Protein AF-A0A2V9YW99-F1 (afdb_monomer_lite)

pLDDT: mean 85.58, std 19.49, range [20.72, 98.62]

Foldseek 3Di:
DDDDDDDDDDDDDDDDPDEDDDPPCPVPVVVVPVPPDDDDDDDDDDDDDDDDDDDDDDDDDDADDPLPPQKAWAEWEWEWEAAQFGWTKIKIKTKMQGAAVVNCVVVQKDKYKDQQQFKDKDWPWKWKQDPVRDIDTQDPVQWDKADDPCVVPALADGSIIMIIGGYPPDDHRMMIITMMMMTRRDHLFTSKYKDFAADDQAHFYAKYKYKYKYQQPQDKQKDAPPVWAWDWDDDPRIIMTMTIDGHHDHPVVPVCVVPDDDDQFDDGGRMIMISDPALLSVLVRLLVLLVVQLAADPVLLVVLCVQCPPPDDPVSSLQSLLLCLQAQAAEHHDHRRNCVRREHHLVCSVVVSYGHQVPSQSVSQSSCVSVVWWKWKKFFDLGHADDRSHNDPVHGDHIWIWTDDPPDTFTGTSRLSLAAGSADAQSQAQGWIWTRGNPDGIDIDGHHNAGPDAWEKEKEKEWEADPLGKTKIKIKIWTDGNVLSVVLSVVVPDDPVCVQVVVCVVCVVLVQNFRKAPWDWPNSSPNPGTTMIIIMGIDFCLDPLQDQKDWDLDRFDDDQQFDDDLPNPVQDWGFSGHWHKYKYKYKYFYPQQKDKDWDDWDWDDDPQKTWTKDWDDDRRITIIMIMITGRDGTGGSVCSVVSVVVVVRVVVSSPDTTMMGGPDPGRDQDDDDDALVSLQRNLLVCVVVVVLVSNLRSLVVSCVRPVLPQCSLVSNLSSCVSVVNLVSNLVSLVSNCVSPVLDLCSLVSNLVSCLSVVVNVSSLVSLVSNCVSPVLPLSSLQVNLLSCVVVVVLVSNLVSLVSSCVSPVQALVSLQSNLSSCVSVVVNVSSVVSNVSSD

Radius of gyration: 34.55 Å; chains: 1; bounding box: 74×87×96 Å

Sequence (839 aa):
MASLARDGRGGRSPLRAAAAWDTNSAGYFMIRRVLALAVFLVLSIFAGAQKPEGKPSEKSAEKPDYSQESFVVEQVRTSYRFEDDGTGRKELFARVKVQSEAGVGQWGQVVVGYNSANERIEIPYVRVHKSDGGTITAPPDAVQDLSAPIERDAPVYTDYRQKHITVPGLRPGEVLEYDIVTIIHTALAPGQFWMEYDFDKTSITLDEQLEVNIPRERTIKLKNKSEFAPKVSEEDGRRIYRWTSSHLVREDDDKDKSKKKKKLEPEPPAVQLTTFGSWEEVGRWYAALERERRMPTPEIRAKVEGLIKGLASDSDRVQTLYDYVSTNFRYVSLSLGVGRYQPHSAADVFHNQYGDCKDKHTLLEAMLDAAGYRASSVLINSSRKLDPDVPSPSQFDHVISLLPVGKDQIWMDTTPEVAPYRLLAFNLRKKQALVVPPNGAGHLVETPADPPVPNTQLEEMEGKVSDLGKLTVHVHYTLRGDTELLLRVIFRKVARQQWERLAQTMSALSGLDGEVSDLKASDPAVTRQPFELEYTVAKANYFDWSKKKSDLNLPLSQFPLAEADQDDTDLEPVKFGPPGQYTYRIKLELPAKYAAHAPLPFSMKRDYAEYQASYKLEGSAFTAERKLVLRERELPAERTGDYLAFRRAVLSDLAQRVSIESTVAGSPAPPPNLKADELNESGYAALQNGNYPLALQLLKRAVEVDPKHKLAWNNLGNAYLAQRDTKAAIPAYNKQIEVSPYDQYAYNNLGRAYWMDRNYDEAVKAFRQQIEVNPLDRSAHGNLGTMYAEWHKYDEAAGELEKAVSLAPDDPLLQVTLGDSYLNLGQDEKALAAFDHAV

Secondary structure (DSSP, 8-state):
-----------------S-------HHHHHHHHTT-------------------PPP----PPPP-TTSSEEEEEEEEEEEE-TTS-EEEEEEEEEEE-SHHHHHHHSEEEEEEETTTEEEEEEEEEEE-TTS-EEEPPGGGEEEEE-THHHHSSEEESEEEEEEEPTT--TT-EEEEEEEEEE-S-SBTTB-EEEE---SSS-EEEEEEEEEEETT---EEEE-TT-PPEEEEETTEEEEEEEEEE-S-GGG-GGGGT----SSPPPPSEEEES--SHHHHHHHHHHHHTTTTPPPHHHHHHHHHHHTT--SHHHHHHHHHHHHHHHSEE-EEE-GGGGTSPPPHHHHHHHSEE-HHHHHHHHHHHHHHTT---EEEEE-SSS---TT---GGG-SEEEEEEEETTEEEEE--TTSSPPTT---GGGSS-EEEEE-TTS--EEEEPPSS-SS-EEEEEEEEEEE-TT--EEEEEEEEEESHHHHHHHHHHHHS-GGGHHHHHHHHHHHTT--SEEEEEEE--TT--SSPEEEEEEEEETTSS-TTSSEEEE-------------SS-TT---EE--S-EEEEEEEEEEPPTTEEEEPPPPEEEE-SSEEEEEEEEEETTEEEEEEEEEE--SEE-GGGHHHHHHHHHHHHHHHT--EEEEESSSSSPPPPTT--HHHHHHHHHHHHHTT-HHHHHHHHHHHHHH-TT-TTHHHHHHHHHHHTT-HHHHHHHHHHHHHH-TT-TTHHHHHHHHHHHTT-HHHHHHHHHHHHHH-TT-HHHHHHHHHHHHHTT-HHHHHHHHHHHHHH-TT-HHHHHHHHHHHHHTT-HHHHHHHHHTT-

Structure (mmCIF, N/CA/C/O backbone):
data_AF-A0A2V9YW99-F1
#
_entry.id   AF-A0A2V9YW99-F1
#
loop_
_atom_site.group_PDB
_atom_site.id
_atom_site.type_symbol
_atom_site.label_atom_id
_atom_site.label_alt_id
_atom_site.label_comp_id
_atom_site.label_asym_id
_atom_site.label_entity_id
_atom_site.label_seq_id
_atom_site.pdbx_PDB_ins_code
_atom_site.Cartn_x
_atom_site.Cartn_y
_atom_site.Cartn_z
_atom_site.occupancy
_atom_site.B_iso_or_equiv
_atom_site.auth_seq_id
_atom_site.auth_comp_id
_atom_site.auth_asym_id
_atom_site.auth_atom_id
_atom_site.pdbx_PDB_model_num
ATOM 1 N N . MET A 1 1 ? 34.648 11.309 22.107 1.00 24.17 1 MET A N 1
ATOM 2 C CA . MET A 1 1 ? 34.808 12.598 21.394 1.00 24.17 1 MET A CA 1
ATOM 3 C C . MET A 1 1 ? 33.958 12.531 20.138 1.00 24.17 1 MET A C 1
ATOM 5 O O . MET A 1 1 ? 34.053 11.492 19.505 1.00 24.17 1 MET A O 1
ATOM 9 N N . ALA A 1 2 ? 33.170 13.577 19.835 1.00 23.62 2 ALA A N 1
ATOM 10 C CA . ALA A 1 2 ? 32.224 13.684 18.701 1.00 23.62 2 ALA A CA 1
ATOM 11 C C . ALA A 1 2 ? 31.199 12.517 18.616 1.00 23.62 2 ALA A C 1
ATOM 13 O O . ALA A 1 2 ? 31.561 11.389 18.317 1.00 23.62 2 ALA A O 1
ATOM 14 N N . SER A 1 3 ? 29.910 12.646 18.950 1.00 21.45 3 SER A N 1
ATOM 15 C CA . SER A 1 3 ? 28.951 13.737 18.706 1.00 21.45 3 SER A CA 1
ATOM 16 C C . SER A 1 3 ? 28.918 14.204 17.253 1.00 21.45 3 SER A C 1
ATOM 18 O O . SER A 1 3 ? 29.847 14.871 16.809 1.00 21.45 3 SER A O 1
ATOM 20 N N . LEU A 1 4 ? 27.821 13.895 16.559 1.00 23.25 4 LEU A N 1
ATOM 21 C CA . LEU A 1 4 ? 27.190 14.786 15.587 1.00 23.25 4 LEU A CA 1
ATOM 22 C C . LEU A 1 4 ? 25.697 14.438 15.497 1.00 23.25 4 LEU A C 1
ATOM 24 O O . LEU A 1 4 ? 25.313 13.270 15.588 1.00 23.25 4 LEU A O 1
ATOM 28 N N . ALA A 1 5 ? 24.866 15.474 15.424 1.00 23.89 5 ALA A N 1
ATOM 29 C CA . ALA A 1 5 ? 23.430 15.383 15.653 1.00 23.89 5 ALA A CA 1
ATOM 30 C C . ALA A 1 5 ? 22.661 14.796 14.459 1.00 23.89 5 ALA A C 1
ATOM 32 O O . ALA A 1 5 ? 23.073 14.901 13.304 1.00 23.89 5 ALA A O 1
ATOM 33 N N . ARG A 1 6 ? 21.490 14.222 14.757 1.00 22.56 6 ARG A N 1
ATOM 34 C CA . ARG A 1 6 ? 20.407 14.121 13.777 1.00 22.56 6 ARG A CA 1
ATOM 35 C C . ARG A 1 6 ? 19.776 15.498 13.664 1.00 22.56 6 ARG A C 1
ATOM 37 O O . ARG A 1 6 ? 19.329 16.014 14.681 1.00 22.56 6 ARG A O 1
ATOM 44 N N . ASP A 1 7 ? 19.668 16.012 12.450 1.00 24.16 7 ASP A N 1
ATOM 45 C CA . ASP A 1 7 ? 18.781 17.129 12.158 1.00 24.16 7 ASP A CA 1
ATOM 46 C C . ASP A 1 7 ? 17.880 16.763 10.974 1.00 24.16 7 ASP A C 1
ATOM 48 O O . ASP A 1 7 ? 18.273 15.992 10.091 1.00 24.16 7 ASP A O 1
ATOM 52 N N . GLY A 1 8 ? 16.628 17.210 11.015 1.00 21.67 8 GLY A N 1
ATOM 53 C CA . GLY A 1 8 ? 15.545 16.552 10.291 1.00 21.67 8 GLY A CA 1
ATOM 54 C C . GLY A 1 8 ? 14.340 17.434 10.007 1.00 21.67 8 GLY A C 1
ATOM 55 O O . GLY A 1 8 ? 13.257 17.179 10.527 1.00 21.67 8 GLY A O 1
ATOM 56 N N . ARG A 1 9 ? 14.480 18.391 9.084 1.00 23.09 9 ARG A N 1
ATOM 57 C CA . ARG A 1 9 ? 13.344 19.024 8.390 1.00 23.09 9 ARG A CA 1
ATOM 58 C C . ARG A 1 9 ? 13.578 18.964 6.871 1.00 23.09 9 ARG A C 1
ATOM 60 O O . ARG A 1 9 ? 14.365 19.723 6.324 1.00 23.09 9 ARG A O 1
ATOM 67 N N . GLY A 1 10 ? 12.909 18.027 6.187 1.00 23.34 10 GLY A N 1
ATOM 68 C CA . GLY A 1 10 ? 13.062 17.773 4.744 1.00 23.34 10 GLY A CA 1
ATOM 69 C C . GLY A 1 10 ? 11.725 17.783 4.001 1.00 23.34 10 GLY A C 1
ATOM 70 O O . GLY A 1 10 ? 11.118 16.734 3.777 1.00 23.34 10 GLY A O 1
ATOM 71 N N . GLY A 1 11 ? 11.245 18.974 3.638 1.00 21.59 11 GLY A N 1
ATOM 72 C CA . GLY A 1 11 ? 9.995 19.166 2.900 1.00 21.59 11 GLY A CA 1
ATOM 73 C C . GLY A 1 11 ? 10.140 18.957 1.386 1.00 21.59 11 GLY A C 1
ATOM 74 O O . GLY A 1 11 ? 10.972 19.583 0.747 1.00 21.59 11 GLY A O 1
ATOM 75 N N . ARG A 1 12 ? 9.287 18.083 0.835 1.00 22.75 12 ARG A N 1
ATOM 76 C CA . ARG A 1 12 ? 8.863 17.925 -0.579 1.00 22.75 12 ARG A CA 1
ATOM 77 C C . ARG A 1 12 ? 9.525 18.823 -1.659 1.00 22.75 12 ARG A C 1
ATOM 79 O O . ARG A 1 12 ? 9.200 20.000 -1.752 1.00 22.75 12 ARG A O 1
ATOM 86 N N . SER A 1 13 ? 10.156 18.200 -2.661 1.00 24.66 13 SER A N 1
ATOM 87 C CA . SER A 1 13 ? 9.782 18.419 -4.078 1.00 24.66 13 SER A CA 1
ATOM 88 C C . SER A 1 13 ? 10.135 17.192 -4.952 1.00 24.66 13 SER A C 1
ATOM 90 O O . SER A 1 13 ? 10.975 16.392 -4.526 1.00 24.66 13 SER A O 1
ATOM 92 N N . PRO A 1 14 ? 9.487 16.969 -6.117 1.00 25.56 14 PRO A N 1
ATOM 93 C CA . PRO A 1 14 ? 9.728 15.799 -6.962 1.00 25.56 14 PRO A CA 1
ATOM 94 C C . PRO A 1 14 ? 10.248 16.167 -8.365 1.00 25.56 14 PRO A C 1
ATOM 96 O O . PRO A 1 14 ? 9.465 16.541 -9.230 1.00 25.56 14 PRO A O 1
ATOM 99 N N . LEU A 1 15 ? 11.540 15.959 -8.632 1.00 23.41 15 LEU A N 1
ATOM 100 C CA . LEU A 1 15 ? 12.091 15.936 -9.994 1.00 23.41 15 LEU A CA 1
ATOM 101 C C . LEU A 1 15 ? 13.021 14.725 -10.144 1.00 23.41 15 LEU A C 1
ATOM 103 O O . LEU A 1 15 ? 14.079 14.652 -9.522 1.00 23.41 15 LEU A O 1
ATOM 107 N N . ARG A 1 16 ? 12.581 13.737 -10.932 1.00 31.98 16 ARG A N 1
ATOM 108 C CA . ARG A 1 16 ? 13.358 12.555 -11.344 1.00 31.98 16 ARG A CA 1
ATOM 109 C C . ARG A 1 16 ? 12.927 12.113 -12.746 1.00 31.98 16 ARG A C 1
ATOM 111 O O . ARG A 1 16 ? 12.166 11.162 -12.897 1.00 31.98 16 ARG A O 1
ATOM 118 N N . ALA A 1 17 ? 13.471 12.785 -13.750 1.00 24.23 17 ALA A N 1
ATOM 119 C CA . ALA A 1 17 ? 13.608 12.300 -15.118 1.00 24.23 17 ALA A CA 1
ATOM 120 C C . ALA A 1 17 ? 15.059 12.620 -15.549 1.00 24.23 17 ALA A C 1
ATOM 122 O O . ALA A 1 17 ? 15.546 13.697 -15.235 1.00 24.23 17 ALA A O 1
ATOM 123 N N . ALA A 1 18 ? 15.847 11.737 -16.165 1.00 24.75 18 ALA A N 1
ATOM 124 C CA . ALA A 1 18 ? 15.550 10.398 -16.665 1.00 24.75 18 ALA A CA 1
ATOM 125 C C . ALA A 1 18 ? 16.495 9.335 -16.065 1.00 24.75 18 ALA A C 1
ATOM 127 O O . ALA A 1 18 ? 17.669 9.249 -16.420 1.00 24.75 18 ALA A O 1
ATOM 128 N N . ALA A 1 19 ? 15.952 8.449 -15.228 1.00 22.33 19 ALA A N 1
ATOM 129 C CA . ALA A 1 19 ? 16.554 7.153 -14.921 1.00 22.33 19 ALA A CA 1
ATOM 130 C C . ALA A 1 19 ? 15.478 6.084 -15.115 1.00 22.33 19 ALA A C 1
ATOM 132 O O . ALA A 1 19 ? 14.429 6.118 -14.467 1.00 22.33 19 ALA A O 1
ATOM 133 N N . ALA A 1 20 ? 15.711 5.173 -16.057 1.00 23.11 20 ALA A N 1
ATOM 134 C CA . ALA A 1 20 ? 14.728 4.173 -16.420 1.00 23.11 20 ALA A CA 1
ATOM 135 C C . ALA A 1 20 ? 14.627 3.089 -15.331 1.00 23.11 20 ALA A C 1
ATOM 137 O O . ALA A 1 20 ? 15.468 2.203 -15.251 1.00 23.11 20 ALA A O 1
ATOM 138 N N . TRP A 1 21 ? 13.523 3.158 -14.581 1.00 22.31 21 TRP A N 1
ATOM 139 C CA . TRP A 1 21 ? 12.789 2.022 -14.012 1.00 22.31 21 TRP A CA 1
ATOM 140 C C . TRP A 1 21 ? 13.321 1.392 -12.725 1.00 22.31 21 TRP A C 1
ATOM 142 O O . TRP A 1 21 ? 14.228 0.565 -12.742 1.00 22.31 21 TRP A O 1
ATOM 152 N N . ASP A 1 22 ? 12.566 1.614 -11.647 1.00 25.75 22 ASP A N 1
ATOM 153 C CA . ASP A 1 22 ? 12.322 0.540 -10.682 1.00 25.75 22 ASP A CA 1
ATOM 154 C C . ASP A 1 22 ? 10.906 0.662 -10.083 1.00 25.75 22 ASP A C 1
ATOM 156 O O . ASP A 1 22 ? 10.646 1.394 -9.123 1.00 25.75 22 ASP A O 1
ATOM 160 N N . THR A 1 23 ? 9.933 -0.003 -10.714 1.00 27.47 23 THR A N 1
ATOM 161 C CA . THR A 1 23 ? 8.506 0.030 -10.348 1.00 27.47 23 THR A CA 1
ATOM 162 C C . THR A 1 23 ? 8.178 -0.984 -9.254 1.00 27.47 23 THR A C 1
ATOM 164 O O . THR A 1 23 ? 7.318 -1.841 -9.430 1.00 27.47 23 THR A O 1
ATOM 167 N N . ASN A 1 24 ? 8.833 -0.883 -8.093 1.00 27.41 24 ASN A N 1
ATOM 168 C CA . ASN A 1 24 ? 8.627 -1.829 -6.989 1.00 27.41 24 ASN A CA 1
ATOM 169 C C . ASN A 1 24 ? 8.252 -1.142 -5.660 1.00 27.41 24 ASN A C 1
ATOM 171 O O . ASN A 1 24 ? 8.896 -1.310 -4.630 1.00 27.41 24 ASN A O 1
ATOM 175 N N . SER A 1 25 ? 7.197 -0.317 -5.672 1.00 25.84 25 SER A N 1
ATOM 176 C CA . SER A 1 25 ? 6.682 0.348 -4.454 1.00 25.84 25 SER A CA 1
ATOM 177 C C . SER A 1 25 ? 5.150 0.443 -4.350 1.00 25.84 25 SER A C 1
ATOM 179 O O . SER A 1 25 ? 4.630 1.143 -3.475 1.00 25.84 25 SER A O 1
ATOM 181 N N . ALA A 1 26 ? 4.405 -0.322 -5.159 1.00 24.48 26 ALA A N 1
ATOM 182 C CA . ALA A 1 26 ? 2.935 -0.362 -5.115 1.00 24.48 26 ALA A CA 1
ATOM 183 C C . ALA A 1 26 ? 2.376 -0.692 -3.710 1.00 24.48 26 ALA A C 1
ATOM 185 O O . ALA A 1 26 ? 1.348 -0.149 -3.309 1.00 24.48 26 ALA A O 1
ATOM 186 N N . GLY A 1 27 ? 3.092 -1.504 -2.921 1.00 25.34 27 GLY A N 1
ATOM 187 C CA . GLY A 1 27 ? 2.721 -1.837 -1.539 1.00 25.34 27 GLY A CA 1
ATOM 188 C C . GLY A 1 27 ? 3.004 -0.756 -0.482 1.00 25.34 27 GLY A C 1
ATOM 189 O O . GLY A 1 27 ? 2.457 -0.844 0.614 1.00 25.34 27 GLY A O 1
ATOM 190 N N . TYR A 1 28 ? 3.827 0.260 -0.773 1.00 26.64 28 TYR A N 1
ATOM 191 C CA . TYR A 1 28 ? 4.196 1.312 0.193 1.00 26.64 28 TYR A CA 1
ATOM 192 C C . TYR A 1 28 ? 3.415 2.624 0.005 1.00 26.64 28 TYR A C 1
ATOM 194 O O . TYR A 1 28 ? 3.244 3.383 0.961 1.00 26.64 28 TYR A O 1
ATOM 202 N N . PHE A 1 29 ? 2.876 2.887 -1.191 1.00 24.03 29 PHE A N 1
ATOM 203 C CA . PHE A 1 29 ? 2.122 4.118 -1.462 1.00 24.03 29 PHE A CA 1
ATOM 204 C C . PHE A 1 29 ? 0.725 4.174 -0.814 1.00 24.03 29 PHE A C 1
ATOM 206 O O . PHE A 1 29 ? 0.236 5.275 -0.552 1.00 24.03 29 PHE A O 1
ATOM 213 N N . MET A 1 30 ? 0.096 3.034 -0.489 1.00 24.91 30 MET A N 1
ATOM 214 C CA . MET A 1 30 ? -1.184 3.022 0.244 1.00 24.91 30 MET A CA 1
ATOM 215 C C . MET A 1 30 ? -1.048 3.538 1.684 1.00 24.91 30 MET A C 1
ATOM 217 O O . MET A 1 30 ? -1.886 4.316 2.137 1.00 24.91 30 MET A O 1
ATOM 221 N N . ILE A 1 31 ? 0.032 3.175 2.385 1.00 29.50 31 ILE A N 1
ATOM 222 C CA . ILE A 1 31 ? 0.203 3.458 3.823 1.00 29.50 31 ILE A CA 1
ATOM 223 C C . ILE A 1 31 ? 0.302 4.971 4.099 1.00 29.50 31 ILE A C 1
ATOM 225 O O . ILE A 1 31 ? -0.179 5.451 5.122 1.00 29.50 31 ILE A O 1
ATOM 229 N N . ARG A 1 32 ? 0.862 5.755 3.166 1.00 23.58 32 ARG A N 1
ATOM 230 C CA . ARG A 1 32 ? 0.981 7.219 3.314 1.00 23.58 32 ARG A CA 1
ATOM 231 C C . ARG A 1 32 ? -0.286 8.013 2.978 1.00 23.58 32 ARG A C 1
ATOM 233 O O . ARG A 1 32 ? -0.357 9.175 3.365 1.00 23.58 32 ARG A O 1
ATOM 240 N N . ARG A 1 33 ? -1.276 7.442 2.279 1.00 26.09 33 ARG A N 1
ATOM 241 C CA . ARG A 1 33 ? -2.486 8.189 1.870 1.00 26.09 33 ARG A CA 1
ATOM 242 C C . ARG A 1 33 ? -3.576 8.273 2.942 1.00 26.09 33 ARG A C 1
ATOM 244 O O . ARG A 1 33 ? -4.368 9.203 2.890 1.00 26.09 33 ARG A O 1
ATOM 251 N N . VAL A 1 34 ? -3.579 7.380 3.934 1.00 27.11 34 VAL A N 1
ATOM 252 C CA . VAL A 1 34 ? -4.574 7.381 5.032 1.00 27.11 34 VAL A CA 1
ATOM 253 C C . VAL A 1 34 ? -4.235 8.398 6.142 1.00 27.11 34 VAL A C 1
ATOM 255 O O . VAL A 1 34 ? -5.092 8.756 6.938 1.00 27.11 34 VAL A O 1
ATOM 258 N N . LEU A 1 35 ? -3.001 8.917 6.176 1.00 25.39 35 LEU A N 1
ATOM 259 C CA . LEU A 1 35 ? -2.485 9.804 7.236 1.00 25.39 35 LEU A CA 1
ATOM 260 C C . LEU A 1 35 ? -2.283 11.272 6.808 1.00 25.39 35 LEU A C 1
ATOM 262 O O . LEU A 1 35 ? -1.731 12.059 7.570 1.00 25.39 35 LEU A O 1
ATOM 266 N N . ALA A 1 36 ? -2.698 11.652 5.595 1.00 25.17 36 ALA A N 1
ATOM 267 C CA . ALA A 1 36 ? -2.350 12.938 4.978 1.00 25.17 36 ALA A CA 1
ATOM 268 C C . ALA A 1 36 ? -3.560 13.845 4.666 1.00 25.17 36 ALA A C 1
ATOM 270 O O . ALA A 1 36 ? -3.517 14.600 3.695 1.00 25.17 36 ALA A O 1
ATOM 271 N N . LEU A 1 37 ? -4.628 13.778 5.474 1.00 25.78 37 LEU A N 1
ATOM 272 C CA . LEU A 1 37 ? -5.816 14.634 5.341 1.00 25.78 37 LEU A CA 1
ATOM 273 C C . LEU A 1 37 ? -6.120 15.410 6.639 1.00 25.78 37 LEU A C 1
ATOM 275 O O . LEU A 1 37 ? -7.075 15.129 7.357 1.00 25.78 37 LEU A O 1
ATOM 279 N N . ALA A 1 38 ? -5.294 16.414 6.933 1.00 25.02 38 ALA A N 1
ATOM 280 C CA . ALA A 1 38 ? -5.601 17.467 7.898 1.00 25.02 38 ALA A CA 1
ATOM 281 C C . ALA A 1 38 ? -4.838 18.752 7.534 1.00 25.02 38 ALA A C 1
ATOM 283 O O . ALA A 1 38 ? -3.712 18.677 7.049 1.00 25.02 38 ALA A O 1
ATOM 284 N N . VAL A 1 39 ? -5.445 19.906 7.843 1.00 22.88 39 VAL A N 1
ATOM 285 C CA . VAL A 1 39 ? -4.902 21.276 7.699 1.00 22.88 39 VAL A CA 1
ATOM 286 C C . VAL A 1 39 ? -4.752 21.785 6.248 1.00 22.88 39 VAL A C 1
ATOM 288 O O . VAL A 1 39 ? -3.778 21.483 5.570 1.00 22.88 39 VAL A O 1
ATOM 291 N N . PHE A 1 40 ? -5.687 22.635 5.792 1.00 23.33 40 PHE A N 1
ATOM 292 C CA . PHE A 1 40 ? -5.430 24.085 5.641 1.00 23.33 40 PHE A CA 1
ATOM 293 C C . PHE A 1 40 ? -6.685 24.899 5.264 1.00 23.33 40 PHE A C 1
ATOM 295 O O . PHE A 1 40 ? -7.432 24.546 4.357 1.00 23.33 40 PHE A O 1
ATOM 302 N N . LEU A 1 41 ? -6.875 26.010 5.986 1.00 20.72 41 LEU A N 1
ATOM 303 C CA . LEU A 1 41 ? -7.896 27.066 5.861 1.00 20.72 41 LEU A CA 1
ATOM 304 C C . LEU A 1 41 ? -7.389 28.239 6.745 1.00 20.72 41 LEU A C 1
ATOM 306 O O . LEU A 1 41 ? -6.692 27.963 7.718 1.00 20.72 41 LEU A O 1
ATOM 310 N N . VAL A 1 42 ? -7.636 29.538 6.542 1.00 22.45 42 VAL A N 1
ATOM 311 C CA . VAL A 1 42 ? -8.410 30.358 5.579 1.00 22.45 42 VAL A CA 1
ATOM 312 C C . VAL A 1 42 ? -7.535 31.595 5.254 1.00 22.45 42 VAL A C 1
ATOM 314 O O . VAL A 1 42 ? -6.771 31.971 6.136 1.00 22.45 42 VAL A O 1
ATOM 317 N N . LEU A 1 43 ? -7.673 32.269 4.091 1.00 22.20 43 LEU A N 1
ATOM 318 C CA . LEU A 1 43 ? -7.696 33.758 3.954 1.00 22.20 43 LEU A CA 1
ATOM 319 C C . LEU A 1 43 ? -7.682 34.229 2.480 1.00 22.20 43 LEU A C 1
ATOM 321 O O . LEU A 1 43 ? -6.702 34.024 1.771 1.00 22.20 43 LEU A O 1
ATOM 325 N N . SER A 1 44 ? -8.745 34.908 2.022 1.00 24.11 44 SER A N 1
ATOM 326 C CA . SER A 1 44 ? -8.787 35.658 0.742 1.00 24.11 44 SER A CA 1
ATOM 327 C C . SER A 1 44 ? -9.983 36.628 0.672 1.00 24.11 44 SER A C 1
ATOM 329 O O . SER A 1 44 ? -11.077 36.229 0.284 1.00 24.11 44 SER A O 1
ATOM 331 N N . ILE A 1 45 ? -9.768 37.896 1.056 1.00 25.73 45 ILE A N 1
ATOM 332 C CA . ILE A 1 45 ? -10.665 39.077 0.953 1.00 25.73 45 ILE A CA 1
ATOM 333 C C . ILE A 1 45 ? -9.733 40.314 1.014 1.00 25.73 45 ILE A C 1
ATOM 335 O O . ILE A 1 45 ? -8.862 40.318 1.878 1.00 25.73 45 ILE A O 1
ATOM 339 N N . PHE A 1 46 ? -9.781 41.398 0.223 1.00 26.30 46 PHE A N 1
ATOM 340 C CA . PHE A 1 46 ? -10.531 41.841 -0.981 1.00 26.30 46 PHE A CA 1
ATOM 341 C C . PHE A 1 46 ? -9.469 42.268 -2.060 1.00 26.30 46 PHE A C 1
ATOM 343 O O . PHE A 1 46 ? -8.316 41.882 -1.912 1.00 26.30 46 PHE A O 1
ATOM 350 N N . ALA A 1 47 ? -9.666 43.005 -3.171 1.00 25.16 47 ALA A N 1
ATOM 351 C CA . ALA A 1 47 ? -10.756 43.804 -3.755 1.00 25.16 47 ALA A CA 1
ATOM 352 C C . ALA A 1 47 ? -10.669 43.781 -5.302 1.00 25.16 47 ALA A C 1
ATOM 354 O O . ALA A 1 47 ? -9.595 43.559 -5.859 1.00 25.16 47 ALA A O 1
ATOM 355 N N . GLY A 1 48 ? -11.772 44.060 -6.003 1.00 25.84 48 GLY A N 1
ATOM 356 C CA . GLY A 1 48 ? -11.789 44.148 -7.469 1.00 25.84 48 GLY A CA 1
ATOM 357 C C . GLY A 1 48 ? -11.594 45.567 -8.019 1.00 25.84 48 GLY A C 1
ATOM 358 O O . GLY A 1 48 ? -11.961 46.548 -7.376 1.00 25.84 48 GLY A O 1
ATOM 359 N N . ALA A 1 49 ? -11.106 45.660 -9.258 1.00 26.70 49 ALA A N 1
ATOM 360 C CA . ALA A 1 49 ? -11.270 46.828 -10.122 1.00 26.70 49 ALA A CA 1
ATOM 361 C C . ALA A 1 49 ? -11.338 46.374 -11.590 1.00 26.70 49 ALA A C 1
ATOM 363 O O . ALA A 1 49 ? -10.374 45.824 -12.122 1.00 26.70 49 ALA A O 1
ATOM 364 N N . GLN A 1 50 ? -12.477 46.595 -12.251 1.00 29.16 50 GLN A N 1
ATOM 365 C CA . GLN A 1 50 ? -12.608 46.373 -13.694 1.00 29.16 50 GLN A CA 1
ATOM 366 C C . GLN A 1 50 ? -11.791 47.419 -14.468 1.00 29.16 50 GLN A C 1
ATOM 368 O O . GLN A 1 50 ? -11.789 48.600 -14.114 1.00 29.16 50 GLN A O 1
ATOM 373 N N . LYS A 1 51 ? -11.161 47.008 -15.573 1.00 29.72 51 LYS A N 1
ATOM 374 C CA . LYS A 1 51 ? -10.725 47.913 -16.648 1.00 29.72 51 LYS A CA 1
ATOM 375 C C . LYS A 1 51 ? -11.369 47.493 -17.977 1.00 29.72 51 LYS A C 1
ATOM 377 O O . LYS A 1 51 ? -11.686 46.314 -18.122 1.00 29.72 51 LYS A O 1
ATOM 382 N N . PRO A 1 52 ? -11.608 48.432 -18.913 1.00 26.97 52 PRO A N 1
ATOM 383 C CA . PRO A 1 52 ? -12.485 48.187 -20.056 1.00 26.97 52 PRO A CA 1
ATOM 384 C C . PRO A 1 52 ? -11.817 47.368 -21.161 1.00 26.97 52 PRO A C 1
ATOM 386 O O . PRO A 1 52 ? -10.600 47.420 -21.343 1.00 26.97 52 PRO A O 1
ATOM 389 N N . GLU A 1 53 ? -12.640 46.675 -21.943 1.00 32.25 53 GLU A N 1
ATOM 390 C CA . GLU A 1 53 ? -12.221 45.906 -23.113 1.00 32.25 53 GLU A CA 1
ATOM 391 C C . GLU A 1 53 ? -11.674 46.818 -24.225 1.00 32.25 53 GLU A C 1
ATOM 393 O O . GLU A 1 53 ? -12.379 47.670 -24.770 1.00 32.25 53 GLU A O 1
ATOM 398 N N . GLY A 1 54 ? -10.411 46.605 -24.598 1.00 29.00 54 GLY A N 1
ATOM 399 C CA . GLY A 1 54 ? -9.822 47.103 -25.839 1.00 29.00 54 GLY A CA 1
ATOM 400 C C . GLY A 1 54 ? -9.697 45.959 -26.845 1.00 29.00 54 GLY A C 1
ATOM 401 O O . GLY A 1 54 ? -9.254 44.871 -26.481 1.00 29.00 54 GLY A O 1
ATOM 402 N N . LYS A 1 55 ? -10.090 46.190 -28.104 1.00 30.58 55 LYS A N 1
ATOM 403 C CA . LYS A 1 55 ? -10.004 45.177 -29.174 1.00 30.58 55 LYS A CA 1
ATOM 404 C C . LYS A 1 55 ? -8.560 44.670 -29.353 1.00 30.58 55 LYS A C 1
ATOM 406 O O . LYS A 1 55 ? -7.637 45.481 -29.264 1.00 30.58 55 LYS A O 1
ATOM 411 N N . PRO A 1 56 ? -8.357 43.372 -29.647 1.00 31.25 56 PRO A N 1
ATOM 412 C CA . PRO A 1 56 ? -7.023 42.796 -29.753 1.00 31.25 56 PRO A CA 1
ATOM 413 C C . PRO A 1 56 ? -6.286 43.339 -30.981 1.00 31.25 56 PRO A C 1
ATOM 415 O O . PRO A 1 56 ? -6.760 43.203 -32.109 1.00 31.25 56 PRO A O 1
ATOM 418 N N . SER A 1 57 ? -5.111 43.926 -30.762 1.00 31.62 57 SER A N 1
ATOM 419 C CA . SER A 1 57 ? -4.102 44.083 -31.806 1.00 31.62 57 SER A CA 1
ATOM 420 C C . SER A 1 57 ? -3.282 42.799 -31.911 1.00 31.62 57 SER A C 1
ATOM 422 O O . SER A 1 57 ? -2.939 42.186 -30.899 1.00 31.62 57 SER A O 1
ATOM 424 N N . GLU A 1 58 ? -2.948 42.398 -33.136 1.00 42.50 58 GLU A N 1
ATOM 425 C CA . GLU A 1 58 ? -2.049 41.274 -33.396 1.00 42.50 58 GLU A CA 1
ATOM 426 C C . GLU A 1 58 ? -0.662 41.573 -32.807 1.00 42.50 58 GLU A C 1
ATOM 428 O O . GLU A 1 58 ? 0.136 42.315 -33.383 1.00 42.50 58 GLU A O 1
ATOM 433 N N . LYS A 1 59 ? -0.366 41.006 -31.634 1.00 34.31 59 LYS A N 1
ATOM 434 C CA . LYS A 1 59 ? 1.000 40.947 -31.118 1.00 34.31 59 LYS A CA 1
ATOM 435 C C . LYS A 1 59 ? 1.718 39.765 -31.758 1.00 34.31 59 LYS A C 1
ATOM 437 O O . LYS A 1 59 ? 1.310 38.619 -31.582 1.00 34.31 59 LYS A O 1
ATOM 442 N N . SER A 1 60 ? 2.844 40.039 -32.412 1.00 37.12 60 SER A N 1
ATOM 443 C CA . SER A 1 60 ? 3.894 39.038 -32.603 1.00 37.12 60 SER A CA 1
ATOM 444 C C . SER A 1 60 ? 4.241 38.418 -31.248 1.00 37.12 60 SER A C 1
ATOM 446 O O . SER A 1 60 ? 4.512 39.166 -30.306 1.00 37.12 60 SER A O 1
ATOM 448 N N . ALA A 1 61 ? 4.232 37.089 -31.145 1.00 38.44 61 ALA A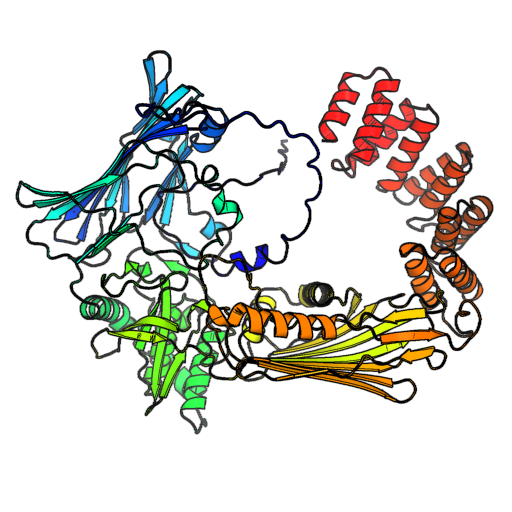 N 1
ATOM 449 C CA . ALA A 1 61 ? 4.543 36.405 -29.895 1.00 38.44 61 ALA A CA 1
ATOM 450 C C . ALA A 1 61 ? 5.963 36.766 -29.422 1.00 38.44 61 ALA A C 1
ATOM 452 O O . ALA A 1 61 ? 6.955 36.398 -30.054 1.00 38.44 61 ALA A O 1
ATOM 453 N N . GLU A 1 62 ? 6.050 37.505 -28.315 1.00 49.81 62 GLU A N 1
ATOM 454 C CA . GLU A 1 62 ? 7.298 37.698 -27.579 1.00 49.81 62 GLU A CA 1
ATOM 455 C C . GLU A 1 62 ? 7.795 36.316 -27.121 1.00 49.81 62 GLU A C 1
ATOM 457 O O . GLU A 1 62 ? 6.994 35.462 -26.730 1.00 49.81 62 GLU A O 1
ATOM 462 N N . LYS A 1 63 ? 9.109 36.061 -27.206 1.00 60.41 63 LYS A N 1
ATOM 463 C CA . LYS A 1 63 ? 9.672 34.806 -26.685 1.00 60.41 63 LYS A CA 1
ATOM 464 C C . LYS A 1 63 ? 9.342 34.713 -25.187 1.00 60.41 63 LYS A C 1
ATOM 466 O O . LYS A 1 63 ? 9.555 35.713 -24.500 1.00 60.41 63 LYS A O 1
ATOM 471 N N . PRO A 1 64 ? 8.860 33.564 -24.677 1.00 74.12 64 PRO A N 1
ATOM 472 C CA . PRO A 1 64 ? 8.584 33.423 -23.253 1.00 74.12 64 PRO A CA 1
ATOM 473 C C . PRO A 1 64 ? 9.840 33.697 -22.420 1.00 74.12 64 PRO A C 1
ATOM 475 O O . PRO A 1 64 ? 10.929 33.235 -22.769 1.00 74.12 64 PRO A O 1
ATOM 478 N N . ASP A 1 65 ? 9.685 34.456 -21.336 1.00 83.25 65 ASP A N 1
ATOM 479 C CA . ASP A 1 65 ? 10.766 34.708 -20.387 1.00 83.25 65 ASP A CA 1
ATOM 480 C C . ASP A 1 65 ? 10.801 33.606 -19.321 1.00 83.25 65 ASP A C 1
ATOM 482 O O . ASP A 1 65 ? 9.865 33.439 -18.534 1.00 83.25 65 ASP A O 1
ATOM 486 N N . TYR A 1 66 ? 11.907 32.864 -19.308 1.00 88.69 66 TYR A N 1
ATOM 487 C CA . TYR A 1 66 ? 12.194 31.797 -18.352 1.00 88.69 66 TYR A CA 1
ATOM 488 C C . TYR A 1 66 ? 13.223 32.214 -17.290 1.00 88.69 66 TYR A C 1
ATOM 490 O O . TYR A 1 66 ? 13.681 31.369 -16.528 1.00 88.69 66 TYR A O 1
ATOM 498 N N . SER A 1 67 ? 13.596 33.496 -17.198 1.00 85.31 67 SER A N 1
ATOM 499 C CA . SER A 1 67 ? 14.612 33.997 -16.253 1.00 85.31 67 SER A CA 1
ATOM 500 C C . SER A 1 67 ? 14.309 33.714 -14.774 1.00 85.31 67 SER A C 1
ATOM 502 O O . SER A 1 67 ? 15.217 33.752 -13.948 1.00 85.31 67 SER A O 1
ATOM 504 N N . GLN A 1 68 ? 13.043 33.434 -14.446 1.00 87.88 68 GLN A N 1
ATOM 505 C CA . GLN A 1 68 ? 12.562 33.155 -13.090 1.00 87.88 68 GLN A CA 1
ATOM 506 C C . GLN A 1 68 ? 12.494 31.655 -12.740 1.00 87.88 68 GLN A C 1
ATOM 508 O O . GLN A 1 68 ? 12.237 31.325 -11.583 1.00 87.88 68 GLN A O 1
ATOM 513 N N . GLU A 1 69 ? 12.722 30.739 -13.691 1.00 90.00 69 GLU A N 1
ATOM 514 C CA . GLU A 1 69 ? 12.799 29.300 -13.382 1.00 90.00 69 GLU A CA 1
ATOM 515 C C . GLU A 1 69 ? 14.000 29.001 -12.475 1.00 90.00 69 GLU A C 1
ATOM 517 O O . GLU A 1 69 ? 15.035 29.658 -12.589 1.00 90.00 69 GLU A O 1
ATOM 522 N N . SER A 1 70 ? 13.938 27.969 -11.625 1.00 92.75 70 SER A N 1
ATOM 523 C CA . SER A 1 70 ? 15.118 27.554 -10.842 1.00 92.75 70 SER A CA 1
ATOM 524 C C . SER A 1 70 ? 16.275 27.099 -11.742 1.00 92.75 70 SER A C 1
ATOM 526 O O . SER A 1 70 ? 17.445 27.395 -11.469 1.00 92.75 70 SER A O 1
ATOM 528 N N . PHE A 1 71 ? 15.935 26.437 -12.847 1.00 95.69 71 PHE A N 1
ATOM 529 C CA . PHE A 1 71 ? 16.820 26.090 -13.949 1.00 95.69 71 PHE A CA 1
ATOM 530 C C . PHE A 1 71 ? 16.032 25.993 -15.265 1.00 95.69 71 PHE A C 1
ATOM 532 O O . PHE A 1 71 ? 14.817 25.812 -15.260 1.00 95.69 71 PHE A O 1
ATOM 539 N N . VAL A 1 72 ? 16.740 26.058 -16.389 1.00 96.12 72 VAL A N 1
ATOM 540 C CA . VAL A 1 72 ? 16.216 25.780 -17.732 1.00 96.12 72 VAL A CA 1
ATOM 541 C C . VAL A 1 72 ? 17.103 24.725 -18.378 1.00 96.12 72 VAL A C 1
ATOM 543 O O . VAL A 1 72 ? 18.329 24.861 -18.390 1.00 96.12 72 VAL A O 1
ATOM 546 N N . VAL A 1 73 ? 16.507 23.675 -18.934 1.00 97.12 73 VAL A N 1
ATOM 547 C CA . VAL A 1 73 ? 17.236 22.692 -19.740 1.00 97.12 73 VAL A CA 1
ATOM 548 C C . VAL A 1 73 ? 17.429 23.296 -21.133 1.00 97.12 73 VAL A C 1
ATOM 550 O O . VAL A 1 73 ? 16.496 23.363 -21.933 1.00 97.12 73 VAL A O 1
ATOM 553 N N . GLU A 1 74 ? 18.636 23.799 -21.411 1.00 97.00 74 GLU A N 1
ATOM 554 C CA . GLU A 1 74 ? 18.979 24.403 -22.707 1.00 97.00 74 GLU A CA 1
ATOM 555 C C . GLU A 1 74 ? 18.941 23.353 -23.818 1.00 97.00 74 GLU A C 1
ATOM 557 O O . GLU A 1 74 ? 18.437 23.623 -24.906 1.00 97.00 74 GLU A O 1
ATOM 562 N N . GLN A 1 75 ? 19.490 22.169 -23.537 1.00 97.94 75 GLN A N 1
ATOM 563 C CA . GLN A 1 75 ? 19.573 21.065 -24.481 1.00 97.94 75 GLN A CA 1
ATOM 564 C C . GLN A 1 75 ? 19.678 19.725 -23.747 1.00 97.94 75 GLN A C 1
ATOM 566 O O . GLN A 1 75 ? 20.482 19.594 -22.826 1.00 97.94 75 GLN A O 1
ATOM 571 N N . VAL A 1 76 ? 18.947 18.709 -24.199 1.00 97.69 76 VAL A N 1
ATOM 572 C CA . VAL A 1 76 ? 19.178 17.294 -23.867 1.00 97.69 76 VAL A CA 1
ATOM 573 C C . VAL A 1 76 ? 19.220 16.495 -25.161 1.00 97.69 76 VAL A C 1
ATOM 575 O O . VAL A 1 76 ? 18.350 16.633 -26.016 1.00 97.69 76 VAL A O 1
ATOM 578 N N . ARG A 1 77 ? 20.220 15.624 -25.304 1.00 98.25 77 ARG A N 1
ATOM 579 C CA . ARG A 1 77 ? 20.316 14.673 -26.413 1.00 98.25 77 ARG A CA 1
ATOM 580 C C . ARG A 1 77 ? 20.591 13.278 -25.875 1.00 98.25 77 ARG A C 1
ATOM 582 O O . ARG A 1 77 ? 21.662 13.026 -25.326 1.00 98.25 77 ARG A O 1
ATOM 589 N N . THR A 1 78 ? 19.660 12.365 -26.121 1.00 98.38 78 THR A N 1
ATOM 590 C CA . THR A 1 78 ? 19.845 10.933 -25.882 1.00 98.38 78 THR A CA 1
ATOM 591 C C . THR A 1 78 ? 20.055 10.214 -27.216 1.00 98.38 78 THR A C 1
ATOM 593 O O . THR A 1 78 ? 19.180 10.280 -28.073 1.00 98.38 78 THR A O 1
ATOM 596 N N . SER A 1 79 ? 21.170 9.501 -27.403 1.00 98.12 79 SER A N 1
ATOM 597 C CA . SER A 1 79 ? 21.369 8.600 -28.555 1.00 98.12 79 SER A CA 1
ATOM 598 C C . SER A 1 79 ? 21.489 7.148 -28.101 1.00 98.12 79 SER A C 1
ATOM 600 O O . SER A 1 79 ? 22.266 6.835 -27.203 1.00 98.12 79 SER A O 1
ATOM 602 N N . TYR A 1 80 ? 20.724 6.254 -28.723 1.00 98.25 80 TYR A N 1
ATOM 603 C CA . TYR A 1 80 ? 20.852 4.805 -28.582 1.00 98.25 80 TYR A CA 1
ATOM 604 C C . TYR A 1 80 ? 21.500 4.220 -29.836 1.00 98.25 80 TYR A C 1
ATOM 606 O O . TYR A 1 80 ? 21.003 4.431 -30.941 1.00 98.25 80 TYR A O 1
ATOM 614 N N . ARG A 1 81 ? 22.540 3.400 -29.673 1.00 98.00 81 ARG A N 1
ATOM 615 C CA . ARG A 1 81 ? 23.147 2.606 -30.750 1.00 98.00 81 ARG A CA 1
ATOM 616 C C . ARG A 1 81 ? 23.113 1.127 -30.374 1.00 98.00 81 ARG A C 1
ATOM 618 O O . ARG A 1 81 ? 23.822 0.730 -29.455 1.00 98.00 81 ARG A O 1
ATOM 625 N N . PHE A 1 82 ? 22.321 0.332 -31.090 1.00 98.19 82 PHE A N 1
ATOM 626 C CA . PHE A 1 82 ? 22.183 -1.117 -30.876 1.00 98.19 82 PHE A CA 1
ATOM 627 C C . PHE A 1 82 ? 22.903 -1.921 -31.957 1.00 98.19 82 PHE A C 1
ATOM 629 O O . PHE A 1 82 ? 22.896 -1.511 -33.114 1.00 98.19 82 PHE A O 1
ATOM 636 N N . GLU A 1 83 ? 23.463 -3.075 -31.613 1.00 97.44 83 GLU A N 1
ATOM 637 C CA . GLU A 1 83 ? 24.136 -3.984 -32.547 1.00 97.44 83 GLU A CA 1
ATOM 638 C C . GLU A 1 83 ? 23.306 -5.253 -32.811 1.00 97.44 83 GLU A C 1
ATOM 640 O O . GLU A 1 83 ? 22.314 -5.526 -32.131 1.00 97.44 83 GLU A O 1
ATOM 645 N N . ASP A 1 84 ? 23.689 -6.038 -33.824 1.00 95.50 84 ASP A N 1
ATOM 646 C CA . ASP A 1 84 ? 22.917 -7.209 -34.275 1.00 95.50 84 ASP A CA 1
ATOM 647 C C . ASP A 1 84 ? 22.779 -8.320 -33.220 1.00 95.50 84 ASP A C 1
ATOM 649 O O . ASP A 1 84 ? 21.827 -9.102 -33.277 1.00 95.50 84 ASP A O 1
ATOM 653 N N . ASP A 1 85 ? 23.695 -8.379 -32.250 1.00 95.44 85 ASP A N 1
ATOM 654 C CA . ASP A 1 85 ? 23.701 -9.330 -31.133 1.00 95.44 85 ASP A CA 1
ATOM 655 C C . ASP A 1 85 ? 22.879 -8.866 -29.911 1.00 95.44 85 ASP A C 1
ATOM 657 O O . ASP A 1 85 ? 22.730 -9.626 -28.952 1.00 95.44 85 ASP A O 1
ATOM 661 N N . GLY A 1 86 ? 22.302 -7.659 -29.952 1.00 95.00 86 GLY A N 1
ATOM 662 C CA . GLY A 1 86 ? 21.550 -7.054 -28.847 1.00 95.00 86 GLY A CA 1
ATOM 663 C C . GLY A 1 86 ? 22.394 -6.243 -27.857 1.00 95.00 86 GLY A C 1
ATOM 664 O O . GLY A 1 86 ? 21.836 -5.669 -26.921 1.00 95.00 86 GLY A O 1
ATOM 665 N N . THR A 1 87 ? 23.717 -6.165 -28.040 1.00 97.69 87 THR A N 1
ATOM 666 C CA . THR A 1 87 ? 24.576 -5.223 -27.302 1.00 97.69 87 THR A CA 1
ATOM 667 C C . THR A 1 87 ? 24.421 -3.799 -27.845 1.00 97.69 87 THR A C 1
ATOM 669 O O . THR A 1 87 ? 23.697 -3.551 -28.815 1.00 97.69 87 THR A O 1
ATOM 672 N N . GLY A 1 88 ? 25.067 -2.820 -27.212 1.00 97.44 88 GLY A N 1
ATOM 673 C CA . GLY A 1 88 ? 25.004 -1.444 -27.688 1.00 97.44 88 GLY A CA 1
ATOM 674 C C . GLY A 1 88 ? 25.502 -0.408 -26.693 1.00 97.44 88 GLY A C 1
ATOM 675 O O . GLY A 1 88 ? 26.242 -0.706 -25.756 1.00 97.44 88 GLY A O 1
ATOM 676 N N . ARG A 1 89 ? 25.072 0.838 -26.891 1.00 97.88 89 ARG A N 1
ATOM 677 C CA . ARG A 1 89 ? 25.268 1.927 -25.932 1.00 97.88 89 ARG A CA 1
ATOM 678 C C . ARG A 1 89 ? 24.140 2.953 -25.971 1.00 97.88 89 ARG A C 1
ATOM 680 O O . ARG A 1 89 ? 23.484 3.120 -26.998 1.00 97.88 89 ARG A O 1
ATOM 687 N N . LYS A 1 90 ? 23.968 3.660 -24.859 1.00 98.12 90 LYS A N 1
ATOM 688 C CA . LYS A 1 90 ? 23.149 4.864 -24.719 1.00 98.12 90 LYS A CA 1
ATOM 689 C C . LYS A 1 90 ? 24.057 6.021 -24.307 1.00 98.12 90 LYS A C 1
ATOM 691 O O . LYS A 1 90 ? 24.730 5.926 -23.289 1.00 98.12 90 LYS A O 1
ATOM 696 N N . GLU A 1 91 ? 24.052 7.103 -25.065 1.00 98.25 91 GLU A N 1
ATOM 697 C CA . GLU A 1 91 ? 24.729 8.362 -24.746 1.00 98.25 91 GLU A CA 1
ATOM 698 C C . GLU A 1 91 ? 23.683 9.377 -24.277 1.00 98.25 91 GLU A C 1
ATOM 700 O O . GLU A 1 91 ? 22.648 9.533 -24.927 1.00 98.25 91 GLU A O 1
ATOM 705 N N . LEU A 1 92 ? 23.939 10.058 -23.161 1.00 97.81 92 LEU A N 1
ATOM 706 C CA . LEU A 1 92 ? 23.138 11.162 -22.641 1.00 97.81 92 LEU A CA 1
ATOM 707 C C . LEU A 1 92 ? 24.026 12.398 -22.507 1.00 97.81 92 LEU A C 1
ATOM 709 O O . LEU A 1 92 ? 24.872 12.468 -21.617 1.00 97.81 92 LEU A O 1
ATOM 713 N N . PHE A 1 93 ? 23.772 13.383 -23.361 1.00 98.44 93 PHE A N 1
ATOM 714 C CA . PHE A 1 93 ? 24.324 14.726 -23.260 1.00 98.44 93 PHE A CA 1
ATOM 715 C C . PHE A 1 93 ? 23.254 15.686 -22.732 1.00 98.44 93 PHE A C 1
ATOM 717 O O . PHE A 1 93 ? 22.103 15.620 -23.173 1.00 98.44 93 PHE A O 1
ATOM 724 N N . ALA A 1 94 ? 23.623 16.603 -21.839 1.00 98.00 94 ALA A N 1
ATOM 725 C CA . ALA A 1 94 ? 22.728 17.659 -21.378 1.00 98.00 94 ALA A CA 1
ATOM 726 C C . ALA A 1 94 ? 23.457 18.974 -21.082 1.00 98.00 94 ALA A C 1
ATOM 728 O O . ALA A 1 94 ? 24.597 18.973 -20.617 1.00 98.00 94 ALA A O 1
ATOM 729 N N . ARG A 1 95 ? 22.741 20.085 -21.276 1.00 98.31 95 ARG A N 1
ATOM 730 C CA . ARG A 1 95 ? 23.083 21.449 -20.864 1.00 98.31 95 ARG A CA 1
ATOM 731 C C . ARG A 1 95 ? 21.934 22.034 -20.056 1.00 98.31 95 ARG A C 1
ATOM 733 O O . ARG A 1 95 ? 20.811 22.134 -20.550 1.00 98.31 95 ARG A O 1
ATOM 740 N N . VAL A 1 96 ? 22.223 22.453 -18.832 1.00 97.94 96 VAL A N 1
ATOM 741 C CA . VAL A 1 96 ? 21.248 22.987 -17.881 1.00 97.94 96 VAL A CA 1
ATOM 742 C C . VAL A 1 96 ? 21.735 24.334 -17.362 1.00 97.94 96 VAL A C 1
ATOM 744 O O . VAL A 1 96 ? 22.751 24.422 -16.672 1.00 97.94 96 VAL A O 1
ATOM 747 N N . LYS A 1 97 ? 20.991 25.394 -17.678 1.00 97.56 97 LYS A N 1
ATOM 748 C CA . LYS A 1 97 ? 21.196 26.739 -17.147 1.00 97.56 97 LYS A CA 1
ATOM 749 C C . LYS A 1 97 ? 20.585 26.815 -15.754 1.00 97.56 97 LYS A C 1
ATOM 751 O O . LYS A 1 97 ? 19.368 26.760 -15.616 1.00 97.56 97 LYS A O 1
ATOM 756 N N . VAL A 1 98 ? 21.402 26.967 -14.722 1.00 97.38 98 VAL A N 1
ATOM 757 C CA . VAL A 1 98 ? 20.941 27.108 -13.334 1.00 97.38 98 VAL A CA 1
ATOM 758 C C . VAL A 1 98 ? 20.823 28.591 -13.004 1.00 97.38 98 VAL A C 1
ATOM 760 O O . VAL A 1 98 ? 21.744 29.357 -13.277 1.00 97.38 98 VAL A O 1
ATOM 763 N N . GLN A 1 99 ? 19.690 29.028 -12.450 1.00 95.44 99 GLN A N 1
ATOM 764 C CA . GLN A 1 99 ? 19.364 30.459 -12.320 1.00 95.44 99 GLN A CA 1
ATOM 765 C C . GLN A 1 99 ? 19.093 30.907 -10.878 1.00 95.44 99 GLN A C 1
ATOM 767 O O . GLN A 1 99 ? 19.177 32.099 -10.596 1.00 95.44 99 GLN A O 1
ATOM 772 N N . SER A 1 100 ? 18.832 29.982 -9.950 1.00 96.19 100 SER A N 1
ATOM 773 C CA . SER A 1 100 ? 18.642 30.288 -8.525 1.00 96.19 100 SER A CA 1
ATOM 774 C C . SER A 1 100 ? 19.294 29.247 -7.611 1.00 96.19 100 SER A C 1
ATOM 776 O O . SER A 1 100 ? 19.636 28.149 -8.048 1.00 96.19 100 SER A O 1
ATOM 778 N N . GLU A 1 101 ? 19.442 29.566 -6.320 1.00 95.88 101 GLU A N 1
ATOM 779 C CA . GLU A 1 101 ? 19.969 28.625 -5.315 1.00 95.88 101 GLU A CA 1
ATOM 780 C C . GLU A 1 101 ? 19.084 27.369 -5.164 1.00 95.88 101 GLU A C 1
ATOM 782 O O . GLU A 1 101 ? 19.590 26.292 -4.862 1.00 95.88 101 GLU A O 1
ATOM 787 N N . ALA A 1 102 ? 17.782 27.452 -5.472 1.00 92.44 102 ALA A N 1
ATOM 788 C CA . ALA A 1 102 ? 16.926 26.265 -5.560 1.00 92.44 102 ALA A CA 1
ATOM 789 C C . ALA A 1 102 ? 17.362 25.335 -6.709 1.00 92.44 102 ALA A C 1
ATOM 791 O O . ALA A 1 102 ? 17.392 24.117 -6.541 1.00 92.44 102 ALA A O 1
ATOM 792 N N . GLY A 1 103 ? 17.772 25.906 -7.847 1.00 93.12 103 GLY A N 1
ATOM 793 C CA . GLY A 1 103 ? 18.347 25.159 -8.966 1.00 93.12 103 GLY A CA 1
ATOM 794 C C . GLY A 1 103 ? 19.724 24.578 -8.639 1.00 93.12 103 GLY A C 1
ATOM 795 O O . GLY A 1 103 ? 20.013 23.452 -9.034 1.00 93.12 103 GLY A O 1
ATOM 796 N N . VAL A 1 104 ? 20.547 25.285 -7.853 1.00 95.31 104 VAL A N 1
ATOM 797 C CA . VAL A 1 104 ? 21.817 24.751 -7.320 1.00 95.31 104 VAL A CA 1
ATOM 798 C C . VAL A 1 104 ? 21.555 23.562 -6.391 1.00 95.31 104 VAL A C 1
ATOM 800 O O . VAL A 1 104 ? 22.227 22.542 -6.508 1.00 95.31 104 VAL A O 1
ATOM 803 N N . GLY A 1 105 ? 20.545 23.641 -5.521 1.00 92.75 105 GLY A N 1
ATOM 804 C CA . GLY A 1 105 ? 20.127 22.520 -4.673 1.00 92.75 105 GLY A CA 1
ATOM 805 C C . GLY A 1 105 ? 19.611 21.311 -5.464 1.00 92.75 105 GLY A C 1
ATOM 806 O O . GLY A 1 105 ? 19.849 20.174 -5.063 1.00 92.75 105 GLY A O 1
ATOM 807 N N . GLN A 1 106 ? 18.946 21.541 -6.601 1.00 91.44 106 GLN A N 1
ATOM 808 C CA . GLN A 1 106 ? 18.446 20.489 -7.496 1.00 91.44 106 GLN A CA 1
ATOM 809 C C . GLN A 1 106 ? 19.560 19.835 -8.334 1.00 91.44 106 GLN A C 1
ATOM 811 O O . GLN A 1 106 ? 19.563 18.616 -8.485 1.00 91.44 106 GLN A O 1
ATOM 816 N N . TRP A 1 107 ? 20.512 20.623 -8.844 1.00 95.88 107 TRP A N 1
ATOM 817 C CA . TRP A 1 107 ? 21.553 20.177 -9.785 1.00 95.88 107 TRP A CA 1
ATOM 818 C C . TRP A 1 107 ? 22.964 20.078 -9.188 1.00 95.88 107 TRP A C 1
ATOM 820 O O . TRP A 1 107 ? 23.917 19.791 -9.907 1.00 95.88 107 TRP A O 1
ATOM 830 N N . GLY A 1 108 ? 23.122 20.244 -7.872 1.00 94.44 108 GLY A N 1
ATOM 831 C CA . GLY A 1 108 ? 24.391 20.036 -7.160 1.00 94.44 108 GLY A CA 1
ATOM 832 C C . GLY A 1 108 ? 24.906 18.588 -7.198 1.00 94.44 108 GLY A C 1
ATOM 833 O O . GLY A 1 108 ? 26.052 18.324 -6.831 1.00 94.44 108 GLY A O 1
ATOM 834 N N . GLN A 1 109 ? 24.086 17.645 -7.669 1.00 95.81 109 GLN A N 1
ATOM 835 C CA . GLN A 1 109 ? 24.468 16.263 -7.931 1.00 95.81 109 GLN A CA 1
ATOM 836 C C . GLN A 1 109 ? 23.741 15.728 -9.173 1.00 95.81 109 GLN A C 1
ATOM 838 O O . GLN A 1 109 ? 22.523 15.840 -9.276 1.00 95.81 109 GLN A O 1
ATOM 843 N N . VAL A 1 110 ? 24.476 15.083 -10.082 1.00 95.69 110 VAL A N 1
ATOM 844 C CA . VAL A 1 110 ? 23.905 14.290 -11.184 1.00 95.69 110 VAL A CA 1
ATOM 845 C C . VAL A 1 110 ? 23.821 12.830 -10.736 1.00 95.69 110 VAL A C 1
ATOM 847 O O . VAL A 1 110 ? 24.771 12.313 -10.149 1.00 95.69 110 VAL A O 1
ATOM 850 N N . VAL A 1 111 ? 22.699 12.152 -10.996 1.00 94.19 111 VAL A N 1
ATOM 851 C CA . VAL A 1 111 ? 22.491 10.745 -10.605 1.00 94.19 111 VAL A CA 1
ATOM 852 C C . VAL A 1 111 ? 22.097 9.905 -11.817 1.00 94.19 111 VAL A C 1
ATOM 854 O O . VAL A 1 111 ? 21.120 10.220 -12.493 1.00 94.19 111 VAL A O 1
ATOM 857 N N . VAL A 1 112 ? 22.829 8.817 -12.072 1.00 92.69 112 VAL A N 1
ATOM 858 C CA . VAL A 1 112 ? 22.612 7.920 -13.222 1.00 92.69 112 VAL A CA 1
ATOM 859 C C . VAL A 1 112 ? 22.480 6.473 -12.764 1.00 92.69 112 VAL A C 1
ATOM 861 O O . VAL A 1 112 ? 23.378 5.949 -12.110 1.00 92.69 112 VAL A O 1
ATOM 864 N N . GLY A 1 113 ? 21.370 5.829 -13.128 1.00 91.44 113 GLY A N 1
ATOM 865 C CA . GLY A 1 113 ? 21.126 4.406 -12.877 1.00 91.44 113 GLY A CA 1
ATOM 866 C C . GLY A 1 113 ? 21.626 3.500 -14.006 1.00 91.44 113 GLY A C 1
ATOM 867 O O . GLY A 1 113 ? 21.557 3.892 -15.171 1.00 91.44 113 GLY A O 1
ATOM 868 N N . TYR A 1 114 ? 22.099 2.298 -13.665 1.00 91.88 114 TYR A N 1
ATOM 869 C CA . TYR A 1 114 ? 22.500 1.248 -14.614 1.00 91.88 114 TYR A CA 1
ATOM 870 C C . TYR A 1 114 ? 22.456 -0.151 -13.979 1.00 91.88 114 TYR A C 1
ATOM 872 O O . TYR A 1 114 ? 22.606 -0.278 -12.766 1.00 91.88 114 TYR A O 1
ATOM 880 N N . ASN A 1 115 ? 22.288 -1.200 -14.784 1.00 90.56 115 ASN A N 1
ATOM 881 C CA . ASN A 1 115 ? 22.250 -2.601 -14.338 1.00 90.56 115 ASN A CA 1
ATOM 882 C C . ASN A 1 115 ? 23.647 -3.235 -14.447 1.00 90.56 115 ASN A C 1
ATOM 884 O O . ASN A 1 115 ? 24.093 -3.619 -15.527 1.00 90.56 115 ASN A O 1
ATOM 888 N N . SER A 1 116 ? 24.382 -3.301 -13.339 1.00 91.50 116 SER A N 1
ATOM 889 C CA . SER A 1 116 ? 25.821 -3.603 -13.322 1.00 91.50 116 SER A CA 1
ATOM 890 C C . SER A 1 116 ? 26.241 -5.014 -13.764 1.00 91.50 116 SER A C 1
ATOM 892 O O . SER A 1 116 ? 27.437 -5.252 -13.939 1.00 91.50 116 SER A O 1
ATOM 894 N N . ALA A 1 117 ? 25.307 -5.943 -13.987 1.00 89.38 117 ALA A N 1
ATOM 895 C CA . ALA A 1 117 ? 25.584 -7.256 -14.572 1.00 89.38 117 ALA A CA 1
ATOM 896 C C . ALA A 1 117 ? 25.579 -7.255 -16.116 1.00 89.38 117 ALA A C 1
ATOM 898 O O . ALA A 1 117 ? 26.159 -8.158 -16.728 1.00 89.38 117 ALA A O 1
ATOM 899 N N . ASN A 1 118 ? 24.937 -6.273 -16.761 1.00 92.88 118 ASN A N 1
ATOM 900 C CA . ASN A 1 118 ? 24.833 -6.181 -18.226 1.00 92.88 118 ASN A CA 1
ATOM 901 C C . ASN A 1 118 ? 25.218 -4.812 -18.819 1.00 92.88 118 ASN A C 1
ATOM 903 O O . ASN A 1 118 ? 25.394 -4.702 -20.037 1.00 92.88 118 ASN A O 1
ATOM 907 N N . GLU A 1 119 ? 25.370 -3.794 -17.976 1.00 95.25 119 GLU A N 1
ATOM 908 C CA . GLU A 1 119 ? 25.730 -2.425 -18.323 1.00 95.25 119 GLU A CA 1
ATOM 909 C C . GLU A 1 119 ? 26.929 -1.919 -17.506 1.00 95.25 119 GLU A C 1
ATOM 911 O O . GLU A 1 119 ? 27.134 -2.280 -16.346 1.00 95.25 119 GLU A O 1
ATOM 916 N N . ARG A 1 120 ? 27.669 -0.961 -18.076 1.00 96.25 120 ARG A N 1
ATOM 917 C CA . ARG A 1 120 ? 28.601 -0.100 -17.331 1.00 96.25 120 ARG A CA 1
ATOM 918 C C . ARG A 1 120 ? 28.415 1.366 -17.706 1.00 96.25 120 ARG A C 1
ATOM 920 O O . ARG A 1 120 ? 28.053 1.671 -18.840 1.00 96.25 120 ARG A O 1
ATOM 927 N N . ILE A 1 121 ? 28.716 2.265 -16.771 1.00 96.88 121 ILE A N 1
ATOM 928 C CA . ILE A 1 121 ? 28.723 3.715 -17.004 1.00 96.88 121 ILE A CA 1
ATOM 929 C C . ILE A 1 121 ? 30.152 4.214 -17.226 1.00 96.88 121 ILE A C 1
ATOM 931 O O . ILE A 1 121 ? 31.027 4.012 -16.382 1.00 96.88 121 ILE A O 1
ATOM 935 N N . GLU A 1 122 ? 30.348 4.924 -18.330 1.00 97.12 122 GLU A N 1
ATOM 936 C CA . GLU A 1 122 ? 31.492 5.786 -18.615 1.00 97.12 122 GLU A CA 1
ATOM 937 C C . GLU A 1 122 ? 31.027 7.246 -18.507 1.00 97.12 122 GLU A C 1
ATOM 939 O O . GLU A 1 122 ? 29.938 7.594 -18.963 1.00 97.12 122 GLU A O 1
ATOM 944 N N . ILE A 1 123 ? 31.830 8.108 -17.879 1.00 97.25 123 ILE A N 1
ATOM 945 C CA . ILE A 1 123 ? 31.500 9.527 -17.670 1.00 97.25 123 ILE A CA 1
ATOM 946 C C . ILE A 1 123 ? 32.593 10.358 -18.351 1.00 97.25 123 ILE A C 1
ATOM 948 O O . ILE A 1 123 ? 33.593 10.668 -17.702 1.00 97.25 123 ILE A O 1
ATOM 952 N N . PRO A 1 124 ? 32.454 10.682 -19.653 1.00 97.00 124 PRO A N 1
ATOM 953 C CA . PRO A 1 124 ? 33.371 11.581 -20.348 1.00 97.00 124 PRO A CA 1
ATOM 954 C C . PRO A 1 124 ? 33.624 12.892 -19.595 1.00 97.00 124 PRO A C 1
ATOM 956 O O . PRO A 1 124 ? 34.778 13.302 -19.471 1.00 97.00 124 PRO A O 1
ATOM 959 N N . TYR A 1 125 ? 32.571 13.538 -19.078 1.00 97.19 125 TYR A N 1
ATOM 960 C CA . TYR A 1 125 ? 32.680 14.680 -18.166 1.00 97.19 125 TYR A CA 1
ATOM 961 C C . TYR A 1 125 ? 31.344 15.034 -17.496 1.00 97.19 125 TYR A C 1
ATOM 963 O O . TYR A 1 125 ? 30.265 14.852 -18.054 1.00 97.19 125 TYR A O 1
ATOM 971 N N . VAL A 1 126 ? 31.445 15.660 -16.324 1.00 98.12 126 VAL A N 1
ATOM 972 C CA . VAL A 1 126 ? 30.407 16.518 -15.733 1.00 98.12 126 VAL A CA 1
ATOM 973 C C . VAL A 1 126 ? 31.099 17.837 -15.406 1.00 98.12 126 VAL A C 1
ATOM 975 O O . VAL A 1 126 ? 32.097 17.825 -14.686 1.00 98.12 126 VAL A O 1
ATOM 978 N N . ARG A 1 127 ? 30.655 18.965 -15.967 1.00 98.25 127 ARG A N 1
ATOM 979 C CA . ARG A 1 127 ? 31.352 20.255 -15.848 1.00 98.25 127 ARG A CA 1
ATOM 980 C C . ARG A 1 127 ? 30.404 21.434 -15.676 1.00 98.25 127 ARG A C 1
ATOM 982 O O . ARG A 1 127 ? 29.287 21.422 -16.173 1.00 98.25 127 ARG A O 1
ATOM 989 N N . VAL A 1 128 ? 30.875 22.469 -14.992 1.00 98.44 128 VAL A N 1
ATOM 990 C CA . VAL A 1 128 ? 30.178 23.747 -14.832 1.00 98.44 128 VAL A CA 1
ATOM 991 C C . VAL A 1 128 ? 30.925 24.815 -15.616 1.00 98.44 128 VAL A C 1
ATOM 993 O O . VAL A 1 128 ? 32.098 25.076 -15.344 1.00 98.44 128 VAL A O 1
ATOM 996 N N . HIS A 1 129 ? 30.240 25.453 -16.560 1.00 98.00 129 HIS A N 1
ATOM 997 C CA . HIS A 1 129 ? 30.694 26.673 -17.216 1.00 98.00 129 HIS A CA 1
ATOM 998 C C . HIS A 1 129 ? 30.308 27.879 -16.358 1.00 98.00 129 HIS A C 1
ATOM 1000 O O . HIS A 1 129 ? 29.131 28.116 -16.072 1.00 98.00 129 HIS A O 1
ATOM 1006 N N . LYS A 1 130 ? 31.332 28.611 -15.928 1.00 96.94 130 LYS A N 1
ATOM 1007 C CA . LYS A 1 130 ? 31.264 29.713 -14.971 1.00 96.94 130 LYS A CA 1
ATOM 1008 C C . LYS A 1 130 ? 30.908 31.020 -15.681 1.00 96.94 130 LYS A C 1
ATOM 1010 O O . LYS A 1 130 ? 31.236 31.210 -16.852 1.00 96.94 130 LYS A O 1
ATOM 1015 N N . SER A 1 131 ? 30.276 31.948 -14.965 1.00 91.06 131 SER A N 1
ATOM 1016 C CA . SER A 1 131 ? 29.854 33.247 -15.525 1.00 91.06 131 SER A CA 1
ATOM 1017 C C . SER A 1 131 ? 31.017 34.151 -15.970 1.00 91.06 131 SER A C 1
ATOM 1019 O O . SER A 1 131 ? 30.804 35.077 -16.747 1.00 91.06 131 SER A O 1
ATOM 1021 N N . ASP A 1 132 ? 32.240 33.882 -15.506 1.00 90.75 132 ASP A N 1
ATOM 1022 C CA . ASP A 1 132 ? 33.485 34.550 -15.913 1.00 90.7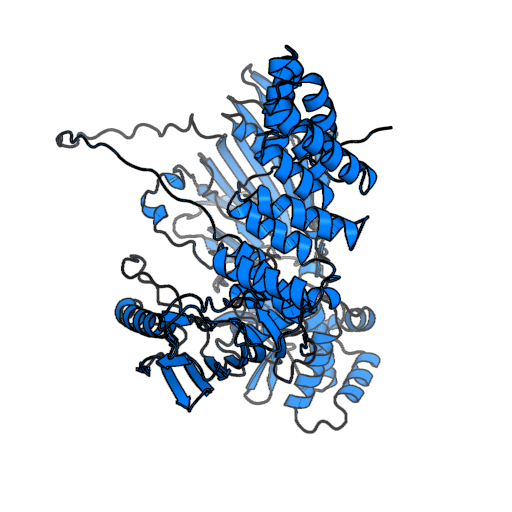5 132 ASP A CA 1
ATOM 1023 C C . ASP A 1 132 ? 34.156 33.917 -17.155 1.00 90.75 132 ASP A C 1
ATOM 1025 O O . ASP A 1 132 ? 35.216 34.369 -17.587 1.00 90.75 132 ASP A O 1
ATOM 1029 N N . GLY A 1 133 ? 33.545 32.881 -17.742 1.00 91.12 133 GLY A N 1
ATOM 1030 C CA . GLY A 1 133 ? 34.094 32.105 -18.858 1.00 91.12 133 GLY A CA 1
ATOM 1031 C C . GLY A 1 133 ? 34.973 30.920 -18.438 1.00 91.12 133 GLY A C 1
ATOM 1032 O O . GLY A 1 133 ? 35.410 30.153 -19.297 1.00 91.12 133 GLY A O 1
ATOM 1033 N N . GLY A 1 134 ? 35.217 30.727 -17.138 1.00 95.62 134 GLY A N 1
ATOM 1034 C CA . GLY A 1 134 ? 35.899 29.552 -16.603 1.00 95.62 134 GLY A CA 1
ATOM 1035 C C . GLY A 1 134 ? 35.104 28.256 -16.797 1.00 95.62 134 GLY A C 1
ATOM 1036 O O . GLY A 1 134 ? 33.919 28.247 -17.134 1.00 95.62 134 GLY A O 1
ATOM 1037 N N . THR A 1 135 ? 35.749 27.110 -16.582 1.00 97.12 135 THR A N 1
ATOM 1038 C CA . THR A 1 135 ? 35.075 25.802 -16.571 1.00 97.12 135 THR A CA 1
ATOM 1039 C C . THR A 1 135 ? 35.681 24.918 -15.488 1.00 97.12 135 THR A C 1
ATOM 1041 O O . THR A 1 135 ? 36.900 24.782 -15.414 1.00 97.12 135 THR A O 1
ATOM 1044 N N . ILE A 1 136 ? 34.832 24.321 -14.650 1.00 97.06 136 ILE A N 1
ATOM 1045 C CA . ILE A 1 136 ? 35.230 23.410 -13.570 1.00 97.06 136 ILE A CA 1
ATOM 1046 C C . ILE A 1 136 ? 34.647 22.030 -13.871 1.00 97.06 136 ILE A C 1
ATOM 1048 O O . ILE A 1 136 ? 33.433 21.888 -13.978 1.00 97.06 136 ILE A O 1
ATOM 1052 N N . THR A 1 137 ? 35.497 21.013 -14.001 1.00 97.50 137 THR A N 1
ATOM 1053 C CA . THR A 1 137 ? 35.078 19.626 -14.265 1.00 97.50 137 THR A CA 1
ATOM 1054 C C . THR A 1 137 ? 35.116 18.809 -12.978 1.00 97.50 137 THR A C 1
ATOM 1056 O O . THR A 1 137 ? 36.035 18.964 -12.175 1.00 97.50 137 THR A O 1
ATOM 1059 N N . ALA A 1 138 ? 34.128 17.936 -12.779 1.00 96.62 138 ALA A N 1
ATOM 1060 C CA . ALA A 1 138 ? 34.078 16.997 -11.667 1.00 96.62 138 ALA A CA 1
ATOM 1061 C C . ALA A 1 138 ? 35.284 16.039 -11.743 1.00 96.62 138 ALA A C 1
ATOM 1063 O O . ALA A 1 138 ? 35.449 15.361 -12.763 1.00 96.62 138 ALA A O 1
ATOM 1064 N N . PRO A 1 139 ? 36.143 15.978 -10.710 1.00 94.81 139 PRO A N 1
ATOM 1065 C CA . PRO A 1 139 ? 37.239 15.020 -10.674 1.00 94.81 139 PRO A CA 1
ATOM 1066 C C . PRO A 1 139 ? 36.707 13.588 -10.440 1.00 94.81 139 PRO A C 1
ATOM 1068 O O . PRO A 1 139 ? 35.572 13.421 -9.987 1.00 94.81 139 PRO A O 1
ATOM 1071 N N . PRO A 1 140 ? 37.489 12.529 -10.731 1.00 91.06 140 PRO A N 1
ATOM 1072 C CA . PRO A 1 140 ? 37.012 11.145 -10.622 1.00 91.06 140 PRO A CA 1
ATOM 1073 C C . PRO A 1 140 ? 36.521 10.733 -9.224 1.00 91.06 140 PRO A C 1
ATOM 1075 O O . PRO A 1 140 ? 35.638 9.888 -9.113 1.00 91.06 140 PRO A O 1
ATOM 1078 N N . ASP A 1 141 ? 37.054 11.338 -8.162 1.00 92.88 141 ASP A N 1
ATOM 1079 C CA . ASP A 1 141 ? 36.658 11.129 -6.763 1.00 92.88 141 ASP A CA 1
ATOM 1080 C C . ASP A 1 141 ? 35.348 11.843 -6.372 1.00 92.88 141 ASP A C 1
ATOM 1082 O O . ASP A 1 141 ? 34.765 11.533 -5.333 1.00 92.88 141 ASP A O 1
ATOM 1086 N N . ALA A 1 142 ? 34.817 12.725 -7.228 1.00 92.81 142 ALA A N 1
ATOM 1087 C CA . ALA A 1 142 ? 33.462 13.263 -7.092 1.00 92.81 142 ALA A CA 1
ATOM 1088 C C . ALA A 1 142 ? 32.366 12.259 -7.511 1.00 92.81 142 ALA A C 1
ATOM 1090 O O . ALA A 1 142 ? 31.183 12.541 -7.306 1.00 92.81 142 ALA A O 1
ATOM 1091 N N . VAL A 1 143 ? 32.736 11.108 -8.090 1.00 95.12 143 VAL A N 1
ATOM 1092 C CA . VAL A 1 143 ? 31.817 10.037 -8.503 1.00 95.12 143 VAL A CA 1
ATOM 1093 C C . VAL A 1 143 ? 31.746 8.954 -7.426 1.00 95.12 143 VAL A C 1
ATOM 1095 O O . VAL A 1 143 ? 32.696 8.205 -7.207 1.00 95.12 143 VAL A O 1
ATOM 1098 N N . GLN A 1 144 ? 30.582 8.810 -6.802 1.00 94.69 144 GLN A N 1
ATOM 1099 C CA . GLN A 1 144 ? 30.271 7.709 -5.890 1.00 94.69 144 GLN A CA 1
ATOM 1100 C C . GLN A 1 144 ? 29.395 6.673 -6.594 1.00 94.69 144 GLN A C 1
ATOM 1102 O O . GLN A 1 144 ? 28.532 7.020 -7.397 1.00 94.69 144 GLN A O 1
ATOM 1107 N N . ASP A 1 145 ? 29.603 5.394 -6.294 1.00 92.69 145 ASP A N 1
ATOM 1108 C CA . ASP A 1 145 ? 28.824 4.293 -6.860 1.00 92.69 145 ASP A CA 1
ATOM 1109 C C . ASP A 1 145 ? 28.072 3.565 -5.743 1.00 92.69 145 ASP A C 1
ATOM 1111 O O . ASP A 1 145 ? 28.680 2.883 -4.914 1.00 92.69 145 ASP A O 1
ATOM 1115 N N . LEU A 1 146 ? 26.752 3.739 -5.710 1.00 89.81 146 LEU A N 1
ATOM 1116 C CA . LEU A 1 146 ? 25.888 3.357 -4.600 1.00 89.81 146 LEU A CA 1
ATOM 1117 C C . LEU A 1 146 ? 24.811 2.356 -5.042 1.00 89.81 146 LEU A C 1
ATOM 1119 O O . LEU A 1 146 ? 24.259 2.462 -6.137 1.00 89.81 146 LEU A O 1
ATOM 1123 N N . SER A 1 147 ? 24.462 1.431 -4.146 1.00 82.12 147 SER A N 1
ATOM 1124 C CA . SER A 1 147 ? 23.205 0.671 -4.208 1.00 82.12 147 SER A CA 1
ATOM 1125 C C . SER A 1 147 ? 21.994 1.604 -4.249 1.00 82.12 147 SER A C 1
ATOM 1127 O O . SER A 1 147 ? 21.994 2.664 -3.603 1.00 82.12 147 SER A O 1
ATOM 1129 N N . ALA A 1 148 ? 20.941 1.189 -4.951 1.00 72.25 148 ALA A N 1
ATOM 1130 C CA . ALA A 1 148 ? 19.695 1.935 -5.019 1.00 72.25 148 ALA A CA 1
ATOM 1131 C C . ALA A 1 148 ? 19.052 2.054 -3.618 1.00 72.25 148 ALA A C 1
ATOM 1133 O O . ALA A 1 148 ? 19.138 1.124 -2.813 1.00 72.25 148 ALA A O 1
ATOM 1134 N N . PRO A 1 149 ? 18.361 3.167 -3.288 1.00 66.88 149 PRO A N 1
ATOM 1135 C CA . PRO A 1 149 ? 17.786 3.356 -1.952 1.00 66.88 149 PRO A CA 1
ATOM 1136 C C . PRO A 1 149 ? 16.841 2.235 -1.492 1.00 66.88 149 PRO A C 1
ATOM 1138 O O . PRO A 1 149 ? 16.770 1.964 -0.299 1.00 66.88 149 PRO A O 1
ATOM 1141 N N . ILE A 1 150 ? 16.159 1.557 -2.423 1.00 59.81 150 ILE A N 1
ATOM 1142 C CA . ILE A 1 150 ? 15.205 0.481 -2.122 1.00 59.81 150 ILE A CA 1
ATOM 1143 C C . ILE A 1 150 ? 15.852 -0.758 -1.476 1.00 59.81 150 ILE A C 1
ATOM 1145 O O . ILE A 1 150 ? 15.214 -1.403 -0.647 1.00 59.81 150 ILE A O 1
ATOM 1149 N N . GLU A 1 151 ? 17.127 -1.041 -1.767 1.00 58.62 151 GLU A N 1
ATOM 1150 C CA . GLU A 1 151 ? 17.894 -2.136 -1.143 1.00 58.62 151 GLU A CA 1
ATOM 1151 C C . GLU A 1 151 ? 18.111 -1.922 0.367 1.00 58.62 151 GLU A C 1
ATOM 1153 O O . GLU A 1 151 ? 18.416 -2.862 1.097 1.00 58.62 151 GLU A O 1
ATOM 1158 N N . ARG A 1 152 ? 17.977 -0.679 0.856 1.00 59.31 152 ARG A N 1
ATOM 1159 C CA . ARG A 1 152 ? 18.200 -0.333 2.272 1.00 59.31 152 ARG A CA 1
ATOM 1160 C C . ARG A 1 152 ? 16.990 -0.643 3.153 1.00 59.31 152 ARG A C 1
ATOM 1162 O O . ARG A 1 152 ? 17.165 -0.925 4.334 1.00 59.31 152 ARG A O 1
ATOM 1169 N N . ASP A 1 153 ? 15.792 -0.598 2.568 1.00 48.97 153 ASP A N 1
ATOM 1170 C CA . ASP A 1 153 ? 14.513 -0.644 3.288 1.00 48.97 153 ASP A CA 1
ATOM 1171 C C . ASP A 1 153 ? 13.685 -1.915 2.993 1.00 48.97 153 ASP A C 1
ATOM 1173 O O . ASP A 1 153 ? 12.680 -2.168 3.662 1.00 48.97 153 ASP A O 1
ATOM 1177 N N . ALA A 1 154 ? 14.081 -2.729 2.005 1.00 55.34 154 ALA A N 1
ATOM 1178 C CA . ALA A 1 154 ? 13.359 -3.928 1.575 1.00 55.34 154 ALA A CA 1
ATOM 1179 C C . ALA A 1 154 ? 14.311 -5.097 1.239 1.00 55.34 154 ALA A C 1
ATOM 1181 O O . ALA A 1 154 ? 15.451 -4.860 0.847 1.00 55.34 154 ALA A O 1
ATOM 1182 N N . PRO A 1 155 ? 13.860 -6.371 1.321 1.00 65.56 155 PRO A N 1
ATOM 1183 C CA . PRO A 1 155 ? 14.625 -7.542 0.878 1.00 65.56 155 PRO A CA 1
ATOM 1184 C C . PRO A 1 155 ? 14.602 -7.660 -0.659 1.00 65.56 155 PRO A C 1
ATOM 1186 O O . PRO A 1 155 ? 14.077 -8.620 -1.230 1.00 65.56 155 PRO A O 1
ATOM 1189 N N . VAL A 1 156 ? 15.125 -6.627 -1.314 1.00 69.75 156 VAL A N 1
ATOM 1190 C CA . VAL A 1 156 ? 15.315 -6.508 -2.756 1.00 69.75 156 VAL A CA 1
ATOM 1191 C C . VAL A 1 156 ? 16.817 -6.463 -2.982 1.00 69.75 156 VAL A C 1
ATOM 1193 O O . VAL A 1 156 ? 17.477 -5.543 -2.512 1.00 69.75 156 VAL A O 1
ATOM 1196 N N . TYR A 1 157 ? 17.348 -7.452 -3.691 1.00 76.31 157 TYR A N 1
ATOM 1197 C CA . TYR A 1 157 ? 18.736 -7.489 -4.128 1.00 76.31 157 TYR A CA 1
ATOM 1198 C C . TYR A 1 157 ? 18.736 -7.372 -5.648 1.00 76.31 157 TYR A C 1
ATOM 1200 O O . TYR A 1 157 ? 18.122 -8.178 -6.353 1.00 76.31 157 TYR A O 1
ATOM 1208 N N . THR A 1 158 ? 19.395 -6.334 -6.143 1.00 80.19 158 THR A N 1
ATOM 1209 C CA . THR A 1 158 ? 19.407 -5.968 -7.556 1.00 80.19 158 THR A CA 1
ATOM 1210 C C . THR A 1 158 ? 20.829 -5.640 -7.988 1.00 80.19 158 THR A C 1
ATOM 1212 O O . THR A 1 158 ? 21.643 -5.215 -7.170 1.00 80.19 158 THR A O 1
ATOM 1215 N N . ASP A 1 159 ? 21.154 -5.851 -9.262 1.00 82.56 159 ASP A N 1
ATOM 1216 C CA . ASP A 1 159 ? 22.402 -5.351 -9.839 1.00 82.56 159 ASP A CA 1
ATOM 1217 C C . ASP A 1 159 ? 22.270 -3.892 -10.308 1.00 82.56 159 ASP A C 1
ATOM 1219 O O . ASP A 1 159 ? 23.252 -3.303 -10.766 1.00 82.56 159 ASP A O 1
ATOM 1223 N N . TYR A 1 160 ? 21.083 -3.293 -10.160 1.00 86.94 160 TYR A N 1
ATOM 1224 C CA . TYR A 1 160 ? 20.827 -1.885 -10.433 1.00 86.94 160 TYR A CA 1
ATOM 1225 C C . TYR A 1 160 ? 21.549 -0.967 -9.437 1.00 86.94 160 TYR A C 1
ATOM 1227 O O . TYR A 1 160 ? 21.251 -0.937 -8.245 1.00 86.94 160 TYR A O 1
ATOM 1235 N N . ARG A 1 161 ? 22.494 -0.179 -9.947 1.00 89.56 161 ARG A N 1
ATOM 1236 C CA . ARG A 1 161 ? 23.358 0.726 -9.180 1.00 89.56 161 ARG A CA 1
ATOM 1237 C C . ARG A 1 161 ? 23.209 2.162 -9.660 1.00 89.56 161 ARG A C 1
ATOM 1239 O O . ARG A 1 161 ? 22.789 2.416 -10.789 1.00 89.56 161 ARG A O 1
ATOM 1246 N N . GLN A 1 162 ? 23.574 3.113 -8.805 1.00 93.69 162 GLN A N 1
ATOM 1247 C CA . GLN A 1 162 ? 23.507 4.544 -9.088 1.00 93.69 162 GLN A CA 1
ATOM 1248 C C . GLN A 1 162 ? 24.893 5.184 -8.984 1.00 93.69 162 GLN A C 1
ATOM 1250 O O . GLN A 1 162 ? 25.526 5.168 -7.927 1.00 93.69 162 GLN A O 1
ATOM 1255 N N . LYS A 1 163 ? 25.355 5.801 -10.077 1.00 94.50 163 LYS A N 1
ATOM 1256 C CA . LYS A 1 163 ? 26.464 6.759 -10.041 1.00 94.50 163 LYS A CA 1
ATOM 1257 C C . LYS A 1 163 ? 25.917 8.094 -9.542 1.00 94.50 163 LYS A C 1
ATOM 1259 O O . LYS A 1 163 ? 25.046 8.669 -10.186 1.00 94.50 163 LYS A O 1
ATOM 1264 N N . HIS A 1 164 ? 26.430 8.576 -8.419 1.00 95.38 164 HIS A N 1
ATOM 1265 C CA . HIS A 1 164 ? 26.168 9.902 -7.866 1.00 95.38 164 HIS A CA 1
ATOM 1266 C C . HIS A 1 164 ? 27.397 10.777 -8.121 1.00 95.38 164 HIS A C 1
ATOM 1268 O O . HIS A 1 164 ? 28.453 10.531 -7.541 1.00 95.38 164 HIS A O 1
ATOM 1274 N N . ILE A 1 165 ? 27.277 11.778 -8.991 1.00 97.06 165 ILE A N 1
ATOM 1275 C CA . ILE A 1 165 ? 28.362 12.691 -9.354 1.00 97.06 165 ILE A CA 1
ATOM 1276 C C . ILE A 1 165 ? 28.107 14.044 -8.699 1.00 97.06 165 ILE A C 1
ATOM 1278 O O . ILE A 1 165 ? 27.168 14.747 -9.073 1.00 97.06 165 ILE A O 1
ATOM 1282 N N . THR A 1 166 ? 28.937 14.423 -7.731 1.00 97.06 166 THR A N 1
ATOM 1283 C CA . THR A 1 166 ? 28.882 15.756 -7.114 1.00 97.06 166 THR A CA 1
ATOM 1284 C C . THR A 1 166 ? 29.315 16.815 -8.127 1.00 97.06 166 THR A C 1
ATOM 1286 O O . THR A 1 166 ? 30.406 16.730 -8.693 1.00 97.06 166 THR A O 1
ATOM 1289 N N . VAL A 1 167 ? 28.475 17.825 -8.355 1.00 97.44 167 VAL A N 1
ATOM 1290 C CA . VAL A 1 167 ? 28.733 18.883 -9.340 1.00 97.44 167 VAL A CA 1
ATOM 1291 C C . VAL A 1 167 ? 29.577 19.994 -8.698 1.00 97.44 167 VAL A C 1
ATOM 1293 O O . VAL A 1 167 ? 29.143 20.610 -7.722 1.00 97.44 167 VAL A O 1
ATOM 1296 N N . PRO A 1 168 ? 30.791 20.280 -9.204 1.00 92.38 168 PRO A N 1
ATOM 1297 C CA . PRO A 1 168 ? 31.723 21.163 -8.514 1.00 92.38 168 PRO A CA 1
ATOM 1298 C C . PRO A 1 168 ? 31.410 22.645 -8.749 1.00 92.38 168 PRO A C 1
ATOM 1300 O O . PRO A 1 168 ? 31.399 23.132 -9.877 1.00 92.38 168 PRO A O 1
ATOM 1303 N N . GLY A 1 169 ? 31.248 23.394 -7.658 1.00 93.12 169 GLY A N 1
ATOM 1304 C CA . GLY A 1 169 ? 31.279 24.860 -7.681 1.00 93.12 169 GLY A CA 1
ATOM 1305 C C . GLY A 1 169 ? 30.127 25.547 -8.419 1.00 93.12 169 GLY A C 1
ATOM 1306 O O . GLY A 1 169 ? 30.283 26.718 -8.759 1.00 93.12 169 GLY A O 1
ATOM 1307 N N . LEU A 1 170 ? 29.012 24.852 -8.661 1.00 97.00 170 LEU A N 1
ATOM 1308 C CA . LEU A 1 170 ? 27.807 25.370 -9.316 1.00 97.00 170 LEU A CA 1
ATOM 1309 C C . LEU A 1 170 ? 27.194 26.561 -8.556 1.00 97.00 170 LEU A C 1
ATOM 1311 O O . LEU A 1 170 ? 27.021 26.501 -7.337 1.00 97.00 170 LEU A O 1
ATOM 1315 N N . ARG A 1 171 ? 26.846 27.634 -9.277 1.00 97.19 171 ARG A N 1
ATOM 1316 C CA . ARG A 1 171 ? 26.168 28.831 -8.748 1.00 97.19 171 ARG A CA 1
ATOM 1317 C C . ARG A 1 171 ? 25.019 29.314 -9.645 1.00 97.19 171 ARG A C 1
ATOM 1319 O O . ARG A 1 171 ? 24.945 28.922 -10.811 1.00 97.19 171 ARG A O 1
ATOM 1326 N N . PRO A 1 172 ? 24.125 30.182 -9.133 1.00 97.12 172 PRO A N 1
ATOM 1327 C CA . PRO A 1 172 ? 23.113 30.841 -9.953 1.00 97.12 172 PRO A CA 1
ATOM 1328 C C . PRO A 1 172 ? 23.752 31.629 -11.107 1.00 97.12 172 PRO A C 1
ATOM 1330 O O . PRO A 1 172 ? 24.743 32.335 -10.921 1.00 97.12 172 PRO A O 1
ATOM 1333 N N . GLY A 1 173 ? 23.178 31.508 -12.302 1.00 94.56 173 GLY A N 1
ATOM 1334 C CA . GLY A 1 173 ? 23.679 32.100 -13.542 1.00 94.56 173 GLY A CA 1
ATOM 1335 C C . GLY A 1 173 ? 24.608 31.193 -14.360 1.00 94.56 173 GLY A C 1
ATOM 1336 O O . GLY A 1 173 ? 24.953 31.558 -15.485 1.00 94.56 173 GLY A O 1
ATOM 1337 N N . GLU A 1 174 ? 24.983 30.014 -13.867 1.00 97.81 174 GLU A N 1
ATOM 1338 C CA . GLU A 1 174 ? 25.968 29.127 -14.504 1.00 97.81 174 GLU A CA 1
ATOM 1339 C C . GLU A 1 174 ? 25.318 27.994 -15.310 1.00 97.81 174 GLU A C 1
ATOM 1341 O O . GLU A 1 174 ? 24.113 27.755 -15.212 1.00 97.81 174 GLU A O 1
ATOM 1346 N N . VAL A 1 175 ? 26.100 27.313 -16.154 1.00 98.25 175 VAL A N 1
ATOM 1347 C CA . VAL A 1 175 ? 25.609 26.196 -16.984 1.00 98.25 175 VAL A CA 1
ATOM 1348 C C . VAL A 1 175 ? 26.302 24.908 -16.560 1.00 98.25 175 VAL A C 1
ATOM 1350 O O . VAL A 1 175 ? 27.517 24.781 -16.695 1.00 98.25 175 VAL A O 1
ATOM 1353 N N . LEU A 1 176 ? 25.521 23.943 -16.085 1.00 98.44 176 LEU A N 1
ATOM 1354 C CA . LEU A 1 176 ? 25.940 22.553 -15.946 1.00 98.44 176 LEU A CA 1
ATOM 1355 C C . LEU A 1 176 ? 25.873 21.877 -17.321 1.00 98.44 176 LEU A C 1
ATOM 1357 O O . LEU A 1 176 ? 24.835 21.905 -17.974 1.00 98.44 176 LEU A O 1
ATOM 1361 N N . GLU A 1 177 ? 26.958 21.243 -17.744 1.00 98.50 177 GLU A N 1
ATOM 1362 C CA . GLU A 1 177 ? 27.009 20.405 -18.937 1.00 98.50 177 GLU A CA 1
ATOM 1363 C C . GLU A 1 177 ? 27.591 19.030 -18.587 1.00 98.50 177 GLU A C 1
ATOM 1365 O O . GLU A 1 177 ? 28.598 18.930 -17.880 1.00 98.50 177 GLU A O 1
ATOM 1370 N N . TYR A 1 178 ? 26.970 17.958 -19.069 1.00 98.25 178 TYR A N 1
ATOM 1371 C CA . TYR A 1 178 ? 27.470 16.601 -18.862 1.00 98.25 178 TYR A CA 1
ATOM 1372 C C . TYR A 1 178 ? 27.257 15.705 -20.075 1.00 98.25 178 TYR A C 1
ATOM 1374 O O . TYR A 1 178 ? 26.308 15.875 -20.839 1.00 98.25 178 TYR A O 1
ATOM 1382 N N . ASP A 1 179 ? 28.148 14.727 -20.203 1.00 97.94 179 ASP A N 1
ATOM 1383 C CA . ASP A 1 179 ? 28.092 13.641 -21.174 1.00 97.94 179 ASP A CA 1
ATOM 1384 C C . ASP A 1 179 ? 28.337 12.325 -20.426 1.00 97.94 179 ASP A C 1
ATOM 1386 O O . ASP A 1 179 ? 29.270 12.217 -19.620 1.00 97.94 179 ASP A O 1
ATOM 1390 N N . ILE A 1 180 ? 27.435 11.362 -20.617 1.00 98.00 180 ILE A N 1
ATOM 1391 C CA . ILE A 1 180 ? 27.359 10.113 -19.859 1.00 98.00 180 ILE A CA 1
ATOM 1392 C C . ILE A 1 180 ? 26.991 8.977 -20.810 1.00 98.00 180 ILE A C 1
ATOM 1394 O O . ILE A 1 180 ? 25.963 9.024 -21.487 1.00 98.00 180 ILE A O 1
ATOM 1398 N N . VAL A 1 181 ? 27.804 7.921 -20.822 1.00 98.25 181 VAL A N 1
ATOM 1399 C CA . VAL A 1 181 ? 27.660 6.790 -21.740 1.00 98.25 181 VAL A CA 1
ATOM 1400 C C . VAL A 1 181 ? 27.387 5.507 -20.959 1.00 98.25 181 VAL A C 1
ATOM 1402 O O . VAL A 1 181 ? 28.224 5.026 -20.199 1.00 98.25 181 VAL A O 1
ATOM 1405 N N . THR A 1 182 ? 26.216 4.914 -21.171 1.00 98.06 182 THR A N 1
ATOM 1406 C CA . THR A 1 182 ? 25.874 3.565 -20.711 1.00 98.06 182 THR A CA 1
ATOM 1407 C C . THR A 1 182 ? 26.242 2.564 -21.800 1.00 98.06 182 THR A C 1
ATOM 1409 O O . THR A 1 182 ? 25.608 2.536 -22.852 1.00 98.06 182 THR A O 1
ATOM 1412 N N . ILE A 1 183 ? 27.248 1.723 -21.569 1.00 98.19 183 ILE A N 1
ATOM 1413 C CA . ILE A 1 183 ? 27.609 0.620 -22.470 1.00 98.19 183 ILE A CA 1
ATOM 1414 C C . ILE A 1 183 ? 26.825 -0.626 -22.062 1.00 98.19 183 ILE A C 1
ATOM 1416 O O . ILE A 1 183 ? 26.994 -1.102 -20.942 1.00 98.19 183 ILE A O 1
ATOM 1420 N N . ILE A 1 184 ? 26.023 -1.175 -22.974 1.00 96.62 184 ILE A N 1
ATOM 1421 C CA . ILE A 1 184 ? 25.313 -2.452 -22.824 1.00 96.62 184 ILE A CA 1
ATOM 1422 C C . ILE A 1 184 ? 26.246 -3.540 -23.362 1.00 96.62 184 ILE A C 1
ATOM 1424 O O . ILE A 1 184 ? 26.295 -3.781 -24.568 1.00 96.62 184 ILE A O 1
ATOM 1428 N N . HIS A 1 185 ? 27.028 -4.165 -22.482 1.00 95.50 185 HIS A N 1
ATOM 1429 C CA . HIS A 1 185 ? 28.040 -5.156 -22.871 1.00 95.50 185 HIS A CA 1
ATOM 1430 C C . HIS A 1 185 ? 27.511 -6.595 -22.908 1.00 95.50 185 HIS A C 1
ATOM 1432 O O . HIS A 1 185 ? 28.160 -7.466 -23.482 1.00 95.50 185 HIS A O 1
ATOM 1438 N N . THR A 1 186 ? 26.344 -6.852 -22.310 1.00 94.88 186 THR A N 1
ATOM 1439 C CA . THR A 1 186 ? 25.680 -8.162 -22.329 1.00 94.88 186 THR A CA 1
ATOM 1440 C C . THR A 1 186 ? 24.227 -7.982 -22.759 1.00 94.88 186 THR A C 1
ATOM 1442 O O . THR A 1 186 ? 23.478 -7.251 -22.114 1.00 94.88 186 THR A O 1
ATOM 1445 N N . ALA A 1 187 ? 23.796 -8.659 -23.823 1.00 92.88 187 ALA A N 1
ATOM 1446 C CA . ALA A 1 187 ? 22.392 -8.652 -24.230 1.00 92.88 187 ALA A CA 1
ATOM 1447 C C . ALA A 1 187 ? 21.538 -9.501 -23.269 1.00 92.88 187 ALA A C 1
ATOM 1449 O O . ALA A 1 187 ? 21.836 -10.674 -23.038 1.00 92.88 187 ALA A O 1
ATOM 1450 N N . LEU A 1 188 ? 20.444 -8.937 -22.744 1.00 91.12 188 LEU A N 1
ATOM 1451 C CA . LEU A 1 188 ? 19.478 -9.660 -21.893 1.00 91.12 188 LEU A CA 1
ATOM 1452 C C . LEU A 1 188 ? 18.702 -10.741 -22.670 1.00 91.12 188 LEU A C 1
ATOM 1454 O O . LEU A 1 188 ? 18.234 -11.722 -22.092 1.00 91.12 188 LEU A O 1
ATOM 1458 N N . ALA A 1 189 ? 18.594 -10.575 -23.988 1.00 94.12 189 ALA A N 1
ATOM 1459 C CA . ALA A 1 189 ? 18.093 -11.565 -24.928 1.00 94.12 189 ALA A CA 1
ATOM 1460 C C . ALA A 1 189 ? 19.015 -11.556 -26.164 1.00 94.12 189 ALA A C 1
ATOM 1462 O O . ALA A 1 189 ? 18.984 -10.586 -26.920 1.00 94.12 189 ALA A O 1
ATOM 1463 N N . PRO A 1 190 ? 19.861 -12.581 -26.379 1.00 94.12 190 PRO A N 1
ATOM 1464 C CA . PRO A 1 190 ? 20.810 -12.593 -27.491 1.00 94.12 190 PRO A CA 1
ATOM 1465 C C . PRO A 1 190 ? 20.136 -12.374 -28.851 1.00 94.12 190 PRO A C 1
ATOM 1467 O O . PRO A 1 190 ? 19.158 -13.041 -29.192 1.00 94.12 190 PRO A O 1
ATOM 1470 N N . GLY A 1 191 ? 20.665 -11.429 -29.625 1.00 95.06 191 GLY A N 1
ATOM 1471 C CA . GLY A 1 191 ? 20.129 -11.030 -30.925 1.00 95.06 191 GLY A CA 1
ATOM 1472 C C . GLY A 1 191 ? 18.854 -10.182 -30.870 1.00 95.06 191 GLY A C 1
ATOM 1473 O O . GLY A 1 191 ? 18.229 -9.995 -31.916 1.00 95.06 191 GLY A O 1
ATOM 1474 N N . GLN A 1 192 ? 18.444 -9.687 -29.696 1.00 96.69 192 GLN A N 1
ATOM 1475 C CA . GLN A 1 192 ? 17.252 -8.857 -29.497 1.00 96.69 192 GLN A CA 1
ATOM 1476 C C . GLN A 1 192 ? 17.572 -7.624 -28.633 1.00 96.69 192 GLN A C 1
ATOM 1478 O O . GLN A 1 192 ? 18.392 -7.686 -27.720 1.00 96.69 192 GLN A O 1
ATOM 1483 N N . PHE A 1 193 ? 16.890 -6.510 -28.894 1.00 96.50 193 PHE A N 1
ATOM 1484 C CA . PHE A 1 193 ? 16.983 -5.275 -28.117 1.00 96.50 193 PHE A CA 1
ATOM 1485 C C . PHE A 1 193 ? 15.643 -4.525 -28.080 1.00 96.50 193 PHE A C 1
ATOM 1487 O O . PHE A 1 193 ? 14.779 -4.691 -28.945 1.00 96.50 193 PHE A O 1
AT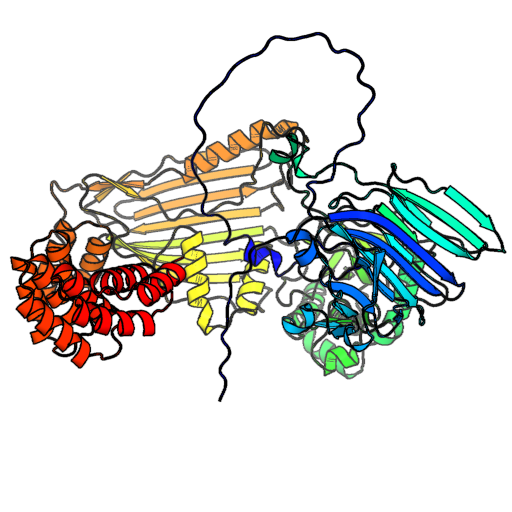OM 1494 N N . TRP A 1 194 ? 15.467 -3.686 -27.061 1.00 96.56 194 TRP A N 1
ATOM 1495 C CA . TRP A 1 194 ? 14.287 -2.843 -26.872 1.00 96.56 194 TRP A CA 1
ATOM 1496 C C . TRP A 1 194 ? 14.646 -1.570 -26.098 1.00 96.56 194 TRP A C 1
ATOM 1498 O O . TRP A 1 194 ? 15.675 -1.506 -25.425 1.00 96.56 194 TRP A O 1
ATOM 1508 N N . MET A 1 195 ? 13.788 -0.554 -26.177 1.00 95.31 195 MET A N 1
ATOM 1509 C CA . MET A 1 195 ? 13.863 0.652 -25.352 1.00 95.31 195 MET A CA 1
ATOM 1510 C C . MET A 1 195 ? 12.486 1.301 -25.181 1.00 95.31 195 MET A C 1
ATOM 1512 O O . MET A 1 195 ? 11.590 1.136 -26.008 1.00 95.31 195 MET A O 1
ATOM 1516 N N . GLU A 1 196 ? 12.338 2.049 -24.092 1.00 95.00 196 GLU A N 1
ATOM 1517 C CA . GLU A 1 196 ? 11.208 2.938 -23.829 1.00 95.00 196 GLU A CA 1
ATOM 1518 C C . GLU A 1 196 ? 11.784 4.318 -23.461 1.00 95.00 196 GLU A C 1
ATOM 1520 O O . GLU A 1 196 ? 12.809 4.396 -22.774 1.00 95.00 196 GLU A O 1
ATOM 1525 N N . TYR A 1 197 ? 11.167 5.397 -23.945 1.00 94.94 197 TYR A N 1
ATOM 1526 C CA . TYR A 1 197 ? 11.608 6.778 -23.734 1.00 94.94 197 TYR A CA 1
ATOM 1527 C C . TYR A 1 197 ? 10.411 7.712 -23.532 1.00 94.94 197 TYR A C 1
ATOM 1529 O O . TYR A 1 197 ? 9.407 7.610 -24.240 1.00 94.94 197 TYR A O 1
ATOM 1537 N N . ASP A 1 198 ? 10.550 8.658 -22.607 1.00 93.19 198 ASP A N 1
ATOM 1538 C CA . ASP A 1 198 ? 9.618 9.760 -22.379 1.00 93.19 198 ASP A CA 1
ATOM 1539 C C . ASP A 1 198 ? 10.374 11.086 -22.449 1.00 93.19 198 ASP A C 1
ATOM 1541 O O . ASP A 1 198 ? 11.413 11.234 -21.809 1.00 93.19 198 ASP A O 1
ATOM 1545 N N . PHE A 1 199 ? 9.826 12.030 -23.215 1.00 92.56 199 PHE A N 1
ATOM 1546 C CA . PHE A 1 199 ? 10.277 13.424 -23.245 1.00 92.56 199 PHE A CA 1
ATOM 1547 C C . PHE A 1 199 ? 9.930 14.132 -21.926 1.00 92.56 199 PHE A C 1
ATOM 1549 O O . PHE A 1 199 ? 8.928 13.774 -21.293 1.00 92.56 199 PHE A O 1
ATOM 1556 N N . ASP A 1 200 ? 10.704 15.146 -21.526 1.00 88.06 200 ASP A N 1
ATOM 1557 C CA . ASP A 1 200 ? 10.405 15.926 -20.320 1.00 88.06 200 ASP A CA 1
ATOM 1558 C C . ASP A 1 200 ? 9.072 16.683 -20.486 1.00 88.06 200 ASP A C 1
ATOM 1560 O O . ASP A 1 200 ? 8.732 17.220 -21.543 1.00 88.06 200 ASP A O 1
ATOM 1564 N N . LYS A 1 201 ? 8.279 16.668 -19.415 1.00 85.44 201 LYS A N 1
ATOM 1565 C CA . LYS A 1 201 ? 6.957 17.301 -19.285 1.00 85.44 201 LYS A CA 1
ATOM 1566 C C . LYS A 1 201 ? 6.808 18.044 -17.952 1.00 85.44 201 LYS A C 1
ATOM 1568 O O . LYS A 1 201 ? 5.690 18.294 -17.512 1.00 85.44 201 LYS A O 1
ATOM 1573 N N . THR A 1 202 ? 7.931 18.288 -17.277 1.00 83.06 202 THR A N 1
ATOM 1574 C CA . THR A 1 202 ? 8.012 18.806 -15.908 1.00 83.06 202 THR A CA 1
ATOM 1575 C C . THR A 1 202 ? 8.952 20.002 -15.795 1.00 83.06 202 THR A C 1
ATOM 1577 O O . THR A 1 202 ? 8.615 20.956 -15.098 1.00 83.06 202 THR A O 1
ATOM 1580 N N . SER A 1 203 ? 10.087 19.996 -16.504 1.00 88.69 203 SER A N 1
ATOM 1581 C CA . SER A 1 203 ? 11.034 21.119 -16.537 1.00 88.69 203 SER A CA 1
ATOM 1582 C C . SER A 1 203 ? 10.929 21.898 -17.845 1.00 88.69 203 SER A C 1
ATOM 1584 O O . SER A 1 203 ? 10.756 21.300 -18.911 1.00 88.69 203 SER A O 1
ATOM 1586 N N . ILE A 1 204 ? 11.125 23.221 -17.798 1.00 93.56 204 ILE A N 1
ATOM 1587 C CA . ILE A 1 204 ? 11.268 24.020 -19.021 1.00 93.56 204 ILE A CA 1
ATOM 1588 C C . ILE A 1 204 ? 12.495 23.529 -19.801 1.00 93.56 204 ILE A C 1
ATOM 1590 O O . ILE A 1 204 ? 13.634 23.646 -19.341 1.00 93.56 204 ILE A O 1
ATOM 1594 N N . THR A 1 205 ? 12.238 22.983 -20.989 1.00 95.12 205 THR A N 1
ATOM 1595 C CA . THR A 1 205 ? 13.208 22.287 -21.837 1.00 95.12 205 THR A CA 1
ATOM 1596 C C . THR A 1 205 ? 13.127 22.828 -23.257 1.00 95.12 205 THR A C 1
ATOM 1598 O O . THR A 1 205 ? 12.097 22.697 -23.920 1.00 95.12 205 THR A O 1
ATOM 1601 N N . LEU A 1 206 ? 14.199 23.470 -23.722 1.00 95.81 206 LEU A N 1
ATOM 1602 C CA . LEU A 1 206 ? 14.192 24.238 -24.972 1.00 95.81 206 LEU A CA 1
ATOM 1603 C C . LEU A 1 206 ? 14.429 23.370 -26.216 1.00 95.81 206 LEU A C 1
ATOM 1605 O O . LEU A 1 206 ? 13.788 23.595 -27.240 1.00 95.81 206 LEU A O 1
ATOM 1609 N N . ASP A 1 207 ? 15.328 22.391 -26.117 1.00 96.75 207 ASP A N 1
ATOM 1610 C CA . ASP A 1 207 ? 15.679 21.442 -27.179 1.00 96.75 207 ASP A CA 1
ATOM 1611 C C . ASP A 1 207 ? 15.903 20.055 -26.566 1.00 96.75 207 ASP A C 1
ATOM 1613 O O . ASP A 1 207 ? 16.892 19.824 -25.871 1.00 96.75 207 ASP A O 1
ATOM 1617 N N . GLU A 1 208 ? 14.983 19.123 -26.802 1.00 97.62 208 GLU A N 1
ATOM 1618 C CA . GLU A 1 208 ? 15.149 17.724 -26.418 1.00 97.62 208 GLU A CA 1
ATOM 1619 C C . GLU A 1 208 ? 15.189 16.832 -27.657 1.00 97.62 208 GLU A C 1
ATOM 1621 O O . GLU A 1 208 ? 14.283 16.854 -28.492 1.00 97.62 208 GLU A O 1
ATOM 1626 N N . GLN A 1 209 ? 16.228 16.010 -27.769 1.00 98.00 209 GLN A N 1
ATOM 1627 C CA . GLN A 1 209 ? 16.471 15.162 -28.928 1.00 98.00 209 GLN A CA 1
ATOM 1628 C C . GLN A 1 209 ? 16.643 13.702 -28.517 1.00 98.00 209 GLN A C 1
ATOM 1630 O O . GLN A 1 209 ? 17.448 13.374 -27.643 1.00 98.00 209 GLN A O 1
ATOM 1635 N N . LEU A 1 210 ? 15.935 12.815 -29.215 1.00 98.50 210 LEU A N 1
ATOM 1636 C CA . LEU A 1 210 ? 16.148 11.372 -29.146 1.00 98.50 210 LEU A CA 1
ATOM 1637 C C . LEU A 1 210 ? 16.642 10.881 -30.509 1.00 98.50 210 LEU A C 1
ATOM 1639 O O . LEU A 1 210 ? 16.001 11.115 -31.532 1.00 98.50 210 LEU A O 1
ATOM 1643 N N . GLU A 1 211 ? 17.752 10.155 -30.513 1.00 98.44 211 GLU A N 1
ATOM 1644 C CA . GLU A 1 211 ? 18.262 9.403 -31.655 1.00 98.44 211 GLU A CA 1
ATOM 1645 C C . GLU A 1 211 ? 18.242 7.904 -31.326 1.00 98.44 211 GLU A C 1
ATOM 1647 O O . GLU A 1 211 ? 18.653 7.489 -30.242 1.00 98.44 211 GLU A O 1
ATOM 1652 N N . VAL A 1 212 ? 17.784 7.073 -32.263 1.00 98.19 212 VAL A N 1
ATOM 1653 C CA . VAL A 1 212 ? 17.915 5.613 -32.177 1.00 98.19 212 VAL A CA 1
ATOM 1654 C C . VAL A 1 212 ? 18.502 5.082 -33.478 1.00 98.19 212 VAL A C 1
ATOM 1656 O O . VAL A 1 212 ? 17.911 5.232 -34.544 1.00 98.19 212 VAL A O 1
ATOM 1659 N N . ASN A 1 213 ? 19.673 4.463 -33.377 1.00 98.00 213 ASN A N 1
ATOM 1660 C CA . ASN A 1 213 ? 20.540 4.065 -34.475 1.00 98.00 213 ASN A CA 1
ATOM 1661 C C . ASN A 1 213 ? 20.737 2.537 -34.478 1.00 98.00 213 ASN A C 1
ATOM 1663 O O . ASN A 1 213 ? 21.452 1.980 -33.639 1.00 98.00 213 ASN A O 1
ATOM 1667 N N . ILE A 1 214 ? 20.122 1.851 -35.442 1.00 98.06 214 ILE A N 1
ATOM 1668 C CA . ILE A 1 214 ? 20.087 0.381 -35.541 1.00 98.06 214 ILE A CA 1
ATOM 1669 C C . ILE A 1 214 ? 20.746 -0.119 -36.838 1.00 98.06 214 ILE A C 1
ATOM 1671 O O . ILE A 1 214 ? 20.808 0.634 -37.813 1.00 98.06 214 ILE A O 1
ATOM 1675 N N . PRO A 1 215 ? 21.203 -1.381 -36.916 1.00 97.81 215 PRO A N 1
ATOM 1676 C CA . PRO A 1 215 ? 21.644 -1.979 -38.173 1.00 97.81 215 PRO A CA 1
ATOM 1677 C C . PRO A 1 215 ? 20.450 -2.076 -39.136 1.00 97.81 215 PRO A C 1
ATOM 1679 O O . PRO A 1 215 ? 19.336 -2.413 -38.730 1.00 97.81 215 PRO A O 1
ATOM 1682 N N . ARG A 1 216 ? 20.658 -1.744 -40.414 1.00 95.50 216 ARG A N 1
ATOM 1683 C CA . ARG A 1 216 ? 19.579 -1.505 -41.394 1.00 95.50 216 ARG A CA 1
ATOM 1684 C C . ARG A 1 216 ? 18.624 -2.685 -41.591 1.00 95.50 216 ARG A C 1
ATOM 1686 O O . ARG A 1 216 ? 17.419 -2.485 -41.757 1.00 95.50 216 ARG A O 1
ATOM 1693 N N . GLU A 1 217 ? 19.171 -3.895 -41.570 1.00 93.69 217 GLU A N 1
ATOM 1694 C CA . GLU A 1 217 ? 18.439 -5.139 -41.826 1.00 93.69 217 GLU A CA 1
ATOM 1695 C C . GLU A 1 217 ? 17.643 -5.627 -40.598 1.00 93.69 217 GLU A C 1
ATOM 1697 O O . GLU A 1 217 ? 16.902 -6.608 -40.681 1.00 93.69 217 GLU A O 1
ATOM 1702 N N . ARG A 1 218 ? 17.743 -4.943 -39.446 1.00 94.56 218 ARG A N 1
ATOM 1703 C CA . ARG A 1 218 ? 16.932 -5.264 -38.269 1.00 94.56 218 ARG A CA 1
ATOM 1704 C C . ARG A 1 218 ? 15.481 -4.834 -38.473 1.00 94.56 218 ARG A C 1
ATOM 1706 O O . ARG A 1 218 ? 15.160 -3.647 -38.562 1.00 94.56 218 ARG A O 1
ATOM 1713 N N . THR A 1 219 ? 14.587 -5.817 -38.454 1.00 93.50 219 THR A N 1
ATOM 1714 C CA . THR A 1 219 ? 13.152 -5.595 -38.254 1.00 93.50 219 THR A CA 1
ATOM 1715 C C . THR A 1 219 ? 12.901 -5.121 -36.824 1.00 93.50 219 THR A C 1
ATOM 1717 O O . THR A 1 219 ? 13.442 -5.690 -35.875 1.00 93.50 219 THR A O 1
ATOM 1720 N N . ILE A 1 220 ? 12.064 -4.093 -36.676 1.00 96.00 220 ILE A N 1
ATOM 1721 C CA . ILE A 1 220 ? 11.613 -3.568 -35.384 1.00 96.00 220 ILE A CA 1
ATOM 1722 C C . ILE A 1 220 ? 10.097 -3.357 -35.381 1.00 96.00 220 ILE A C 1
ATOM 1724 O O . ILE A 1 220 ? 9.480 -3.118 -36.422 1.00 96.00 220 ILE A O 1
ATOM 1728 N N . LYS A 1 221 ? 9.511 -3.361 -34.187 1.00 97.12 221 LYS A N 1
ATOM 1729 C CA . LYS A 1 221 ? 8.258 -2.679 -33.870 1.00 97.12 221 LYS A CA 1
ATOM 1730 C C . LYS A 1 221 ? 8.622 -1.364 -33.189 1.00 97.12 221 LYS A C 1
ATOM 1732 O O . LYS A 1 221 ? 9.362 -1.363 -32.208 1.00 97.12 221 LYS A O 1
ATOM 1737 N N . LEU A 1 222 ? 8.119 -0.259 -33.725 1.00 95.56 222 LEU A N 1
ATOM 1738 C CA . LEU A 1 222 ? 8.294 1.087 -33.188 1.00 95.56 222 LEU A CA 1
ATOM 1739 C C . LEU A 1 222 ? 6.916 1.726 -33.057 1.00 95.56 222 LEU A C 1
ATOM 1741 O O . LEU A 1 222 ? 6.150 1.736 -34.021 1.00 95.56 222 LEU A O 1
ATOM 1745 N N . LYS A 1 223 ? 6.621 2.265 -31.877 1.00 95.62 223 LYS A N 1
ATOM 1746 C CA . LYS A 1 223 ? 5.422 3.050 -31.603 1.00 95.62 223 LYS A CA 1
ATOM 1747 C C . LYS A 1 223 ? 5.822 4.329 -30.882 1.00 95.62 223 LYS A C 1
ATOM 1749 O O . LYS A 1 223 ? 6.700 4.325 -30.025 1.00 95.62 223 LYS A O 1
ATOM 1754 N N . ASN A 1 224 ? 5.177 5.424 -31.246 1.00 94.56 224 ASN A N 1
ATOM 1755 C CA . ASN A 1 224 ? 5.341 6.727 -30.621 1.00 94.56 224 ASN A CA 1
ATOM 1756 C C . ASN A 1 224 ? 3.962 7.360 -30.428 1.00 94.56 224 ASN A C 1
ATOM 1758 O O . ASN A 1 224 ? 3.017 7.019 -31.146 1.00 94.56 224 ASN A O 1
ATOM 1762 N N . LYS A 1 225 ? 3.841 8.304 -29.493 1.00 89.44 225 LYS A N 1
ATOM 1763 C CA . LYS A 1 225 ? 2.635 9.138 -29.403 1.00 89.44 225 LYS A CA 1
ATOM 1764 C C . LYS A 1 225 ? 2.498 9.999 -30.665 1.00 89.44 225 LYS A C 1
ATOM 1766 O O . LYS A 1 225 ? 3.487 10.295 -31.342 1.00 89.44 225 LYS A O 1
ATOM 1771 N N . SER A 1 226 ? 1.260 10.343 -31.010 1.00 83.62 226 SER A N 1
ATOM 1772 C CA . SER A 1 226 ? 0.865 11.012 -32.262 1.00 83.62 226 SER A CA 1
ATOM 1773 C C . SER A 1 226 ? 1.635 12.300 -32.562 1.00 83.62 226 SER A C 1
ATOM 1775 O O . SER A 1 226 ? 1.933 12.602 -33.713 1.00 83.62 226 SER A O 1
ATOM 1777 N N . GLU A 1 227 ? 1.969 13.038 -31.513 1.00 85.00 227 GLU A N 1
ATOM 1778 C CA . GLU A 1 227 ? 2.681 14.308 -31.519 1.00 85.00 227 GLU A CA 1
ATOM 1779 C C . GLU A 1 227 ? 4.196 14.170 -31.789 1.00 85.00 227 GLU A C 1
ATOM 1781 O O . GLU A 1 227 ? 4.849 15.160 -32.105 1.00 85.00 227 GLU A O 1
ATOM 1786 N N . PHE A 1 228 ? 4.755 12.952 -31.730 1.00 86.44 228 PHE A N 1
ATOM 1787 C CA . PHE A 1 228 ? 6.195 12.679 -31.838 1.00 86.44 228 PHE A CA 1
ATOM 1788 C C . PHE A 1 228 ? 6.541 11.768 -33.030 1.00 86.44 228 PHE A C 1
ATOM 1790 O O . PHE A 1 228 ? 7.033 10.652 -32.855 1.00 86.44 228 PHE A O 1
ATOM 1797 N N . ALA A 1 229 ? 6.316 12.231 -34.261 1.00 88.94 229 ALA A N 1
ATOM 1798 C CA . ALA A 1 229 ? 6.737 11.498 -35.460 1.00 88.94 229 ALA A CA 1
ATOM 1799 C C . ALA A 1 229 ? 8.270 11.585 -35.686 1.00 88.94 229 ALA A C 1
ATOM 1801 O O . ALA A 1 229 ? 8.806 12.696 -35.730 1.00 88.94 229 ALA A O 1
ATOM 1802 N N . PRO A 1 230 ? 8.993 10.460 -35.874 1.00 95.38 230 PRO A N 1
ATOM 1803 C CA . PRO A 1 230 ? 10.426 10.488 -36.163 1.00 95.38 230 PRO A CA 1
ATOM 1804 C C . PRO A 1 230 ? 10.734 10.963 -37.585 1.00 95.38 230 PRO A C 1
ATOM 1806 O O . PRO A 1 230 ? 10.067 10.586 -38.550 1.00 95.38 230 PRO A O 1
ATOM 1809 N N . LYS A 1 231 ? 11.854 11.672 -37.738 1.00 96.56 231 LYS A N 1
ATOM 1810 C CA . LYS A 1 231 ? 12.592 11.736 -39.007 1.00 96.56 231 LYS A CA 1
ATOM 1811 C C . LYS A 1 231 ? 13.437 10.470 -39.131 1.00 96.56 231 LYS A C 1
ATOM 1813 O O . LYS A 1 231 ? 14.118 10.104 -38.176 1.00 96.56 231 LYS A O 1
ATOM 1818 N N . VAL A 1 232 ? 13.407 9.817 -40.290 1.00 96.88 232 VAL A N 1
ATOM 1819 C CA . VAL A 1 232 ? 14.145 8.567 -40.536 1.00 96.88 232 VAL A CA 1
ATOM 1820 C C . VAL A 1 232 ? 15.173 8.779 -41.643 1.00 96.88 232 VAL A C 1
ATOM 1822 O O . VAL A 1 232 ? 14.843 9.342 -42.686 1.00 96.88 232 VAL A O 1
ATOM 1825 N N . SER A 1 233 ? 16.404 8.321 -41.424 1.00 96.88 233 SER A N 1
ATOM 1826 C CA . SER A 1 233 ? 17.481 8.293 -42.420 1.00 96.88 233 SER A CA 1
ATOM 1827 C C . SER A 1 233 ? 18.147 6.915 -42.472 1.00 96.88 233 SER A C 1
ATOM 1829 O O . SER A 1 233 ? 18.113 6.163 -41.498 1.00 96.88 233 SER A O 1
ATOM 1831 N N . GLU A 1 234 ? 18.756 6.578 -43.610 1.00 96.25 234 GLU A N 1
ATOM 1832 C CA . GLU A 1 234 ? 19.637 5.412 -43.743 1.00 96.25 234 GLU A CA 1
ATOM 1833 C C . GLU A 1 234 ? 21.022 5.881 -44.206 1.00 96.25 234 GLU A C 1
ATOM 1835 O O . GLU A 1 234 ? 21.136 6.545 -45.234 1.00 96.25 234 GLU A O 1
ATOM 1840 N N . GLU A 1 235 ? 22.060 5.555 -43.436 1.00 94.06 235 GLU A N 1
ATOM 1841 C CA . GLU A 1 235 ? 23.462 5.911 -43.697 1.00 94.06 235 GLU A CA 1
ATOM 1842 C C . GLU A 1 235 ? 24.388 4.804 -43.162 1.00 94.06 235 GLU A C 1
ATOM 1844 O O . GLU A 1 235 ? 24.049 4.129 -42.192 1.00 94.06 235 GLU A O 1
ATOM 1849 N N . ASP A 1 236 ? 25.510 4.546 -43.841 1.00 92.94 236 ASP A N 1
ATOM 1850 C CA . ASP A 1 236 ? 26.548 3.567 -43.458 1.00 92.94 236 ASP A CA 1
ATOM 1851 C C . ASP A 1 236 ? 26.047 2.165 -43.036 1.00 92.94 236 ASP A C 1
ATOM 1853 O O . ASP A 1 236 ? 26.563 1.536 -42.112 1.00 92.94 236 ASP A O 1
ATOM 1857 N N . GLY A 1 237 ? 25.021 1.649 -43.725 1.00 95.06 237 GLY A N 1
ATOM 1858 C CA . GLY A 1 237 ? 24.430 0.334 -43.428 1.00 95.06 237 GLY A CA 1
ATOM 1859 C C . GLY A 1 237 ? 23.538 0.314 -42.179 1.00 95.06 237 GLY A C 1
ATOM 1860 O O . GLY A 1 237 ? 23.212 -0.756 -41.659 1.00 95.06 237 GLY A O 1
ATOM 1861 N N . ARG A 1 238 ? 23.123 1.487 -41.695 1.00 97.81 238 ARG A N 1
ATOM 1862 C CA . ARG A 1 238 ? 22.309 1.674 -40.492 1.00 97.81 238 ARG A CA 1
ATOM 1863 C C . ARG A 1 238 ? 21.053 2.483 -40.799 1.00 97.81 238 ARG A C 1
ATOM 1865 O O . ARG A 1 238 ? 21.009 3.242 -41.765 1.00 97.81 238 ARG A O 1
ATOM 1872 N N . ARG A 1 239 ? 20.019 2.305 -39.977 1.00 98.00 239 ARG A N 1
ATOM 1873 C CA . ARG A 1 239 ? 18.783 3.097 -40.000 1.00 98.00 239 ARG A CA 1
ATOM 1874 C C . ARG A 1 239 ? 18.697 3.899 -38.711 1.00 98.00 239 ARG A C 1
ATOM 1876 O O . ARG A 1 239 ? 18.864 3.347 -37.624 1.00 98.00 239 ARG A O 1
ATOM 1883 N N . ILE A 1 240 ? 18.440 5.194 -38.842 1.00 98.00 240 ILE A N 1
ATOM 1884 C CA . ILE A 1 240 ? 18.454 6.140 -37.731 1.00 98.00 240 ILE A CA 1
ATOM 1885 C C . ILE A 1 240 ? 17.112 6.852 -37.656 1.00 98.00 240 ILE A C 1
ATOM 1887 O O . ILE A 1 240 ? 16.638 7.420 -38.638 1.00 98.00 240 ILE A O 1
ATOM 1891 N N . TYR A 1 241 ? 16.517 6.827 -36.470 1.00 97.81 241 TYR A N 1
ATOM 1892 C CA . TYR A 1 241 ? 15.280 7.514 -36.126 1.00 97.81 241 TYR A CA 1
ATOM 1893 C C . TYR A 1 241 ? 15.625 8.702 -35.228 1.00 97.81 241 TYR A C 1
ATOM 1895 O O . TYR A 1 241 ? 16.359 8.540 -34.255 1.00 97.81 241 TYR A O 1
ATOM 1903 N N . ARG A 1 242 ? 15.127 9.894 -35.560 1.00 98.00 242 ARG A N 1
ATOM 1904 C CA . ARG A 1 242 ? 15.419 11.148 -34.855 1.00 98.00 242 ARG A CA 1
ATOM 1905 C C . ARG A 1 242 ? 14.115 11.845 -34.476 1.00 98.00 242 ARG A C 1
ATOM 1907 O O . ARG A 1 242 ? 13.318 12.175 -35.355 1.00 98.00 242 ARG A O 1
ATOM 1914 N N . TRP A 1 243 ? 13.929 12.111 -33.191 1.00 97.94 243 TRP A N 1
ATOM 1915 C CA . TRP A 1 243 ? 12.838 12.916 -32.648 1.00 97.94 243 TRP A CA 1
ATOM 1916 C C . TRP A 1 243 ? 13.380 14.214 -32.058 1.00 97.94 243 TRP A C 1
ATOM 1918 O O . TRP A 1 243 ? 14.504 14.256 -31.560 1.00 97.94 243 TRP A O 1
ATOM 1928 N N . THR A 1 244 ? 12.546 15.248 -32.080 1.00 95.31 244 THR A N 1
ATOM 1929 C CA . THR A 1 244 ? 12.807 16.554 -31.469 1.00 95.31 244 THR A CA 1
ATOM 1930 C C . THR A 1 244 ? 11.564 16.989 -30.702 1.00 95.31 244 THR A C 1
ATOM 1932 O O . THR A 1 244 ? 10.468 16.947 -31.265 1.00 95.31 244 THR A O 1
ATOM 1935 N N . SER A 1 245 ? 11.732 17.419 -29.458 1.00 94.50 245 SER A N 1
ATOM 1936 C CA . SER A 1 245 ? 10.684 17.890 -28.554 1.00 94.50 245 SER A CA 1
ATOM 1937 C C . SER A 1 245 ? 11.141 19.163 -27.831 1.00 94.50 245 SER A C 1
ATOM 1939 O O . SER A 1 245 ? 12.313 19.531 -27.864 1.00 94.50 245 SER A O 1
ATOM 1941 N N . SER A 1 246 ? 10.199 19.846 -27.188 1.00 92.69 246 SER A N 1
ATOM 1942 C CA . SER A 1 246 ? 10.454 20.965 -26.277 1.00 92.69 246 SER A CA 1
ATOM 1943 C C . SER A 1 246 ? 9.294 21.071 -25.288 1.00 92.69 246 SER A C 1
ATOM 1945 O O . SER A 1 246 ? 8.143 20.830 -25.664 1.00 92.69 246 SER A O 1
ATOM 1947 N N . HIS A 1 247 ? 9.576 21.459 -24.048 1.00 91.50 247 HIS A N 1
ATOM 1948 C CA . HIS A 1 247 ? 8.576 21.719 -23.020 1.00 91.50 247 HIS A CA 1
ATOM 1949 C C . HIS A 1 247 ? 8.675 23.182 -22.585 1.00 91.50 247 HIS A C 1
ATOM 1951 O O . HIS A 1 247 ? 9.606 23.580 -21.893 1.00 91.50 247 HIS A O 1
ATOM 1957 N N . LEU A 1 248 ? 7.740 24.004 -23.064 1.00 90.62 248 LEU A N 1
ATOM 1958 C CA . LEU A 1 248 ? 7.832 25.472 -23.044 1.00 90.62 248 LEU A CA 1
ATOM 1959 C C . LEU A 1 248 ? 6.770 26.143 -22.150 1.00 90.62 248 LEU A C 1
ATOM 1961 O O . LEU A 1 248 ? 6.512 27.337 -22.271 1.00 90.62 248 LEU A O 1
ATOM 1965 N N . VAL A 1 249 ? 6.098 25.370 -21.296 1.00 84.44 249 VAL A N 1
ATOM 1966 C CA . VAL A 1 249 ? 4.943 25.806 -20.495 1.00 84.44 249 VAL A CA 1
ATOM 1967 C C . VAL A 1 249 ? 5.099 25.251 -19.083 1.00 84.44 249 VAL A C 1
ATOM 1969 O O . VAL A 1 249 ? 5.471 24.092 -18.936 1.00 84.44 249 VAL A O 1
ATOM 1972 N N . ARG A 1 250 ? 4.807 26.042 -18.044 1.00 71.50 250 ARG A N 1
ATOM 1973 C CA . ARG A 1 250 ? 4.820 25.543 -16.659 1.00 71.50 250 ARG A CA 1
ATOM 1974 C C . ARG A 1 250 ? 3.619 24.649 -16.405 1.00 71.50 250 ARG A C 1
ATOM 1976 O O . ARG A 1 250 ? 2.527 24.926 -16.900 1.00 71.50 250 ARG A O 1
ATOM 1983 N N . GLU A 1 251 ? 3.772 23.643 -15.546 1.00 59.72 251 GLU A N 1
ATOM 1984 C CA . GLU A 1 251 ? 2.613 22.859 -15.119 1.00 59.72 251 GLU A CA 1
ATOM 1985 C C . GLU A 1 251 ? 1.542 23.725 -14.433 1.00 59.72 251 GLU A C 1
ATOM 1987 O O . GLU A 1 251 ? 0.364 23.474 -14.672 1.00 59.72 251 GLU A O 1
ATOM 1992 N N . ASP A 1 252 ? 1.941 24.749 -13.671 1.00 54.44 252 ASP A N 1
ATOM 1993 C CA . ASP A 1 252 ? 1.049 25.620 -12.886 1.00 54.44 252 ASP A CA 1
ATOM 1994 C C . ASP A 1 252 ? 0.396 26.768 -13.690 1.00 54.44 252 ASP A C 1
ATOM 1996 O O . ASP A 1 252 ? -0.572 27.370 -13.223 1.00 54.44 252 ASP A O 1
ATOM 2000 N N . ASP A 1 253 ? 0.876 27.065 -14.907 1.00 50.56 253 ASP A N 1
ATOM 2001 C CA . ASP A 1 253 ? 0.284 28.108 -15.770 1.00 50.56 253 ASP A CA 1
ATOM 2002 C C . ASP A 1 253 ? -1.048 27.642 -16.416 1.00 50.56 253 ASP A C 1
ATOM 2004 O O . ASP A 1 253 ? -1.856 28.460 -16.873 1.00 50.56 253 ASP A O 1
ATOM 2008 N N . ASP A 1 254 ? -1.326 26.331 -16.410 1.00 48.00 254 ASP A N 1
ATOM 2009 C CA . ASP A 1 254 ? -2.595 25.723 -16.834 1.00 48.00 254 ASP A CA 1
ATOM 2010 C C . ASP A 1 254 ? -3.657 25.884 -15.729 1.00 48.00 254 ASP A C 1
ATOM 2012 O O . ASP A 1 254 ? -3.848 25.008 -14.884 1.00 48.00 254 ASP A O 1
ATOM 2016 N N . LYS A 1 255 ? -4.366 27.023 -15.724 1.00 46.66 255 LYS A N 1
ATOM 2017 C CA . LYS A 1 255 ? -5.361 27.386 -14.687 1.00 46.66 255 LYS A CA 1
ATOM 2018 C C . LYS A 1 255 ? -6.465 26.335 -14.457 1.00 46.66 255 LYS A C 1
ATOM 2020 O O . LYS A 1 255 ? -7.022 26.281 -13.356 1.00 46.66 255 LYS A O 1
ATOM 2025 N N . ASP A 1 256 ? -6.743 25.473 -15.438 1.00 49.78 256 ASP A N 1
ATOM 2026 C CA . ASP A 1 256 ? -7.691 24.356 -15.307 1.00 49.78 256 ASP A CA 1
ATOM 2027 C C . ASP A 1 256 ? -7.126 23.142 -14.541 1.00 49.78 256 ASP A C 1
ATOM 2029 O O . ASP A 1 256 ? -7.891 22.276 -14.108 1.00 49.78 256 ASP A O 1
ATOM 2033 N N . LYS A 1 257 ? -5.811 23.048 -14.284 1.00 47.66 257 LYS A N 1
ATOM 2034 C CA . LYS A 1 257 ? -5.241 21.930 -13.499 1.00 47.66 257 LYS A CA 1
ATOM 2035 C C . LYS A 1 257 ? -5.662 21.902 -12.036 1.00 47.66 257 LYS A C 1
ATOM 2037 O O . LYS A 1 257 ? -5.591 20.839 -11.428 1.00 47.66 257 LYS A O 1
ATOM 2042 N N . SER A 1 258 ? -6.193 22.999 -11.495 1.00 45.66 258 SER A N 1
ATOM 2043 C CA . SER A 1 258 ? -6.878 22.975 -10.194 1.00 45.66 258 SER A CA 1
ATOM 2044 C C . SER A 1 258 ? -8.085 22.016 -10.165 1.00 45.66 258 SER A C 1
ATOM 2046 O O . SER A 1 258 ? -8.496 21.599 -9.083 1.00 45.66 258 SER A O 1
ATOM 2048 N N . LYS A 1 259 ? -8.611 21.622 -11.338 1.00 45.78 259 LYS A N 1
ATOM 2049 C CA . LYS A 1 259 ? -9.684 20.629 -11.514 1.00 45.78 259 LYS A CA 1
ATOM 2050 C C . LYS A 1 259 ? -9.235 19.289 -12.112 1.00 45.78 259 LYS A C 1
ATOM 2052 O O . LYS A 1 259 ? -9.884 18.281 -11.845 1.00 45.78 259 LYS A O 1
ATOM 2057 N N . LYS A 1 260 ? -8.156 19.237 -12.908 1.00 45.09 260 LYS A N 1
ATOM 2058 C CA . LYS A 1 260 ? -7.710 17.991 -13.572 1.00 45.09 260 LYS A CA 1
ATOM 2059 C C . LYS A 1 260 ? -7.309 16.925 -12.545 1.00 45.09 260 LYS A C 1
ATOM 2061 O O . LYS A 1 260 ? -6.250 17.002 -11.918 1.00 45.09 260 LYS A O 1
ATOM 2066 N N . LYS A 1 261 ? -8.139 15.886 -12.407 1.00 50.88 261 LYS A N 1
ATOM 2067 C CA . LYS A 1 261 ? -7.850 14.722 -11.557 1.00 50.88 261 LYS A CA 1
ATOM 2068 C C . LYS A 1 261 ? -6.543 14.063 -11.994 1.00 50.88 261 LYS A C 1
ATOM 2070 O O . LYS A 1 261 ? -6.311 13.793 -13.171 1.00 50.88 261 LYS A O 1
ATOM 2075 N N . LYS A 1 262 ? -5.682 13.751 -11.024 1.00 49.41 262 LYS A N 1
ATOM 2076 C CA . LYS A 1 262 ? -4.433 13.025 -11.279 1.00 49.41 262 LYS A CA 1
ATOM 2077 C C . LYS A 1 262 ? -4.771 11.622 -11.799 1.00 49.41 262 LYS A C 1
ATOM 2079 O O . LYS A 1 262 ? -5.311 10.823 -11.033 1.00 49.41 262 LYS A O 1
ATOM 2084 N N . LYS A 1 263 ? -4.467 11.338 -13.077 1.00 54.12 263 LYS A N 1
ATOM 2085 C CA . LYS A 1 263 ? -4.746 10.041 -13.727 1.00 54.12 263 LYS A CA 1
ATOM 2086 C C . LYS A 1 263 ? -4.297 8.884 -12.825 1.00 54.12 263 LYS A C 1
ATOM 2088 O O . LYS A 1 263 ? -3.166 8.885 -12.337 1.00 54.12 263 LYS A O 1
ATOM 2093 N N . LEU A 1 264 ? -5.194 7.924 -12.577 1.00 54.94 264 LEU A N 1
ATOM 2094 C CA . LEU A 1 264 ? -4.938 6.820 -11.638 1.00 54.94 264 LEU A CA 1
ATOM 2095 C C . LEU A 1 264 ? -3.901 5.814 -12.159 1.00 54.94 264 LEU A C 1
ATOM 2097 O O . LEU A 1 264 ? -3.215 5.191 -11.353 1.00 54.94 264 LEU A O 1
ATOM 2101 N N . GLU A 1 265 ? -3.791 5.661 -13.478 1.00 65.38 265 GLU A N 1
ATOM 2102 C CA . GLU A 1 265 ? -2.840 4.763 -14.140 1.00 65.38 265 GLU A CA 1
ATOM 2103 C C . GLU A 1 265 ? -1.814 5.587 -14.941 1.00 65.38 265 GLU A C 1
ATOM 2105 O O . GLU A 1 265 ? -2.214 6.541 -15.618 1.00 65.38 265 GLU A O 1
ATOM 2110 N N . PRO A 1 266 ? -0.513 5.237 -14.911 1.00 77.81 266 PRO A N 1
ATOM 2111 C CA . PRO A 1 266 ? 0.480 5.837 -15.796 1.00 77.81 266 PRO A CA 1
ATOM 2112 C C . PRO A 1 266 ? 0.168 5.548 -17.269 1.00 77.81 266 PRO A C 1
ATOM 2114 O O . PRO A 1 266 ? -0.256 4.445 -17.625 1.00 77.81 266 PRO A O 1
ATOM 2117 N N . GLU A 1 267 ? 0.419 6.527 -18.137 1.00 81.00 267 GLU A N 1
ATOM 2118 C CA . GLU A 1 267 ? 0.361 6.317 -19.585 1.00 81.00 267 GLU A CA 1
ATOM 2119 C C . GLU A 1 267 ? 1.525 5.437 -20.075 1.00 81.00 267 GLU A C 1
ATOM 2121 O O . GLU A 1 267 ? 2.572 5.387 -19.424 1.00 81.00 267 GLU A O 1
ATOM 2126 N N . PRO A 1 268 ? 1.396 4.789 -21.248 1.00 85.06 268 PRO A N 1
ATOM 2127 C CA . PRO A 1 268 ? 2.546 4.252 -21.965 1.00 85.06 268 PRO A CA 1
ATOM 2128 C C . PRO A 1 268 ? 3.574 5.355 -22.297 1.00 85.06 268 PRO A C 1
ATOM 2130 O O . PRO A 1 268 ? 3.180 6.524 -22.444 1.00 85.06 268 PRO A O 1
ATOM 2133 N N . PRO A 1 269 ? 4.861 4.996 -22.456 1.00 91.12 269 PRO A N 1
ATOM 2134 C CA . PRO A 1 269 ? 5.924 5.927 -22.829 1.00 91.12 269 PRO A CA 1
ATOM 2135 C C . PRO A 1 269 ? 5.671 6.672 -24.143 1.00 91.12 269 PRO A C 1
ATOM 2137 O O . PRO A 1 269 ? 4.924 6.219 -25.013 1.00 91.12 269 PRO A O 1
ATOM 2140 N N . ALA A 1 270 ? 6.323 7.820 -24.316 1.00 93.25 270 ALA A N 1
ATOM 2141 C CA . ALA A 1 270 ? 6.244 8.621 -25.535 1.00 93.25 270 ALA A CA 1
ATOM 2142 C C . ALA A 1 270 ? 6.797 7.906 -26.781 1.00 93.25 270 ALA A C 1
ATOM 2144 O O . ALA A 1 270 ? 6.259 8.110 -27.871 1.00 93.25 270 ALA A O 1
ATOM 2145 N N . VAL A 1 271 ? 7.835 7.077 -26.622 1.00 96.38 271 VAL A N 1
ATOM 2146 C CA . VAL A 1 271 ? 8.424 6.219 -27.662 1.00 96.38 271 VAL A CA 1
ATOM 2147 C C . VAL A 1 271 ? 8.721 4.837 -27.075 1.00 96.38 271 VAL A C 1
ATOM 2149 O O . VAL A 1 271 ? 9.304 4.725 -25.998 1.00 96.38 271 VAL A O 1
ATOM 2152 N N . GLN A 1 272 ? 8.351 3.777 -27.792 1.00 96.81 272 GLN A N 1
ATOM 2153 C CA . GLN A 1 272 ? 8.665 2.387 -27.458 1.00 96.81 272 GLN A CA 1
ATOM 2154 C C . GLN A 1 272 ? 9.171 1.650 -28.704 1.00 96.81 272 GLN A C 1
ATOM 2156 O O . GLN A 1 272 ? 8.549 1.714 -29.767 1.00 96.81 272 GLN A O 1
ATOM 2161 N N . LEU A 1 273 ? 10.276 0.919 -28.570 1.00 97.00 273 LEU A N 1
ATOM 2162 C CA . LEU A 1 273 ? 10.896 0.146 -29.647 1.00 97.00 273 LEU A CA 1
ATOM 2163 C C . LEU A 1 273 ? 11.285 -1.249 -29.155 1.00 97.00 273 LEU A C 1
ATOM 2165 O O . LEU A 1 273 ? 11.780 -1.405 -28.044 1.00 97.00 273 LEU A O 1
ATOM 2169 N N . THR A 1 274 ? 11.102 -2.260 -30.001 1.00 97.94 274 THR A N 1
ATOM 2170 C CA . THR A 1 274 ? 11.472 -3.661 -29.739 1.00 97.94 274 THR A CA 1
ATOM 2171 C C . THR A 1 274 ? 11.803 -4.377 -31.050 1.00 97.94 274 THR A C 1
ATOM 2173 O O . THR A 1 274 ? 11.207 -4.081 -32.085 1.00 97.94 274 THR A O 1
ATOM 2176 N N . THR A 1 275 ? 12.755 -5.311 -31.040 1.00 97.94 275 THR A N 1
ATOM 2177 C CA . THR A 1 275 ? 13.048 -6.191 -32.190 1.00 97.94 275 THR A CA 1
ATOM 2178 C C . THR A 1 275 ? 12.235 -7.483 -32.208 1.00 97.94 275 THR A C 1
ATOM 2180 O O . THR A 1 275 ? 12.229 -8.167 -33.231 1.00 97.94 275 THR A O 1
ATOM 2183 N N . PHE A 1 276 ? 11.531 -7.818 -31.123 1.00 97.31 276 PHE A N 1
ATOM 2184 C CA . PHE A 1 276 ? 10.575 -8.924 -31.134 1.00 97.31 276 PHE A CA 1
ATOM 2185 C C . PHE A 1 276 ? 9.439 -8.595 -32.118 1.00 97.31 276 PHE A C 1
ATOM 2187 O O . PHE A 1 276 ? 8.825 -7.528 -32.054 1.00 97.31 276 PHE A O 1
ATOM 2194 N N . GLY A 1 277 ? 9.148 -9.504 -33.048 1.00 95.88 277 GLY A N 1
ATOM 2195 C CA . GLY A 1 277 ? 8.117 -9.315 -34.070 1.00 95.88 277 GLY A CA 1
ATOM 2196 C C . GLY A 1 277 ? 6.698 -9.570 -33.560 1.00 95.88 277 GLY A C 1
ATOM 2197 O O . GLY A 1 277 ? 5.734 -9.035 -34.118 1.00 95.88 277 GLY A O 1
ATOM 2198 N N . SER A 1 278 ? 6.564 -10.374 -32.501 1.00 96.38 278 SER A N 1
ATOM 2199 C CA . SER A 1 278 ? 5.290 -10.894 -31.998 1.00 96.38 278 SER A CA 1
ATOM 2200 C C . SER A 1 278 ? 5.333 -11.253 -30.507 1.00 96.38 278 SER A C 1
ATOM 2202 O O . SER A 1 278 ? 6.387 -11.558 -29.945 1.00 96.38 278 SER A O 1
ATOM 2204 N N . TRP A 1 279 ? 4.160 -11.294 -29.867 1.00 97.25 279 TRP A N 1
ATOM 2205 C CA . TRP A 1 279 ? 4.004 -11.807 -28.500 1.00 97.25 279 TRP A CA 1
ATOM 2206 C C . TRP A 1 279 ? 4.380 -13.292 -28.372 1.00 97.25 279 TRP A C 1
ATOM 2208 O O . TRP A 1 279 ? 4.856 -13.716 -27.320 1.00 97.25 279 TRP A O 1
ATOM 2218 N N . GLU A 1 280 ? 4.271 -14.064 -29.458 1.00 96.62 280 GLU A N 1
ATOM 2219 C CA . GLU A 1 280 ? 4.734 -15.452 -29.509 1.00 96.62 280 GLU A CA 1
ATOM 2220 C C . GLU A 1 280 ? 6.261 -15.569 -29.393 1.00 96.62 280 GLU A C 1
ATOM 2222 O O . GLU A 1 280 ? 6.766 -16.535 -28.825 1.00 96.62 280 GLU A O 1
ATOM 2227 N N . GLU A 1 281 ? 7.029 -14.613 -29.925 1.00 95.81 281 GLU A N 1
ATOM 2228 C CA . GLU A 1 281 ? 8.490 -14.584 -29.765 1.00 95.81 281 GLU A CA 1
ATOM 2229 C C . GLU A 1 281 ? 8.898 -14.206 -28.341 1.00 95.81 281 GLU A C 1
ATOM 2231 O O . GLU A 1 281 ? 9.766 -14.871 -27.778 1.00 95.81 281 GLU A O 1
ATOM 2236 N N . VAL A 1 282 ? 8.233 -13.214 -27.733 1.00 96.88 282 VAL A N 1
ATOM 2237 C CA . VAL A 1 282 ? 8.439 -12.862 -26.315 1.00 96.88 282 VAL A CA 1
ATOM 2238 C C . VAL A 1 282 ? 8.124 -14.069 -25.424 1.00 96.88 282 VAL A C 1
ATOM 2240 O O . VAL A 1 282 ? 8.928 -14.435 -24.567 1.00 96.88 282 VAL A O 1
ATOM 2243 N N . GLY A 1 283 ? 6.999 -14.745 -25.679 1.00 96.62 283 GLY A N 1
ATOM 2244 C CA . GLY A 1 283 ? 6.605 -15.957 -24.964 1.00 96.62 283 GLY A CA 1
ATOM 2245 C C . GLY A 1 283 ? 7.583 -17.117 -25.160 1.00 96.62 283 GLY A C 1
ATOM 2246 O O . GLY A 1 283 ? 7.950 -17.760 -24.185 1.00 96.62 283 GLY A O 1
ATOM 2247 N N . ARG A 1 284 ? 8.075 -17.365 -26.383 1.00 95.38 284 ARG A N 1
ATOM 2248 C CA . ARG A 1 284 ? 9.087 -18.410 -26.646 1.00 95.38 284 ARG A CA 1
ATOM 2249 C C . ARG A 1 284 ? 10.426 -18.122 -25.970 1.00 95.38 284 ARG A C 1
ATOM 2251 O O . ARG A 1 284 ? 11.056 -19.053 -25.476 1.00 95.38 284 ARG A O 1
ATOM 2258 N N . TRP A 1 285 ? 10.854 -16.861 -25.932 1.00 95.19 285 TRP A N 1
ATOM 2259 C CA . TRP A 1 285 ? 12.057 -16.455 -25.206 1.00 95.19 285 TRP A CA 1
ATOM 2260 C C . TRP A 1 285 ? 11.896 -16.678 -23.696 1.00 95.19 285 TRP A C 1
ATOM 2262 O O . TRP A 1 285 ? 12.746 -17.330 -23.092 1.00 95.19 285 TRP A O 1
ATOM 2272 N N . TYR A 1 286 ? 10.777 -16.252 -23.100 1.00 95.56 286 TYR A N 1
ATOM 2273 C CA . TYR A 1 286 ? 10.510 -16.486 -21.677 1.00 95.56 286 TYR A CA 1
ATOM 2274 C C . TYR A 1 286 ? 10.358 -17.985 -21.344 1.00 95.56 286 TYR A C 1
ATOM 2276 O O . TYR A 1 286 ? 10.957 -18.475 -20.390 1.00 95.56 286 TYR A O 1
ATOM 2284 N N . ALA A 1 287 ? 9.666 -18.755 -22.189 1.00 94.44 287 ALA A N 1
ATOM 2285 C CA . ALA A 1 287 ? 9.552 -20.208 -22.047 1.00 94.44 287 ALA A CA 1
ATOM 2286 C C . ALA A 1 287 ? 10.924 -20.911 -22.077 1.00 94.44 287 ALA A C 1
ATOM 2288 O O . ALA A 1 287 ? 11.132 -21.905 -21.383 1.00 94.44 287 ALA A O 1
ATOM 2289 N N . ALA A 1 288 ? 11.886 -20.405 -22.858 1.00 93.50 288 ALA A N 1
ATOM 2290 C CA . ALA A 1 288 ? 13.254 -20.924 -22.869 1.00 93.50 288 ALA A CA 1
ATOM 2291 C C . ALA A 1 288 ? 14.029 -20.586 -21.580 1.00 93.50 288 ALA A C 1
ATOM 2293 O O . ALA A 1 288 ? 14.849 -21.392 -21.140 1.00 93.50 288 ALA A O 1
ATOM 2294 N N . LEU A 1 289 ? 13.747 -19.436 -20.956 1.00 93.56 289 LEU A N 1
ATOM 2295 C CA . LEU A 1 289 ? 14.340 -19.009 -19.685 1.00 93.56 289 LEU A CA 1
ATOM 2296 C C . LEU A 1 289 ? 13.914 -19.907 -18.505 1.00 93.56 289 LEU A C 1
ATOM 2298 O O . LEU A 1 289 ? 14.759 -20.253 -17.676 1.00 93.56 289 LEU A O 1
ATOM 2302 N N . GLU A 1 290 ? 12.643 -20.317 -18.447 1.00 93.50 290 GLU A N 1
ATOM 2303 C CA . GLU A 1 290 ? 12.071 -21.154 -17.373 1.00 93.50 290 GLU A CA 1
ATOM 2304 C C . GLU A 1 290 ? 12.220 -22.677 -17.592 1.00 93.50 290 GLU A C 1
ATOM 2306 O O . GLU A 1 290 ? 12.175 -23.437 -16.623 1.00 93.50 290 GLU A O 1
ATOM 2311 N N . ARG A 1 291 ? 12.383 -23.142 -18.845 1.00 91.12 291 ARG A N 1
ATOM 2312 C CA . ARG A 1 291 ? 12.148 -24.543 -19.269 1.00 91.12 291 ARG A CA 1
ATOM 2313 C C . ARG A 1 291 ? 12.744 -25.606 -18.350 1.00 91.12 291 ARG A C 1
ATOM 2315 O O . ARG A 1 291 ? 12.060 -26.558 -17.993 1.00 91.12 291 ARG A O 1
ATOM 2322 N N . GLU A 1 292 ? 14.027 -25.478 -18.034 1.00 92.62 292 GLU A N 1
ATOM 2323 C CA . GLU A 1 292 ? 14.779 -26.455 -17.231 1.00 92.62 292 GLU A CA 1
ATOM 2324 C C . GLU A 1 292 ? 14.636 -26.205 -15.725 1.00 92.62 292 GLU A C 1
ATOM 2326 O O . GLU A 1 292 ? 14.897 -27.091 -14.916 1.00 92.62 292 GLU A O 1
ATOM 2331 N N . ARG A 1 293 ? 14.171 -25.011 -15.348 1.00 95.06 293 ARG A N 1
ATOM 2332 C CA . ARG A 1 293 ? 14.078 -24.532 -13.968 1.00 95.06 293 ARG A CA 1
ATOM 2333 C C . ARG A 1 293 ? 12.787 -24.974 -13.281 1.00 95.06 293 ARG A C 1
ATOM 2335 O O . ARG A 1 293 ? 12.808 -25.236 -12.085 1.00 95.06 293 ARG A O 1
ATOM 2342 N N . ARG A 1 294 ? 11.705 -25.172 -14.039 1.00 92.75 294 ARG A N 1
ATOM 2343 C CA . ARG A 1 294 ? 10.409 -25.702 -13.562 1.00 92.75 294 ARG A CA 1
ATOM 2344 C C . ARG A 1 294 ? 10.332 -27.223 -13.366 1.00 92.75 294 ARG A C 1
ATOM 2346 O O . ARG A 1 294 ? 9.255 -27.749 -13.111 1.00 92.75 294 ARG A O 1
ATOM 2353 N N . MET A 1 295 ? 11.429 -27.961 -13.535 1.00 94.38 295 MET A N 1
ATOM 2354 C CA . MET A 1 295 ? 11.405 -29.430 -13.502 1.00 94.38 295 MET A CA 1
ATOM 2355 C C . MET A 1 295 ? 11.302 -29.962 -12.057 1.00 94.38 295 MET A C 1
ATOM 2357 O O . MET A 1 295 ? 12.209 -29.710 -11.262 1.00 94.38 295 MET A O 1
ATOM 2361 N N . PRO A 1 296 ? 10.251 -30.724 -11.683 1.00 96.00 296 PRO A N 1
ATOM 2362 C CA . PRO A 1 296 ? 10.106 -31.201 -10.310 1.00 96.00 296 PRO A CA 1
ATOM 2363 C C . PRO A 1 296 ? 11.042 -32.373 -9.989 1.00 96.00 296 PRO A C 1
ATOM 2365 O O . PRO A 1 296 ? 10.978 -33.445 -10.611 1.00 96.00 296 PRO A O 1
ATOM 2368 N N . THR A 1 297 ? 11.870 -32.165 -8.963 1.00 97.75 297 THR A N 1
ATOM 2369 C CA . THR A 1 297 ? 12.806 -33.148 -8.396 1.00 97.75 297 THR A CA 1
ATOM 2370 C C . THR A 1 297 ? 12.078 -34.257 -7.614 1.00 97.75 297 THR A C 1
ATOM 2372 O O . THR A 1 297 ? 10.882 -34.122 -7.323 1.00 97.75 297 THR A O 1
ATOM 2375 N N . PRO A 1 298 ? 12.756 -35.361 -7.240 1.00 98.38 298 PRO A N 1
ATOM 2376 C CA . PRO A 1 298 ? 12.174 -36.397 -6.383 1.00 98.38 298 PRO A CA 1
ATOM 2377 C C . PRO A 1 298 ? 11.634 -35.862 -5.047 1.00 98.38 298 PRO A C 1
ATOM 2379 O O . PRO A 1 298 ? 10.580 -36.302 -4.595 1.00 98.38 298 PRO A O 1
ATOM 2382 N N . GLU A 1 299 ? 12.302 -34.877 -4.445 1.00 98.06 299 GLU A N 1
ATOM 2383 C CA . GLU A 1 299 ? 11.909 -34.251 -3.175 1.00 98.06 299 GLU A CA 1
ATOM 2384 C C . GLU A 1 299 ? 10.619 -33.439 -3.335 1.00 98.06 299 GLU A C 1
ATOM 2386 O O . GLU A 1 299 ? 9.703 -33.564 -2.519 1.00 98.06 299 GLU A O 1
ATOM 2391 N N . ILE A 1 300 ? 10.515 -32.659 -4.419 1.00 98.50 300 ILE A N 1
ATOM 2392 C CA . ILE A 1 300 ? 9.298 -31.915 -4.764 1.00 98.50 300 ILE A CA 1
ATOM 2393 C C . ILE A 1 300 ? 8.140 -32.891 -5.007 1.00 98.50 300 ILE A C 1
ATOM 2395 O O . ILE A 1 300 ? 7.058 -32.696 -4.456 1.00 98.50 300 ILE A O 1
ATOM 2399 N N . ARG A 1 301 ? 8.362 -33.979 -5.758 1.00 98.62 301 ARG A N 1
ATOM 2400 C CA . ARG A 1 301 ? 7.340 -35.013 -6.016 1.00 98.62 301 ARG A CA 1
ATOM 2401 C C . ARG A 1 301 ? 6.859 -35.677 -4.728 1.00 98.62 301 ARG A C 1
ATOM 2403 O O . ARG A 1 301 ? 5.658 -35.692 -4.477 1.00 98.62 301 ARG A O 1
ATOM 2410 N N . ALA A 1 302 ? 7.773 -36.123 -3.867 1.00 98.44 302 ALA A N 1
ATOM 2411 C CA . ALA A 1 302 ? 7.430 -36.716 -2.575 1.00 98.44 302 ALA A CA 1
ATOM 2412 C C . ALA A 1 302 ? 6.662 -35.735 -1.666 1.00 98.44 302 ALA A C 1
ATOM 2414 O O . ALA A 1 302 ? 5.718 -36.124 -0.971 1.00 98.44 302 ALA A O 1
ATOM 2415 N N . LYS A 1 303 ? 7.019 -34.441 -1.690 1.00 98.56 303 LYS A N 1
ATOM 2416 C CA . LYS A 1 303 ? 6.285 -33.404 -0.956 1.00 98.56 303 LYS A CA 1
ATOM 2417 C C . LYS A 1 303 ? 4.874 -33.201 -1.507 1.00 98.56 303 LYS A C 1
ATOM 2419 O O . LYS A 1 303 ? 3.938 -33.103 -0.716 1.00 98.56 303 LYS A O 1
ATOM 2424 N N . VAL A 1 304 ? 4.718 -33.161 -2.829 1.00 98.62 304 VAL A N 1
ATOM 2425 C CA . VAL A 1 304 ? 3.423 -33.048 -3.517 1.00 98.62 304 VAL A CA 1
ATOM 2426 C C . VAL A 1 304 ? 2.530 -34.240 -3.189 1.00 98.62 304 VAL A C 1
ATOM 2428 O O . VAL A 1 304 ? 1.423 -34.029 -2.699 1.00 98.62 304 VAL A O 1
ATOM 2431 N N . GLU A 1 305 ? 3.024 -35.471 -3.354 1.00 98.00 305 GLU A N 1
ATOM 2432 C CA . GLU A 1 305 ? 2.308 -36.703 -2.995 1.00 98.00 305 GLU A CA 1
ATOM 2433 C C . GLU A 1 305 ? 1.823 -36.675 -1.541 1.00 98.00 305 GLU A C 1
ATOM 2435 O O . GLU A 1 305 ? 0.664 -36.988 -1.270 1.00 98.00 305 GLU A O 1
ATOM 2440 N N . GLY A 1 306 ? 2.679 -36.245 -0.607 1.00 98.19 306 GLY A N 1
ATOM 2441 C CA . GLY A 1 306 ? 2.325 -36.095 0.803 1.00 98.19 306 GLY A CA 1
ATOM 2442 C C . GLY A 1 306 ? 1.252 -35.032 1.069 1.00 98.19 306 GLY A C 1
ATOM 2443 O O . GLY A 1 306 ? 0.384 -35.258 1.910 1.00 98.19 306 GLY A O 1
ATOM 2444 N N . LEU A 1 307 ? 1.285 -33.900 0.357 1.00 98.06 307 LEU A N 1
ATOM 2445 C CA . LEU A 1 307 ? 0.312 -32.807 0.496 1.00 98.06 307 LEU A CA 1
ATOM 2446 C C . LEU A 1 307 ? -1.072 -33.160 -0.068 1.00 98.06 307 LEU A C 1
ATOM 2448 O O . LEU A 1 307 ? -2.076 -32.748 0.506 1.00 98.06 307 LEU A O 1
ATOM 2452 N N . ILE A 1 308 ? -1.139 -33.903 -1.178 1.00 97.69 308 ILE A N 1
ATOM 2453 C CA . ILE A 1 308 ? -2.408 -34.210 -1.865 1.00 97.69 308 ILE A CA 1
ATOM 2454 C C . ILE A 1 308 ? -3.028 -35.557 -1.464 1.00 97.69 308 ILE A C 1
ATOM 2456 O O . ILE A 1 308 ? -4.126 -35.898 -1.916 1.00 97.69 308 ILE A O 1
ATOM 2460 N N . LYS A 1 309 ? -2.346 -36.339 -0.618 1.00 96.44 309 LYS A N 1
ATOM 2461 C CA . LYS A 1 309 ? -2.787 -37.670 -0.185 1.00 96.44 309 LYS A CA 1
ATOM 2462 C C . LYS A 1 309 ? -4.160 -37.620 0.489 1.00 96.44 309 LYS A C 1
ATOM 2464 O O . LYS A 1 309 ? -4.340 -36.990 1.524 1.00 96.44 309 LYS A O 1
ATOM 2469 N N . GLY A 1 310 ? -5.118 -38.355 -0.074 1.00 94.50 310 GLY A N 1
ATOM 2470 C CA . GLY A 1 310 ? -6.488 -38.437 0.443 1.00 94.50 310 GLY A CA 1
ATOM 2471 C C . GLY A 1 310 ? -7.419 -37.305 -0.007 1.00 94.50 310 GLY A C 1
ATOM 2472 O O . GLY A 1 310 ? -8.610 -37.374 0.283 1.00 94.50 310 GLY A O 1
ATOM 2473 N N . LEU A 1 311 ? -6.931 -36.306 -0.754 1.00 95.31 311 LEU A N 1
ATOM 2474 C CA . LEU A 1 311 ? -7.787 -35.273 -1.342 1.00 95.31 311 LEU A CA 1
ATOM 2475 C C . LEU A 1 311 ? -8.529 -35.823 -2.567 1.00 95.31 311 LEU A C 1
ATOM 2477 O O . LEU A 1 311 ? -7.916 -36.353 -3.503 1.00 95.31 311 LEU A O 1
ATOM 2481 N N . ALA A 1 312 ? -9.856 -35.691 -2.553 1.00 88.12 312 ALA A N 1
ATOM 2482 C CA . ALA A 1 312 ? -10.738 -36.266 -3.565 1.00 88.12 312 ALA A CA 1
ATOM 2483 C C . ALA A 1 312 ? -10.926 -35.371 -4.801 1.00 88.12 312 ALA A C 1
ATOM 2485 O O . ALA A 1 312 ? -11.000 -35.902 -5.907 1.00 88.12 312 ALA A O 1
ATOM 2486 N N . SER A 1 313 ? -10.998 -34.044 -4.633 1.00 91.06 313 SER A N 1
ATOM 2487 C CA . SER A 1 313 ? -11.250 -33.108 -5.736 1.00 91.06 313 SER A CA 1
ATOM 2488 C C . SER A 1 313 ? -9.970 -32.458 -6.264 1.00 91.06 313 SER A C 1
ATOM 2490 O O . SER A 1 313 ? -9.043 -32.170 -5.506 1.00 91.06 313 SER A O 1
ATOM 2492 N N . ASP A 1 314 ? -9.933 -32.168 -7.566 1.00 90.25 314 ASP A N 1
ATOM 2493 C CA . ASP A 1 314 ? -8.815 -31.439 -8.175 1.00 90.25 314 ASP A CA 1
ATOM 2494 C C . ASP A 1 314 ? -8.695 -30.010 -7.623 1.00 90.25 314 ASP A C 1
ATOM 2496 O O . ASP A 1 314 ? -7.586 -29.517 -7.432 1.00 90.25 314 ASP A O 1
ATOM 2500 N N . SER A 1 315 ? -9.820 -29.373 -7.270 1.00 90.25 315 SER A N 1
ATOM 2501 C CA . SER A 1 315 ? -9.813 -28.053 -6.628 1.00 90.25 315 SER A CA 1
ATOM 2502 C C . SER A 1 315 ? -9.105 -28.083 -5.273 1.00 90.25 315 SER A C 1
ATOM 2504 O O . SER A 1 315 ? -8.279 -27.212 -5.014 1.00 90.25 315 SER A O 1
ATOM 2506 N N . ASP A 1 316 ? -9.367 -29.089 -4.429 1.00 93.75 316 ASP A N 1
ATOM 2507 C CA . ASP A 1 316 ? -8.691 -29.230 -3.131 1.00 93.75 316 ASP A CA 1
ATOM 2508 C C . ASP A 1 316 ? -7.190 -29.467 -3.305 1.00 93.75 316 ASP A C 1
ATOM 2510 O O . ASP A 1 316 ? -6.387 -28.931 -2.540 1.00 93.75 316 ASP A O 1
ATOM 2514 N N . ARG A 1 317 ? -6.795 -30.256 -4.312 1.00 96.19 317 ARG A N 1
ATOM 2515 C CA . ARG A 1 317 ? -5.386 -30.548 -4.616 1.00 96.19 317 ARG A CA 1
ATOM 2516 C C . ARG A 1 317 ? -4.650 -29.291 -5.063 1.00 96.19 317 ARG A C 1
ATOM 2518 O O . ARG A 1 317 ? -3.668 -28.914 -4.429 1.00 96.19 317 ARG A O 1
ATOM 2525 N N . VAL A 1 318 ? -5.155 -28.610 -6.093 1.00 96.62 318 VAL A N 1
ATOM 2526 C CA . VAL A 1 318 ? -4.569 -27.367 -6.620 1.00 96.62 318 VAL A CA 1
ATOM 2527 C C . VAL A 1 318 ? -4.530 -26.288 -5.536 1.00 96.62 318 VAL A C 1
ATOM 2529 O O . VAL A 1 318 ? -3.487 -25.667 -5.342 1.00 96.62 318 VAL A O 1
ATOM 2532 N N . GLN A 1 319 ? -5.612 -26.117 -4.767 1.00 96.00 319 GLN A N 1
ATOM 2533 C CA . GLN A 1 319 ? -5.641 -25.163 -3.660 1.00 96.00 319 GLN A CA 1
ATOM 2534 C C . GLN A 1 319 ? -4.617 -25.508 -2.571 1.00 96.00 319 GLN A C 1
ATOM 2536 O O . GLN A 1 319 ? -3.953 -24.614 -2.066 1.00 96.00 319 GLN A O 1
ATOM 2541 N N . THR A 1 320 ? -4.427 -26.784 -2.227 1.00 97.75 320 THR A N 1
ATOM 2542 C CA . THR A 1 320 ? -3.433 -27.196 -1.216 1.00 97.75 320 THR A CA 1
ATOM 2543 C C . THR A 1 320 ? -1.998 -26.922 -1.666 1.00 97.75 320 THR A C 1
ATOM 2545 O O . THR A 1 320 ? -1.174 -26.496 -0.857 1.00 97.75 320 THR A O 1
ATOM 2548 N N . LEU A 1 321 ? -1.700 -27.107 -2.954 1.00 98.31 321 LEU A N 1
ATOM 2549 C CA . LEU A 1 321 ? -0.393 -26.776 -3.529 1.00 98.31 321 LEU A CA 1
ATOM 2550 C C . LEU A 1 321 ? -0.174 -25.254 -3.589 1.00 98.31 321 LEU A C 1
ATOM 2552 O O . LEU A 1 321 ? 0.891 -24.776 -3.198 1.00 98.31 321 LEU A O 1
ATOM 2556 N N . TYR A 1 322 ? -1.201 -24.493 -3.983 1.00 98.06 322 TYR A N 1
ATOM 2557 C CA . TYR A 1 322 ? -1.199 -23.029 -3.933 1.00 98.06 322 TYR A CA 1
ATOM 2558 C C . TYR A 1 322 ? -0.976 -22.499 -2.510 1.00 98.06 322 TYR A C 1
ATOM 2560 O O . TYR A 1 322 ? -0.060 -21.708 -2.296 1.00 98.06 322 TYR A O 1
ATOM 2568 N N . ASP A 1 323 ? -1.769 -22.954 -1.533 1.00 97.06 323 ASP A N 1
ATOM 2569 C CA . ASP A 1 323 ? -1.689 -22.515 -0.135 1.00 97.06 323 ASP A CA 1
ATOM 2570 C C . ASP A 1 323 ? -0.286 -22.785 0.430 1.00 97.06 323 ASP A C 1
ATOM 2572 O O . ASP A 1 323 ? 0.292 -21.923 1.098 1.00 97.06 323 ASP A O 1
ATOM 2576 N N . TYR A 1 324 ? 0.294 -23.952 0.116 1.00 97.56 324 TYR A N 1
ATOM 2577 C CA . TYR A 1 324 ? 1.644 -24.315 0.537 1.00 97.56 324 TYR A CA 1
ATOM 2578 C C . TYR A 1 324 ? 2.701 -23.351 -0.024 1.00 97.56 324 TYR A C 1
ATOM 2580 O O . TYR A 1 324 ? 3.454 -22.769 0.759 1.00 97.56 324 TYR A O 1
ATOM 2588 N N . VAL A 1 325 ? 2.732 -23.121 -1.344 1.00 98.06 325 VAL A N 1
ATOM 2589 C CA . VAL A 1 325 ? 3.716 -22.215 -1.971 1.00 98.06 325 VAL A CA 1
ATOM 2590 C C . VAL A 1 325 ? 3.489 -20.753 -1.570 1.00 98.06 325 VAL A C 1
ATOM 2592 O O . VAL A 1 325 ? 4.446 -20.015 -1.338 1.00 98.06 325 VAL A O 1
ATOM 2595 N N . SER A 1 326 ? 2.233 -20.322 -1.444 1.00 96.25 326 SER A N 1
ATOM 2596 C CA . SER A 1 326 ? 1.886 -18.959 -1.041 1.00 96.25 326 SER A CA 1
ATOM 2597 C C . SER A 1 326 ? 2.405 -18.661 0.371 1.00 96.25 326 SER A C 1
ATOM 2599 O O . SER A 1 326 ? 3.224 -17.756 0.536 1.00 96.25 326 SER A O 1
ATOM 2601 N N . THR A 1 327 ? 2.029 -19.477 1.363 1.00 94.12 327 THR A N 1
ATOM 2602 C CA . THR A 1 327 ? 2.217 -19.160 2.793 1.00 94.12 327 THR A CA 1
ATOM 2603 C C . THR A 1 327 ? 3.584 -19.539 3.382 1.00 94.12 327 THR A C 1
ATOM 2605 O O . THR A 1 327 ? 3.987 -18.932 4.381 1.00 94.12 327 THR A O 1
ATOM 2608 N N . ASN A 1 328 ? 4.295 -20.516 2.795 1.00 94.50 328 ASN A N 1
ATOM 2609 C CA . ASN A 1 328 ? 5.550 -21.068 3.345 1.00 94.50 328 ASN A CA 1
ATOM 2610 C C . ASN A 1 328 ? 6.828 -20.511 2.690 1.00 94.50 328 ASN A C 1
ATOM 2612 O O . ASN A 1 328 ? 7.913 -20.771 3.200 1.00 94.50 328 ASN A O 1
ATOM 2616 N N . PHE A 1 329 ? 6.720 -19.764 1.586 1.00 94.31 329 PHE A N 1
ATOM 2617 C CA . PHE A 1 329 ? 7.873 -19.237 0.845 1.00 94.31 329 PHE A CA 1
ATOM 2618 C C . PHE A 1 329 ? 7.864 -17.712 0.888 1.00 94.31 329 PHE A C 1
ATOM 2620 O O . PHE A 1 329 ? 6.932 -17.077 0.386 1.00 94.31 329 PHE A O 1
ATOM 2627 N N . ARG A 1 330 ? 8.891 -17.116 1.498 1.00 92.50 330 ARG A N 1
ATOM 2628 C CA . ARG A 1 330 ? 8.953 -15.664 1.716 1.00 92.50 330 ARG A CA 1
ATOM 2629 C C . ARG A 1 330 ? 9.243 -14.920 0.415 1.00 92.50 330 ARG A C 1
ATOM 2631 O O . ARG A 1 330 ? 10.138 -15.323 -0.326 1.00 92.50 330 ARG A O 1
ATOM 2638 N N . TYR A 1 331 ? 8.560 -13.801 0.178 1.00 90.19 331 TYR A N 1
ATOM 2639 C CA . TYR A 1 331 ? 8.901 -12.934 -0.949 1.00 90.19 331 TYR A CA 1
ATOM 2640 C C . TYR A 1 331 ? 10.264 -12.248 -0.747 1.00 90.19 331 TYR A C 1
ATOM 2642 O O . TYR A 1 331 ? 10.462 -11.507 0.222 1.00 90.19 331 TYR A O 1
ATOM 2650 N N . VAL A 1 332 ? 11.198 -12.479 -1.671 1.00 87.12 332 VAL A N 1
ATOM 2651 C CA . VAL A 1 332 ? 12.523 -11.835 -1.729 1.00 87.12 332 VAL A CA 1
ATOM 2652 C C . VAL A 1 332 ? 12.835 -11.548 -3.190 1.00 87.12 332 VAL A C 1
ATOM 2654 O O . VAL A 1 332 ? 12.924 -12.479 -3.981 1.00 87.12 332 VAL A O 1
ATOM 2657 N N . SER A 1 333 ? 13.003 -10.274 -3.551 1.00 82.75 333 SER A N 1
ATOM 2658 C CA . SER A 1 333 ? 13.263 -9.893 -4.943 1.00 82.75 333 SER A CA 1
ATOM 2659 C C . SER A 1 333 ? 14.737 -10.097 -5.270 1.00 82.75 333 SER A C 1
ATOM 2661 O O . SER A 1 333 ? 15.577 -9.423 -4.677 1.00 82.75 333 SER A O 1
ATOM 2663 N N . LEU A 1 334 ? 15.045 -10.992 -6.209 1.00 80.50 334 LEU A N 1
ATOM 2664 C CA . LEU A 1 334 ? 16.399 -11.233 -6.712 1.00 80.50 334 LEU A CA 1
ATOM 2665 C C . LEU A 1 334 ? 16.439 -10.949 -8.219 1.00 80.50 334 LEU A C 1
ATOM 2667 O O . LEU A 1 334 ? 15.985 -11.753 -9.034 1.00 80.50 334 LEU A O 1
ATOM 2671 N N . SER A 1 335 ? 16.995 -9.795 -8.584 1.00 79.31 335 SER A N 1
ATOM 2672 C CA . SER A 1 335 ? 17.052 -9.308 -9.967 1.00 79.31 335 SER A CA 1
ATOM 2673 C C . SER A 1 335 ? 18.496 -9.007 -10.349 1.00 79.31 335 SER A C 1
ATOM 2675 O O . SER A 1 335 ? 18.944 -7.879 -10.196 1.00 79.31 335 SER A O 1
ATOM 2677 N N . LEU A 1 336 ? 19.229 -10.029 -10.803 1.00 81.31 336 LEU A N 1
ATOM 2678 C CA . LEU A 1 336 ? 20.637 -9.911 -11.207 1.00 81.31 336 LEU A CA 1
ATOM 2679 C C . LEU A 1 336 ? 20.797 -10.246 -12.700 1.00 81.31 336 LEU A C 1
ATOM 2681 O O . LEU A 1 336 ? 20.735 -11.417 -13.088 1.00 81.31 336 LEU A O 1
ATOM 2685 N N . GLY A 1 337 ? 20.985 -9.235 -13.551 1.00 84.75 337 GLY A N 1
ATOM 2686 C CA . GLY A 1 337 ? 21.156 -9.387 -15.001 1.00 84.75 337 GLY A CA 1
ATOM 2687 C C . GLY A 1 337 ? 19.984 -10.129 -15.657 1.00 84.75 337 GLY A C 1
ATOM 2688 O O . GLY A 1 337 ? 18.822 -9.763 -15.480 1.00 84.75 337 GLY A O 1
ATOM 2689 N N . VAL A 1 338 ? 20.256 -11.227 -16.379 1.00 83.56 338 VAL A N 1
ATOM 2690 C CA . VAL A 1 338 ? 19.186 -12.074 -16.958 1.00 83.56 338 VAL A CA 1
ATOM 2691 C C . VAL A 1 338 ? 18.253 -12.658 -15.886 1.00 83.56 338 VAL A C 1
ATOM 2693 O O . VAL A 1 338 ? 17.080 -12.901 -16.162 1.00 83.56 338 VAL A O 1
ATOM 2696 N N . GLY A 1 339 ? 18.727 -12.790 -14.640 1.00 80.69 339 GLY A N 1
ATOM 2697 C CA . GLY A 1 339 ? 17.934 -13.161 -13.467 1.00 80.69 339 GLY A CA 1
ATOM 2698 C C . GLY A 1 339 ? 16.831 -12.161 -13.106 1.00 80.69 339 GLY A C 1
ATOM 2699 O O . GLY A 1 339 ? 15.994 -12.475 -12.271 1.00 80.69 339 GLY A O 1
ATOM 2700 N N . ARG A 1 340 ? 16.749 -10.990 -13.757 1.00 84.62 340 ARG A N 1
ATOM 2701 C CA . ARG A 1 340 ? 15.543 -10.144 -13.730 1.00 84.62 340 ARG A CA 1
ATOM 2702 C C . ARG A 1 340 ? 14.329 -10.881 -14.311 1.00 84.62 340 ARG A C 1
ATOM 2704 O O . ARG A 1 340 ? 13.251 -10.827 -13.727 1.00 84.62 340 ARG A O 1
ATOM 2711 N N . TYR A 1 341 ? 14.527 -11.611 -15.411 1.00 90.38 341 TYR A N 1
ATOM 2712 C CA . TYR A 1 341 ? 13.486 -12.361 -16.125 1.00 90.38 341 TYR A CA 1
ATOM 2713 C C . TYR A 1 341 ? 13.537 -13.868 -15.861 1.00 90.38 341 TYR A C 1
ATOM 2715 O O . TYR A 1 341 ? 12.506 -14.529 -15.856 1.00 90.38 341 TYR A O 1
ATOM 2723 N N . GLN A 1 342 ? 14.730 -14.426 -15.655 1.00 92.88 342 GLN A N 1
ATOM 2724 C CA . GLN A 1 342 ? 14.930 -15.861 -15.506 1.00 92.88 342 GLN A CA 1
ATOM 2725 C C . GLN A 1 342 ? 14.740 -16.285 -14.035 1.00 92.88 342 GLN A C 1
ATOM 2727 O O . GLN A 1 342 ? 15.531 -15.847 -13.199 1.00 92.88 342 GLN A O 1
ATOM 2732 N N . PRO A 1 343 ? 13.739 -17.121 -13.693 1.00 94.38 343 PRO A N 1
ATOM 2733 C CA . PRO A 1 343 ? 13.485 -17.549 -12.310 1.00 94.38 343 PRO A CA 1
ATOM 2734 C C . PRO A 1 343 ? 14.611 -18.444 -11.790 1.00 94.38 343 PRO A C 1
ATOM 2736 O O . PRO A 1 343 ? 15.294 -19.071 -12.591 1.00 94.38 343 PRO A O 1
ATOM 2739 N N . HIS A 1 344 ? 14.809 -18.571 -10.483 1.00 94.62 344 HIS A N 1
ATOM 2740 C CA . HIS A 1 344 ? 15.616 -19.642 -9.885 1.00 94.62 344 HIS A CA 1
ATOM 2741 C C . HIS A 1 344 ? 15.011 -21.024 -10.192 1.00 94.62 344 HIS A C 1
ATOM 2743 O O . HIS A 1 344 ? 13.858 -21.129 -10.620 1.00 94.62 344 HIS A O 1
ATOM 2749 N N . SER A 1 345 ? 15.771 -22.113 -10.016 1.00 96.75 345 SER A N 1
ATOM 2750 C CA . SER A 1 345 ? 15.172 -23.441 -10.194 1.00 96.75 345 SER A CA 1
ATOM 2751 C C . SER A 1 345 ? 14.161 -23.730 -9.086 1.00 96.75 345 SER A C 1
ATOM 2753 O O . SER A 1 345 ? 14.336 -23.310 -7.942 1.00 96.75 345 SER A O 1
ATOM 2755 N N . ALA A 1 346 ? 13.114 -24.495 -9.397 1.00 97.69 346 ALA A N 1
ATOM 2756 C CA . ALA A 1 346 ? 12.145 -24.945 -8.406 1.00 97.69 346 ALA A CA 1
ATOM 2757 C C . ALA A 1 346 ? 12.831 -25.689 -7.247 1.00 97.69 346 ALA A C 1
ATOM 2759 O O . ALA A 1 346 ? 12.378 -25.583 -6.113 1.00 97.69 346 ALA A O 1
ATOM 2760 N N . ALA A 1 347 ? 13.945 -26.384 -7.511 1.00 97.56 347 ALA A N 1
ATOM 2761 C CA . ALA A 1 347 ? 14.772 -27.019 -6.488 1.00 97.56 347 ALA A CA 1
ATOM 2762 C C . ALA A 1 347 ? 15.422 -25.993 -5.541 1.00 97.56 347 ALA A C 1
ATOM 2764 O O . ALA A 1 347 ? 15.331 -26.154 -4.324 1.00 97.56 347 ALA A O 1
ATOM 2765 N N . ASP A 1 348 ? 16.011 -24.920 -6.081 1.00 96.12 348 ASP A N 1
ATOM 2766 C CA . ASP A 1 348 ? 16.615 -23.842 -5.287 1.00 96.12 348 ASP A CA 1
ATOM 2767 C C . ASP A 1 348 ? 15.557 -23.125 -4.444 1.00 96.12 348 ASP A C 1
ATOM 2769 O O . ASP A 1 348 ? 15.749 -22.933 -3.247 1.00 96.12 348 ASP A O 1
ATOM 2773 N N . VAL A 1 349 ? 14.411 -22.775 -5.039 1.00 96.56 349 VAL A N 1
ATOM 2774 C CA . VAL A 1 349 ? 13.307 -22.097 -4.336 1.00 96.56 349 VAL A CA 1
ATOM 2775 C C . VAL A 1 349 ? 12.732 -22.999 -3.241 1.00 96.56 349 VAL A C 1
ATOM 2777 O O . VAL A 1 349 ? 12.509 -22.542 -2.119 1.00 96.56 349 VAL A O 1
ATOM 2780 N N . PHE A 1 350 ? 12.563 -24.297 -3.525 1.00 97.69 350 PHE A N 1
ATOM 2781 C CA . PHE A 1 350 ? 12.114 -25.300 -2.556 1.00 97.69 350 PHE A CA 1
ATOM 2782 C C . PHE A 1 350 ? 13.085 -25.459 -1.376 1.00 97.69 350 PHE A C 1
ATOM 2784 O O . PHE A 1 350 ? 12.647 -25.538 -0.227 1.00 97.69 350 PHE A O 1
ATOM 2791 N N . HIS A 1 351 ? 14.393 -25.478 -1.648 1.00 96.38 351 HIS A N 1
ATOM 2792 C CA . HIS A 1 351 ? 15.442 -25.603 -0.635 1.00 96.38 351 HIS A CA 1
ATOM 2793 C C . HIS A 1 351 ? 15.597 -24.330 0.212 1.00 96.38 351 HIS A C 1
ATOM 2795 O O . HIS A 1 351 ? 15.635 -24.404 1.439 1.00 96.38 351 HIS A O 1
ATOM 2801 N N . ASN A 1 352 ? 15.651 -23.165 -0.439 1.00 93.88 352 ASN A N 1
ATOM 2802 C CA . ASN A 1 352 ? 15.945 -21.874 0.187 1.00 93.88 352 ASN A CA 1
ATOM 2803 C C . ASN A 1 352 ? 14.739 -21.243 0.904 1.00 93.88 352 ASN A C 1
ATOM 2805 O O . ASN A 1 352 ? 14.922 -20.360 1.740 1.00 93.88 352 ASN A O 1
ATOM 2809 N N . GLN A 1 353 ? 13.513 -21.679 0.592 1.00 94.88 353 GLN A N 1
ATOM 2810 C CA . GLN A 1 353 ? 12.256 -21.193 1.187 1.00 94.88 353 GLN A CA 1
ATOM 2811 C C . GLN A 1 353 ? 11.962 -19.696 0.957 1.00 94.88 353 GLN A C 1
ATOM 2813 O O . GLN A 1 353 ? 11.188 -19.067 1.687 1.00 94.88 353 GLN A O 1
ATOM 2818 N N . TYR A 1 354 ? 12.535 -19.117 -0.098 1.00 93.31 354 TYR A N 1
ATOM 2819 C CA . TYR A 1 354 ? 12.221 -17.770 -0.567 1.00 93.31 354 TYR A CA 1
ATOM 2820 C C . TYR A 1 354 ? 12.348 -17.662 -2.089 1.00 93.31 354 TYR A C 1
ATOM 2822 O O . TYR A 1 354 ? 12.990 -18.492 -2.730 1.00 93.31 354 TYR A O 1
ATOM 2830 N N . GLY A 1 355 ? 11.750 -16.612 -2.644 1.00 92.31 355 GLY A N 1
ATOM 2831 C CA . GLY A 1 355 ? 11.843 -16.239 -4.053 1.00 92.31 355 GLY A CA 1
ATOM 2832 C C . GLY A 1 355 ? 10.917 -15.066 -4.367 1.00 92.31 355 GLY A C 1
ATOM 2833 O O . GLY A 1 355 ? 10.115 -14.662 -3.521 1.00 92.31 355 GLY A O 1
ATOM 2834 N N . ASP A 1 356 ? 11.013 -14.514 -5.568 1.00 92.75 356 ASP A N 1
ATOM 2835 C CA . ASP A 1 356 ? 10.099 -13.480 -6.056 1.00 92.75 356 ASP A CA 1
ATOM 2836 C C . ASP A 1 356 ? 8.889 -14.052 -6.825 1.00 92.75 356 ASP A C 1
ATOM 2838 O O . ASP A 1 356 ? 8.518 -15.214 -6.659 1.00 92.75 356 ASP A O 1
ATOM 2842 N N . CYS A 1 357 ? 8.209 -13.229 -7.626 1.00 95.19 357 CYS A N 1
ATOM 2843 C CA . CYS A 1 357 ? 7.004 -13.628 -8.351 1.00 95.19 357 CYS A CA 1
ATOM 2844 C C . CYS A 1 357 ? 7.259 -14.734 -9.385 1.00 95.19 357 CYS A C 1
ATOM 2846 O O . CYS A 1 357 ? 6.507 -15.710 -9.432 1.00 95.19 357 CYS A O 1
ATOM 2848 N N . LYS A 1 358 ? 8.347 -14.636 -10.160 1.00 95.31 358 LYS A N 1
ATOM 2849 C CA . LYS A 1 358 ? 8.731 -15.662 -11.138 1.00 95.31 358 LYS A CA 1
ATOM 2850 C C . LYS A 1 358 ? 9.221 -16.928 -10.430 1.00 95.31 358 LYS A C 1
ATOM 2852 O O . LYS A 1 358 ? 8.813 -18.018 -10.811 1.00 95.31 358 LYS A O 1
ATOM 2857 N N . ASP A 1 359 ? 9.978 -16.796 -9.342 1.00 96.94 359 ASP A N 1
ATOM 2858 C CA . ASP A 1 359 ? 10.479 -17.931 -8.555 1.00 96.94 359 ASP A CA 1
ATOM 2859 C C . ASP A 1 359 ? 9.340 -18.727 -7.892 1.00 96.94 359 ASP A C 1
ATOM 2861 O O . ASP A 1 359 ? 9.274 -19.957 -7.992 1.00 96.94 359 ASP A O 1
ATOM 2865 N N . LYS A 1 360 ? 8.401 -18.030 -7.234 1.00 97.62 360 LYS A N 1
ATOM 2866 C CA . LYS A 1 360 ? 7.235 -18.655 -6.590 1.00 97.62 360 LYS A CA 1
ATOM 2867 C C . LYS A 1 360 ? 6.252 -19.222 -7.615 1.00 97.62 360 LYS A C 1
ATOM 2869 O O . LYS A 1 360 ? 5.611 -20.233 -7.322 1.00 97.62 360 LYS A O 1
ATOM 2874 N N . HIS A 1 361 ? 6.150 -18.630 -8.807 1.00 97.62 361 HIS A N 1
ATOM 2875 C CA . HIS A 1 361 ? 5.453 -19.247 -9.934 1.00 97.62 361 HIS A CA 1
ATOM 2876 C C . HIS A 1 361 ? 6.141 -20.553 -10.367 1.00 97.62 361 HIS A C 1
ATOM 2878 O O . HIS A 1 361 ? 5.479 -21.585 -10.409 1.00 97.62 361 HIS A O 1
ATOM 2884 N N . THR A 1 362 ? 7.455 -20.545 -10.609 1.00 97.69 362 THR A N 1
ATOM 2885 C CA . THR A 1 362 ? 8.222 -21.722 -11.054 1.00 97.69 362 THR A CA 1
ATOM 2886 C C . THR A 1 362 ? 8.152 -22.885 -10.062 1.00 97.69 362 THR A C 1
ATOM 2888 O O . THR A 1 362 ? 8.005 -24.035 -10.481 1.00 97.69 362 THR A O 1
ATOM 2891 N N . LEU A 1 363 ? 8.176 -22.617 -8.750 1.00 98.56 363 LEU A N 1
ATOM 2892 C CA . LEU A 1 363 ? 7.931 -23.658 -7.748 1.00 98.56 363 LEU A CA 1
ATOM 2893 C C . LEU A 1 363 ? 6.484 -24.179 -7.795 1.00 98.56 363 LEU A C 1
ATOM 2895 O O . LEU A 1 363 ? 6.278 -25.393 -7.760 1.00 98.56 363 LEU A O 1
ATOM 2899 N N . LEU A 1 364 ? 5.482 -23.296 -7.884 1.00 98.56 364 LEU A N 1
ATOM 2900 C CA . LEU A 1 364 ? 4.081 -23.716 -7.980 1.00 98.56 364 LEU A CA 1
ATOM 2901 C C . LEU A 1 364 ? 3.831 -24.553 -9.242 1.00 98.56 364 LEU A C 1
ATOM 2903 O O . LEU A 1 364 ? 3.168 -25.582 -9.158 1.00 98.56 364 LEU A O 1
ATOM 2907 N N . GLU A 1 365 ? 4.386 -24.162 -10.387 1.00 97.69 365 GLU A N 1
ATOM 2908 C CA . GLU A 1 365 ? 4.294 -24.912 -11.639 1.00 97.69 365 GLU A CA 1
ATOM 2909 C C . GLU A 1 365 ? 4.935 -26.301 -11.509 1.00 97.69 365 GLU A C 1
ATOM 2911 O O . GLU A 1 365 ? 4.294 -27.292 -11.853 1.00 97.69 365 GLU A O 1
ATOM 2916 N N . ALA A 1 366 ? 6.141 -26.403 -10.939 1.00 98.25 366 ALA A N 1
ATOM 2917 C CA . ALA A 1 366 ? 6.798 -27.687 -10.694 1.00 98.25 366 ALA A CA 1
ATOM 2918 C C . ALA A 1 366 ? 5.961 -28.597 -9.775 1.00 98.25 366 ALA A C 1
ATOM 2920 O O . ALA A 1 366 ? 5.813 -29.795 -10.031 1.00 98.25 366 ALA A O 1
ATOM 2921 N N . MET A 1 367 ? 5.374 -28.034 -8.713 1.00 98.62 367 MET A N 1
ATOM 2922 C CA . MET A 1 367 ? 4.504 -28.771 -7.792 1.00 98.62 367 MET A CA 1
ATOM 2923 C C . MET A 1 367 ? 3.187 -29.207 -8.447 1.00 98.62 367 MET A C 1
ATOM 2925 O O . MET A 1 367 ? 2.709 -30.311 -8.186 1.00 98.62 367 MET A O 1
ATOM 2929 N N . LEU A 1 368 ? 2.617 -28.375 -9.319 1.00 97.81 368 LEU A N 1
ATOM 2930 C CA . LEU A 1 368 ? 1.433 -28.705 -10.109 1.00 97.81 368 LEU A CA 1
ATOM 2931 C C . LEU A 1 368 ? 1.735 -29.794 -11.147 1.00 97.81 368 LEU A C 1
ATOM 2933 O O . LEU A 1 368 ? 0.958 -30.742 -11.246 1.00 97.81 368 LEU A O 1
ATOM 2937 N N . ASP A 1 369 ? 2.880 -29.741 -11.837 1.00 96.44 369 ASP A N 1
ATOM 2938 C CA . ASP A 1 369 ? 3.276 -30.765 -12.813 1.00 96.44 369 ASP A CA 1
ATOM 2939 C C . ASP A 1 369 ? 3.528 -32.124 -12.145 1.00 96.44 369 ASP A C 1
ATOM 2941 O O . ASP A 1 369 ? 3.091 -33.167 -12.632 1.00 96.44 369 ASP A O 1
ATOM 2945 N N . ALA A 1 370 ? 4.146 -32.126 -10.960 1.00 97.81 370 ALA A N 1
ATOM 2946 C CA . ALA A 1 370 ? 4.276 -33.329 -10.140 1.00 97.81 370 ALA A CA 1
ATOM 2947 C C . ALA A 1 370 ? 2.917 -33.943 -9.737 1.00 97.81 370 ALA A C 1
ATOM 2949 O O . ALA A 1 370 ? 2.846 -35.153 -9.534 1.00 97.81 370 ALA A O 1
ATOM 2950 N N . ALA A 1 371 ? 1.849 -33.141 -9.665 1.00 96.81 371 ALA A N 1
ATOM 2951 C CA . ALA A 1 371 ? 0.473 -33.588 -9.433 1.00 96.81 371 ALA A CA 1
ATOM 2952 C C . ALA A 1 371 ? -0.332 -33.852 -10.727 1.00 96.81 371 ALA A C 1
ATOM 2954 O O . ALA A 1 371 ? -1.504 -34.217 -10.646 1.00 96.81 371 ALA A O 1
ATOM 2955 N N . GLY A 1 372 ? 0.272 -33.697 -11.912 1.00 95.19 372 GLY A N 1
ATOM 2956 C CA . GLY A 1 372 ? -0.366 -33.927 -13.215 1.00 95.19 372 GLY A CA 1
ATOM 2957 C C . GLY A 1 372 ? -1.075 -32.712 -13.832 1.00 95.19 372 GLY A C 1
ATOM 2958 O O . GLY A 1 372 ? -1.758 -32.860 -14.846 1.00 95.19 372 GLY A O 1
ATOM 2959 N N . TYR A 1 373 ? -0.913 -31.514 -13.264 1.00 95.44 373 TYR A N 1
ATOM 2960 C CA . TYR A 1 373 ? -1.526 -30.270 -13.735 1.00 95.44 373 TYR A CA 1
ATOM 2961 C C . TYR A 1 373 ? -0.507 -29.385 -14.472 1.00 95.44 373 TYR A C 1
ATOM 2963 O O . TYR A 1 373 ? 0.604 -29.168 -14.000 1.00 95.44 373 TYR A O 1
ATOM 2971 N N . ARG A 1 374 ? -0.886 -28.814 -15.622 1.00 93.25 374 ARG A N 1
ATOM 2972 C CA . ARG A 1 374 ? -0.010 -27.952 -16.439 1.00 93.25 374 ARG A CA 1
ATOM 2973 C C . ARG A 1 374 ? -0.419 -26.485 -16.316 1.00 93.25 374 ARG A C 1
ATOM 2975 O O . ARG A 1 374 ? -1.273 -26.021 -17.068 1.00 93.25 374 ARG A O 1
ATOM 2982 N N . ALA A 1 375 ? 0.174 -25.767 -15.364 1.00 95.75 375 ALA A N 1
ATOM 2983 C CA . ALA A 1 375 ? 0.029 -24.314 -15.285 1.00 95.75 375 ALA A CA 1
ATOM 2984 C C . ALA A 1 375 ? 0.817 -23.612 -16.404 1.00 95.75 375 ALA A C 1
ATOM 2986 O O . ALA A 1 375 ? 1.688 -24.205 -17.025 1.00 95.75 375 ALA A O 1
ATOM 2987 N N . SER A 1 376 ? 0.473 -22.358 -16.673 1.00 96.94 376 SER A N 1
ATOM 2988 C CA . SER A 1 376 ? 1.158 -21.444 -17.587 1.00 96.94 376 SER A CA 1
ATOM 2989 C C . SER A 1 376 ? 1.642 -20.228 -16.808 1.00 96.94 376 SER A C 1
ATOM 2991 O O . SER A 1 376 ? 0.931 -19.735 -15.921 1.00 96.94 376 SER A O 1
ATOM 2993 N N . SER A 1 377 ? 2.818 -19.734 -17.163 1.00 97.38 377 SER A N 1
ATOM 2994 C CA . SER A 1 377 ? 3.377 -18.466 -16.700 1.00 97.38 377 SER A CA 1
ATOM 2995 C C . SER A 1 377 ? 2.572 -17.317 -17.297 1.00 97.38 377 SER A C 1
ATOM 2997 O O . SER A 1 377 ? 2.122 -17.381 -18.442 1.00 97.38 377 SER A O 1
ATOM 2999 N N . VAL A 1 378 ? 2.347 -16.261 -16.522 1.00 98.19 378 VAL A N 1
ATOM 3000 C CA . VAL A 1 378 ? 1.579 -15.093 -16.962 1.00 98.19 378 VAL A CA 1
ATOM 3001 C C . VAL A 1 378 ? 2.363 -13.838 -16.624 1.00 98.19 378 VAL A C 1
ATOM 3003 O O . VAL A 1 378 ? 2.445 -13.459 -15.457 1.00 98.19 378 VAL A O 1
ATOM 3006 N N . LEU A 1 379 ? 2.915 -13.179 -17.641 1.00 98.12 379 LEU A N 1
ATOM 3007 C CA . LEU A 1 379 ? 3.610 -11.904 -17.476 1.00 98.12 379 LEU A CA 1
ATOM 3008 C C . LEU A 1 379 ? 2.583 -10.770 -17.505 1.00 98.12 379 LEU A C 1
ATOM 3010 O O . LEU A 1 379 ? 1.778 -10.680 -18.436 1.00 98.12 379 LEU A O 1
ATOM 3014 N N . ILE A 1 380 ? 2.592 -9.902 -16.496 1.00 97.75 380 ILE A N 1
ATOM 3015 C CA . ILE A 1 380 ? 1.606 -8.826 -16.335 1.00 97.75 380 ILE A CA 1
ATOM 3016 C C . ILE A 1 380 ? 2.275 -7.523 -15.882 1.00 97.75 380 ILE A C 1
ATOM 3018 O O . ILE A 1 380 ? 3.368 -7.531 -15.317 1.00 97.75 380 ILE A O 1
ATOM 3022 N N . ASN A 1 381 ? 1.618 -6.392 -16.156 1.00 94.69 381 ASN A N 1
ATOM 3023 C CA . ASN A 1 381 ? 1.986 -5.101 -15.586 1.00 94.69 381 ASN A CA 1
ATOM 3024 C C . ASN A 1 381 ? 1.067 -4.735 -14.410 1.00 94.69 381 ASN A C 1
ATOM 3026 O O . ASN A 1 381 ? -0.145 -4.552 -14.560 1.00 94.69 381 ASN A O 1
ATOM 3030 N N . SER A 1 382 ? 1.645 -4.589 -13.227 1.00 91.31 382 SER A N 1
ATOM 3031 C CA . SER A 1 382 ? 0.975 -4.295 -11.967 1.00 91.31 382 SER A CA 1
ATOM 3032 C C . SER A 1 382 ? 0.491 -2.847 -11.867 1.00 91.31 382 SER A C 1
ATOM 3034 O O . SER A 1 382 ? -0.453 -2.581 -11.118 1.00 91.31 382 SER A O 1
ATOM 3036 N N . SER A 1 383 ? 1.071 -1.932 -12.654 1.00 87.69 383 SER A N 1
ATOM 3037 C CA . SER A 1 383 ? 0.944 -0.478 -12.489 1.00 87.69 383 SER A CA 1
ATOM 3038 C C . SER A 1 383 ? 0.261 0.239 -13.662 1.00 87.69 383 SER A C 1
ATOM 3040 O O . SER A 1 383 ? -0.699 0.972 -13.431 1.00 87.69 383 SER A O 1
ATOM 3042 N N . ARG A 1 384 ? 0.682 -0.004 -14.910 1.00 89.12 384 ARG A N 1
ATOM 3043 C CA . ARG A 1 384 ? 0.097 0.566 -16.140 1.00 89.12 384 ARG A CA 1
ATOM 3044 C C . ARG A 1 384 ? -0.658 -0.470 -16.976 1.00 89.12 384 ARG A C 1
ATOM 3046 O O . ARG A 1 384 ? -0.681 -1.660 -16.658 1.00 89.12 384 ARG A O 1
ATOM 3053 N N . LYS A 1 385 ? -1.285 -0.008 -18.060 1.00 91.44 385 LYS A N 1
ATOM 3054 C CA . LYS A 1 385 ? -1.813 -0.872 -19.125 1.00 91.44 385 LYS A CA 1
ATOM 3055 C C . LYS A 1 385 ? -0.687 -1.331 -20.057 1.00 91.44 385 LYS A C 1
ATOM 3057 O O . LYS A 1 385 ? 0.293 -0.612 -20.273 1.00 91.44 385 LYS A O 1
ATOM 3062 N N . LEU A 1 386 ? -0.851 -2.536 -20.594 1.00 94.06 386 LEU A N 1
ATOM 3063 C CA . LEU A 1 386 ? -0.018 -3.087 -21.659 1.00 94.06 386 LEU A CA 1
ATOM 3064 C C . LEU A 1 386 ? -0.415 -2.455 -22.999 1.00 94.06 386 LEU A C 1
ATOM 3066 O O . LEU A 1 386 ? -1.601 -2.276 -23.268 1.00 94.06 386 LEU A O 1
ATOM 3070 N N . ASP A 1 387 ? 0.572 -2.130 -23.832 1.00 94.44 387 ASP A N 1
ATOM 3071 C CA . ASP A 1 387 ? 0.350 -1.725 -25.220 1.00 94.44 387 ASP A CA 1
ATOM 3072 C C . ASP A 1 387 ? 0.402 -2.966 -26.135 1.00 94.44 387 ASP A C 1
ATOM 3074 O O . ASP A 1 387 ? 1.486 -3.527 -26.312 1.00 94.44 387 ASP A O 1
ATOM 3078 N N . PRO A 1 388 ? -0.720 -3.437 -26.710 1.00 94.62 388 PRO A N 1
ATOM 3079 C CA . PRO A 1 388 ? -0.752 -4.698 -27.450 1.00 94.62 388 PRO A CA 1
ATOM 3080 C C . PRO A 1 388 ? 0.022 -4.668 -28.777 1.00 94.62 388 PRO A C 1
ATOM 3082 O O . PRO A 1 388 ? 0.327 -5.738 -29.307 1.00 94.62 388 PRO A O 1
ATOM 3085 N N . ASP A 1 389 ? 0.382 -3.490 -29.297 1.00 94.50 389 ASP A N 1
ATOM 3086 C CA . ASP A 1 389 ? 1.091 -3.350 -30.576 1.00 94.50 389 ASP A CA 1
ATOM 3087 C C . ASP A 1 389 ? 2.618 -3.495 -30.437 1.00 94.50 389 ASP A C 1
ATOM 3089 O O . ASP A 1 389 ? 3.324 -3.654 -31.440 1.00 94.50 389 ASP A O 1
ATOM 3093 N N . VAL A 1 390 ? 3.138 -3.443 -29.202 1.00 96.44 390 VAL A N 1
ATOM 3094 C CA . VAL A 1 390 ? 4.576 -3.404 -28.890 1.00 96.44 390 VAL A CA 1
ATOM 3095 C C . VAL A 1 390 ? 4.996 -4.657 -28.100 1.00 96.44 390 VAL A C 1
ATOM 3097 O O . VAL A 1 390 ? 5.124 -4.605 -26.874 1.00 96.44 390 VAL A O 1
ATOM 3100 N N . PRO A 1 391 ? 5.229 -5.806 -28.760 1.00 96.88 391 PRO A N 1
ATOM 3101 C CA . PRO A 1 391 ? 5.672 -7.027 -28.089 1.00 96.88 391 PRO A CA 1
ATOM 3102 C C . PRO A 1 391 ? 7.067 -6.843 -27.478 1.00 96.88 391 PRO A C 1
ATOM 3104 O O . PRO A 1 391 ? 8.079 -6.905 -28.169 1.00 96.88 391 PRO A O 1
ATOM 3107 N N . SER A 1 392 ? 7.137 -6.595 -26.171 1.00 96.44 392 SER A N 1
ATOM 3108 C CA . SER A 1 392 ? 8.398 -6.323 -25.476 1.00 96.44 392 SER A CA 1
ATOM 3109 C C . SER A 1 392 ? 8.394 -6.893 -24.054 1.00 96.44 392 SER A C 1
ATOM 3111 O O . SER A 1 392 ? 7.423 -6.661 -23.326 1.00 96.44 392 SER A O 1
ATOM 3113 N N . PRO A 1 393 ? 9.480 -7.562 -23.608 1.00 94.62 393 PRO A N 1
ATOM 3114 C CA . PRO A 1 393 ? 9.676 -7.953 -22.208 1.00 94.62 393 PRO A CA 1
ATOM 3115 C C . PRO A 1 393 ? 9.581 -6.781 -21.226 1.00 94.62 393 PRO A C 1
ATOM 3117 O O . PRO A 1 393 ? 9.233 -6.969 -20.064 1.00 94.62 393 PRO A O 1
ATOM 3120 N N . SER A 1 394 ? 9.887 -5.570 -21.698 1.00 91.88 394 SER A N 1
ATOM 3121 C CA . SER A 1 394 ? 9.831 -4.327 -20.928 1.00 91.88 394 SER A CA 1
ATOM 3122 C C . SER A 1 394 ? 8.425 -4.031 -20.388 1.00 91.88 394 SER A C 1
ATOM 3124 O O . SER A 1 394 ? 8.275 -3.417 -19.341 1.00 91.88 394 SER A O 1
ATOM 3126 N N . GLN A 1 395 ? 7.362 -4.510 -21.032 1.00 94.56 395 GLN A N 1
ATOM 3127 C CA . GLN A 1 395 ? 6.008 -4.169 -20.599 1.00 94.56 395 GLN A CA 1
ATOM 3128 C C . GLN A 1 395 ? 5.556 -4.859 -19.301 1.00 94.56 395 GLN A C 1
ATOM 3130 O O . GLN A 1 395 ? 4.474 -4.534 -18.816 1.00 94.56 395 GLN A O 1
ATOM 3135 N N . PHE A 1 396 ? 6.347 -5.761 -18.715 1.00 94.88 396 PHE A N 1
ATOM 3136 C CA . PHE A 1 396 ? 5.962 -6.563 -17.550 1.00 94.88 396 PHE A CA 1
ATOM 3137 C C . PHE A 1 396 ? 6.822 -6.262 -16.317 1.00 94.88 396 PHE A C 1
ATOM 3139 O O . PHE A 1 396 ? 8.036 -6.102 -16.421 1.00 94.88 396 PHE A O 1
ATOM 3146 N N . ASP A 1 397 ? 6.184 -6.227 -15.147 1.00 92.00 397 ASP A N 1
ATOM 3147 C CA . ASP A 1 397 ? 6.828 -6.024 -13.839 1.00 92.00 397 ASP A CA 1
ATOM 3148 C C . ASP A 1 397 ? 6.484 -7.135 -12.821 1.00 92.00 397 ASP A C 1
ATOM 3150 O O . ASP A 1 397 ? 7.057 -7.169 -11.733 1.00 92.00 397 ASP A O 1
ATOM 3154 N N . HIS A 1 398 ? 5.574 -8.057 -13.167 1.00 96.19 398 HIS A N 1
ATOM 3155 C CA . HIS A 1 398 ? 5.077 -9.111 -12.282 1.00 96.19 398 HIS A CA 1
ATOM 3156 C C . HIS A 1 398 ? 4.757 -10.405 -13.047 1.00 96.19 398 HIS A C 1
ATOM 3158 O O . HIS A 1 398 ? 4.472 -10.382 -14.248 1.00 96.19 398 HIS A O 1
ATOM 3164 N N . VAL A 1 399 ? 4.778 -11.538 -12.337 1.00 97.31 399 VAL A N 1
ATOM 3165 C CA . VAL A 1 399 ? 4.471 -12.873 -12.874 1.00 97.31 399 VAL A CA 1
ATOM 3166 C C . VAL A 1 399 ? 3.435 -13.565 -11.992 1.00 97.31 399 VAL A C 1
ATOM 3168 O O . VAL A 1 399 ? 3.620 -13.686 -10.783 1.00 97.31 399 VAL A O 1
ATOM 3171 N N . ILE A 1 400 ? 2.351 -14.039 -12.605 1.00 98.12 400 ILE A N 1
ATOM 3172 C CA . ILE A 1 400 ? 1.301 -14.839 -11.956 1.00 98.12 400 ILE A CA 1
ATOM 3173 C C . ILE A 1 400 ? 1.122 -16.179 -12.687 1.00 98.12 400 ILE A C 1
ATOM 3175 O O . ILE A 1 400 ? 1.813 -16.466 -13.664 1.00 98.12 400 ILE A O 1
ATOM 3179 N N . SER A 1 401 ? 0.212 -17.028 -12.207 1.00 98.12 401 SER A N 1
ATOM 3180 C CA . SER A 1 401 ? -0.031 -18.366 -12.766 1.00 98.12 401 SER A CA 1
ATOM 3181 C C . SER A 1 401 ? -1.444 -18.494 -13.335 1.00 98.12 401 SER A C 1
ATOM 3183 O O . SER A 1 401 ? -2.409 -18.061 -12.704 1.00 98.12 401 SER A O 1
ATOM 3185 N N . LEU A 1 402 ? -1.580 -19.172 -14.475 1.00 97.56 402 LEU A N 1
ATOM 3186 C CA . LEU A 1 402 ? -2.863 -19.611 -15.031 1.00 97.56 402 LEU A CA 1
ATOM 3187 C C . LEU A 1 402 ? -2.864 -21.134 -15.187 1.00 97.56 402 LEU A C 1
ATOM 3189 O O . LEU A 1 402 ? -2.088 -21.677 -15.965 1.00 97.56 402 LEU A O 1
ATOM 3193 N N . LEU A 1 403 ? -3.761 -21.829 -14.490 1.00 96.62 403 LEU A N 1
ATOM 3194 C CA . LEU A 1 403 ? -3.978 -23.263 -14.660 1.00 96.62 403 LEU A CA 1
ATOM 3195 C C . LEU A 1 403 ? -5.335 -23.535 -15.342 1.00 96.62 403 LEU A C 1
ATOM 3197 O O . LEU A 1 403 ? -6.376 -23.259 -14.742 1.00 96.62 403 LEU A O 1
ATOM 3201 N N . PRO A 1 404 ? -5.368 -24.098 -16.563 1.00 91.88 404 PRO A N 1
ATOM 3202 C CA . PRO A 1 404 ? -6.594 -24.641 -17.141 1.00 91.88 404 PRO A CA 1
ATOM 3203 C C . PRO A 1 404 ? -6.965 -25.983 -16.485 1.00 91.88 404 PRO A C 1
ATOM 3205 O O . PRO A 1 404 ? -6.159 -26.913 -16.462 1.00 91.88 404 PRO A O 1
ATOM 3208 N N . VAL A 1 405 ? -8.203 -26.113 -15.996 1.00 87.00 405 VAL A N 1
ATOM 3209 C CA . VAL A 1 405 ? -8.767 -27.373 -15.473 1.00 87.00 405 VAL A CA 1
ATOM 3210 C C . VAL A 1 405 ? -10.131 -27.618 -16.116 1.00 87.00 405 VAL A C 1
ATOM 3212 O O . VAL A 1 405 ? -11.122 -26.962 -15.800 1.00 87.00 405 VAL A O 1
ATOM 3215 N N . GLY A 1 406 ? -10.195 -28.563 -17.055 1.00 84.31 406 GLY A N 1
ATOM 3216 C CA . GLY A 1 406 ? -11.411 -28.824 -17.829 1.00 84.31 406 GLY A CA 1
ATOM 3217 C C . GLY A 1 406 ? -11.808 -27.614 -18.683 1.00 84.31 406 GLY A C 1
ATOM 3218 O O . GLY A 1 406 ? -11.161 -27.333 -19.688 1.00 84.31 406 GLY A O 1
ATOM 3219 N N . LYS A 1 407 ? -12.882 -26.916 -18.292 1.00 83.50 407 LYS A N 1
ATOM 3220 C CA . LYS A 1 407 ? -13.317 -25.646 -18.909 1.00 83.50 407 LYS A CA 1
ATOM 3221 C C . LYS A 1 407 ? -12.931 -24.410 -18.091 1.00 83.50 407 LYS A C 1
ATOM 3223 O O . LYS A 1 407 ? -13.057 -23.299 -18.599 1.00 83.50 407 LYS A O 1
ATOM 3228 N N . ASP A 1 408 ? -12.482 -24.592 -16.852 1.00 85.19 408 ASP A N 1
ATOM 3229 C CA . ASP A 1 408 ? -12.205 -23.494 -15.935 1.00 85.19 408 ASP A CA 1
ATOM 3230 C C . ASP A 1 408 ? -10.781 -22.967 -16.110 1.00 85.19 408 ASP A C 1
ATOM 3232 O O . ASP A 1 408 ? -9.822 -23.722 -16.279 1.00 85.19 408 ASP A O 1
ATOM 3236 N N . GLN A 1 409 ? -10.645 -21.647 -16.001 1.00 91.50 409 GLN A N 1
ATOM 3237 C CA . GLN A 1 409 ? -9.361 -20.965 -15.889 1.00 91.50 409 GLN A CA 1
ATOM 3238 C C . GLN A 1 409 ? -9.118 -20.572 -14.428 1.00 91.50 409 GLN A C 1
ATOM 3240 O O . GLN A 1 409 ? -9.845 -19.763 -13.838 1.00 91.50 409 GLN A O 1
ATOM 3245 N N . ILE A 1 410 ? -8.097 -21.177 -13.826 1.00 95.00 410 ILE A N 1
ATOM 3246 C CA . ILE A 1 410 ? -7.700 -20.967 -12.435 1.00 95.00 410 ILE A CA 1
ATOM 3247 C C . ILE A 1 410 ? -6.504 -20.014 -12.419 1.00 95.00 410 ILE A C 1
ATOM 3249 O O . ILE A 1 410 ? -5.355 -20.418 -12.581 1.00 95.00 410 ILE A O 1
ATOM 3253 N N . TRP A 1 411 ? -6.797 -18.732 -12.236 1.00 96.75 411 TRP A N 1
ATOM 3254 C CA . TRP A 1 411 ? -5.804 -17.674 -12.062 1.00 96.75 411 TRP A CA 1
ATOM 3255 C C . TRP A 1 411 ? -5.303 -17.662 -10.617 1.00 96.75 411 TRP A C 1
ATOM 3257 O O . TRP A 1 411 ? -6.110 -17.789 -9.701 1.00 96.75 411 TRP A O 1
ATOM 3267 N N . MET A 1 412 ? -3.996 -17.534 -10.390 1.00 97.31 412 MET A N 1
ATOM 3268 C CA . MET A 1 412 ? -3.384 -17.610 -9.057 1.00 97.31 412 MET A CA 1
ATOM 3269 C C . MET A 1 412 ? -2.184 -16.669 -8.942 1.00 97.31 412 MET A C 1
ATOM 3271 O O . MET A 1 412 ? -1.334 -16.641 -9.830 1.00 97.31 412 MET A O 1
ATOM 3275 N N . ASP A 1 413 ? -2.068 -15.981 -7.808 1.00 97.31 413 ASP A N 1
ATOM 3276 C CA . ASP A 1 413 ? -0.888 -15.195 -7.437 1.00 97.31 413 ASP A CA 1
ATOM 3277 C C . ASP A 1 413 ? -0.420 -15.608 -6.031 1.00 97.31 413 ASP A C 1
ATOM 3279 O O . ASP A 1 413 ? -1.183 -15.520 -5.065 1.00 97.31 413 ASP A O 1
ATOM 3283 N N . THR A 1 414 ? 0.807 -16.123 -5.917 1.00 96.81 414 THR A N 1
ATOM 3284 C CA . THR A 1 414 ? 1.425 -16.560 -4.650 1.00 96.81 414 THR A CA 1
ATOM 3285 C C . THR A 1 414 ? 2.299 -15.475 -4.010 1.00 96.81 414 THR A C 1
ATOM 3287 O O . THR A 1 414 ? 2.754 -15.643 -2.874 1.00 96.81 414 THR A O 1
ATOM 3290 N N . THR A 1 415 ? 2.534 -14.346 -4.686 1.00 94.62 415 THR A N 1
ATOM 3291 C CA . THR A 1 415 ? 3.363 -13.238 -4.187 1.00 94.62 415 THR A CA 1
ATOM 3292 C C . THR A 1 415 ? 2.808 -12.553 -2.934 1.00 94.62 415 THR A C 1
ATOM 3294 O O . THR A 1 415 ? 3.613 -12.267 -2.049 1.00 94.62 415 THR A O 1
ATOM 3297 N N . PRO A 1 416 ? 1.485 -12.338 -2.762 1.00 93.38 416 PRO A N 1
ATOM 3298 C CA . PRO A 1 416 ? 0.956 -11.721 -1.543 1.00 93.38 416 PRO A CA 1
ATOM 3299 C C . PRO A 1 416 ? 1.133 -12.542 -0.253 1.00 93.38 416 PRO A C 1
ATOM 3301 O O . PRO A 1 416 ? 0.824 -12.023 0.816 1.00 93.38 416 PRO A O 1
ATOM 3304 N N . GLU A 1 417 ? 1.571 -13.806 -0.339 1.00 94.62 417 GLU A N 1
ATOM 3305 C CA . GLU A 1 417 ? 1.700 -14.824 0.731 1.00 94.62 417 GLU A CA 1
ATOM 3306 C C . GLU A 1 417 ? 0.411 -15.238 1.462 1.00 94.62 417 GLU A C 1
ATOM 3308 O O . GLU A 1 417 ? 0.309 -16.362 1.947 1.00 94.62 417 GLU A O 1
ATOM 3313 N N . VAL A 1 418 ? -0.566 -14.338 1.565 1.00 95.44 418 VAL A N 1
ATOM 3314 C CA . VAL A 1 418 ? -1.801 -14.491 2.352 1.00 95.44 418 VAL A CA 1
ATOM 3315 C C . VAL A 1 418 ? -3.062 -14.196 1.530 1.00 95.44 418 VAL A C 1
ATOM 3317 O O . VAL A 1 418 ? -4.128 -13.924 2.081 1.00 95.44 418 VAL A O 1
ATOM 3320 N N . ALA A 1 419 ? -2.957 -14.242 0.200 1.00 94.88 419 ALA A N 1
ATOM 3321 C CA . ALA A 1 419 ? -4.114 -14.128 -0.681 1.00 94.88 419 ALA A CA 1
ATOM 3322 C C . ALA A 1 419 ? -4.972 -15.408 -0.648 1.00 94.88 419 ALA A C 1
ATOM 3324 O O . ALA A 1 419 ? -4.431 -16.515 -0.716 1.00 94.88 419 ALA A O 1
ATOM 3325 N N . PRO A 1 420 ? -6.312 -15.286 -0.569 1.00 94.75 420 PRO A N 1
ATOM 3326 C CA . PRO A 1 420 ? -7.216 -16.394 -0.839 1.00 94.75 420 PRO A CA 1
ATOM 3327 C C . PRO A 1 420 ? -6.969 -17.008 -2.217 1.00 94.75 420 PRO A C 1
ATOM 3329 O O . PRO A 1 420 ? -6.748 -16.306 -3.203 1.00 94.75 420 PRO A O 1
ATOM 3332 N N . TYR A 1 421 ? -7.065 -18.333 -2.294 1.00 94.56 421 TYR A N 1
ATOM 3333 C CA . TYR A 1 421 ? -6.980 -19.064 -3.554 1.00 94.56 421 TYR A CA 1
ATOM 3334 C C . TYR A 1 421 ? -7.925 -18.476 -4.615 1.00 94.56 421 TYR A C 1
ATOM 3336 O O . TYR A 1 421 ? -9.085 -18.164 -4.339 1.00 94.56 421 TYR A O 1
ATOM 3344 N N . ARG A 1 422 ? -7.399 -18.326 -5.837 1.00 94.31 422 ARG A N 1
ATOM 3345 C CA . ARG A 1 422 ? -8.016 -17.659 -6.999 1.00 94.31 422 ARG A CA 1
ATOM 3346 C C . ARG A 1 422 ? -8.243 -16.143 -6.893 1.00 94.31 422 ARG A C 1
ATOM 3348 O O . ARG A 1 422 ? -8.705 -15.548 -7.865 1.00 94.31 422 ARG A O 1
ATOM 3355 N N . LEU A 1 423 ? -7.916 -15.489 -5.776 1.00 94.25 423 LEU A N 1
ATOM 3356 C CA . LEU A 1 423 ? -8.032 -14.036 -5.645 1.00 94.25 423 LEU A CA 1
ATOM 3357 C C . LEU A 1 423 ? -6.761 -13.344 -6.158 1.00 94.25 423 LEU A C 1
ATOM 3359 O O . LEU A 1 423 ? -5.728 -13.339 -5.496 1.00 94.25 423 LEU A O 1
ATOM 3363 N N . LEU A 1 424 ? -6.856 -12.712 -7.330 1.00 95.00 424 LEU A N 1
ATOM 3364 C CA . LEU A 1 424 ? -5.858 -11.738 -7.787 1.00 95.00 424 LEU A CA 1
ATOM 3365 C C . LEU A 1 424 ? -6.052 -10.412 -7.043 1.00 95.00 424 LEU A C 1
ATOM 3367 O O . LEU A 1 424 ? -7.196 -10.019 -6.803 1.00 95.00 424 LEU A O 1
ATOM 3371 N N . ALA A 1 425 ? -4.978 -9.690 -6.719 1.00 92.19 425 ALA A N 1
ATOM 3372 C CA . ALA A 1 425 ? -5.080 -8.335 -6.168 1.00 92.19 425 ALA A CA 1
ATOM 3373 C C . ALA A 1 425 ? -5.790 -7.381 -7.153 1.00 92.19 425 ALA A C 1
ATOM 3375 O O . ALA A 1 425 ? -5.690 -7.556 -8.368 1.00 92.19 425 ALA A O 1
ATOM 3376 N N . PHE A 1 426 ? -6.505 -6.366 -6.652 1.00 87.81 426 PHE A N 1
ATOM 3377 C CA . PHE A 1 426 ? -7.342 -5.483 -7.483 1.00 87.81 426 PHE A CA 1
ATOM 3378 C C . PHE A 1 426 ? -6.591 -4.849 -8.673 1.00 87.81 426 PHE A C 1
ATOM 3380 O O . PHE A 1 426 ? -7.129 -4.792 -9.776 1.00 87.81 426 PHE A O 1
ATOM 3387 N N . ASN A 1 427 ? -5.326 -4.458 -8.489 1.00 88.88 427 ASN A N 1
ATOM 3388 C CA . ASN A 1 427 ? -4.476 -3.859 -9.528 1.00 88.88 427 ASN A CA 1
ATOM 3389 C C . ASN A 1 427 ? -4.001 -4.840 -10.625 1.00 88.88 427 ASN A C 1
ATOM 3391 O O . ASN A 1 427 ? -3.313 -4.414 -11.554 1.00 88.88 427 ASN A O 1
ATOM 3395 N N . LEU A 1 428 ? -4.346 -6.128 -10.518 1.00 94.31 428 LEU A N 1
ATOM 3396 C CA . LEU A 1 428 ? -4.046 -7.189 -11.488 1.00 94.31 428 LEU A CA 1
ATOM 3397 C C . LEU A 1 428 ? -5.294 -7.685 -12.244 1.00 94.31 428 LEU A C 1
ATOM 3399 O O . LEU A 1 428 ? -5.171 -8.587 -13.067 1.00 94.31 428 LEU A O 1
ATOM 3403 N N . ARG A 1 429 ? -6.486 -7.136 -11.969 1.00 92.00 429 ARG A N 1
ATOM 3404 C CA . ARG A 1 429 ? -7.777 -7.540 -12.568 1.00 92.00 429 ARG A CA 1
ATOM 3405 C C . ARG A 1 429 ? -8.148 -6.669 -13.775 1.00 92.00 429 ARG A C 1
ATOM 3407 O O . ARG A 1 429 ? -7.808 -5.489 -13.780 1.00 92.00 429 ARG A O 1
ATOM 3414 N N . LYS A 1 430 ? -8.894 -7.211 -14.754 1.00 91.75 430 LYS A N 1
ATOM 3415 C CA . LYS A 1 430 ? -9.287 -6.511 -16.004 1.00 91.75 430 LYS A CA 1
ATOM 3416 C C . LYS A 1 430 ? -8.060 -5.917 -16.730 1.00 91.75 430 LYS A C 1
ATOM 3418 O O . LYS A 1 430 ? -8.064 -4.762 -17.156 1.00 91.75 430 LYS A O 1
ATOM 3423 N N . LYS A 1 431 ? -6.968 -6.690 -16.803 1.00 93.12 431 LYS A N 1
ATOM 3424 C CA . LYS A 1 431 ? -5.696 -6.296 -17.430 1.00 93.12 431 LYS A CA 1
ATOM 3425 C C . LYS A 1 431 ? -5.238 -7.318 -18.458 1.00 93.12 431 LYS A C 1
ATOM 3427 O O . LYS A 1 431 ? -5.277 -8.515 -18.197 1.00 93.12 431 LYS A O 1
ATOM 3432 N N . GLN A 1 432 ? -4.738 -6.840 -19.595 1.00 96.38 432 GLN A N 1
ATOM 3433 C CA . GLN A 1 432 ? -4.045 -7.697 -20.554 1.00 96.38 432 GLN A CA 1
ATOM 3434 C C . GLN A 1 432 ? -2.708 -8.181 -19.982 1.00 96.38 432 GLN A C 1
ATOM 3436 O O . GLN A 1 432 ? -1.916 -7.393 -19.463 1.00 96.38 432 GLN A O 1
ATOM 3441 N N . ALA A 1 433 ? -2.469 -9.480 -20.117 1.00 97.50 433 ALA A N 1
ATOM 3442 C CA . ALA A 1 433 ? -1.268 -10.176 -19.687 1.00 97.50 433 ALA A CA 1
ATOM 3443 C C . ALA A 1 433 ? -0.832 -11.177 -20.767 1.00 97.50 433 ALA A C 1
ATOM 3445 O O . ALA A 1 433 ? -1.667 -11.695 -21.512 1.00 97.50 433 ALA A O 1
ATOM 3446 N N . LEU A 1 434 ? 0.468 -11.462 -20.853 1.00 98.38 434 LEU A N 1
ATOM 3447 C CA . LEU A 1 434 ? 1.008 -12.475 -21.758 1.00 98.38 434 LEU A CA 1
ATOM 3448 C C . LEU A 1 434 ? 0.997 -13.835 -21.065 1.00 98.38 434 LEU A C 1
ATOM 3450 O O . LEU A 1 434 ? 1.799 -14.080 -20.165 1.00 98.38 434 LEU A O 1
ATOM 3454 N N . VAL A 1 435 ? 0.117 -14.727 -21.512 1.00 98.06 435 VAL A N 1
ATOM 3455 C CA . VAL A 1 435 ? 0.128 -16.136 -21.111 1.00 98.06 435 VAL A CA 1
ATOM 3456 C C . VAL A 1 435 ? 1.205 -16.858 -21.915 1.00 98.06 435 VAL A C 1
ATOM 3458 O O . VAL A 1 435 ? 1.223 -16.772 -23.144 1.00 98.06 435 VAL A O 1
ATOM 3461 N N . VAL A 1 436 ? 2.074 -17.593 -21.227 1.00 96.88 436 VAL A N 1
ATOM 3462 C CA . VAL A 1 436 ? 3.153 -18.419 -21.780 1.00 96.88 436 VAL A CA 1
ATOM 3463 C C . VAL A 1 436 ? 2.861 -19.886 -21.429 1.00 96.88 436 VAL A C 1
ATOM 3465 O O . VAL A 1 436 ? 3.139 -20.324 -20.314 1.00 96.88 436 VAL A O 1
ATOM 3468 N N . PRO A 1 437 ? 2.232 -20.666 -22.332 1.00 92.25 437 PRO A N 1
ATOM 3469 C CA . PRO A 1 437 ? 1.908 -22.062 -22.053 1.00 92.25 437 PRO A CA 1
ATOM 3470 C C . PRO A 1 437 ? 3.154 -22.958 -22.142 1.00 92.25 437 PRO A C 1
ATOM 3472 O O . PRO A 1 437 ? 3.945 -22.774 -23.070 1.00 92.25 437 PRO A O 1
ATOM 3475 N N . PRO A 1 438 ? 3.295 -24.012 -21.310 1.00 82.56 438 PRO A N 1
ATOM 3476 C CA . PRO A 1 438 ? 4.510 -24.835 -21.271 1.00 82.56 438 PRO A CA 1
ATOM 3477 C C . PRO A 1 438 ? 4.937 -25.451 -22.607 1.00 82.56 438 PRO A C 1
ATOM 3479 O O . PRO A 1 438 ? 6.126 -25.651 -22.839 1.00 82.56 438 PRO A O 1
ATOM 3482 N N . ASN A 1 439 ? 3.959 -25.746 -23.471 1.00 76.94 439 ASN A N 1
ATOM 3483 C CA . ASN A 1 439 ? 4.127 -26.373 -24.785 1.00 76.94 439 ASN A CA 1
ATOM 3484 C C . ASN A 1 439 ? 3.389 -25.590 -25.898 1.00 76.94 439 ASN A C 1
ATOM 3486 O O . ASN A 1 439 ? 2.924 -26.194 -26.864 1.00 76.94 439 ASN A O 1
ATOM 3490 N N . GLY A 1 440 ? 3.194 -24.274 -25.743 1.00 77.06 440 GLY A N 1
ATOM 3491 C CA . GLY A 1 440 ? 2.371 -23.464 -26.652 1.00 77.06 440 GLY A CA 1
ATOM 3492 C C . GLY A 1 440 ? 2.976 -22.107 -27.008 1.00 77.06 440 GLY A C 1
ATOM 3493 O O . GLY A 1 440 ? 4.016 -21.711 -26.489 1.00 77.06 440 GLY A O 1
ATOM 3494 N N . ALA A 1 441 ? 2.313 -21.389 -27.915 1.00 88.88 441 ALA A N 1
ATOM 3495 C CA . ALA A 1 441 ? 2.694 -20.030 -28.284 1.00 88.88 441 ALA A CA 1
ATOM 3496 C C . ALA A 1 441 ? 2.176 -19.008 -27.255 1.00 88.88 441 ALA A C 1
ATOM 3498 O O . ALA A 1 441 ? 1.055 -19.127 -26.745 1.00 88.88 441 ALA A O 1
ATOM 3499 N N . GLY A 1 442 ? 3.001 -18.000 -26.959 1.00 93.81 442 GLY A N 1
ATOM 3500 C CA . GLY A 1 442 ? 2.629 -16.910 -26.059 1.00 93.81 442 GLY A CA 1
ATOM 3501 C C . GLY A 1 442 ? 1.536 -16.028 -26.662 1.00 93.81 442 GLY A C 1
ATOM 3502 O O . GLY A 1 442 ? 1.661 -15.601 -27.808 1.00 93.81 442 GLY A O 1
ATOM 3503 N N . HIS A 1 443 ? 0.476 -15.746 -25.907 1.00 96.00 443 HIS A N 1
ATOM 3504 C CA . HIS A 1 443 ? -0.672 -14.968 -26.381 1.00 96.00 443 HIS A CA 1
ATOM 3505 C C . HIS A 1 443 ? -1.243 -14.057 -25.287 1.00 96.00 443 HIS A C 1
ATOM 3507 O O . HIS A 1 443 ? -1.134 -14.350 -24.095 1.00 96.00 443 HIS A O 1
ATOM 3513 N N . LEU A 1 444 ? -1.844 -12.935 -25.692 1.00 97.50 444 LEU A N 1
ATOM 3514 C CA . LEU A 1 444 ? -2.465 -11.996 -24.758 1.00 97.50 444 LEU A CA 1
ATOM 3515 C C . LEU A 1 444 ? -3.842 -12.497 -24.304 1.00 97.50 444 LEU A C 1
ATOM 3517 O O . LEU A 1 444 ? -4.668 -12.893 -25.127 1.00 97.50 444 LEU A O 1
ATOM 3521 N N . VAL A 1 445 ? -4.099 -12.419 -23.000 1.00 96.06 445 VAL A N 1
ATOM 3522 C CA . VAL A 1 445 ? -5.391 -12.718 -22.362 1.00 96.06 445 VAL A CA 1
ATOM 3523 C C . VAL A 1 445 ? -5.696 -11.623 -21.338 1.00 96.06 445 VAL A C 1
ATOM 3525 O O . VAL A 1 445 ? -4.780 -11.097 -20.707 1.00 96.06 445 VAL A O 1
ATOM 3528 N N . GLU A 1 446 ? -6.968 -11.258 -21.169 1.00 96.50 446 GLU A N 1
ATOM 3529 C CA . GLU A 1 446 ? -7.388 -10.355 -20.091 1.00 96.50 446 GLU A CA 1
ATOM 3530 C C . GLU A 1 446 ? -7.642 -11.139 -18.794 1.00 96.50 446 GLU A C 1
ATOM 3532 O O . GLU A 1 446 ? -8.336 -12.158 -18.795 1.00 96.50 446 GLU A O 1
ATOM 3537 N N . THR A 1 447 ? -7.081 -10.671 -17.679 1.00 96.25 447 THR A N 1
ATOM 3538 C CA . THR A 1 447 ? -7.307 -11.258 -16.355 1.00 96.25 447 THR A CA 1
ATOM 3539 C C . THR A 1 447 ? -8.744 -11.042 -15.864 1.00 96.25 447 THR A C 1
ATOM 3541 O O . THR A 1 447 ? -9.352 -10.013 -16.173 1.00 96.25 447 THR A O 1
ATOM 3544 N N . PRO A 1 448 ? -9.294 -11.949 -15.028 1.00 93.19 448 PRO A N 1
ATOM 3545 C CA . PRO A 1 448 ? -10.646 -11.817 -14.495 1.00 93.19 448 PRO A CA 1
ATOM 3546 C C . PRO A 1 448 ? -10.885 -10.458 -13.839 1.00 93.19 448 PRO A C 1
ATOM 3548 O O . PRO A 1 448 ? -10.049 -9.963 -13.081 1.00 93.19 448 PRO A O 1
ATOM 3551 N N . ALA A 1 449 ? -12.044 -9.862 -14.113 1.00 88.25 449 ALA A N 1
ATOM 3552 C CA . ALA A 1 449 ? -12.429 -8.591 -13.516 1.00 88.25 449 ALA A CA 1
ATOM 3553 C C . ALA A 1 449 ? -12.729 -8.738 -12.013 1.00 88.25 449 ALA A C 1
ATOM 3555 O O . ALA A 1 449 ? -12.298 -7.903 -11.210 1.00 88.25 449 ALA A O 1
ATOM 3556 N N . ASP A 1 450 ? -13.459 -9.786 -11.633 1.00 85.19 450 ASP A N 1
ATOM 3557 C CA . ASP A 1 450 ? -14.034 -9.976 -10.299 1.00 85.19 450 ASP A CA 1
ATOM 3558 C C . ASP A 1 450 ? -13.328 -11.090 -9.501 1.00 85.19 450 ASP A C 1
ATOM 3560 O O . ASP A 1 450 ? -12.758 -12.013 -10.092 1.00 85.19 450 ASP A O 1
ATOM 3564 N N . PRO A 1 451 ? -13.332 -11.014 -8.155 1.00 84.56 451 PRO A N 1
ATOM 3565 C CA . PRO A 1 451 ? -12.812 -12.082 -7.306 1.00 84.56 451 PRO A CA 1
ATOM 3566 C C . PRO A 1 451 ? -13.653 -13.374 -7.427 1.00 84.56 451 PRO A C 1
ATOM 3568 O O . PRO A 1 451 ? -14.839 -13.323 -7.751 1.00 84.56 451 PRO A O 1
ATOM 3571 N N . PRO A 1 452 ? -13.072 -14.552 -7.120 1.00 81.25 452 PRO A N 1
ATOM 3572 C CA . PRO A 1 452 ? -13.742 -15.858 -7.234 1.00 81.25 452 PRO A CA 1
ATOM 3573 C C . PRO A 1 452 ? -14.877 -16.058 -6.217 1.00 81.25 452 PRO A C 1
ATOM 3575 O O . PRO A 1 452 ? -15.693 -16.964 -6.363 1.00 81.25 452 PRO A O 1
ATOM 3578 N N . VAL A 1 453 ? -14.900 -15.235 -5.169 1.00 79.81 453 VAL A N 1
ATOM 3579 C CA . VAL A 1 453 ? -15.966 -15.132 -4.173 1.00 79.81 453 VAL A CA 1
ATOM 3580 C C . VAL A 1 453 ? -16.411 -13.670 -4.121 1.00 79.81 453 VAL A C 1
ATOM 3582 O O . VAL A 1 453 ? -15.545 -12.800 -4.230 1.00 79.81 453 VAL A O 1
ATOM 3585 N N . PRO A 1 454 ? -17.710 -13.367 -3.943 1.00 82.06 454 PRO A N 1
ATOM 3586 C CA . PRO A 1 454 ? -18.162 -11.992 -3.761 1.00 82.06 454 PRO A CA 1
ATOM 3587 C C . PRO A 1 454 ? -17.424 -11.318 -2.602 1.00 82.06 454 PRO A C 1
ATOM 3589 O O . PRO A 1 454 ? -17.170 -11.956 -1.578 1.00 82.06 454 PRO A O 1
ATOM 3592 N N . ASN A 1 455 ? -17.122 -10.026 -2.737 1.00 90.94 455 ASN A N 1
ATOM 3593 C CA . ASN A 1 455 ? -16.612 -9.253 -1.611 1.00 90.94 455 ASN A CA 1
ATOM 3594 C C . ASN A 1 455 ? -17.694 -9.187 -0.528 1.00 90.94 455 ASN A C 1
ATOM 3596 O O . ASN A 1 455 ? -18.803 -8.715 -0.791 1.00 90.94 455 ASN A O 1
ATOM 3600 N N . THR A 1 456 ? -17.388 -9.648 0.684 1.00 94.31 456 THR A N 1
ATOM 3601 C CA . THR A 1 456 ? -18.319 -9.556 1.814 1.00 94.31 456 THR A CA 1
ATOM 3602 C C . THR A 1 456 ? -17.631 -9.017 3.050 1.00 94.31 456 THR A C 1
ATOM 3604 O O . THR A 1 456 ? -16.597 -9.535 3.469 1.00 94.31 456 THR A O 1
ATOM 3607 N N . GLN A 1 457 ? -18.258 -8.027 3.670 1.00 94.75 457 GLN A N 1
ATOM 3608 C CA . GLN A 1 457 ? -17.882 -7.510 4.977 1.00 94.75 457 GLN A CA 1
ATOM 3609 C C . GLN A 1 457 ? -19.106 -7.568 5.881 1.00 94.75 457 GLN A C 1
ATOM 3611 O O . GLN A 1 457 ? -20.124 -6.936 5.594 1.00 94.75 457 GLN A O 1
ATOM 3616 N N . LEU A 1 458 ? -18.996 -8.342 6.955 1.00 95.50 458 LEU A N 1
ATOM 3617 C CA . LEU A 1 458 ? -19.927 -8.337 8.071 1.00 95.50 458 LEU A CA 1
ATOM 3618 C C . LEU A 1 458 ? -19.212 -7.702 9.267 1.00 95.50 458 LEU A C 1
ATOM 3620 O O . LEU A 1 458 ? -18.088 -8.079 9.582 1.00 95.50 458 LEU A O 1
ATOM 3624 N N . GLU A 1 459 ? -19.856 -6.723 9.886 1.00 94.38 459 GLU A N 1
ATOM 3625 C CA . GLU A 1 459 ? -19.408 -6.026 11.089 1.00 94.38 459 GLU A CA 1
ATOM 3626 C C . GLU A 1 459 ? -20.538 -6.115 12.115 1.00 94.38 459 GLU A C 1
ATOM 3628 O O . GLU A 1 459 ? -21.635 -5.604 11.881 1.00 94.38 459 GLU A O 1
ATOM 3633 N N . GLU A 1 460 ? -20.298 -6.813 13.220 1.00 95.31 460 GLU A N 1
ATOM 3634 C CA . GLU A 1 460 ? -21.270 -7.041 14.286 1.00 95.31 460 GLU A CA 1
ATOM 3635 C C . GLU A 1 460 ? -20.751 -6.435 15.589 1.00 95.31 460 GLU A C 1
ATOM 3637 O O . GLU A 1 460 ? -19.609 -6.649 15.990 1.00 95.31 460 GLU A O 1
ATOM 3642 N N . MET A 1 461 ? -21.600 -5.647 16.243 1.00 94.06 461 MET A N 1
ATOM 3643 C CA . MET A 1 461 ? -21.291 -4.954 17.485 1.00 94.06 461 MET A CA 1
ATOM 3644 C C . MET A 1 461 ? -22.323 -5.303 18.554 1.00 94.06 461 MET A C 1
ATOM 3646 O O . MET A 1 461 ? -23.506 -5.001 18.393 1.00 94.06 461 MET A O 1
ATOM 3650 N N . GLU A 1 462 ? -21.893 -5.879 19.674 1.00 95.50 462 GLU A N 1
ATOM 3651 C CA . GLU A 1 462 ? -22.738 -6.037 20.862 1.00 95.50 462 GLU A CA 1
ATOM 3652 C C . GLU A 1 462 ? -22.123 -5.287 22.040 1.00 95.50 462 GLU A C 1
ATOM 3654 O O . GLU A 1 462 ? -20.971 -5.502 22.413 1.00 95.50 462 GLU A O 1
ATOM 3659 N N . GLY A 1 463 ? -22.882 -4.369 22.631 1.00 93.56 463 GLY A N 1
ATOM 3660 C CA . GLY A 1 463 ? -22.367 -3.505 23.680 1.00 93.56 463 GLY A CA 1
ATOM 3661 C C . GLY A 1 463 ? -23.421 -2.989 24.639 1.00 93.56 463 GLY A C 1
ATOM 3662 O O . GLY A 1 463 ? -24.619 -3.244 24.522 1.00 93.56 463 GLY A O 1
ATOM 3663 N N . LYS A 1 464 ? -22.947 -2.210 25.606 1.00 92.12 464 LYS A N 1
ATOM 3664 C CA . LYS A 1 464 ? -23.776 -1.513 26.582 1.00 92.12 464 LYS A CA 1
ATOM 3665 C C . LYS A 1 464 ? -23.216 -0.139 26.902 1.00 92.12 464 LYS A C 1
ATOM 3667 O O . LYS A 1 464 ? -22.014 0.114 26.798 1.00 92.12 464 LYS A O 1
ATOM 3672 N N . VAL A 1 465 ? -24.105 0.721 27.366 1.00 87.69 465 VAL A N 1
ATOM 3673 C CA . VAL A 1 465 ? -23.787 2.044 27.887 1.00 87.69 465 VAL A CA 1
ATOM 3674 C C . VAL A 1 465 ? -24.043 2.035 29.385 1.00 87.69 465 VAL A C 1
ATOM 3676 O O . VAL A 1 465 ? -25.124 1.660 29.833 1.00 87.69 465 VAL A O 1
ATOM 3679 N N . SER A 1 466 ? -23.058 2.442 30.180 1.00 84.69 466 SER A N 1
ATOM 3680 C CA . SER A 1 466 ? -23.237 2.543 31.626 1.00 84.69 466 SER A CA 1
ATOM 3681 C C . SER A 1 466 ? -24.073 3.764 32.020 1.00 84.69 466 SER A C 1
ATOM 3683 O O . SER A 1 466 ? -24.182 4.757 31.295 1.00 84.69 466 SER A O 1
ATOM 3685 N N . ASP A 1 467 ? -24.592 3.743 33.245 1.00 76.94 467 ASP A N 1
ATOM 3686 C CA . ASP A 1 467 ? -25.246 4.886 33.891 1.00 76.94 467 ASP A CA 1
ATOM 3687 C C . ASP A 1 467 ? -24.396 6.170 33.956 1.00 76.94 467 ASP A C 1
ATOM 3689 O O . ASP A 1 467 ? -24.960 7.247 34.172 1.00 76.94 467 ASP A O 1
ATOM 3693 N N . LEU A 1 468 ? -23.072 6.038 33.798 1.00 74.12 468 LEU A N 1
ATOM 3694 C CA . LEU A 1 468 ? -22.067 7.106 33.744 1.00 74.12 468 LEU A CA 1
ATOM 3695 C C . LEU A 1 468 ? -21.727 7.545 32.311 1.00 74.12 468 LEU A C 1
ATOM 3697 O O . LEU A 1 468 ? -21.023 8.529 32.129 1.00 74.12 468 LEU A O 1
ATOM 3701 N N . GLY A 1 469 ? -22.208 6.823 31.296 1.00 78.81 469 GLY A N 1
ATOM 3702 C CA . GLY A 1 469 ? -21.952 7.129 29.889 1.00 78.81 469 GLY A CA 1
ATOM 3703 C C . GLY A 1 469 ? -20.685 6.488 29.326 1.00 78.81 469 GLY A C 1
ATOM 3704 O O . GLY A 1 469 ? -20.280 6.835 28.219 1.00 78.81 469 GLY A O 1
ATOM 3705 N N . LYS A 1 470 ? -20.072 5.536 30.047 1.00 84.88 470 LYS A N 1
ATOM 3706 C CA . LYS A 1 470 ? -19.006 4.674 29.508 1.00 84.88 470 LYS A CA 1
ATOM 3707 C C . LYS A 1 470 ? -19.632 3.689 28.519 1.00 84.88 470 LYS A C 1
ATOM 3709 O O . LYS A 1 470 ? -20.518 2.923 28.901 1.00 84.88 470 LYS A O 1
ATOM 3714 N N . LEU A 1 471 ? -19.185 3.720 27.267 1.00 88.69 471 LEU A N 1
ATOM 3715 C CA . LEU A 1 471 ? -19.476 2.686 26.277 1.00 88.69 471 LEU A CA 1
ATOM 3716 C C . LEU A 1 471 ? -18.541 1.501 26.513 1.00 88.69 471 LEU A C 1
ATOM 3718 O O . LEU A 1 471 ? -17.343 1.680 26.742 1.00 88.69 471 LEU A O 1
ATOM 3722 N N . THR A 1 472 ? -19.080 0.293 26.411 1.00 93.19 472 THR A N 1
ATOM 3723 C CA . THR A 1 472 ? -18.290 -0.927 26.242 1.00 93.19 472 THR A CA 1
ATOM 3724 C C . THR A 1 472 ? -18.954 -1.762 25.162 1.00 93.19 472 THR A C 1
ATOM 3726 O O . THR A 1 472 ? -20.113 -2.145 25.321 1.00 93.19 472 THR A O 1
ATOM 3729 N N . VAL A 1 473 ? -18.247 -2.007 24.063 1.00 93.81 473 VAL A N 1
ATOM 3730 C CA . VAL A 1 473 ? -18.762 -2.726 22.893 1.00 93.81 473 VAL A CA 1
ATOM 3731 C C . VAL A 1 473 ? -17.754 -3.772 22.442 1.00 93.81 473 VAL A C 1
ATOM 3733 O O . VAL A 1 473 ? -16.568 -3.486 22.330 1.00 93.81 473 VAL A O 1
ATOM 3736 N N . HIS A 1 474 ? -18.226 -4.988 22.209 1.00 96.50 474 HIS A N 1
ATOM 3737 C CA . HIS A 1 474 ? -17.480 -6.030 21.526 1.00 96.50 474 HIS A CA 1
ATOM 3738 C C . HIS A 1 474 ? -17.753 -5.907 20.026 1.00 96.50 474 HIS A C 1
ATOM 3740 O O . HIS A 1 474 ? -18.913 -5.852 19.616 1.00 96.50 474 HIS A O 1
ATOM 3746 N N . VAL A 1 475 ? -16.691 -5.817 19.232 1.00 95.19 475 VAL A N 1
ATOM 3747 C CA . VAL A 1 475 ? -16.714 -5.650 17.779 1.00 95.19 475 VAL A CA 1
ATOM 3748 C C . VAL A 1 475 ? -16.177 -6.927 17.146 1.00 95.19 475 VAL A C 1
ATOM 3750 O O . VAL A 1 475 ? -15.084 -7.362 17.498 1.00 95.19 475 VAL A O 1
ATOM 3753 N N . HIS A 1 476 ? -16.917 -7.496 16.200 1.00 96.50 476 HIS A N 1
ATOM 3754 C CA . HIS A 1 476 ? -16.526 -8.658 15.408 1.00 96.50 476 HIS A CA 1
ATOM 3755 C C . HIS A 1 476 ? -16.653 -8.337 13.913 1.00 96.50 476 HIS A C 1
ATOM 3757 O O . HIS A 1 476 ? -17.719 -7.949 13.437 1.00 96.50 476 HIS A O 1
ATOM 3763 N N . TYR A 1 477 ? -15.568 -8.517 13.161 1.00 95.25 477 TYR A N 1
ATOM 3764 C CA . TYR A 1 477 ? -15.571 -8.471 11.701 1.00 95.25 477 TYR A CA 1
ATOM 3765 C C . TYR A 1 477 ? -15.421 -9.873 11.121 1.00 95.25 477 TYR A C 1
ATOM 3767 O O . TYR A 1 477 ? -14.495 -10.583 11.499 1.00 95.25 477 TYR A O 1
ATOM 3775 N N . THR A 1 478 ? -16.227 -10.208 10.114 1.00 97.00 478 THR A N 1
ATOM 3776 C CA . THR A 1 478 ? -16.011 -11.356 9.221 1.00 97.00 478 THR A CA 1
ATOM 3777 C C . THR A 1 478 ? -15.813 -10.844 7.795 1.00 97.00 478 THR A C 1
ATOM 3779 O O . THR A 1 478 ? -16.714 -10.230 7.213 1.00 97.00 478 THR A O 1
ATOM 3782 N N . LEU A 1 479 ? -14.631 -11.077 7.217 1.00 95.38 479 LEU A N 1
ATOM 3783 C CA . LEU A 1 479 ? -14.217 -10.466 5.950 1.00 95.38 479 LEU A CA 1
ATOM 3784 C C . LEU A 1 479 ? -13.867 -11.510 4.884 1.00 95.38 479 LEU A C 1
ATOM 3786 O O . LEU A 1 479 ? -13.113 -12.451 5.143 1.00 95.38 479 LEU A O 1
ATOM 3790 N N . ARG A 1 480 ? -14.356 -11.291 3.656 1.00 94.88 480 ARG A N 1
ATOM 3791 C CA . ARG A 1 480 ? -13.931 -12.005 2.442 1.00 94.88 480 ARG A CA 1
ATOM 3792 C C . ARG A 1 480 ? -13.657 -11.061 1.281 1.00 94.88 480 ARG A C 1
ATOM 3794 O O . ARG A 1 480 ? -14.433 -10.141 1.027 1.00 94.88 480 ARG A O 1
ATOM 3801 N N . GLY A 1 481 ? -12.593 -11.358 0.538 1.00 92.50 481 GLY A N 1
ATOM 3802 C CA . GLY A 1 481 ? -12.246 -10.668 -0.701 1.00 92.50 481 GLY A CA 1
ATOM 3803 C C . GLY A 1 481 ? -11.195 -9.561 -0.538 1.00 92.50 481 GLY A C 1
ATOM 3804 O O . GLY A 1 481 ? -10.143 -9.775 0.062 1.00 92.50 481 GLY A O 1
ATOM 3805 N N . ASP A 1 482 ? -11.440 -8.380 -1.104 1.00 89.94 482 ASP A N 1
ATOM 3806 C CA . ASP A 1 482 ? -10.442 -7.302 -1.193 1.00 89.94 482 ASP A CA 1
ATOM 3807 C C . ASP A 1 482 ? -10.035 -6.717 0.174 1.00 89.94 482 ASP A C 1
ATOM 3809 O O . ASP A 1 482 ? -8.842 -6.594 0.461 1.00 89.94 482 ASP A O 1
ATOM 3813 N N . THR A 1 483 ? -11.002 -6.423 1.052 1.00 89.75 483 THR A N 1
ATOM 3814 C CA . THR A 1 483 ? -10.728 -5.952 2.426 1.00 89.75 483 THR A CA 1
ATOM 3815 C C . THR A 1 483 ? -10.014 -7.024 3.258 1.00 89.75 483 THR A C 1
ATOM 3817 O O . THR A 1 483 ? -9.119 -6.709 4.041 1.00 89.75 483 THR A O 1
ATOM 3820 N N . GLU A 1 484 ? -10.366 -8.300 3.054 1.00 94.69 484 GLU A N 1
ATOM 3821 C CA . GLU A 1 484 ? -9.691 -9.449 3.673 1.00 94.69 484 GLU A CA 1
ATOM 3822 C C . GLU A 1 484 ? -8.210 -9.494 3.274 1.00 94.69 484 GLU A C 1
ATOM 3824 O O . GLU A 1 484 ? -7.351 -9.545 4.153 1.00 94.69 484 GLU A O 1
ATOM 3829 N N . LEU A 1 485 ? -7.895 -9.440 1.972 1.00 94.12 485 LEU A N 1
ATOM 3830 C CA . LEU A 1 485 ? -6.509 -9.457 1.494 1.00 94.12 485 LEU A CA 1
ATOM 3831 C C . LEU A 1 485 ? -5.700 -8.299 2.097 1.00 94.12 485 LEU A C 1
ATOM 3833 O O . LEU A 1 485 ? -4.588 -8.517 2.582 1.00 94.12 485 LEU A O 1
ATOM 3837 N N . LEU A 1 486 ? -6.259 -7.085 2.095 1.00 91.94 486 LEU A N 1
ATOM 3838 C CA . LEU A 1 486 ? -5.594 -5.904 2.644 1.00 91.94 486 LEU A CA 1
ATOM 3839 C C . LEU A 1 486 ? -5.234 -6.095 4.124 1.00 91.94 486 LEU A C 1
ATOM 3841 O O . LEU A 1 486 ? -4.074 -5.909 4.497 1.00 91.94 486 LEU A O 1
ATOM 3845 N N . LEU A 1 487 ? -6.194 -6.503 4.962 1.00 93.69 487 LEU A N 1
ATOM 3846 C CA . LEU A 1 487 ? -5.929 -6.700 6.388 1.00 93.69 487 LEU A CA 1
ATOM 3847 C C . LEU A 1 487 ? -4.994 -7.882 6.648 1.00 93.69 487 LEU A C 1
ATOM 3849 O O . LEU A 1 487 ? -4.067 -7.731 7.443 1.00 93.69 487 LEU A O 1
ATOM 3853 N N . ARG A 1 488 ? -5.145 -9.012 5.944 1.00 95.94 488 ARG A N 1
ATOM 3854 C CA . ARG A 1 488 ? -4.214 -10.146 6.061 1.00 95.94 488 ARG A CA 1
ATOM 3855 C C . ARG A 1 488 ? -2.771 -9.707 5.803 1.00 95.94 488 ARG A C 1
ATOM 3857 O O . ARG A 1 488 ? -1.891 -10.042 6.592 1.00 95.94 488 ARG A O 1
ATOM 3864 N N . VAL A 1 489 ? -2.518 -8.917 4.754 1.00 93.38 489 VAL A N 1
ATOM 3865 C CA . VAL A 1 489 ? -1.171 -8.404 4.432 1.00 93.38 489 VAL A CA 1
ATOM 3866 C C . VAL A 1 489 ? -0.631 -7.476 5.527 1.00 93.38 489 VAL A C 1
ATOM 3868 O O . VAL A 1 489 ? 0.561 -7.534 5.834 1.00 93.38 489 VAL A O 1
ATOM 3871 N N . ILE A 1 490 ? -1.478 -6.648 6.147 1.00 91.94 490 ILE A N 1
ATOM 3872 C CA . ILE A 1 490 ? -1.068 -5.771 7.256 1.00 91.94 490 ILE A CA 1
ATOM 3873 C C . ILE A 1 490 ? -0.745 -6.604 8.507 1.00 91.94 490 ILE A C 1
ATOM 3875 O O . ILE A 1 490 ? 0.370 -6.518 9.022 1.00 91.94 490 ILE A O 1
ATOM 3879 N N . PHE A 1 491 ? -1.661 -7.462 8.965 1.00 93.69 491 PHE A N 1
ATOM 3880 C CA . PHE A 1 491 ? -1.472 -8.300 10.159 1.00 93.69 491 PHE A CA 1
ATOM 3881 C C . PHE A 1 491 ? -0.318 -9.310 10.005 1.00 93.69 491 PHE A C 1
ATOM 3883 O O . PHE A 1 491 ? 0.344 -9.634 10.988 1.00 93.69 491 PHE A O 1
ATOM 3890 N N . ARG A 1 492 ? -0.014 -9.763 8.778 1.00 92.31 492 ARG A N 1
ATOM 3891 C CA . ARG A 1 492 ? 1.164 -10.594 8.458 1.00 92.31 492 ARG A CA 1
ATOM 3892 C C . ARG A 1 492 ? 2.493 -9.846 8.622 1.00 92.31 492 ARG A C 1
ATOM 3894 O O . ARG A 1 492 ? 3.495 -10.482 8.934 1.00 92.31 492 ARG A O 1
ATOM 3901 N N . LYS A 1 493 ? 2.516 -8.526 8.399 1.00 88.88 493 LYS A N 1
ATOM 3902 C CA . LYS A 1 493 ? 3.729 -7.683 8.460 1.00 88.88 493 LYS A CA 1
ATOM 3903 C C . LYS A 1 493 ? 3.939 -7.002 9.814 1.00 88.88 493 LYS A C 1
ATOM 3905 O O . LYS A 1 493 ? 5.077 -6.709 10.172 1.00 88.88 493 LYS A O 1
ATOM 3910 N N . VAL A 1 494 ? 2.869 -6.739 10.561 1.00 89.94 494 VAL A N 1
ATOM 3911 C CA . VAL A 1 494 ? 2.928 -6.127 11.896 1.00 89.94 494 VAL A CA 1
ATOM 3912 C C . VAL A 1 494 ? 3.177 -7.207 12.953 1.00 89.94 494 VAL A C 1
ATOM 3914 O O . VAL A 1 494 ? 2.501 -8.233 12.979 1.00 89.94 494 VAL A O 1
ATOM 3917 N N . ALA A 1 495 ? 4.135 -6.979 13.855 1.00 90.75 495 ALA A N 1
ATOM 3918 C CA . ALA A 1 495 ? 4.429 -7.909 14.946 1.00 90.75 495 ALA A CA 1
ATOM 3919 C C . ALA A 1 495 ? 3.218 -8.068 15.887 1.00 90.75 495 ALA A C 1
ATOM 3921 O O . ALA A 1 495 ? 2.582 -7.074 16.230 1.00 90.75 495 ALA A O 1
ATOM 3922 N N . ARG A 1 496 ? 2.935 -9.291 16.368 1.00 90.50 496 ARG A N 1
ATOM 3923 C CA . ARG A 1 496 ? 1.738 -9.595 17.191 1.00 90.50 496 ARG A CA 1
ATOM 3924 C C . ARG A 1 496 ? 1.538 -8.654 18.388 1.00 90.50 496 ARG A C 1
ATOM 3926 O O . ARG A 1 496 ? 0.421 -8.222 18.634 1.00 90.50 496 ARG A O 1
ATOM 3933 N N . GLN A 1 497 ? 2.614 -8.251 19.067 1.00 91.06 497 GLN A N 1
ATOM 3934 C CA . GLN A 1 497 ? 2.565 -7.299 20.193 1.00 91.06 497 GLN A CA 1
ATOM 3935 C C . GLN A 1 497 ? 2.084 -5.877 19.822 1.00 91.06 497 GLN A C 1
ATOM 3937 O O . GLN A 1 497 ? 1.826 -5.065 20.700 1.00 91.06 497 GLN A O 1
ATOM 3942 N N . GLN A 1 498 ? 2.005 -5.548 18.530 1.00 92.56 498 GLN A N 1
ATOM 3943 C CA . GLN A 1 498 ? 1.510 -4.271 18.008 1.00 92.56 498 GLN A CA 1
ATOM 3944 C C . GLN A 1 498 ? 0.103 -4.392 17.398 1.00 92.56 498 GLN A C 1
ATOM 3946 O O . GLN A 1 498 ? -0.450 -3.382 16.963 1.00 92.56 498 GLN A O 1
ATOM 3951 N N . TRP A 1 499 ? -0.489 -5.593 17.355 1.00 94.44 499 TRP A N 1
ATOM 3952 C CA . TRP A 1 499 ? -1.817 -5.808 16.772 1.00 94.44 499 TRP A CA 1
ATOM 3953 C C . TRP A 1 499 ? -2.909 -5.024 17.516 1.00 94.44 499 TRP A C 1
ATOM 3955 O O . TRP A 1 499 ? -3.788 -4.466 16.869 1.00 94.44 499 TRP A O 1
ATOM 3965 N N . GLU A 1 500 ? -2.816 -4.890 18.841 1.00 93.06 500 GLU A N 1
ATOM 3966 C CA . GLU A 1 500 ? -3.755 -4.084 19.640 1.00 93.06 500 GLU A CA 1
ATOM 3967 C C . GLU A 1 500 ? -3.707 -2.602 19.249 1.00 93.06 500 GLU A C 1
ATOM 3969 O O . GLU A 1 500 ? -4.736 -1.993 18.976 1.00 93.06 500 GLU A O 1
ATOM 3974 N N . ARG A 1 501 ? -2.503 -2.043 19.057 1.00 91.88 501 ARG A N 1
ATOM 3975 C CA . ARG A 1 501 ? -2.315 -0.673 18.549 1.00 91.88 501 ARG A CA 1
ATOM 3976 C C . ARG A 1 501 ? -2.826 -0.491 17.111 1.00 91.88 501 ARG A C 1
ATOM 3978 O O . ARG A 1 501 ? -3.292 0.594 16.752 1.00 91.88 501 ARG A O 1
ATOM 3985 N N . LEU A 1 502 ? -2.734 -1.530 16.281 1.00 92.50 502 LEU A N 1
ATOM 3986 C CA . LEU A 1 502 ? -3.303 -1.532 14.933 1.00 92.50 502 LEU A CA 1
ATOM 3987 C C . LEU A 1 502 ? -4.839 -1.519 14.989 1.00 92.50 502 LEU A C 1
ATOM 3989 O O . LEU A 1 502 ? -5.450 -0.652 14.367 1.00 92.50 502 LEU A O 1
ATOM 3993 N N . ALA A 1 503 ? -5.450 -2.401 15.785 1.00 92.50 503 ALA A N 1
ATOM 3994 C CA . ALA A 1 503 ? -6.895 -2.434 16.010 1.00 92.50 503 ALA A CA 1
ATOM 3995 C C . ALA A 1 503 ? -7.409 -1.117 16.621 1.00 92.50 503 ALA A C 1
ATOM 3997 O O . ALA A 1 503 ? -8.399 -0.571 16.147 1.00 92.50 503 ALA A O 1
ATOM 3998 N N . GLN A 1 504 ? -6.673 -0.528 17.567 1.00 93.00 504 GLN A N 1
ATOM 3999 C CA . GLN A 1 504 ? -6.918 0.804 18.130 1.00 93.00 504 GLN A CA 1
ATOM 4000 C C . GLN A 1 504 ? -6.969 1.904 17.060 1.00 93.00 504 GLN A C 1
ATOM 4002 O O . GLN A 1 504 ? -7.832 2.782 17.110 1.00 93.00 504 GLN A O 1
ATOM 4007 N N . THR A 1 505 ? -6.064 1.852 16.079 1.00 90.56 505 THR A N 1
ATOM 4008 C CA . THR A 1 505 ? -6.034 2.807 14.959 1.00 90.56 505 THR A CA 1
ATOM 4009 C C . THR A 1 505 ? -7.192 2.561 13.990 1.00 90.56 505 THR A C 1
ATOM 4011 O O . THR A 1 505 ? -7.837 3.513 13.559 1.00 90.56 505 THR A O 1
ATOM 4014 N N . MET A 1 506 ? -7.499 1.299 13.678 1.00 88.38 506 MET A N 1
ATOM 4015 C CA . MET A 1 506 ? -8.638 0.928 12.830 1.00 88.38 506 MET A CA 1
ATOM 4016 C C . MET A 1 506 ? -9.975 1.350 13.456 1.00 88.38 506 MET A C 1
ATOM 4018 O O . MET A 1 506 ? -10.779 1.989 12.787 1.00 88.38 506 MET A O 1
ATOM 4022 N N . SER A 1 507 ? -10.178 1.071 14.745 1.00 88.81 507 SER A N 1
ATOM 4023 C CA . SER A 1 507 ? -11.378 1.449 15.500 1.00 88.81 507 SER A CA 1
ATOM 4024 C C . SER A 1 507 ? -11.577 2.968 15.514 1.00 88.81 507 SER A C 1
ATOM 4026 O O . SER A 1 507 ? -12.671 3.454 15.229 1.00 88.81 507 SER A O 1
ATOM 4028 N N . ALA A 1 508 ? -10.508 3.739 15.746 1.00 86.69 508 ALA A N 1
ATOM 4029 C CA . ALA A 1 508 ? -10.561 5.200 15.696 1.00 86.69 508 ALA A CA 1
ATOM 4030 C C . ALA A 1 508 ? -10.915 5.739 14.294 1.00 86.69 508 ALA A C 1
ATOM 4032 O O . ALA A 1 508 ? -11.736 6.649 14.182 1.00 86.69 508 ALA A O 1
ATOM 4033 N N . LEU A 1 509 ? -10.361 5.156 13.220 1.00 82.38 509 LEU A N 1
ATOM 4034 C CA . LEU A 1 509 ? -10.712 5.513 11.835 1.00 82.38 509 LEU A CA 1
ATOM 4035 C C . LEU A 1 509 ? -12.178 5.184 11.494 1.00 82.38 509 LEU A C 1
ATOM 4037 O O . LEU A 1 509 ? -12.801 5.920 10.730 1.00 82.38 509 LEU A O 1
ATOM 4041 N N . SER A 1 510 ? -12.747 4.143 12.107 1.00 75.62 510 SER A N 1
ATOM 4042 C CA . SER A 1 510 ? -14.174 3.786 12.032 1.00 75.62 510 SER A CA 1
ATOM 4043 C C . SER A 1 510 ? -15.082 4.642 12.939 1.00 75.62 510 SER A C 1
ATOM 4045 O O . SER A 1 510 ? -16.273 4.366 13.063 1.00 75.62 510 SER A O 1
ATOM 4047 N N . GLY A 1 511 ? -14.552 5.689 13.586 1.00 77.12 511 GLY A N 1
ATOM 4048 C CA . GLY A 1 511 ? -15.314 6.585 14.466 1.00 77.12 511 GLY A CA 1
ATOM 4049 C C . GLY A 1 511 ? -15.575 6.036 15.875 1.00 77.12 511 GLY A C 1
ATOM 4050 O O . GLY A 1 511 ? -16.451 6.546 16.573 1.00 77.12 511 GLY A O 1
ATOM 4051 N N . LEU A 1 512 ? -14.832 5.007 16.294 1.00 83.62 512 LEU A N 1
ATOM 4052 C CA . LEU A 1 512 ? -14.914 4.367 17.607 1.00 83.62 512 LEU A CA 1
ATOM 4053 C C . LEU A 1 512 ? -13.558 4.478 18.334 1.00 83.62 512 LEU A C 1
ATOM 4055 O O . LEU A 1 512 ? -12.807 3.521 18.513 1.00 83.62 512 LEU A O 1
ATOM 4059 N N . ASP A 1 513 ? -13.238 5.701 18.738 1.00 83.31 513 ASP A N 1
ATOM 4060 C CA . ASP A 1 513 ? -12.004 6.151 19.388 1.00 83.31 513 ASP A CA 1
ATOM 4061 C C . ASP A 1 513 ? -11.984 5.880 20.912 1.00 83.31 513 ASP A C 1
ATOM 4063 O O . ASP A 1 513 ? -11.840 6.792 21.726 1.00 83.31 513 ASP A O 1
ATOM 4067 N N . GLY A 1 514 ? -12.175 4.620 21.313 1.00 87.31 514 GLY A N 1
ATOM 4068 C CA . GLY A 1 514 ? -12.013 4.150 22.699 1.00 87.31 514 GLY A CA 1
ATOM 4069 C C . GLY A 1 514 ? -10.837 3.185 22.859 1.00 87.31 514 GLY A C 1
ATOM 4070 O O . GLY A 1 514 ? -10.299 2.717 21.863 1.00 87.31 514 GLY A O 1
ATOM 4071 N N . GLU A 1 515 ? -10.461 2.875 24.098 1.00 92.56 515 GLU A N 1
ATOM 4072 C CA . GLU A 1 515 ? -9.405 1.912 24.439 1.00 92.56 515 GLU A CA 1
ATOM 4073 C C . GLU A 1 515 ? -9.769 0.507 23.937 1.00 92.56 515 GLU A C 1
ATOM 4075 O O . GLU A 1 515 ? -10.853 0.005 24.243 1.00 92.56 515 GLU A O 1
ATOM 4080 N N . VAL A 1 516 ? -8.878 -0.111 23.157 1.00 94.75 516 VAL A N 1
ATOM 4081 C CA . VAL A 1 516 ? -9.054 -1.470 22.624 1.00 94.75 516 VAL A CA 1
ATOM 4082 C C . VAL A 1 516 ? -8.441 -2.518 23.555 1.00 94.75 516 VAL A C 1
ATOM 4084 O O . VAL A 1 516 ? -7.276 -2.406 23.921 1.00 94.75 516 VAL A O 1
ATOM 4087 N N . SER A 1 517 ? -9.203 -3.569 23.870 1.00 95.06 517 SER A N 1
ATOM 4088 C CA . SER A 1 517 ? -8.757 -4.742 24.637 1.00 95.06 517 SER A CA 1
ATOM 4089 C C . SER A 1 517 ? -9.247 -6.057 24.017 1.00 95.06 517 SER A C 1
ATOM 4091 O O . SER A 1 517 ? -10.015 -6.066 23.054 1.00 95.06 517 SER A O 1
ATOM 4093 N N . ASP A 1 518 ? -8.813 -7.189 24.583 1.00 95.50 518 ASP A N 1
ATOM 4094 C CA . ASP A 1 518 ? -9.295 -8.547 24.260 1.00 95.50 518 ASP A CA 1
ATOM 4095 C C . ASP A 1 518 ? -9.162 -8.955 22.781 1.00 95.50 518 ASP A C 1
ATOM 4097 O O . ASP A 1 518 ? -9.913 -9.801 22.287 1.00 95.50 518 ASP A O 1
ATOM 4101 N N . LEU A 1 519 ? -8.202 -8.357 22.069 1.00 96.38 519 LEU A N 1
ATOM 4102 C CA . LEU A 1 519 ? -8.024 -8.550 20.635 1.00 96.38 519 LEU A CA 1
ATOM 4103 C C . LEU A 1 519 ? -7.740 -10.015 20.270 1.00 96.38 519 LEU A C 1
ATOM 4105 O O . LEU A 1 519 ? -6.753 -10.613 20.708 1.00 96.38 519 LEU A O 1
ATOM 4109 N N . LYS A 1 520 ? -8.534 -10.541 19.339 1.00 96.44 520 LYS A N 1
ATOM 4110 C CA . LYS A 1 520 ? -8.271 -11.777 18.600 1.00 96.44 520 LYS A CA 1
ATOM 4111 C C . LYS A 1 520 ? -8.350 -11.488 17.106 1.00 96.44 520 LYS A C 1
ATOM 4113 O O . LYS A 1 520 ? -9.247 -10.795 16.641 1.00 96.44 520 LYS A O 1
ATOM 4118 N N . ALA A 1 521 ? -7.435 -12.065 16.342 1.00 96.06 521 ALA A N 1
ATOM 4119 C CA . ALA A 1 521 ? -7.503 -12.077 14.887 1.00 96.06 521 ALA A CA 1
ATOM 4120 C C . ALA A 1 521 ? -7.197 -13.491 14.392 1.00 96.06 521 ALA A C 1
ATOM 4122 O O . ALA A 1 521 ? -6.360 -14.179 14.989 1.00 96.06 521 ALA A O 1
ATOM 4123 N N . SER A 1 522 ? -7.839 -13.920 13.303 1.00 95.38 522 SER A N 1
ATOM 4124 C CA . SER A 1 522 ? -7.457 -15.151 12.605 1.00 95.38 522 SER A CA 1
ATOM 4125 C C . SER A 1 522 ? -5.979 -15.107 12.214 1.00 95.38 522 SER A C 1
ATOM 4127 O O . SER A 1 522 ? -5.422 -14.039 11.954 1.00 95.38 522 SER A O 1
ATOM 4129 N N . ASP A 1 523 ? -5.335 -16.270 12.093 1.00 94.62 523 ASP A N 1
ATOM 4130 C CA . ASP A 1 523 ? -4.005 -16.310 11.488 1.00 94.62 523 ASP A CA 1
ATOM 4131 C C . ASP A 1 523 ? -4.099 -15.839 10.019 1.00 94.62 523 ASP A C 1
ATOM 4133 O O . ASP A 1 523 ? -4.847 -16.443 9.237 1.00 94.62 523 ASP A O 1
ATOM 4137 N N . PRO A 1 524 ? -3.357 -14.790 9.604 1.00 95.38 524 PRO A N 1
ATOM 4138 C CA . PRO A 1 524 ? -3.397 -14.297 8.231 1.00 95.38 524 PRO A CA 1
ATOM 4139 C C . PRO A 1 524 ? -3.099 -15.367 7.173 1.00 95.38 524 PRO A C 1
ATOM 4141 O O . PRO A 1 524 ? -3.607 -15.251 6.058 1.00 95.38 524 PRO A O 1
ATOM 4144 N N . ALA A 1 525 ? -2.346 -16.422 7.510 1.00 93.62 525 ALA A N 1
ATOM 4145 C CA . ALA A 1 525 ? -2.036 -17.533 6.610 1.00 93.62 525 ALA A CA 1
ATOM 4146 C C . ALA A 1 525 ? -3.191 -18.543 6.420 1.00 93.62 525 ALA A C 1
ATOM 4148 O O . ALA A 1 525 ? -3.144 -19.347 5.492 1.00 93.62 525 ALA A O 1
ATOM 4149 N N . VAL A 1 526 ? -4.249 -18.513 7.242 1.00 94.50 526 VAL A N 1
ATOM 4150 C CA . VAL A 1 526 ? -5.423 -19.396 7.085 1.00 94.50 526 VAL A CA 1
ATOM 4151 C C . VAL A 1 526 ? -6.405 -18.762 6.094 1.00 94.50 526 VAL A C 1
ATOM 4153 O O . VAL A 1 526 ? -7.389 -18.128 6.467 1.00 94.50 526 VAL A O 1
ATOM 4156 N N . THR A 1 527 ? -6.099 -18.886 4.803 1.00 93.50 527 THR A N 1
ATOM 4157 C CA . THR A 1 527 ? -6.776 -18.187 3.688 1.00 93.50 527 THR A CA 1
ATOM 4158 C C . THR A 1 527 ? -8.078 -18.848 3.205 1.00 93.50 527 THR A C 1
ATOM 4160 O O . THR A 1 527 ? -8.860 -18.244 2.460 1.00 93.50 527 THR A O 1
ATOM 4163 N N . ARG A 1 528 ? -8.341 -20.098 3.619 1.00 92.75 528 ARG A N 1
ATOM 4164 C CA . ARG A 1 528 ? -9.559 -20.844 3.240 1.00 92.75 528 ARG A CA 1
ATOM 4165 C C . ARG A 1 528 ? -10.819 -20.312 3.918 1.00 92.75 528 ARG A C 1
ATOM 4167 O O . ARG A 1 528 ? -11.873 -20.275 3.294 1.00 92.75 528 ARG A O 1
ATOM 4174 N N . GLN A 1 529 ? -10.694 -19.917 5.180 1.00 93.62 529 GLN A N 1
ATOM 4175 C CA . GLN A 1 529 ? -11.760 -19.328 5.991 1.00 93.62 529 GLN A CA 1
ATOM 4176 C C . GLN A 1 529 ? -11.777 -17.800 5.813 1.00 93.62 529 GLN A C 1
ATOM 4178 O O . GLN A 1 529 ? -10.787 -17.248 5.325 1.00 93.62 529 GLN A O 1
ATOM 4183 N N . PRO A 1 530 ? -12.864 -17.097 6.177 1.00 95.50 530 PRO A N 1
ATOM 4184 C CA . PRO A 1 530 ? -12.836 -15.645 6.332 1.00 95.50 530 PRO A CA 1
ATOM 4185 C C . PRO A 1 530 ? -11.702 -15.170 7.240 1.00 95.50 530 PRO A C 1
ATOM 4187 O O . PRO A 1 530 ? -11.210 -15.918 8.082 1.00 95.50 530 PRO A O 1
ATOM 4190 N N . PHE A 1 531 ? -11.281 -13.920 7.057 1.00 97.00 531 PHE A N 1
ATOM 4191 C CA . PHE A 1 531 ? -10.460 -13.254 8.062 1.00 97.00 531 PHE A CA 1
ATOM 4192 C C . PHE A 1 531 ? -11.394 -12.659 9.112 1.00 97.00 531 PHE A C 1
ATOM 4194 O O . PHE A 1 531 ? -12.230 -11.810 8.786 1.00 97.00 531 PHE A O 1
ATOM 4201 N N . GLU A 1 532 ? -11.263 -13.136 10.344 1.00 97.69 532 GLU A N 1
ATOM 4202 C CA . GLU A 1 532 ? -12.047 -12.705 11.494 1.00 97.69 532 GLU A CA 1
ATOM 4203 C C . GLU A 1 532 ? -11.188 -11.836 12.418 1.00 97.69 532 GLU A C 1
ATOM 4205 O O . GLU A 1 532 ? -9.994 -12.087 12.620 1.00 97.69 532 GLU A O 1
ATOM 4210 N N . LEU A 1 533 ? -11.800 -10.783 12.956 1.00 96.25 533 LEU A N 1
ATOM 4211 C CA . LEU A 1 533 ? -11.168 -9.819 13.851 1.00 96.25 533 LEU A CA 1
ATOM 4212 C C . LEU A 1 533 ? -12.168 -9.441 14.946 1.00 96.25 533 LEU A C 1
ATOM 4214 O O . LEU A 1 533 ? -13.173 -8.794 14.662 1.00 96.25 533 LEU A O 1
ATOM 4218 N N . GLU A 1 534 ? -11.883 -9.837 16.182 1.00 96.75 534 GLU A N 1
ATOM 4219 C CA . GLU A 1 534 ? -12.687 -9.560 17.374 1.00 96.75 534 GLU A CA 1
ATOM 4220 C C . GLU A 1 534 ? -11.908 -8.666 18.340 1.00 96.75 534 GLU A C 1
ATOM 4222 O O . GLU A 1 534 ? -10.742 -8.941 18.618 1.00 96.75 534 GLU A O 1
ATOM 4227 N N . TYR A 1 535 ? -12.535 -7.643 18.912 1.00 96.69 535 TYR A N 1
ATOM 4228 C CA . TYR A 1 535 ? -11.954 -6.873 20.016 1.00 96.69 535 TYR A CA 1
ATOM 4229 C C . TYR A 1 535 ? -13.024 -6.162 20.845 1.00 96.69 535 TYR A C 1
ATOM 4231 O O . TYR A 1 535 ? -14.134 -5.907 20.383 1.00 96.69 535 TYR A O 1
ATOM 4239 N N . THR A 1 536 ? -12.696 -5.829 22.088 1.00 96.62 536 THR A N 1
ATOM 4240 C CA . THR A 1 536 ? -13.513 -4.957 22.937 1.00 96.62 536 THR A CA 1
ATOM 4241 C C . THR A 1 536 ? -13.051 -3.513 22.760 1.00 96.62 536 THR A C 1
ATOM 4243 O O . THR A 1 536 ? -11.853 -3.259 22.675 1.00 96.62 536 THR A O 1
ATOM 4246 N N . VAL A 1 537 ? -13.982 -2.558 22.754 1.00 94.44 537 VAL A N 1
ATOM 4247 C CA . VAL A 1 537 ? -13.688 -1.126 22.881 1.00 94.44 537 VAL A CA 1
ATOM 4248 C C . VAL A 1 537 ? -14.373 -0.552 24.113 1.00 94.44 537 VAL A C 1
ATOM 4250 O O . VAL A 1 537 ? -15.595 -0.654 24.264 1.00 94.44 537 VAL A O 1
ATOM 4253 N N . ALA A 1 538 ? -13.599 0.107 24.972 1.00 92.38 538 ALA A N 1
ATOM 4254 C CA . ALA A 1 538 ? -14.078 0.858 26.122 1.00 92.38 538 ALA A CA 1
ATOM 4255 C C . ALA A 1 538 ? -13.860 2.365 25.911 1.00 92.38 538 ALA A C 1
ATOM 4257 O O . ALA A 1 538 ? -12.733 2.838 25.798 1.00 92.38 538 ALA A O 1
ATOM 4258 N N . LYS A 1 539 ? -14.939 3.158 25.905 1.00 87.75 539 LYS A N 1
ATOM 4259 C CA . LYS A 1 539 ? -14.849 4.627 25.837 1.00 87.75 539 LYS A CA 1
ATOM 4260 C C . LYS A 1 539 ? -15.564 5.269 27.019 1.00 87.75 539 LYS A C 1
ATOM 4262 O O . LYS A 1 539 ? -16.794 5.281 27.083 1.00 87.75 539 LYS A O 1
ATOM 4267 N N . ALA A 1 540 ? -14.789 5.801 27.964 1.00 82.19 540 ALA A N 1
ATOM 4268 C CA . ALA A 1 540 ? -15.312 6.598 29.072 1.00 82.19 540 ALA A CA 1
ATOM 4269 C C . ALA A 1 540 ? -16.002 7.868 28.547 1.00 82.19 540 ALA A C 1
ATOM 4271 O O . ALA A 1 540 ? -15.545 8.472 27.578 1.00 82.19 540 ALA A O 1
ATOM 4272 N N . ASN A 1 541 ? -17.110 8.256 29.184 1.00 73.06 541 ASN A N 1
ATOM 4273 C CA . ASN A 1 541 ? -17.907 9.446 28.855 1.00 73.06 541 ASN A CA 1
ATOM 4274 C C . ASN A 1 541 ? -18.232 9.611 27.360 1.00 73.06 541 ASN A C 1
ATOM 4276 O O . ASN A 1 541 ? -18.315 10.727 26.848 1.00 73.06 541 ASN A O 1
ATOM 4280 N N . TYR A 1 542 ? -18.454 8.491 26.668 1.00 77.75 542 TYR A N 1
ATOM 4281 C CA . TYR A 1 542 ? -19.013 8.465 25.320 1.00 77.75 542 TYR A CA 1
ATOM 4282 C C . TYR A 1 542 ? -20.398 9.138 25.275 1.00 77.75 542 TYR A C 1
ATOM 4284 O O . TYR A 1 542 ? -20.738 9.781 24.285 1.00 77.75 542 TYR A O 1
ATOM 4292 N N . PHE A 1 543 ? -21.146 9.085 26.385 1.00 74.12 543 PHE A N 1
ATOM 4293 C CA . PHE A 1 543 ? -22.309 9.939 26.625 1.00 74.12 543 PHE A CA 1
ATOM 4294 C C . PHE A 1 543 ? -22.045 10.982 27.703 1.00 74.12 543 PHE A C 1
ATOM 4296 O O . PHE A 1 543 ? -21.761 10.657 28.855 1.00 74.12 543 PHE A O 1
ATOM 4303 N N . ASP A 1 544 ? -22.266 12.245 27.347 1.00 68.00 544 ASP A N 1
ATOM 4304 C CA . ASP A 1 544 ? -22.479 13.313 28.314 1.00 68.00 544 ASP A CA 1
ATOM 4305 C C . ASP A 1 544 ? -23.951 13.314 28.746 1.00 68.00 544 ASP A C 1
ATOM 4307 O O . ASP A 1 544 ? -24.824 13.884 28.085 1.00 68.00 544 ASP A O 1
ATOM 4311 N N . TRP A 1 545 ? -24.226 12.652 29.865 1.00 65.81 545 TRP A N 1
ATOM 4312 C CA . TRP A 1 545 ? -25.564 12.577 30.442 1.00 65.81 545 TRP A CA 1
ATOM 4313 C C . TRP A 1 545 ? -26.020 13.873 31.135 1.00 65.81 545 TRP A C 1
ATOM 4315 O O . TRP A 1 545 ? -27.183 13.982 31.510 1.00 65.81 545 TRP A O 1
ATOM 4325 N N . SER A 1 546 ? -25.152 14.879 31.309 1.00 60.41 546 SER A N 1
ATOM 4326 C CA . SER A 1 546 ? -25.529 16.130 31.994 1.00 60.41 546 SER A CA 1
ATOM 4327 C C . SER A 1 546 ? -26.527 16.993 31.207 1.00 60.41 546 SER A C 1
ATOM 4329 O O . SER A 1 546 ? -27.154 17.896 31.765 1.00 60.41 546 SER A O 1
ATOM 4331 N N . LYS A 1 547 ? -26.709 16.699 29.917 1.00 63.34 547 LYS A N 1
ATOM 4332 C CA . LYS A 1 547 ? -27.661 17.360 29.023 1.00 63.34 547 LYS A CA 1
ATOM 4333 C C . LYS A 1 547 ? -29.008 16.636 29.062 1.00 63.34 547 LYS A C 1
ATOM 4335 O O . LYS A 1 547 ? -29.069 15.413 29.023 1.00 63.34 547 LYS A O 1
ATOM 4340 N N . LYS A 1 548 ? -30.111 17.397 29.052 1.00 65.25 548 LYS A N 1
ATOM 4341 C CA . LYS A 1 548 ? -31.484 16.840 28.979 1.00 65.25 548 LYS A CA 1
ATOM 4342 C C . LYS A 1 548 ? -31.713 15.961 27.741 1.00 65.25 548 LYS A C 1
ATOM 4344 O O . LYS A 1 548 ? -32.550 15.063 27.776 1.00 65.25 548 LYS A O 1
ATOM 4349 N N . LYS A 1 549 ? -30.981 16.264 26.668 1.00 68.88 549 LYS A N 1
ATOM 4350 C CA . LYS A 1 549 ? -30.998 15.596 25.373 1.00 68.88 549 LYS A CA 1
ATOM 4351 C C . LYS A 1 549 ? -29.561 15.444 24.886 1.00 68.88 549 LYS A C 1
ATOM 4353 O O . LYS A 1 549 ? -28.837 16.440 24.834 1.00 68.88 549 LYS A O 1
ATOM 4358 N N . SER A 1 550 ? -29.188 14.225 24.519 1.00 68.75 550 SER A N 1
ATOM 4359 C CA . SER A 1 550 ? -27.879 13.876 23.972 1.00 68.75 550 SER A CA 1
ATOM 4360 C C . SER A 1 550 ? -28.077 12.989 22.751 1.00 68.75 550 SER A C 1
ATOM 4362 O O . SER A 1 550 ? -28.689 11.926 22.837 1.00 68.75 550 SER A O 1
ATOM 4364 N N . ASP A 1 551 ? -27.567 13.425 21.602 1.00 70.69 551 ASP A N 1
ATOM 4365 C CA . ASP A 1 551 ? -27.629 12.616 20.390 1.00 70.69 551 ASP A CA 1
ATOM 4366 C C . ASP A 1 551 ? -26.488 11.594 20.363 1.00 70.69 551 ASP A C 1
ATOM 4368 O O . ASP A 1 551 ? -25.311 11.950 20.451 1.00 70.69 551 ASP A O 1
ATOM 4372 N N . LEU A 1 552 ? -26.836 10.326 20.164 1.00 71.88 552 LEU A N 1
ATOM 4373 C CA . LEU A 1 552 ? -25.898 9.253 19.879 1.00 71.88 552 LEU A CA 1
ATOM 4374 C C . LEU A 1 552 ? -25.514 9.271 18.399 1.00 71.88 552 LEU A C 1
ATOM 4376 O O . LEU A 1 552 ? -26.287 8.850 17.532 1.00 71.88 552 LEU A O 1
ATOM 4380 N N . ASN A 1 553 ? -24.276 9.674 18.127 1.00 70.44 553 ASN A N 1
ATOM 4381 C CA . ASN A 1 553 ? -23.572 9.243 16.924 1.00 70.44 553 ASN A CA 1
ATOM 4382 C C . ASN A 1 553 ? -23.106 7.799 17.159 1.00 70.44 553 ASN A C 1
ATOM 4384 O O . ASN A 1 553 ? -22.037 7.596 17.736 1.00 70.44 553 ASN A O 1
ATOM 4388 N N . LEU A 1 554 ? -23.919 6.810 16.770 1.00 65.31 554 LEU A N 1
ATOM 4389 C CA . LEU A 1 554 ? -23.490 5.403 16.752 1.00 65.31 554 LEU A CA 1
ATOM 4390 C C . LEU A 1 554 ? -22.149 5.293 16.010 1.00 65.31 554 LEU A C 1
ATOM 4392 O O . LEU A 1 554 ? -21.962 6.053 15.056 1.00 65.31 554 LEU A O 1
ATOM 4396 N N . PRO A 1 555 ? -21.248 4.363 16.378 1.00 55.16 555 PRO A N 1
ATOM 4397 C CA . PRO A 1 555 ? -20.068 4.096 15.561 1.00 55.16 555 PRO A CA 1
ATOM 4398 C C . PRO A 1 555 ? -20.528 3.805 14.126 1.00 55.16 555 PRO A C 1
ATOM 4400 O O . PRO A 1 555 ? -21.395 2.957 13.896 1.00 55.16 555 PRO A O 1
ATOM 4403 N N . LEU A 1 556 ? -20.051 4.608 13.174 1.00 58.41 556 LEU A N 1
ATOM 4404 C CA . LEU A 1 556 ? -20.549 4.580 11.805 1.00 58.41 556 LEU A CA 1
ATOM 4405 C C . LEU A 1 556 ? -19.660 3.676 10.964 1.00 58.41 556 LEU A C 1
ATOM 4407 O O . LEU A 1 556 ? -18.557 4.058 10.574 1.00 58.41 556 LEU A O 1
ATOM 4411 N N . SER A 1 557 ? -20.203 2.515 10.607 1.00 65.62 557 SER A N 1
ATOM 4412 C CA . SER A 1 557 ? -19.701 1.717 9.494 1.00 65.62 557 SER A CA 1
ATOM 4413 C C . SER A 1 557 ? -19.548 2.591 8.246 1.00 65.62 557 SER A C 1
ATOM 4415 O 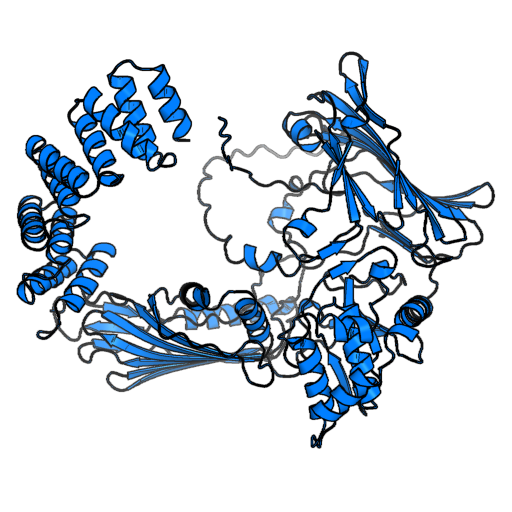O . SER A 1 557 ? -20.505 3.194 7.750 1.00 65.62 557 SER A O 1
ATOM 4417 N N . GLN A 1 558 ? -18.320 2.669 7.734 1.00 71.12 558 GLN A N 1
ATOM 4418 C CA . GLN A 1 558 ? -18.034 3.366 6.487 1.00 71.12 558 GLN A CA 1
ATOM 4419 C C . GLN A 1 558 ? -18.288 2.416 5.319 1.00 71.12 558 GLN A C 1
ATOM 4421 O O . GLN A 1 558 ? -17.552 1.454 5.103 1.00 71.12 558 GLN A O 1
ATOM 4426 N N . PHE A 1 559 ? -19.334 2.693 4.545 1.00 85.00 559 PHE A N 1
ATOM 4427 C CA . PHE A 1 559 ? -19.557 2.001 3.281 1.00 85.00 559 PHE A CA 1
ATOM 4428 C C . PHE A 1 559 ? -18.651 2.580 2.180 1.00 85.00 559 PHE A C 1
ATOM 4430 O O . PHE A 1 559 ? -18.483 3.801 2.126 1.00 85.00 559 PHE A O 1
ATOM 4437 N N . PRO A 1 560 ? -18.114 1.750 1.261 1.00 81.56 560 PRO A N 1
ATOM 4438 C CA . PRO A 1 560 ? -17.264 2.207 0.161 1.00 81.56 560 PRO A CA 1
ATOM 4439 C C . PRO A 1 560 ? -18.099 2.886 -0.937 1.00 81.56 560 PRO A C 1
ATOM 4441 O O . PRO A 1 560 ? -18.352 2.342 -2.010 1.00 81.56 560 PRO A O 1
ATOM 4444 N N . LEU A 1 561 ? -18.571 4.097 -0.644 1.00 87.25 561 LEU A N 1
ATOM 4445 C CA . LEU A 1 561 ? -19.292 4.951 -1.578 1.00 87.25 561 LEU A CA 1
ATOM 4446 C C . LEU A 1 561 ? -18.288 5.809 -2.351 1.00 87.25 561 LEU A C 1
ATOM 4448 O O . LEU A 1 561 ? -17.753 6.775 -1.806 1.00 87.25 561 LEU A O 1
ATOM 4452 N N . ALA A 1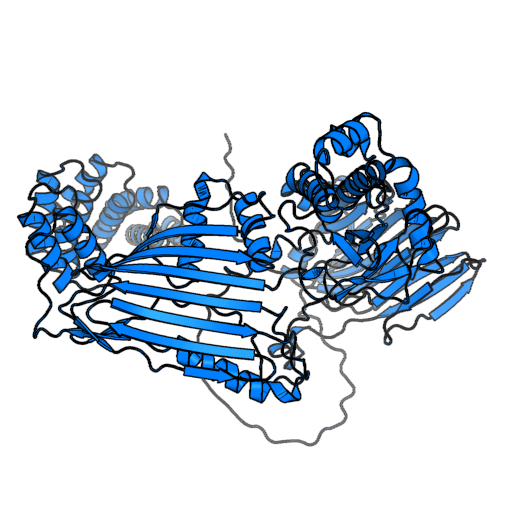 562 ? -18.072 5.460 -3.620 1.00 85.62 562 ALA A N 1
ATOM 4453 C CA . ALA A 1 562 ? -17.244 6.216 -4.555 1.00 85.62 562 ALA A CA 1
ATOM 4454 C C . ALA A 1 562 ? -17.489 7.735 -4.495 1.00 85.62 562 ALA A C 1
ATOM 4456 O O . ALA A 1 562 ? -18.613 8.216 -4.319 1.00 85.62 562 ALA A O 1
ATOM 4457 N N . GLU A 1 563 ? -16.426 8.511 -4.672 1.00 83.25 563 GLU A N 1
ATOM 4458 C CA . GLU A 1 563 ? -16.557 9.943 -4.915 1.00 83.25 563 GLU A CA 1
ATOM 4459 C C . GLU A 1 563 ? -16.826 10.193 -6.399 1.00 83.25 563 GLU A C 1
ATOM 4461 O O . GLU A 1 563 ? -16.283 9.517 -7.273 1.00 83.25 563 GLU A O 1
ATOM 4466 N N . ALA A 1 564 ? -17.684 11.166 -6.678 1.00 78.75 564 ALA A N 1
ATOM 4467 C CA . ALA A 1 564 ? -18.009 11.617 -8.020 1.00 78.75 564 ALA A CA 1
ATOM 4468 C C . ALA A 1 564 ? -18.273 13.121 -7.969 1.00 78.75 564 ALA A C 1
ATOM 4470 O O . ALA A 1 564 ? -18.749 13.627 -6.950 1.00 78.75 564 ALA A O 1
ATOM 4471 N N . ASP A 1 565 ? -17.983 13.809 -9.065 1.00 70.75 565 ASP A N 1
ATOM 4472 C CA . ASP A 1 565 ? -18.288 15.225 -9.240 1.00 70.75 565 ASP A CA 1
ATOM 4473 C C . ASP A 1 565 ? -19.232 15.362 -10.439 1.00 70.75 565 ASP A C 1
ATOM 4475 O O . ASP A 1 565 ? -19.135 14.606 -11.405 1.00 70.75 565 ASP A O 1
ATOM 4479 N N . GLN A 1 566 ? -20.203 16.259 -10.320 1.00 65.75 566 GLN A N 1
ATOM 4480 C CA . GLN A 1 566 ? -21.234 16.509 -11.323 1.00 65.75 566 GLN A CA 1
ATOM 4481 C C . GLN A 1 566 ? -20.778 17.565 -12.343 1.00 65.75 566 GLN A C 1
ATOM 4483 O O . GLN A 1 566 ? -21.276 17.560 -13.465 1.00 65.75 566 GLN A O 1
ATOM 4488 N N . ASP A 1 567 ? -19.799 18.398 -11.966 1.00 64.69 567 ASP A N 1
ATOM 4489 C CA . ASP A 1 567 ? -19.177 19.427 -12.808 1.00 64.69 567 ASP A CA 1
ATOM 4490 C C . ASP A 1 567 ? -17.881 18.923 -13.489 1.00 64.69 567 ASP A C 1
ATOM 4492 O O . ASP A 1 567 ? -17.102 19.714 -14.030 1.00 64.69 567 ASP A O 1
ATOM 4496 N N . ASP A 1 568 ? -17.631 17.607 -13.453 1.00 62.41 568 ASP A N 1
ATOM 4497 C CA . ASP A 1 568 ? -16.472 16.966 -14.078 1.00 62.41 568 ASP A CA 1
ATOM 4498 C C . ASP A 1 568 ? -16.603 16.966 -15.609 1.00 62.41 568 ASP A C 1
ATOM 4500 O O . ASP A 1 568 ? -17.446 16.277 -16.190 1.00 62.41 568 ASP A O 1
ATOM 4504 N N . THR A 1 569 ? -15.756 17.753 -16.271 1.00 56.28 569 THR A N 1
ATOM 4505 C CA . THR A 1 569 ? -15.768 17.928 -17.728 1.00 56.28 569 THR A CA 1
ATOM 4506 C C . THR A 1 569 ? -15.273 16.709 -18.497 1.00 56.28 569 THR A C 1
ATOM 4508 O O . THR A 1 569 ? -15.536 16.614 -19.695 1.00 56.28 569 THR A O 1
ATOM 4511 N N . ASP A 1 570 ? -14.575 15.780 -17.838 1.00 64.12 570 ASP A N 1
ATOM 4512 C CA . ASP A 1 570 ? -13.880 14.677 -18.509 1.00 64.12 570 ASP A CA 1
ATOM 4513 C C . ASP A 1 570 ? -14.802 13.473 -18.801 1.00 64.12 570 ASP A C 1
ATOM 4515 O O . ASP A 1 570 ? -14.361 12.488 -19.394 1.00 64.12 570 ASP A O 1
ATOM 4519 N N . LEU A 1 571 ? -16.089 13.552 -18.418 1.00 69.38 571 LEU A N 1
ATOM 4520 C CA . LEU A 1 571 ? -17.120 12.520 -18.633 1.00 69.38 571 LEU A CA 1
ATOM 4521 C C . LEU A 1 571 ? -16.664 11.106 -18.210 1.00 69.38 571 LEU A C 1
ATOM 4523 O O . LEU A 1 571 ? -16.982 10.108 -18.861 1.00 69.38 571 LEU A O 1
ATOM 4527 N N . GLU A 1 572 ? -15.916 10.995 -17.107 1.00 79.25 572 GLU A N 1
ATOM 4528 C CA . GLU A 1 572 ? -15.487 9.689 -16.604 1.00 79.25 572 GLU A CA 1
ATOM 4529 C C . GLU A 1 572 ? -16.655 8.891 -15.981 1.00 79.25 572 GLU A C 1
ATOM 4531 O O . GLU A 1 572 ? -17.455 9.445 -15.220 1.00 79.25 572 GLU A O 1
ATOM 4536 N N . PRO A 1 573 ? -16.729 7.564 -16.212 1.00 85.88 573 PRO A N 1
ATOM 4537 C CA . PRO A 1 573 ? -17.626 6.683 -15.473 1.00 85.88 573 PRO A CA 1
ATOM 4538 C C . PRO A 1 573 ? -17.381 6.740 -13.959 1.00 85.88 573 PRO A C 1
ATOM 4540 O O . PRO A 1 573 ? -16.232 6.731 -13.502 1.00 85.88 573 PRO A O 1
ATOM 4543 N N . VAL A 1 574 ? -18.454 6.701 -13.165 1.00 87.44 574 VAL A N 1
ATOM 4544 C CA . VAL A 1 574 ? -18.353 6.581 -11.704 1.00 87.44 574 VAL A CA 1
ATOM 4545 C C . VAL A 1 574 ? -17.876 5.175 -11.360 1.00 87.44 574 VAL A C 1
ATOM 4547 O O . VAL A 1 574 ? -18.591 4.210 -11.605 1.00 87.44 574 VAL A O 1
ATOM 4550 N N . LYS A 1 575 ? -16.684 5.044 -10.777 1.00 86.62 575 LYS A N 1
ATOM 4551 C CA . LYS A 1 575 ? -16.048 3.749 -10.480 1.00 86.62 575 LYS A CA 1
ATOM 4552 C C . LYS A 1 575 ? -16.345 3.325 -9.039 1.00 86.62 575 LYS A C 1
ATOM 4554 O O . LYS A 1 575 ? -15.819 3.918 -8.103 1.00 86.62 575 LYS A O 1
ATOM 4559 N N . PHE A 1 576 ? -17.164 2.288 -8.862 1.00 81.81 576 PHE A N 1
ATOM 4560 C CA . PHE A 1 576 ? -17.507 1.718 -7.549 1.00 81.81 576 PHE A CA 1
ATOM 4561 C C . PHE A 1 576 ? -16.462 0.720 -7.041 1.00 81.81 576 PHE A C 1
ATOM 4563 O O . PHE A 1 576 ? -16.309 0.545 -5.835 1.00 81.81 576 PHE A O 1
ATOM 4570 N N . GLY A 1 577 ? -15.743 0.074 -7.961 1.00 80.31 577 GLY A N 1
ATOM 4571 C CA . GLY A 1 577 ? -14.934 -1.101 -7.647 1.00 80.31 577 GLY A CA 1
ATOM 4572 C C . GLY A 1 577 ? -15.749 -2.399 -7.759 1.00 80.31 577 GLY A C 1
ATOM 4573 O O . GLY A 1 577 ? -16.878 -2.377 -8.234 1.00 80.31 577 GLY A O 1
ATOM 4574 N N . PRO A 1 578 ? -15.171 -3.556 -7.410 1.00 83.25 578 PRO A N 1
ATOM 4575 C CA . PRO A 1 578 ? -15.805 -4.861 -7.607 1.00 83.25 578 PRO A CA 1
ATOM 4576 C C . PRO A 1 578 ? -17.117 -5.021 -6.806 1.00 83.25 578 PRO A C 1
ATOM 4578 O O . PRO A 1 578 ? -17.189 -4.521 -5.680 1.00 83.25 578 PRO A O 1
ATOM 4581 N N . PRO A 1 579 ? -18.124 -5.759 -7.324 1.00 89.62 579 PRO A N 1
ATOM 4582 C CA . PRO A 1 579 ? -19.391 -5.991 -6.631 1.00 89.62 579 PRO A CA 1
ATOM 4583 C C . PRO A 1 579 ? -19.196 -6.623 -5.248 1.00 89.62 579 PRO A C 1
ATOM 4585 O O . PRO A 1 579 ? -18.284 -7.428 -5.030 1.00 89.62 579 PRO A O 1
ATOM 4588 N N . GLY A 1 580 ? -20.078 -6.287 -4.307 1.00 92.62 580 GLY A N 1
ATOM 4589 C CA . GLY A 1 580 ? -19.926 -6.721 -2.922 1.00 92.62 580 GLY A CA 1
ATOM 4590 C C . GLY A 1 580 ? -21.121 -6.429 -2.023 1.00 92.62 580 GLY A C 1
ATOM 4591 O O . GLY A 1 580 ? -21.994 -5.622 -2.347 1.00 92.62 580 GLY A O 1
ATOM 4592 N N . GLN A 1 581 ? -21.148 -7.102 -0.874 1.00 95.12 581 GLN A N 1
ATOM 4593 C CA . GLN A 1 581 ? -22.134 -6.916 0.185 1.00 95.12 581 GLN A CA 1
ATOM 4594 C C . GLN A 1 581 ? -21.446 -6.475 1.481 1.00 95.12 581 GLN A C 1
ATOM 4596 O O . GLN A 1 581 ? -20.607 -7.181 2.035 1.00 95.12 581 GLN A O 1
ATOM 4601 N N . TYR A 1 582 ? -21.897 -5.351 2.018 1.00 94.50 582 TYR A N 1
ATOM 4602 C CA . TYR A 1 582 ? -21.432 -4.776 3.273 1.00 94.50 582 TYR A CA 1
ATOM 4603 C C . TYR A 1 582 ? -22.617 -4.772 4.235 1.00 94.50 582 TYR A C 1
ATOM 4605 O O . TYR A 1 582 ? -23.687 -4.265 3.899 1.00 94.50 582 TYR A O 1
ATOM 4613 N N . THR A 1 583 ? -22.475 -5.411 5.391 1.00 95.75 583 THR A N 1
ATOM 4614 C CA . THR A 1 583 ? -23.534 -5.568 6.395 1.00 95.75 583 THR A CA 1
ATOM 4615 C C . THR A 1 583 ? -22.989 -5.149 7.750 1.00 95.75 583 THR A C 1
ATOM 4617 O O . THR A 1 583 ? -21.979 -5.675 8.200 1.00 95.75 583 THR A O 1
ATOM 4620 N N . TYR A 1 584 ? -23.668 -4.205 8.385 1.00 93.81 584 TYR A N 1
ATOM 4621 C CA . TYR A 1 584 ? -23.356 -3.697 9.709 1.00 93.81 584 TYR A CA 1
ATOM 4622 C C . TYR A 1 584 ? -24.526 -3.984 10.640 1.00 93.81 584 TYR A C 1
ATOM 4624 O O . TYR A 1 584 ? -25.673 -3.681 10.298 1.00 93.81 584 TYR A O 1
ATOM 4632 N N . ARG A 1 585 ? -24.240 -4.530 11.818 1.00 95.19 585 ARG A N 1
ATOM 4633 C CA . ARG A 1 585 ? -25.212 -4.801 12.875 1.00 95.19 585 ARG A CA 1
ATOM 4634 C C . ARG A 1 585 ? -24.711 -4.251 14.189 1.00 95.19 585 ARG A C 1
ATOM 4636 O O . ARG A 1 585 ? -23.566 -4.478 14.560 1.00 95.19 585 ARG A O 1
ATOM 4643 N N . ILE A 1 586 ? -25.603 -3.612 14.930 1.00 92.44 586 ILE A N 1
ATOM 4644 C CA . ILE A 1 586 ? -25.339 -3.222 16.310 1.00 92.44 586 ILE A CA 1
ATOM 4645 C C . ILE A 1 586 ? -26.512 -3.589 17.209 1.00 92.44 586 ILE A C 1
ATOM 4647 O O . ILE A 1 586 ? -27.673 -3.385 16.852 1.00 92.44 586 ILE A O 1
ATOM 4651 N N . LYS A 1 587 ? -26.185 -4.095 18.396 1.00 93.94 587 LYS A N 1
ATOM 4652 C CA . LYS A 1 587 ? -27.062 -4.216 19.555 1.00 93.94 587 LYS A CA 1
ATOM 4653 C C . LYS A 1 587 ? -26.418 -3.463 20.717 1.00 93.94 587 LYS A C 1
ATOM 4655 O O . LYS A 1 587 ? -25.279 -3.739 21.087 1.00 93.94 587 LYS A O 1
ATOM 4660 N N . LEU A 1 588 ? -27.146 -2.506 21.280 1.00 91.00 588 LEU A N 1
ATOM 4661 C CA . LEU A 1 588 ? -26.666 -1.628 22.339 1.00 91.00 588 LEU A CA 1
ATOM 4662 C C . LEU A 1 588 ? -27.690 -1.565 23.475 1.00 91.00 588 LEU A C 1
ATOM 4664 O O . LEU A 1 588 ? -28.791 -1.048 23.292 1.00 91.00 588 LEU A O 1
ATOM 4668 N N . GLU A 1 589 ? -27.316 -2.056 24.654 1.00 91.94 589 GLU A N 1
ATOM 4669 C CA . GLU A 1 589 ? -28.118 -1.884 25.870 1.00 91.94 589 GLU A CA 1
ATOM 4670 C C . GLU A 1 589 ? -27.916 -0.477 26.450 1.00 91.94 589 GLU A C 1
ATOM 4672 O O . GLU A 1 589 ? -26.794 -0.076 26.779 1.00 91.94 589 GLU A O 1
ATOM 4677 N N . LEU A 1 590 ? -29.009 0.272 26.591 1.00 86.81 590 LEU A N 1
ATOM 4678 C CA . LEU A 1 590 ? -29.038 1.623 27.156 1.00 86.81 590 LEU A CA 1
ATOM 4679 C C . LEU A 1 590 ? -29.553 1.606 28.612 1.00 86.81 590 LEU A C 1
ATOM 4681 O O . LEU A 1 590 ? -30.379 0.761 28.958 1.00 86.81 590 LEU A O 1
ATOM 4685 N N . PRO A 1 591 ? -29.139 2.539 29.494 1.00 82.81 591 PRO A N 1
ATOM 4686 C CA . PRO A 1 591 ? -29.670 2.587 30.854 1.00 82.81 591 PRO A CA 1
ATOM 4687 C C . PRO A 1 591 ? -31.167 2.928 30.851 1.00 82.81 591 PRO A C 1
ATOM 4689 O O . PRO A 1 591 ? -31.580 3.916 30.248 1.00 82.81 591 PRO A O 1
ATOM 4692 N N . ALA A 1 592 ? -31.974 2.170 31.599 1.00 80.31 592 ALA A N 1
ATOM 4693 C CA . ALA A 1 592 ? -33.442 2.268 31.603 1.00 80.31 592 ALA A CA 1
ATOM 4694 C C . ALA A 1 592 ? -34.027 3.636 32.039 1.00 80.31 592 ALA A C 1
ATOM 4696 O O . ALA A 1 592 ? -35.225 3.872 31.896 1.00 80.31 592 ALA A O 1
ATOM 4697 N N . LYS A 1 593 ? -33.197 4.546 32.567 1.00 72.50 593 LYS A N 1
ATOM 4698 C CA . LYS A 1 593 ? -33.557 5.936 32.917 1.00 72.50 593 LYS A CA 1
ATOM 4699 C C . LYS A 1 593 ? -33.538 6.908 31.721 1.00 72.50 593 LYS A C 1
ATOM 4701 O O . LYS A 1 593 ? -33.710 8.113 31.902 1.00 72.50 593 LYS A O 1
ATOM 4706 N N . TYR A 1 594 ? -33.312 6.394 30.513 1.00 72.75 594 TYR A N 1
ATOM 4707 C CA . TYR A 1 594 ? -33.272 7.165 29.277 1.00 72.75 594 TYR A CA 1
ATOM 4708 C C . TYR A 1 594 ? -34.253 6.614 28.247 1.00 72.75 594 TYR A C 1
ATOM 4710 O O . TYR A 1 594 ? -34.340 5.405 28.040 1.00 72.75 594 TYR A O 1
ATOM 4718 N N . ALA A 1 595 ? -34.959 7.515 27.568 1.00 75.50 595 ALA A N 1
ATOM 4719 C CA . ALA A 1 595 ? -35.751 7.192 26.394 1.00 75.50 595 ALA A CA 1
ATOM 4720 C C . ALA A 1 595 ? -34.904 7.464 25.148 1.00 75.50 595 ALA A C 1
ATOM 4722 O O . ALA A 1 595 ? -34.452 8.589 24.932 1.00 75.50 595 ALA A O 1
ATOM 4723 N N . ALA A 1 596 ? -34.683 6.441 24.329 1.00 79.62 596 ALA A N 1
ATOM 4724 C CA . ALA A 1 596 ? -34.083 6.612 23.015 1.00 79.62 596 ALA A CA 1
ATOM 4725 C C . ALA A 1 596 ? -35.169 6.799 21.948 1.00 79.62 596 ALA A C 1
ATOM 4727 O O . ALA A 1 596 ? -36.264 6.250 22.040 1.00 79.62 596 ALA A O 1
ATOM 4728 N N . HIS A 1 597 ? -34.837 7.545 20.903 1.00 82.19 597 HIS A N 1
ATOM 4729 C CA . HIS A 1 597 ? -35.634 7.671 19.694 1.00 82.19 597 HIS A CA 1
ATOM 4730 C C . HIS A 1 597 ? -34.831 7.073 18.543 1.00 82.19 597 HIS A C 1
ATOM 4732 O O . HIS A 1 597 ? -33.770 7.588 18.181 1.00 82.19 597 HIS A O 1
ATOM 4738 N N . ALA A 1 598 ? -35.317 5.950 18.013 1.00 84.25 598 ALA A N 1
ATOM 4739 C CA . ALA A 1 598 ? -34.685 5.265 16.896 1.00 84.25 598 ALA A CA 1
ATOM 4740 C C . ALA A 1 598 ? -34.723 6.136 15.619 1.00 84.25 598 ALA A C 1
ATOM 4742 O O . ALA A 1 598 ? -35.725 6.820 15.385 1.00 84.25 598 ALA A O 1
ATOM 4743 N N . PRO A 1 599 ? -33.670 6.097 14.781 1.00 88.12 599 PRO A N 1
ATOM 4744 C CA . PRO A 1 599 ? -33.686 6.678 13.443 1.00 88.12 599 PRO A CA 1
ATOM 4745 C C . PRO A 1 599 ? -34.830 6.142 12.575 1.00 88.12 599 PRO A C 1
ATOM 4747 O O . PRO A 1 599 ? -35.356 5.050 12.809 1.00 88.12 599 PRO A O 1
ATOM 4750 N N . LEU A 1 600 ? -35.189 6.887 11.530 1.00 90.62 600 LEU A N 1
ATOM 4751 C CA . LEU A 1 600 ? -36.182 6.429 10.563 1.00 90.62 600 LEU A CA 1
ATOM 4752 C C . LEU A 1 600 ? -35.584 5.304 9.703 1.00 90.62 600 LEU A C 1
ATOM 4754 O O . LEU A 1 600 ? -34.495 5.489 9.156 1.00 90.62 600 LEU A O 1
ATOM 4758 N N . PRO A 1 601 ? -36.270 4.157 9.535 1.00 93.62 601 PRO A N 1
ATOM 4759 C CA . PRO A 1 601 ? -35.818 3.121 8.616 1.00 93.62 601 PRO A CA 1
ATOM 4760 C C . PRO A 1 601 ? -35.814 3.660 7.184 1.00 93.62 601 PRO A C 1
ATOM 4762 O O . PRO A 1 601 ? -36.722 4.383 6.769 1.00 93.62 601 PRO A O 1
ATOM 4765 N N . PHE A 1 602 ? -34.797 3.284 6.417 1.00 94.12 602 PHE A N 1
ATOM 4766 C CA . PHE A 1 602 ? -34.585 3.773 5.060 1.00 94.12 602 PHE A CA 1
ATOM 4767 C C . PHE A 1 602 ? -34.279 2.606 4.126 1.00 94.12 602 PHE A C 1
ATOM 4769 O O . PHE A 1 602 ? -33.548 1.683 4.471 1.00 94.12 602 PHE A O 1
ATOM 4776 N N . SER A 1 603 ? -34.823 2.637 2.914 1.00 96.75 603 SER A N 1
ATOM 4777 C CA . SER A 1 603 ? -34.405 1.720 1.858 1.00 96.75 603 SER A CA 1
ATOM 4778 C C . SER A 1 603 ? -34.411 2.433 0.517 1.00 96.75 603 SER A C 1
ATOM 4780 O O . SER A 1 603 ? -35.287 3.250 0.229 1.00 96.75 603 SER A O 1
ATOM 4782 N N . MET A 1 604 ? -33.416 2.130 -0.308 1.00 96.88 604 MET A N 1
ATOM 4783 C CA . MET A 1 604 ? -33.320 2.636 -1.666 1.00 96.88 604 MET A CA 1
ATOM 4784 C C . MET A 1 604 ? -32.737 1.560 -2.566 1.00 96.88 604 MET A C 1
ATOM 4786 O O . MET A 1 604 ? -31.676 0.998 -2.298 1.00 96.88 604 MET A O 1
ATOM 4790 N N . LYS A 1 605 ? -33.426 1.317 -3.678 1.00 97.31 605 LYS A N 1
ATOM 4791 C CA . LYS A 1 605 ? -32.983 0.399 -4.717 1.00 97.31 605 LYS A CA 1
ATOM 4792 C C . LYS A 1 605 ? -32.698 1.146 -6.014 1.00 97.31 605 LYS A C 1
ATOM 4794 O O . LYS A 1 605 ? -33.414 2.078 -6.396 1.00 97.31 605 LYS A O 1
ATOM 4799 N N . ARG A 1 606 ? -31.638 0.705 -6.673 1.00 96.31 606 ARG A N 1
ATOM 4800 C CA . ARG A 1 606 ? -31.267 0.965 -8.058 1.00 96.31 606 ARG A CA 1
ATOM 4801 C C . ARG A 1 606 ? -30.935 -0.376 -8.711 1.00 96.31 606 ARG A C 1
ATOM 4803 O O . ARG A 1 606 ? -30.905 -1.418 -8.057 1.00 96.31 606 ARG A O 1
ATOM 4810 N N . ASP A 1 607 ? -30.719 -0.339 -10.011 1.00 95.56 607 ASP A N 1
ATOM 4811 C CA . ASP A 1 607 ? -30.155 -1.442 -10.780 1.00 95.56 607 ASP A CA 1
ATOM 4812 C C . ASP A 1 607 ? -28.704 -1.737 -10.361 1.00 95.56 607 ASP A C 1
ATOM 4814 O O . ASP A 1 607 ? -28.377 -2.890 -10.095 1.00 95.56 607 ASP A O 1
ATOM 4818 N N . TYR A 1 608 ? -27.874 -0.702 -10.183 1.00 94.12 608 TYR A N 1
ATOM 4819 C CA . TYR A 1 608 ? -26.459 -0.856 -9.811 1.00 94.12 608 TYR A CA 1
ATOM 4820 C C . TYR A 1 608 ? -26.189 -1.061 -8.308 1.00 94.12 608 TYR A C 1
ATOM 4822 O O . TYR A 1 608 ? -25.125 -1.567 -7.944 1.00 94.12 608 TYR A O 1
ATOM 4830 N N . ALA A 1 609 ? -27.111 -0.668 -7.422 1.00 95.88 609 ALA A N 1
ATOM 4831 C CA . ALA A 1 609 ? -26.919 -0.750 -5.972 1.00 95.88 609 ALA A CA 1
ATOM 4832 C C . ALA A 1 609 ? -28.234 -0.853 -5.185 1.00 95.88 609 ALA A C 1
ATOM 4834 O O . ALA A 1 609 ? -29.291 -0.392 -5.616 1.00 95.88 609 ALA A O 1
ATOM 4835 N N . GLU A 1 610 ? -28.167 -1.429 -3.989 1.00 97.25 610 GLU A N 1
ATOM 4836 C CA . GLU A 1 610 ? -29.294 -1.551 -3.067 1.00 97.25 610 GLU A CA 1
ATOM 4837 C C . GLU A 1 610 ? -28.836 -1.254 -1.637 1.00 97.25 610 GLU A C 1
ATOM 4839 O O . GLU A 1 610 ? -27.870 -1.847 -1.160 1.00 97.25 610 GLU A O 1
ATOM 4844 N N . TYR A 1 611 ? -29.527 -0.335 -0.963 1.00 97.25 611 TYR A N 1
ATOM 4845 C CA . TYR A 1 611 ? -29.280 0.034 0.426 1.00 97.25 611 TYR A CA 1
ATOM 4846 C C . TYR A 1 611 ? -30.530 -0.192 1.274 1.00 97.25 611 TYR A C 1
ATOM 4848 O O . TYR A 1 611 ? -31.637 0.175 0.869 1.00 97.25 611 TYR A O 1
ATOM 4856 N N . GLN A 1 612 ? -30.355 -0.779 2.454 1.00 97.56 612 GLN A N 1
ATOM 4857 C CA . GLN A 1 612 ? -31.414 -1.012 3.433 1.00 97.56 612 GLN A CA 1
ATOM 4858 C C . GLN A 1 612 ? -30.884 -0.703 4.838 1.00 97.56 612 GLN A C 1
ATOM 4860 O O . GLN A 1 612 ? -29.799 -1.149 5.202 1.00 97.56 612 GLN A O 1
ATOM 4865 N N . ALA A 1 613 ? -31.653 0.039 5.626 1.00 95.56 613 ALA A N 1
ATOM 4866 C CA . ALA A 1 613 ? -31.371 0.376 7.012 1.00 95.56 613 ALA A CA 1
ATOM 4867 C C . ALA A 1 613 ? -32.629 0.166 7.858 1.00 95.56 613 ALA A C 1
ATOM 4869 O O . ALA A 1 613 ? -33.706 0.686 7.550 1.00 95.56 613 ALA A O 1
ATOM 4870 N N . SER A 1 614 ? -32.484 -0.601 8.932 1.00 95.19 614 SER A N 1
ATOM 4871 C CA . SER A 1 614 ? -33.541 -0.881 9.898 1.00 95.19 614 SER A CA 1
ATOM 4872 C C . SER A 1 614 ? -33.060 -0.566 11.307 1.00 95.19 614 SER A C 1
ATOM 4874 O O . SER A 1 614 ? -31.898 -0.792 11.642 1.00 95.19 614 SER A O 1
ATOM 4876 N N . TYR A 1 615 ? -33.971 -0.040 12.119 1.00 92.19 615 TYR A N 1
ATOM 4877 C CA . TYR A 1 615 ? -33.712 0.398 13.483 1.00 92.19 615 TYR A CA 1
ATOM 4878 C C . TYR A 1 615 ? -34.873 -0.058 14.361 1.00 92.19 615 TYR A C 1
ATOM 4880 O O . TYR A 1 615 ? -36.034 0.059 13.960 1.00 92.19 615 TYR A O 1
ATOM 4888 N N . LYS A 1 616 ? -34.576 -0.571 15.553 1.00 91.62 616 LYS A N 1
ATOM 4889 C CA . LYS A 1 616 ? -35.578 -0.940 16.554 1.00 91.62 616 LYS A CA 1
ATOM 4890 C C . LYS A 1 616 ? -35.119 -0.527 17.943 1.00 91.62 616 LYS A C 1
ATOM 4892 O O . LYS A 1 616 ? -33.927 -0.531 18.246 1.00 91.62 616 LYS A O 1
ATOM 4897 N N . LEU A 1 617 ? -36.092 -0.232 18.792 1.00 87.25 617 LEU A N 1
ATOM 4898 C CA . LEU A 1 617 ? -35.895 -0.032 20.217 1.00 87.25 617 LEU A CA 1
ATOM 4899 C C . LEU A 1 617 ? -36.917 -0.890 20.960 1.00 87.25 617 LEU A C 1
ATOM 4901 O O . LEU A 1 617 ? -38.121 -0.671 20.834 1.00 87.25 617 LEU A O 1
ATOM 4905 N N . GLU A 1 618 ? -36.432 -1.875 21.707 1.00 87.50 618 GLU A N 1
ATOM 4906 C CA . GLU A 1 618 ? -37.248 -2.824 22.462 1.00 87.50 618 GLU A CA 1
ATOM 4907 C C . GLU A 1 618 ? -36.840 -2.723 23.942 1.00 87.50 618 GLU A C 1
ATOM 4909 O O . GLU A 1 618 ? -35.875 -3.333 24.398 1.00 87.50 618 GLU A O 1
ATOM 4914 N N . GLY A 1 619 ? -37.538 -1.868 24.698 1.00 84.31 619 GLY A N 1
ATOM 4915 C CA . GLY A 1 619 ? -37.154 -1.530 26.073 1.00 84.31 619 GLY A CA 1
ATOM 4916 C C . GLY A 1 619 ? -35.841 -0.740 26.124 1.00 84.31 619 GLY A C 1
ATOM 4917 O O . GLY A 1 619 ? -35.756 0.348 25.557 1.00 84.31 619 GLY A O 1
ATOM 4918 N N . SER A 1 620 ? -34.829 -1.280 26.813 1.00 86.56 620 SER A N 1
ATOM 4919 C CA . SER A 1 620 ? -33.460 -0.737 26.864 1.00 86.56 620 SER A CA 1
ATOM 4920 C C . SER A 1 620 ? -32.616 -1.064 25.632 1.00 86.56 620 SER A C 1
ATOM 4922 O O . SER A 1 620 ? -31.603 -0.401 25.399 1.00 86.56 620 SER A O 1
ATOM 4924 N N . ALA A 1 621 ? -32.998 -2.088 24.867 1.00 90.94 621 ALA A N 1
ATOM 4925 C CA . ALA A 1 621 ? -32.186 -2.628 23.792 1.00 90.94 621 ALA A CA 1
ATOM 4926 C C . ALA A 1 621 ? -32.433 -1.855 22.493 1.00 90.94 621 ALA A C 1
ATOM 4928 O O . ALA A 1 621 ? -33.495 -1.961 21.870 1.00 90.94 621 ALA A O 1
ATOM 4929 N N . PHE A 1 622 ? -31.435 -1.089 22.059 1.00 90.62 622 PHE A N 1
ATOM 4930 C CA . PHE A 1 622 ? -31.394 -0.524 20.717 1.00 90.62 622 PHE A CA 1
ATOM 4931 C C . PHE A 1 622 ? -30.732 -1.520 19.761 1.00 90.62 622 PHE A C 1
ATOM 4933 O O . PHE A 1 622 ? -29.653 -2.037 20.051 1.00 90.62 622 PHE A O 1
ATOM 4940 N N . THR A 1 623 ? -31.342 -1.768 18.602 1.00 92.62 623 THR A N 1
ATOM 4941 C CA . THR A 1 623 ? -30.731 -2.562 17.527 1.00 92.62 623 THR A CA 1
ATOM 4942 C C . THR A 1 623 ? -30.814 -1.845 16.186 1.00 92.62 623 THR A C 1
ATOM 4944 O O . THR A 1 623 ? -31.795 -1.156 15.893 1.00 92.62 623 THR A O 1
ATOM 4947 N N . ALA A 1 624 ? -29.792 -2.026 15.352 1.00 92.31 624 ALA A N 1
ATOM 4948 C CA . ALA A 1 624 ? -29.805 -1.572 13.968 1.00 92.31 624 ALA A CA 1
ATOM 4949 C C . ALA A 1 624 ? -29.107 -2.571 13.040 1.00 92.31 624 ALA A C 1
ATOM 4951 O O . ALA A 1 624 ? -28.082 -3.145 13.404 1.00 92.31 624 ALA A O 1
ATOM 4952 N N . GLU A 1 625 ? -29.633 -2.723 11.824 1.00 94.62 625 GLU A N 1
ATOM 4953 C CA . GLU A 1 625 ? -28.947 -3.379 10.706 1.00 94.62 625 GLU A CA 1
ATOM 4954 C C . GLU A 1 625 ? -28.908 -2.411 9.518 1.00 94.62 625 GLU A C 1
ATOM 4956 O O . GLU A 1 625 ? -29.949 -1.891 9.106 1.00 94.62 625 GLU A O 1
ATOM 4961 N N . ARG A 1 626 ? -27.715 -2.184 8.959 1.00 94.88 626 ARG A N 1
ATOM 4962 C CA . ARG A 1 626 ? -27.491 -1.452 7.705 1.00 94.88 626 ARG A CA 1
ATOM 4963 C C . ARG A 1 626 ? -26.823 -2.377 6.698 1.00 94.88 626 ARG A C 1
ATOM 4965 O O . ARG A 1 626 ? -25.852 -3.058 7.022 1.00 94.88 626 ARG A O 1
ATOM 4972 N N . LYS A 1 627 ? -27.315 -2.383 5.464 1.00 96.25 627 LYS A N 1
ATOM 4973 C CA . LYS A 1 627 ? -26.849 -3.262 4.395 1.00 96.25 627 LYS A CA 1
ATOM 4974 C C . LYS A 1 627 ? -26.713 -2.496 3.086 1.00 96.25 627 LYS A C 1
ATOM 4976 O O . LYS A 1 627 ? -27.697 -1.959 2.585 1.00 96.25 627 LYS A O 1
ATOM 4981 N N . LEU A 1 628 ? -25.516 -2.520 2.505 1.00 95.81 628 LEU A N 1
ATOM 4982 C CA . LEU A 1 628 ? -25.239 -2.070 1.142 1.00 95.81 628 LEU A CA 1
ATOM 4983 C C . LEU A 1 628 ? -24.888 -3.277 0.265 1.00 95.81 628 LEU A C 1
ATOM 4985 O O . LEU A 1 628 ? -24.041 -4.092 0.625 1.00 95.81 628 LEU A O 1
ATOM 4989 N N . VAL A 1 629 ? -25.507 -3.365 -0.909 1.00 96.06 629 VAL A N 1
ATOM 4990 C CA . VAL A 1 629 ? -25.140 -4.295 -1.981 1.00 96.06 629 VAL A CA 1
ATOM 4991 C C . VAL A 1 629 ? -24.782 -3.476 -3.216 1.00 96.06 629 VAL A C 1
ATOM 4993 O O . VAL A 1 629 ? -25.642 -2.786 -3.762 1.00 96.06 629 VAL A O 1
ATOM 4996 N N . LEU A 1 630 ? -23.532 -3.569 -3.663 1.00 93.44 630 LEU A N 1
ATOM 4997 C CA . LEU A 1 630 ? -23.067 -3.039 -4.945 1.00 93.44 630 LEU A CA 1
ATOM 4998 C C . LEU A 1 630 ? -23.102 -4.171 -5.976 1.00 93.44 630 LEU A C 1
ATOM 5000 O O . LEU A 1 630 ? -22.611 -5.267 -5.703 1.00 93.44 630 LEU A O 1
ATOM 5004 N N . ARG A 1 631 ? -23.732 -3.922 -7.128 1.00 92.62 631 ARG A N 1
ATOM 5005 C CA . ARG A 1 631 ? -23.990 -4.925 -8.178 1.00 92.62 631 ARG A CA 1
ATOM 5006 C C . ARG A 1 631 ? -23.137 -4.703 -9.422 1.00 92.62 631 ARG A C 1
ATOM 5008 O O . ARG A 1 631 ? -22.720 -5.676 -10.034 1.00 92.62 631 ARG A O 1
ATOM 5015 N N . GLU A 1 632 ? -22.859 -3.443 -9.742 1.00 90.44 632 GLU A N 1
ATOM 5016 C CA . GLU A 1 632 ? -22.041 -3.035 -10.886 1.00 90.44 632 GLU A CA 1
ATOM 5017 C C . GLU A 1 632 ? -20.671 -2.518 -10.449 1.00 90.44 632 GLU A C 1
ATOM 5019 O O . GLU A 1 632 ? -20.487 -2.100 -9.305 1.00 90.44 632 GLU A O 1
ATOM 5024 N N . ARG A 1 633 ? -19.714 -2.516 -11.385 1.00 86.44 633 ARG A N 1
ATOM 5025 C CA . ARG A 1 633 ? -18.341 -2.033 -11.151 1.00 86.44 633 ARG A CA 1
ATOM 5026 C C . ARG A 1 633 ? -18.165 -0.540 -11.373 1.00 86.44 633 ARG A C 1
ATOM 5028 O O . ARG A 1 633 ? -17.351 0.114 -10.718 1.00 86.44 633 ARG A O 1
ATOM 5035 N N . GLU A 1 634 ? -18.889 -0.033 -12.356 1.00 90.44 634 GLU A N 1
ATOM 5036 C CA . GLU A 1 634 ? -18.833 1.339 -12.825 1.00 90.44 634 GLU A CA 1
ATOM 5037 C C . GLU A 1 634 ? -20.196 1.739 -13.398 1.00 90.44 634 GLU A C 1
ATOM 5039 O O . GLU A 1 634 ? -20.976 0.883 -13.816 1.00 90.44 634 GLU A O 1
ATOM 5044 N N . LEU A 1 635 ? -20.496 3.036 -13.392 1.00 92.00 635 LEU A N 1
ATOM 5045 C CA . LEU A 1 635 ? -21.723 3.599 -13.948 1.00 92.00 635 LEU A CA 1
ATOM 5046 C C . LEU A 1 635 ? -21.365 4.630 -15.028 1.00 92.00 635 LEU A C 1
ATOM 5048 O O . LEU A 1 635 ? -20.481 5.449 -14.774 1.00 92.00 635 LEU A O 1
ATOM 5052 N N . PRO A 1 636 ? -22.032 4.635 -16.199 1.00 91.25 636 PRO A N 1
ATOM 5053 C CA . PRO A 1 636 ? -21.794 5.640 -17.236 1.00 91.25 636 PRO A CA 1
ATOM 5054 C C . PRO A 1 636 ? -21.929 7.074 -16.705 1.00 91.25 636 PRO A C 1
ATOM 5056 O O . PRO A 1 636 ? -22.762 7.339 -15.830 1.00 91.25 636 PRO A O 1
ATOM 5059 N N . ALA A 1 637 ? -21.114 7.994 -17.226 1.00 88.88 637 ALA A N 1
ATOM 5060 C CA . ALA A 1 637 ? -20.994 9.365 -16.722 1.00 88.88 637 ALA A CA 1
ATOM 5061 C C . ALA A 1 637 ? -22.319 10.148 -16.773 1.00 88.88 637 ALA A C 1
ATOM 5063 O O . ALA A 1 637 ? -22.609 10.967 -15.900 1.00 88.88 637 ALA A O 1
ATOM 5064 N N . GLU A 1 638 ? -23.187 9.827 -17.732 1.00 89.38 638 GLU A N 1
ATOM 5065 C CA . GLU A 1 638 ? -24.531 10.390 -17.887 1.00 89.38 638 GLU A CA 1
ATOM 5066 C C . GLU A 1 638 ? -25.430 10.107 -16.669 1.00 89.38 638 GLU A C 1
ATOM 5068 O O . GLU A 1 638 ? -26.415 10.807 -16.432 1.00 89.38 638 GLU A O 1
ATOM 5073 N N . ARG A 1 639 ? -25.094 9.087 -15.868 1.00 92.62 639 ARG A N 1
ATOM 5074 C CA . ARG A 1 639 ? -25.814 8.700 -14.648 1.00 92.62 639 ARG A CA 1
ATOM 5075 C C . ARG A 1 639 ? -25.145 9.170 -13.354 1.00 92.62 639 ARG A C 1
ATOM 5077 O O . ARG A 1 639 ? -25.661 8.868 -12.276 1.00 92.62 639 ARG A O 1
ATOM 5084 N N . THR A 1 640 ? -24.075 9.964 -13.418 1.00 89.81 640 THR A N 1
ATOM 5085 C CA . THR A 1 640 ? -23.427 10.562 -12.235 1.00 89.81 640 THR A CA 1
ATOM 5086 C C . THR A 1 640 ? -24.420 11.334 -11.353 1.00 89.81 640 THR A C 1
ATOM 5088 O O . THR A 1 640 ? -24.337 11.274 -10.126 1.00 89.81 640 THR A O 1
ATOM 5091 N N . GLY A 1 641 ? -25.436 11.974 -11.946 1.00 89.94 641 GLY A N 1
ATOM 5092 C CA . GLY A 1 641 ? -26.529 12.623 -11.209 1.00 89.94 641 GLY A CA 1
ATOM 5093 C C . GLY A 1 641 ? -27.398 11.666 -10.376 1.00 89.94 641 GLY A C 1
ATOM 5094 O O . GLY A 1 641 ? -27.690 11.955 -9.213 1.00 89.94 641 GLY A O 1
ATOM 5095 N N . ASP A 1 642 ? -27.767 10.506 -10.932 1.00 93.44 642 ASP A N 1
ATOM 5096 C CA . ASP A 1 642 ? -28.520 9.451 -10.228 1.00 93.44 642 ASP A CA 1
ATOM 5097 C C . ASP A 1 642 ? -27.669 8.834 -9.108 1.00 93.44 642 ASP A C 1
ATOM 5099 O O . ASP A 1 642 ? -28.138 8.682 -7.977 1.00 93.44 642 ASP A O 1
ATOM 5103 N N . TYR A 1 643 ? -26.383 8.579 -9.376 1.00 93.69 643 TYR A N 1
ATOM 5104 C CA . TYR A 1 643 ? -25.455 8.115 -8.347 1.00 93.69 643 TYR A CA 1
ATOM 5105 C C . TYR A 1 643 ? -25.297 9.114 -7.195 1.00 93.69 643 TYR A C 1
ATOM 5107 O O . TYR A 1 643 ? -25.400 8.736 -6.030 1.00 93.69 643 TYR A O 1
ATOM 5115 N N . LEU A 1 644 ? -25.108 10.403 -7.484 1.00 91.44 644 LEU A N 1
ATOM 5116 C CA . LEU A 1 644 ? -24.983 11.428 -6.447 1.00 91.44 644 LEU A CA 1
ATOM 5117 C C . LEU A 1 644 ? -26.291 11.651 -5.673 1.00 91.44 644 LEU A C 1
ATOM 5119 O O . LEU A 1 644 ? -26.254 12.085 -4.520 1.00 91.44 644 LEU A O 1
ATOM 5123 N N . ALA A 1 645 ? -27.455 11.333 -6.246 1.00 93.31 645 ALA A N 1
ATOM 5124 C CA . ALA A 1 645 ? -28.706 11.247 -5.494 1.00 93.31 645 ALA A CA 1
ATOM 5125 C C . ALA A 1 645 ? -28.721 10.032 -4.545 1.00 93.31 645 ALA A C 1
ATOM 5127 O O . ALA A 1 645 ? -29.007 10.204 -3.360 1.00 93.31 645 ALA A O 1
ATOM 5128 N N . PHE A 1 646 ? -28.342 8.839 -5.021 1.00 95.25 646 PHE A N 1
ATOM 5129 C CA . PHE A 1 646 ? -28.218 7.629 -4.195 1.00 95.25 646 PHE A CA 1
ATOM 5130 C C . PHE A 1 646 ? -27.215 7.816 -3.046 1.00 95.25 646 PHE A C 1
ATOM 5132 O O . PHE A 1 646 ? -27.568 7.630 -1.882 1.00 95.25 646 PHE A O 1
ATOM 5139 N N . ARG A 1 647 ? -25.991 8.270 -3.349 1.00 93.56 647 ARG A N 1
ATOM 5140 C CA . ARG A 1 647 ? -24.922 8.530 -2.371 1.00 93.56 647 ARG A CA 1
ATOM 5141 C C . ARG A 1 647 ? -25.373 9.515 -1.297 1.00 93.56 647 ARG A C 1
ATOM 5143 O O . ARG A 1 647 ? -25.172 9.241 -0.120 1.00 93.56 647 ARG A O 1
ATOM 5150 N N . ARG A 1 648 ? -26.020 10.628 -1.672 1.00 93.25 648 ARG A N 1
ATOM 5151 C CA . ARG A 1 648 ? -26.572 11.584 -0.694 1.00 93.25 648 ARG A CA 1
ATOM 5152 C C . ARG A 1 648 ? -27.633 10.946 0.198 1.00 93.25 648 ARG A C 1
ATOM 5154 O O . ARG A 1 648 ? -27.590 11.182 1.396 1.00 93.25 648 ARG A O 1
ATOM 5161 N N . ALA A 1 649 ? -28.525 10.118 -0.347 1.00 94.38 649 ALA A N 1
ATOM 5162 C CA . ALA A 1 649 ? -29.560 9.451 0.442 1.00 94.38 649 ALA A CA 1
ATOM 5163 C C . ALA A 1 649 ? -28.965 8.465 1.469 1.00 94.38 649 ALA A C 1
ATOM 5165 O O . ALA A 1 649 ? -29.351 8.487 2.635 1.00 94.38 649 ALA A O 1
ATOM 5166 N N . VAL A 1 650 ? -27.972 7.661 1.065 1.00 93.50 650 VAL A N 1
ATOM 5167 C CA . VAL A 1 650 ? -27.243 6.763 1.981 1.00 93.50 650 VAL A CA 1
ATOM 5168 C C . VAL A 1 650 ? -26.469 7.558 3.037 1.00 93.50 650 VAL A C 1
ATOM 5170 O O . VAL A 1 650 ? -26.565 7.249 4.219 1.00 93.50 650 VAL A O 1
ATOM 5173 N N . LEU A 1 651 ? -25.760 8.625 2.652 1.00 91.12 651 LEU A N 1
ATOM 5174 C CA . LEU A 1 651 ? -25.064 9.503 3.602 1.00 91.12 651 LEU A CA 1
ATOM 5175 C C . LEU A 1 651 ? -26.030 10.202 4.576 1.00 91.12 651 LEU A C 1
ATOM 5177 O O . LEU A 1 651 ? -25.677 10.393 5.735 1.00 91.12 651 LEU A O 1
ATOM 5181 N N . SER A 1 652 ? -27.248 10.553 4.145 1.00 91.00 652 SER A N 1
ATOM 5182 C CA . SER A 1 652 ? -28.291 11.084 5.032 1.00 91.00 652 SER A CA 1
ATOM 5183 C C . SER A 1 652 ? -28.769 10.052 6.054 1.00 91.00 652 SER A C 1
ATOM 5185 O O . SER A 1 652 ? -28.977 10.420 7.206 1.00 91.00 652 SER A O 1
ATOM 5187 N N . ASP A 1 653 ? -28.895 8.774 5.675 1.00 91.44 653 ASP A N 1
ATOM 5188 C CA . ASP A 1 653 ? -29.181 7.700 6.633 1.00 91.44 653 ASP A CA 1
ATOM 5189 C C . ASP A 1 653 ? -28.021 7.485 7.617 1.00 91.44 653 ASP A C 1
ATOM 5191 O O . ASP A 1 653 ? -28.249 7.414 8.824 1.00 91.44 653 ASP A O 1
ATOM 5195 N N . LEU A 1 654 ? -26.777 7.448 7.125 1.00 88.50 654 LEU A N 1
ATOM 5196 C CA . LEU A 1 654 ? -25.584 7.339 7.970 1.00 88.50 654 LEU A CA 1
ATOM 5197 C C . LEU A 1 654 ? -25.476 8.501 8.968 1.00 88.50 654 LEU A C 1
ATOM 5199 O O . LEU A 1 654 ? -25.084 8.276 10.109 1.00 88.50 654 LEU A O 1
ATOM 5203 N N . ALA A 1 655 ? -25.876 9.711 8.569 1.00 87.12 655 ALA A N 1
ATOM 5204 C CA . ALA A 1 655 ? -25.903 10.896 9.422 1.00 87.12 655 ALA A CA 1
ATOM 5205 C C . ALA A 1 655 ? -27.071 10.934 10.432 1.00 87.12 655 ALA A C 1
ATOM 5207 O O . ALA A 1 655 ? -27.089 11.824 11.289 1.00 87.12 655 ALA A O 1
ATOM 5208 N N . GLN A 1 656 ? -28.038 10.007 10.369 1.00 87.31 656 GLN A N 1
ATOM 5209 C CA . GLN A 1 656 ? -29.078 9.913 11.396 1.00 87.31 656 GLN A CA 1
ATOM 5210 C C . GLN A 1 656 ? -28.476 9.515 12.750 1.00 87.31 656 GLN A C 1
ATOM 5212 O O . GLN A 1 656 ? -27.619 8.634 12.843 1.00 87.31 656 GLN A O 1
ATOM 5217 N N . ARG A 1 657 ? -28.983 10.136 13.817 1.00 84.25 657 ARG A N 1
ATOM 5218 C CA . ARG A 1 657 ? -28.550 9.910 15.201 1.00 84.25 657 ARG A CA 1
ATOM 5219 C C . ARG A 1 657 ? -29.660 9.245 16.003 1.00 84.25 657 ARG A C 1
ATOM 5221 O O . ARG A 1 657 ? -30.829 9.565 15.798 1.00 84.25 657 ARG A O 1
ATOM 5228 N N . VAL A 1 658 ? -29.307 8.382 16.956 1.00 82.19 658 VAL A N 1
ATOM 5229 C CA . VAL A 1 658 ? -30.282 7.916 17.960 1.00 82.19 658 VAL A CA 1
ATOM 5230 C C . VAL A 1 658 ? -30.387 9.018 19.005 1.00 82.19 658 VAL A C 1
ATOM 5232 O O . VAL A 1 658 ? -29.417 9.306 19.700 1.00 82.19 658 VAL A O 1
ATOM 5235 N N . SER A 1 659 ? -31.524 9.692 19.106 1.00 77.88 659 SER A N 1
ATOM 5236 C CA . SER A 1 659 ? -31.631 10.811 20.046 1.00 77.88 659 SER A CA 1
ATOM 5237 C C . SER A 1 659 ? -32.044 10.291 21.419 1.00 77.88 659 SER A C 1
ATOM 5239 O O . SER A 1 659 ? -33.081 9.636 21.533 1.00 77.88 659 SER A O 1
ATOM 5241 N N . ILE A 1 660 ? -31.231 10.531 22.451 1.00 78.06 660 ILE A N 1
ATOM 5242 C CA . ILE A 1 660 ? -31.467 10.014 23.801 1.00 78.06 660 ILE A CA 1
ATOM 5243 C C . ILE A 1 660 ? -31.858 11.156 24.739 1.00 78.06 660 ILE A C 1
ATOM 5245 O O . ILE A 1 660 ? -31.164 12.168 24.846 1.00 78.06 660 ILE A O 1
ATOM 5249 N N . GLU A 1 661 ? -32.976 10.984 25.436 1.00 72.12 661 GLU A N 1
ATOM 5250 C CA . GLU A 1 661 ? -33.553 11.972 26.343 1.00 72.12 661 GLU A CA 1
ATOM 5251 C C . GLU A 1 661 ? -33.654 11.402 27.765 1.00 72.12 661 GLU A C 1
ATOM 5253 O O . GLU A 1 661 ? -34.027 10.244 27.974 1.00 72.12 661 GLU A O 1
ATOM 5258 N N . SER A 1 662 ? -33.300 12.216 28.764 1.00 66.06 662 SER A N 1
ATOM 5259 C CA . SER A 1 662 ? -33.469 11.850 30.175 1.00 66.06 662 SER A CA 1
ATOM 5260 C C . SER A 1 662 ? -34.948 11.829 30.535 1.00 66.06 662 SER A C 1
ATOM 5262 O O . SER A 1 662 ? -35.624 12.852 30.422 1.00 66.06 662 SER A O 1
ATOM 5264 N N . THR A 1 663 ? -35.442 10.700 31.051 1.00 62.75 663 THR A N 1
ATOM 5265 C CA . THR A 1 663 ? -36.804 10.628 31.611 1.00 62.75 663 THR A CA 1
ATOM 5266 C C . THR A 1 663 ? -36.886 11.247 33.013 1.00 62.75 663 THR A C 1
ATOM 5268 O O . THR A 1 663 ? -37.971 11.372 33.578 1.00 62.75 663 THR A O 1
ATOM 5271 N N . VAL A 1 664 ? -35.746 11.679 33.570 1.00 55.97 664 VAL A N 1
ATOM 5272 C CA . VAL A 1 664 ? -35.614 12.280 34.902 1.00 55.97 664 VAL A CA 1
ATOM 5273 C C . VAL A 1 664 ? -35.266 13.768 34.792 1.00 55.97 664 VAL A C 1
ATOM 5275 O O . VAL A 1 664 ? -34.343 14.163 34.076 1.00 55.97 664 VAL A O 1
ATOM 5278 N N . ALA A 1 665 ? -35.988 14.608 35.536 1.00 43.69 665 ALA A N 1
ATOM 5279 C CA . ALA A 1 665 ? -35.769 16.050 35.575 1.00 43.69 665 ALA A CA 1
ATOM 5280 C C . ALA A 1 665 ? -34.607 16.432 36.514 1.00 43.69 665 ALA A C 1
ATOM 5282 O O . ALA A 1 665 ? -34.791 16.577 37.719 1.00 43.69 665 ALA A O 1
ATOM 5283 N N . GLY A 1 666 ? -33.416 16.638 35.949 1.00 51.69 666 GLY A N 1
ATOM 5284 C CA . GLY A 1 666 ? -32.225 17.115 36.662 1.00 51.69 666 GLY A CA 1
ATOM 5285 C C . GLY A 1 666 ? -30.938 16.577 36.039 1.00 51.69 666 GLY A C 1
ATOM 5286 O O . GLY A 1 666 ? -30.992 15.681 35.199 1.00 51.69 666 GLY A O 1
ATOM 5287 N N . SER A 1 667 ? -29.782 17.107 36.445 1.00 50.69 667 SER A N 1
ATOM 5288 C CA . SER A 1 667 ? -28.495 16.487 36.105 1.00 50.69 667 SER A CA 1
ATOM 5289 C C . SER A 1 667 ? -28.444 15.086 36.730 1.00 50.69 667 SER A C 1
ATOM 5291 O O . SER A 1 667 ? -28.704 14.970 37.933 1.00 50.69 667 SER A O 1
ATOM 5293 N N . PRO A 1 668 ? -28.142 14.020 35.971 1.00 53.78 668 PRO A N 1
ATOM 5294 C CA . PRO A 1 668 ? -28.216 12.665 36.492 1.00 53.78 668 PRO A CA 1
ATOM 5295 C C . PRO A 1 668 ? -27.182 12.456 37.592 1.00 53.78 668 PRO A C 1
ATOM 5297 O O . PRO A 1 668 ? -25.977 12.559 37.372 1.00 53.78 668 PRO A O 1
ATOM 5300 N N . ALA A 1 669 ? -27.671 12.126 38.786 1.00 57.19 669 ALA A N 1
ATOM 5301 C CA . ALA A 1 669 ? -26.816 11.709 39.881 1.00 57.19 669 ALA A CA 1
ATOM 5302 C C . ALA A 1 669 ? -26.098 10.394 39.501 1.00 57.19 669 ALA A C 1
ATOM 5304 O O . ALA A 1 669 ? -26.756 9.458 39.026 1.00 57.19 669 ALA A O 1
ATOM 5305 N N . PRO A 1 670 ? -24.776 10.282 39.725 1.00 62.25 670 PRO A N 1
ATOM 5306 C CA . PRO A 1 670 ? -24.055 9.024 39.559 1.00 62.25 670 PRO A CA 1
ATOM 5307 C C . PRO A 1 670 ? -24.690 7.926 40.438 1.00 62.25 670 PRO A C 1
ATOM 5309 O O . PRO A 1 670 ? -24.959 8.197 41.612 1.00 62.25 670 PRO A O 1
ATOM 5312 N N . PRO A 1 671 ? -24.931 6.696 39.943 1.00 66.81 671 PRO A N 1
ATOM 5313 C CA . PRO A 1 671 ? -25.636 5.656 40.704 1.00 66.81 671 PRO A CA 1
ATOM 5314 C C . PRO A 1 671 ? -24.931 5.309 42.030 1.00 66.81 671 PRO A C 1
ATOM 5316 O O . PRO A 1 671 ? -23.701 5.372 42.103 1.00 66.81 671 PRO A O 1
ATOM 5319 N N . PRO A 1 672 ? -25.668 4.954 43.100 1.00 67.06 672 PRO A N 1
ATOM 5320 C CA . PRO A 1 672 ? -25.172 5.008 44.484 1.00 67.06 672 PRO A CA 1
ATOM 5321 C C . PRO A 1 672 ? -24.090 3.979 44.863 1.00 67.06 672 PRO A C 1
ATOM 5323 O O . PRO A 1 672 ? -23.385 4.201 45.842 1.00 67.06 672 PRO A O 1
ATOM 5326 N N . ASN A 1 673 ? -23.876 2.925 44.066 1.00 76.75 673 ASN A N 1
ATOM 5327 C CA . ASN A 1 673 ? -23.012 1.784 44.428 1.00 76.75 673 ASN A CA 1
ATOM 5328 C C . ASN A 1 673 ? -21.742 1.634 43.556 1.00 76.75 673 ASN A C 1
ATOM 5330 O O . ASN A 1 673 ? -21.202 0.537 43.439 1.00 76.75 673 ASN A O 1
ATOM 5334 N N . LEU A 1 674 ? -21.291 2.710 42.905 1.00 81.00 674 LEU A N 1
ATOM 5335 C CA . LEU A 1 674 ? -20.078 2.719 42.073 1.00 81.00 674 LEU A CA 1
ATOM 5336 C C . LEU A 1 674 ? -18.795 2.610 42.905 1.00 81.00 674 LEU A C 1
ATOM 5338 O O . LEU A 1 674 ? -18.723 3.159 44.008 1.00 81.00 674 LEU A O 1
ATOM 5342 N N . LYS A 1 675 ? -17.768 1.967 42.340 1.00 88.25 675 LYS A N 1
ATOM 5343 C CA . LYS A 1 675 ? -16.429 1.888 42.947 1.00 88.25 675 LYS A CA 1
ATOM 5344 C C . LYS A 1 675 ? -15.647 3.191 42.765 1.00 88.25 675 LYS A C 1
ATOM 5346 O O . LYS A 1 675 ? -15.907 3.958 41.839 1.00 88.25 675 LYS A O 1
ATOM 5351 N N . ALA A 1 676 ? -14.648 3.410 43.620 1.00 88.44 676 ALA A N 1
ATOM 5352 C CA . ALA A 1 676 ? -13.782 4.586 43.542 1.00 88.44 676 ALA A CA 1
ATOM 5353 C C . ALA A 1 676 ? -13.021 4.681 42.206 1.00 88.44 676 ALA A C 1
ATOM 5355 O O . ALA A 1 676 ? -12.978 5.769 41.635 1.00 88.44 676 ALA A O 1
ATOM 5356 N N . ASP A 1 677 ? -12.522 3.560 41.666 1.00 86.62 677 ASP A N 1
ATOM 5357 C CA . ASP A 1 677 ? -11.842 3.526 40.360 1.00 86.62 677 ASP A CA 1
ATOM 5358 C C . ASP A 1 677 ? -12.769 4.018 39.229 1.00 86.62 677 ASP A C 1
ATOM 5360 O O . ASP A 1 677 ? -12.419 4.927 38.480 1.00 86.62 677 ASP A O 1
ATOM 5364 N N . GLU A 1 678 ? -13.999 3.492 39.158 1.00 83.31 678 GLU A N 1
ATOM 5365 C CA . GLU A 1 678 ? -15.009 3.838 38.140 1.00 83.31 678 GLU A CA 1
ATOM 5366 C C . GLU A 1 678 ? -15.441 5.314 38.224 1.00 83.31 678 GLU A C 1
ATOM 5368 O O . GLU A 1 678 ? -15.633 5.985 37.201 1.00 83.31 678 GLU A O 1
ATOM 5373 N N . LEU A 1 679 ? -15.589 5.830 39.452 1.00 87.94 679 LEU A N 1
ATOM 5374 C CA . LEU A 1 679 ? -15.876 7.239 39.730 1.00 87.94 679 LEU A CA 1
ATOM 5375 C C . LEU A 1 679 ? -14.696 8.135 39.328 1.00 87.94 679 LEU A C 1
ATOM 5377 O O . LEU A 1 679 ? -14.910 9.197 38.743 1.00 87.94 679 LEU A O 1
ATOM 5381 N N . ASN A 1 680 ? -13.461 7.705 39.597 1.00 90.75 680 ASN A N 1
ATOM 5382 C CA . ASN A 1 680 ? -12.249 8.429 39.232 1.00 90.75 680 ASN A CA 1
ATOM 5383 C C . ASN A 1 680 ? -12.022 8.460 37.713 1.00 90.75 680 ASN A C 1
ATOM 5385 O O . ASN A 1 680 ? -11.780 9.538 37.176 1.00 90.75 680 ASN A O 1
ATOM 5389 N N . GLU A 1 681 ? -12.143 7.327 37.014 1.00 86.25 681 GLU A N 1
ATOM 5390 C CA . GLU A 1 681 ? -12.063 7.253 35.545 1.00 86.25 681 GLU A CA 1
ATOM 5391 C C . GLU A 1 681 ? -13.064 8.210 34.890 1.00 86.25 681 GLU A C 1
ATOM 5393 O O . GLU A 1 681 ? -12.700 9.057 34.072 1.00 86.25 681 GLU A O 1
ATOM 5398 N N . SER A 1 682 ? -14.335 8.107 35.287 1.00 83.56 682 SER A N 1
ATOM 5399 C CA . SER A 1 682 ? -15.421 8.895 34.696 1.00 83.56 682 SER A CA 1
ATOM 5400 C C . SER A 1 682 ? -15.299 10.378 35.055 1.00 83.56 682 SER A C 1
ATOM 5402 O O . SER A 1 682 ? -15.578 11.248 34.230 1.00 83.56 682 SER A O 1
ATOM 5404 N N . GLY A 1 683 ? -14.834 10.687 36.269 1.00 88.88 683 GLY A N 1
ATOM 5405 C CA . GLY A 1 683 ? -14.560 12.048 36.721 1.00 88.88 683 GLY A CA 1
ATOM 5406 C C . GLY A 1 683 ? -13.382 12.698 35.992 1.00 88.88 683 GLY A C 1
ATOM 5407 O O . GLY A 1 683 ? -13.480 13.850 35.571 1.00 88.88 683 GLY A O 1
ATOM 5408 N N . TYR A 1 684 ? -12.300 11.951 35.764 1.00 89.19 684 TYR A N 1
ATOM 5409 C CA . TYR A 1 684 ? -11.153 12.402 34.975 1.00 89.19 684 TYR A CA 1
ATOM 5410 C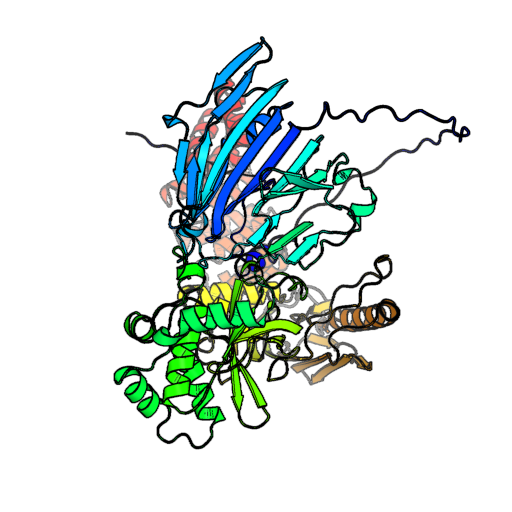 C . TYR A 1 684 ? -11.525 12.612 33.501 1.00 89.19 684 TYR A C 1
ATOM 5412 O O . TYR A 1 684 ? -11.225 13.660 32.934 1.00 89.19 684 TYR A O 1
ATOM 5420 N N . ALA A 1 685 ? -12.265 11.685 32.888 1.00 81.25 685 ALA A N 1
ATOM 5421 C CA . ALA A 1 685 ? -12.773 11.870 31.530 1.00 81.25 685 ALA A CA 1
ATOM 5422 C C . ALA A 1 685 ? -13.751 13.063 31.425 1.00 81.25 685 ALA A C 1
ATOM 5424 O O . ALA A 1 685 ? -13.820 13.724 30.391 1.00 81.25 685 ALA A O 1
ATOM 5425 N N . ALA A 1 686 ? -14.497 13.388 32.490 1.00 82.56 686 ALA A N 1
ATOM 5426 C CA . ALA A 1 686 ? -15.395 14.547 32.507 1.00 82.56 686 ALA A CA 1
ATOM 5427 C C . ALA A 1 686 ? -14.601 15.858 32.567 1.00 82.56 686 ALA A C 1
ATOM 5429 O O . ALA A 1 686 ? -14.972 16.826 31.905 1.00 82.56 686 ALA A O 1
ATOM 5430 N N . LEU A 1 687 ? -13.484 15.860 33.300 1.00 86.44 687 LEU A N 1
ATOM 5431 C CA . LEU A 1 687 ? -12.526 16.960 33.347 1.00 86.44 687 LEU A CA 1
ATOM 5432 C C . LEU A 1 687 ? -11.885 17.217 31.973 1.00 86.44 687 LEU A C 1
ATOM 5434 O O . LEU A 1 687 ? -11.875 18.363 31.532 1.00 86.44 687 LEU A O 1
ATOM 5438 N N . GLN A 1 688 ? -11.423 16.172 31.273 1.00 83.75 688 GLN A N 1
ATOM 5439 C CA . GLN A 1 688 ? -10.846 16.303 29.922 1.00 83.75 688 GLN A CA 1
ATOM 5440 C C . GLN A 1 688 ? -11.857 16.852 28.901 1.00 83.75 688 GLN A C 1
ATOM 5442 O O . GLN A 1 688 ? -11.511 17.685 28.069 1.00 83.75 688 GLN A O 1
ATOM 5447 N N . ASN A 1 689 ? -13.130 16.460 29.014 1.00 73.00 689 ASN A N 1
ATOM 5448 C CA . ASN A 1 689 ? -14.216 16.960 28.163 1.00 73.00 689 ASN A CA 1
ATOM 5449 C C . ASN A 1 689 ? -14.767 18.341 28.596 1.00 73.00 689 ASN A C 1
ATOM 5451 O O . ASN A 1 689 ? -15.780 18.790 28.059 1.00 73.00 689 ASN A O 1
ATOM 5455 N N . GLY A 1 690 ? -14.160 19.007 29.587 1.00 79.88 690 GLY A N 1
ATOM 5456 C CA . GLY A 1 690 ? -14.582 20.325 30.080 1.00 79.88 690 GLY A CA 1
ATOM 5457 C C . GLY A 1 690 ? -15.873 20.342 30.913 1.00 79.88 690 GLY A C 1
ATOM 5458 O O . GLY A 1 690 ? -16.356 21.415 31.276 1.00 79.88 690 GLY A O 1
ATOM 5459 N N . ASN A 1 691 ? -16.446 19.183 31.259 1.00 78.81 691 ASN A N 1
ATOM 5460 C CA . ASN A 1 691 ? -17.633 19.085 32.114 1.00 78.81 691 ASN A CA 1
ATOM 5461 C C . ASN A 1 691 ? -17.242 19.125 33.602 1.00 78.81 691 ASN A C 1
ATOM 5463 O O . ASN A 1 691 ? -17.370 18.148 34.345 1.00 78.81 691 ASN A O 1
ATOM 5467 N N . TYR A 1 692 ? -16.740 20.282 34.037 1.00 84.12 692 TYR A N 1
ATOM 5468 C CA . TYR A 1 692 ? -16.234 20.480 35.396 1.00 84.12 692 TYR A CA 1
ATOM 5469 C C . TYR A 1 692 ? -17.263 20.226 36.521 1.00 84.12 692 TYR A C 1
ATOM 5471 O O . TYR A 1 692 ? -16.859 19.680 37.551 1.00 84.12 692 TYR A O 1
ATOM 5479 N N . PRO A 1 693 ? -18.572 20.541 36.378 1.00 82.56 693 PRO A N 1
ATOM 5480 C CA . PRO A 1 693 ? -19.568 20.208 37.399 1.00 82.56 693 PRO A CA 1
ATOM 5481 C C . PRO A 1 693 ? -19.714 18.698 37.628 1.00 82.56 693 PRO A C 1
ATOM 5483 O O . PRO A 1 693 ? -19.715 18.252 38.778 1.00 82.56 693 PRO A O 1
ATOM 5486 N N . LEU A 1 694 ? -19.782 17.904 36.550 1.00 79.75 694 LEU A N 1
ATOM 5487 C CA . LEU A 1 694 ? -19.852 16.443 36.640 1.00 79.75 694 LEU A CA 1
ATOM 5488 C C . LEU A 1 694 ? -18.532 15.855 37.160 1.00 79.75 694 LEU A C 1
ATOM 5490 O O . LEU A 1 694 ? -18.555 14.968 38.012 1.00 79.75 694 LEU A O 1
ATOM 5494 N N . ALA A 1 695 ? -17.391 16.389 36.710 1.00 88.25 695 ALA A N 1
ATOM 5495 C CA . ALA A 1 695 ? -16.074 15.999 37.205 1.00 88.25 695 ALA A CA 1
ATOM 5496 C C . ALA A 1 695 ? -15.969 16.184 38.727 1.00 88.25 695 ALA A C 1
ATOM 5498 O O . ALA A 1 695 ? -15.646 15.232 39.432 1.00 88.25 695 ALA A O 1
ATOM 5499 N N . LEU A 1 696 ? -16.325 17.363 39.259 1.00 90.50 696 LEU A N 1
ATOM 5500 C CA . LEU A 1 696 ? -16.339 17.599 40.707 1.00 90.50 696 LEU A CA 1
ATOM 5501 C C . LEU A 1 696 ? -17.276 16.641 41.446 1.00 90.50 696 LEU A C 1
ATOM 5503 O O . LEU A 1 696 ? -16.902 16.142 42.503 1.00 90.50 696 LEU A O 1
ATOM 5507 N N . GLN A 1 697 ? -18.479 16.382 40.927 1.00 86.94 697 GLN A N 1
ATOM 5508 C CA . GLN A 1 697 ? -19.435 15.479 41.574 1.00 86.94 697 GLN A CA 1
ATOM 5509 C C . GLN A 1 697 ? -18.895 14.044 41.667 1.00 86.94 697 GLN A C 1
ATOM 5511 O O . GLN A 1 697 ? -18.971 13.423 42.727 1.00 86.94 697 GLN A O 1
ATOM 5516 N N . LEU A 1 698 ? -18.333 13.528 40.571 1.00 89.00 698 LEU A N 1
ATOM 5517 C CA . LEU A 1 698 ? -17.767 12.181 40.502 1.00 89.00 698 LEU A CA 1
ATOM 5518 C C . LEU A 1 698 ? -16.510 12.046 41.365 1.00 89.00 698 LEU A C 1
ATOM 5520 O O . LEU A 1 698 ? -16.397 11.092 42.128 1.00 89.00 698 LEU A O 1
ATOM 5524 N N . LEU A 1 699 ? -15.598 13.017 41.292 1.00 94.00 699 LEU A N 1
ATOM 5525 C CA . LEU A 1 699 ? -14.306 12.968 41.978 1.00 94.00 699 LEU A CA 1
ATOM 5526 C C . LEU A 1 699 ? -14.432 13.198 43.489 1.00 94.00 699 LEU A C 1
ATOM 5528 O O . LEU A 1 699 ? -13.754 12.511 44.249 1.00 94.00 699 LEU A O 1
ATOM 5532 N N . LYS A 1 700 ? -15.350 14.068 43.942 1.00 94.19 700 LYS A N 1
ATOM 5533 C CA . LYS A 1 700 ? -15.728 14.164 45.367 1.00 94.19 700 LYS A CA 1
ATOM 5534 C C . LYS A 1 700 ? -16.198 12.817 45.892 1.00 94.19 700 LYS A C 1
ATOM 5536 O O . LYS A 1 700 ? -15.722 12.345 46.917 1.00 94.19 700 LYS A O 1
ATOM 5541 N N . ARG A 1 701 ? -17.081 12.156 45.146 1.00 91.69 701 ARG A N 1
ATOM 5542 C CA . ARG A 1 701 ? -17.604 10.866 45.571 1.00 91.69 701 ARG A CA 1
ATOM 5543 C C . ARG A 1 701 ? -16.572 9.738 45.472 1.00 91.69 701 ARG A C 1
ATOM 5545 O O . ARG A 1 701 ? -16.606 8.831 46.293 1.00 91.69 701 ARG A O 1
ATOM 5552 N N . ALA A 1 702 ? -15.628 9.799 44.531 1.00 93.25 702 ALA A N 1
ATOM 5553 C CA . ALA A 1 702 ? -14.509 8.858 44.470 1.00 93.25 702 ALA A CA 1
ATOM 5554 C C . ALA A 1 702 ? -13.686 8.888 45.770 1.00 93.25 702 ALA A C 1
ATOM 5556 O O . ALA A 1 702 ? -13.420 7.832 46.340 1.00 93.25 702 ALA A O 1
ATOM 5557 N N . VAL A 1 703 ? -13.360 10.087 46.275 1.00 94.81 703 VAL A N 1
ATOM 5558 C CA . VAL A 1 703 ? -12.607 10.255 47.533 1.00 94.81 703 VAL A CA 1
ATOM 5559 C C . VAL A 1 703 ? -13.445 10.030 48.799 1.00 94.81 703 VAL A C 1
ATOM 5561 O O . VAL A 1 703 ? -12.883 9.780 49.860 1.00 94.81 703 VAL A O 1
ATOM 5564 N N . GLU A 1 704 ? -14.777 10.083 48.715 1.00 93.56 704 GLU A N 1
ATOM 5565 C CA . GLU A 1 704 ? -15.676 9.645 49.796 1.00 93.56 704 GLU A CA 1
ATOM 5566 C C . GLU A 1 704 ? -15.770 8.110 49.879 1.00 93.56 704 GLU A C 1
ATOM 5568 O O . GLU A 1 704 ? -15.808 7.557 50.977 1.00 93.56 704 GLU A O 1
ATOM 5573 N N . VAL A 1 705 ? -15.800 7.420 48.730 1.00 91.56 705 VAL A N 1
ATOM 5574 C CA . VAL A 1 705 ? -15.884 5.949 48.637 1.00 91.56 705 VAL A CA 1
ATOM 5575 C C . VAL A 1 705 ? -14.551 5.283 48.985 1.00 91.56 705 VAL A C 1
ATOM 5577 O O . VAL A 1 705 ? -14.544 4.287 49.707 1.00 91.56 705 VAL A O 1
ATOM 5580 N N . ASP A 1 706 ? -13.430 5.831 48.513 1.00 93.00 706 ASP A N 1
ATOM 5581 C CA . ASP A 1 706 ? -12.087 5.446 48.954 1.00 93.00 706 ASP A CA 1
ATOM 5582 C C . ASP A 1 706 ? -11.220 6.695 49.211 1.00 93.00 706 ASP A C 1
ATOM 5584 O O . ASP A 1 706 ? -10.584 7.230 48.294 1.00 93.00 706 ASP A O 1
ATOM 5588 N N . PRO A 1 707 ? -11.124 7.141 50.478 1.00 94.06 707 PRO A N 1
ATOM 5589 C CA . PRO A 1 707 ? -10.255 8.248 50.874 1.00 94.06 707 PRO A CA 1
ATOM 5590 C C . PRO A 1 707 ? -8.759 8.020 50.622 1.00 94.06 707 PRO A C 1
ATOM 5592 O O . PRO A 1 707 ? -7.991 8.974 50.746 1.00 94.06 707 PRO A O 1
ATOM 5595 N N . LYS A 1 708 ? -8.326 6.794 50.291 1.00 93.62 708 LYS A N 1
ATOM 5596 C CA . LYS A 1 708 ? -6.941 6.437 49.946 1.00 93.62 708 LYS A CA 1
ATOM 5597 C C . LYS A 1 708 ? -6.763 6.088 48.462 1.00 93.62 708 LYS A C 1
ATOM 5599 O O . LYS A 1 708 ? -5.714 5.561 48.085 1.00 93.62 708 LYS A O 1
ATOM 5604 N N . HIS A 1 709 ? -7.741 6.408 47.613 1.00 93.38 709 HIS A N 1
ATOM 5605 C CA . HIS A 1 709 ? -7.669 6.122 46.185 1.00 93.38 709 HIS A CA 1
ATOM 5606 C C . HIS A 1 709 ? -6.478 6.837 45.531 1.00 93.38 709 HIS A C 1
ATOM 5608 O O . HIS A 1 709 ? -6.354 8.063 45.600 1.00 93.38 709 HIS A O 1
ATOM 5614 N N . LYS A 1 710 ? -5.642 6.069 44.823 1.00 90.56 710 LYS A N 1
ATOM 5615 C CA . LYS A 1 710 ? -4.301 6.477 44.363 1.00 90.56 710 LYS A CA 1
ATOM 5616 C C . LYS A 1 710 ? -4.235 7.720 43.475 1.00 90.56 710 LYS A C 1
ATOM 5618 O O . LYS A 1 710 ? -3.154 8.266 43.340 1.00 90.56 710 LYS A O 1
ATOM 5623 N N . LEU A 1 711 ? -5.328 8.140 42.834 1.00 92.44 711 LEU A N 1
ATOM 5624 C CA . LEU A 1 711 ? -5.341 9.274 41.888 1.00 92.44 711 LEU A CA 1
ATOM 5625 C C . LEU A 1 711 ? -6.496 10.269 42.104 1.00 92.44 711 LEU A C 1
ATOM 5627 O O . LEU A 1 711 ? -6.547 11.305 41.438 1.00 92.44 711 LEU A O 1
ATOM 5631 N N . ALA A 1 712 ? -7.451 9.966 42.992 1.00 94.44 712 ALA A N 1
ATOM 5632 C CA . ALA A 1 712 ? -8.730 10.688 42.997 1.00 94.44 712 ALA A CA 1
ATOM 5633 C C . ALA A 1 712 ? -8.603 12.087 43.608 1.00 94.44 712 ALA A C 1
ATOM 5635 O O . ALA A 1 712 ? -9.232 13.022 43.117 1.00 94.44 712 ALA A O 1
ATOM 5636 N N . TRP A 1 713 ? -7.744 12.252 44.617 1.00 97.00 713 TRP A N 1
ATOM 5637 C CA . TRP A 1 713 ? -7.464 13.553 45.219 1.00 97.00 713 TRP A CA 1
ATOM 5638 C C . TRP A 1 713 ? -6.717 14.487 44.253 1.00 97.00 713 TRP A C 1
ATOM 5640 O O . TRP A 1 713 ? -7.102 15.649 44.128 1.00 97.00 713 TRP A O 1
ATOM 5650 N N . ASN A 1 714 ? -5.736 13.982 43.490 1.00 95.50 714 ASN A N 1
ATOM 5651 C CA . ASN A 1 714 ? -5.073 14.748 42.422 1.00 95.50 714 ASN A CA 1
ATOM 5652 C C . ASN A 1 714 ? -6.074 15.205 41.351 1.00 95.50 714 ASN A C 1
ATOM 5654 O O . ASN A 1 714 ? -6.111 16.376 40.976 1.00 95.50 714 ASN A O 1
ATOM 5658 N N . ASN A 1 715 ? -6.915 14.285 40.874 1.00 96.19 715 ASN A N 1
ATOM 5659 C CA . ASN A 1 715 ? -7.912 14.585 39.850 1.00 96.19 715 ASN A CA 1
ATOM 5660 C C . ASN A 1 715 ? -8.975 15.569 40.357 1.00 96.19 715 ASN A C 1
ATOM 5662 O O . ASN A 1 715 ? -9.340 16.493 39.630 1.00 96.19 715 ASN A O 1
ATOM 5666 N N . LEU A 1 716 ? -9.421 15.435 41.611 1.00 96.56 716 LEU A N 1
ATOM 5667 C CA . LEU A 1 716 ? -10.321 16.389 42.261 1.00 96.56 716 LEU A CA 1
ATOM 5668 C C . LEU A 1 716 ? -9.683 17.784 42.367 1.00 96.56 716 LEU A C 1
ATOM 5670 O O . LEU A 1 716 ? -10.332 18.775 42.035 1.00 96.56 716 LEU A O 1
ATOM 5674 N N . GLY A 1 717 ? -8.406 17.859 42.755 1.00 96.31 717 GLY A N 1
ATOM 5675 C CA . GLY A 1 717 ? -7.626 19.098 42.750 1.00 96.31 717 GLY A CA 1
ATOM 5676 C C . GLY A 1 717 ? -7.576 19.741 41.363 1.00 96.31 717 GLY A C 1
ATOM 5677 O O . GLY A 1 717 ? -7.886 20.923 41.227 1.00 96.31 717 GLY A O 1
ATOM 5678 N N . ASN A 1 718 ? -7.306 18.953 40.316 1.00 96.31 718 ASN A N 1
ATOM 5679 C CA . ASN A 1 718 ? -7.304 19.433 38.930 1.00 96.31 718 ASN A CA 1
ATOM 5680 C C . ASN A 1 718 ? -8.683 19.952 38.486 1.00 96.31 718 ASN A C 1
ATOM 5682 O O . ASN A 1 718 ? -8.758 20.965 37.791 1.00 96.31 718 ASN A O 1
ATOM 5686 N N . ALA A 1 719 ? -9.777 19.316 38.917 1.00 95.19 719 ALA A N 1
ATOM 5687 C CA . ALA A 1 719 ? -11.137 19.757 38.606 1.00 95.19 719 ALA A CA 1
ATOM 5688 C C . ALA A 1 719 ? -11.545 21.061 39.322 1.00 95.19 719 ALA A C 1
ATOM 5690 O O . ALA A 1 719 ? -12.294 21.856 38.750 1.00 95.19 719 ALA A O 1
ATOM 5691 N N . TYR A 1 720 ? -11.029 21.319 40.529 1.00 96.56 720 TYR A N 1
ATOM 5692 C CA . TYR A 1 720 ? -11.145 22.630 41.180 1.00 96.56 720 TYR A CA 1
ATOM 5693 C C . TYR A 1 720 ? -10.270 23.687 40.496 1.00 96.56 720 TYR A C 1
ATOM 5695 O O . TYR A 1 720 ? -10.741 24.789 40.207 1.00 96.56 720 TYR A O 1
ATOM 5703 N N . LEU A 1 721 ? -9.019 23.345 40.171 1.00 93.56 721 LEU A N 1
ATOM 5704 C CA . LEU A 1 721 ? -8.064 24.261 39.546 1.00 93.56 721 LEU A CA 1
ATOM 5705 C C . LEU A 1 721 ? -8.524 24.712 38.149 1.00 93.56 721 LEU A C 1
ATOM 5707 O O . LEU A 1 721 ? -8.378 25.884 37.804 1.00 93.56 721 LEU A O 1
ATOM 5711 N N . ALA A 1 722 ? -9.168 23.827 37.381 1.00 91.69 722 ALA A N 1
ATOM 5712 C CA . ALA A 1 722 ? -9.799 24.158 36.100 1.00 91.69 722 ALA A CA 1
ATOM 5713 C C . ALA A 1 722 ? -10.949 25.180 36.232 1.00 91.69 722 ALA A C 1
ATOM 5715 O O . ALA A 1 722 ? -11.167 25.983 35.327 1.00 91.69 722 ALA A O 1
ATOM 5716 N N . GLN A 1 723 ? -11.638 25.211 37.379 1.00 91.50 723 GLN A N 1
ATOM 5717 C CA . GLN A 1 723 ? -12.624 26.246 37.728 1.00 91.50 723 GLN A CA 1
ATOM 5718 C C . GLN A 1 723 ? -12.005 27.465 38.437 1.00 91.50 723 GLN A C 1
ATOM 5720 O O . GLN A 1 723 ? -12.731 28.360 38.863 1.00 91.50 723 GLN A O 1
ATOM 5725 N N . ARG A 1 724 ? -10.668 27.523 38.543 1.00 89.81 724 ARG A N 1
ATOM 5726 C CA . ARG A 1 724 ? -9.893 28.534 39.285 1.00 89.81 724 ARG A CA 1
ATOM 5727 C C . ARG A 1 724 ? -10.197 28.592 40.792 1.00 89.81 724 ARG A C 1
ATOM 5729 O O . ARG A 1 724 ? -9.888 29.591 41.434 1.00 89.81 724 ARG A O 1
ATOM 5736 N N . ASP A 1 725 ? -10.743 27.523 41.374 1.00 94.25 725 ASP A N 1
ATOM 5737 C CA . ASP A 1 725 ? -10.947 27.402 42.824 1.00 94.25 725 ASP A CA 1
ATOM 5738 C C . ASP A 1 725 ? -9.668 26.880 43.504 1.00 94.25 725 ASP A C 1
ATOM 5740 O O . ASP A 1 725 ? -9.554 25.714 43.889 1.00 94.25 725 ASP A O 1
ATOM 5744 N N . THR A 1 726 ? -8.668 27.757 43.625 1.00 93.44 726 THR A N 1
ATOM 5745 C CA . THR A 1 726 ? -7.390 27.475 44.307 1.00 93.44 726 THR A CA 1
ATOM 5746 C C . THR A 1 726 ? -7.600 27.034 45.758 1.00 93.44 726 THR A C 1
ATOM 5748 O O . THR A 1 726 ? -6.928 26.115 46.233 1.00 93.44 726 THR A O 1
ATOM 5751 N N . LYS A 1 727 ? -8.590 27.627 46.440 1.00 94.19 727 LYS A N 1
ATOM 5752 C CA . LYS A 1 727 ? -8.930 27.362 47.846 1.00 94.19 727 LYS A CA 1
ATOM 5753 C C . LYS A 1 727 ? -9.398 25.931 48.089 1.00 94.19 727 LYS A C 1
ATOM 5755 O O . LYS A 1 727 ? -9.086 25.379 49.141 1.00 94.19 727 LYS A O 1
ATOM 5760 N N . ALA A 1 728 ? -10.119 25.330 47.144 1.00 95.38 728 ALA A N 1
ATOM 5761 C CA . ALA A 1 728 ? -10.507 23.924 47.211 1.00 95.38 728 ALA A CA 1
ATOM 5762 C C . ALA A 1 728 ? -9.470 22.976 46.574 1.00 95.38 728 ALA A C 1
ATOM 5764 O O . ALA A 1 728 ? -9.326 21.836 47.025 1.00 95.38 728 ALA A O 1
ATOM 5765 N N . ALA A 1 729 ? -8.706 23.441 45.578 1.00 96.31 729 ALA A N 1
ATOM 5766 C CA . ALA A 1 729 ? -7.664 22.651 44.922 1.00 96.31 729 ALA A CA 1
ATOM 5767 C C . ALA A 1 729 ? -6.485 22.317 45.857 1.00 96.31 729 ALA A C 1
ATOM 5769 O O . ALA A 1 729 ? -6.080 21.158 45.942 1.00 96.31 729 ALA A O 1
ATOM 5770 N N . ILE A 1 730 ? -5.963 23.303 46.598 1.00 97.00 730 ILE A N 1
ATOM 5771 C CA . ILE A 1 730 ? -4.798 23.141 47.489 1.00 97.00 730 ILE A CA 1
ATOM 5772 C C . ILE A 1 730 ? -5.020 22.038 48.552 1.00 97.00 730 ILE A C 1
ATOM 5774 O O . ILE A 1 730 ? -4.183 21.137 48.647 1.00 97.00 730 ILE A O 1
ATOM 5778 N N . PRO A 1 731 ? -6.138 22.007 49.313 1.00 97.12 731 PRO A N 1
ATOM 5779 C CA . PRO A 1 731 ? -6.437 20.905 50.230 1.00 97.12 731 PRO A CA 1
ATOM 5780 C C . PRO A 1 731 ? -6.537 19.533 49.552 1.00 97.12 731 PRO A C 1
ATOM 5782 O O . PRO A 1 731 ? -6.117 18.540 50.143 1.00 97.12 731 PRO A O 1
ATOM 5785 N N . ALA A 1 732 ? -7.061 19.462 48.323 1.00 96.62 732 ALA A N 1
ATOM 5786 C CA . ALA A 1 732 ? -7.165 18.205 47.586 1.00 96.62 732 ALA A CA 1
ATOM 5787 C C . ALA A 1 732 ? -5.782 17.669 47.177 1.00 96.62 732 ALA A C 1
ATOM 5789 O O . ALA A 1 732 ? -5.500 16.495 47.405 1.00 96.62 732 ALA A O 1
ATOM 5790 N N . TYR A 1 733 ? -4.875 18.514 46.674 1.00 97.69 733 TYR A N 1
ATOM 5791 C CA . TYR A 1 733 ? -3.499 18.087 46.385 1.00 97.69 733 TYR A CA 1
ATOM 5792 C C . TYR A 1 733 ? -2.721 17.713 47.654 1.00 97.69 733 TYR A C 1
ATOM 5794 O O . TYR A 1 733 ? -2.022 16.704 47.660 1.00 97.69 733 TYR A O 1
ATOM 5802 N N . ASN A 1 734 ? -2.900 18.442 48.761 1.00 97.25 734 ASN A N 1
ATOM 5803 C CA . ASN A 1 734 ? -2.313 18.050 50.047 1.00 97.25 734 ASN A CA 1
ATOM 5804 C C . ASN A 1 734 ? -2.826 16.676 50.517 1.00 97.25 734 ASN A C 1
ATOM 5806 O O . ASN A 1 734 ? -2.037 15.861 50.988 1.00 97.25 734 ASN A O 1
ATOM 5810 N N . LYS A 1 735 ? -4.113 16.355 50.309 1.00 96.88 735 LYS A N 1
ATOM 5811 C CA . LYS A 1 735 ? -4.644 15.007 50.573 1.00 96.88 735 LYS A CA 1
ATOM 5812 C C . LYS A 1 735 ? -4.085 13.938 49.635 1.00 96.88 735 LYS A C 1
ATOM 5814 O O . LYS A 1 735 ? -3.819 12.833 50.099 1.00 96.88 735 LYS A O 1
ATOM 5819 N N . GLN A 1 736 ? -3.835 14.252 48.363 1.00 96.56 736 GLN A N 1
ATOM 5820 C CA . GLN A 1 736 ? -3.111 13.344 47.464 1.00 96.56 736 GLN A CA 1
ATOM 5821 C C . GLN A 1 736 ? -1.710 13.032 48.010 1.00 96.56 736 GLN A C 1
ATOM 5823 O O . GLN A 1 736 ? -1.322 11.868 48.035 1.00 96.56 736 GLN A O 1
ATOM 5828 N N . ILE A 1 737 ? -0.979 14.046 48.480 1.00 96.25 737 ILE A N 1
ATOM 5829 C CA . ILE A 1 737 ? 0.372 13.903 49.044 1.00 96.25 737 ILE A CA 1
ATOM 5830 C C . ILE A 1 737 ? 0.348 13.093 50.351 1.00 96.25 737 ILE A C 1
ATOM 5832 O O . ILE A 1 737 ? 1.192 12.224 50.541 1.00 96.25 737 ILE A O 1
ATOM 5836 N N . GLU A 1 738 ? -0.643 13.294 51.228 1.00 95.81 738 GLU A N 1
ATOM 5837 C CA . GLU A 1 738 ? -0.831 12.452 52.424 1.00 95.81 738 GLU A CA 1
ATOM 5838 C C . GLU A 1 738 ? -1.080 10.969 52.080 1.00 95.81 738 GLU A C 1
ATOM 5840 O O . GLU A 1 738 ? -0.626 10.080 52.801 1.00 95.81 738 GLU A O 1
ATOM 5845 N N . VAL A 1 739 ? -1.815 10.694 50.996 1.00 93.62 739 VAL A N 1
ATOM 5846 C CA . VAL A 1 739 ? -2.130 9.331 50.527 1.00 93.62 739 VAL A CA 1
ATOM 5847 C C . VAL A 1 739 ? -0.948 8.697 49.784 1.00 93.62 739 VAL A C 1
ATOM 5849 O O . VAL A 1 739 ? -0.702 7.499 49.930 1.00 93.62 739 VAL A O 1
ATOM 5852 N N . SER A 1 740 ? -0.218 9.488 48.998 1.00 92.25 740 SER A N 1
ATOM 5853 C CA . SER A 1 740 ? 0.913 9.068 48.172 1.00 92.25 740 SER A CA 1
ATOM 5854 C C . SER A 1 740 ? 2.014 10.144 48.176 1.00 92.25 740 SER A C 1
ATOM 5856 O O . SER A 1 740 ? 2.068 10.969 47.261 1.00 92.25 740 SER A O 1
ATOM 5858 N N . PRO A 1 741 ? 2.941 10.117 49.156 1.00 92.38 741 PRO A N 1
ATOM 5859 C CA . PRO A 1 741 ? 4.004 11.124 49.290 1.00 92.38 741 PRO A CA 1
ATOM 5860 C C . PRO A 1 741 ? 5.011 11.180 48.132 1.00 92.38 741 PRO A C 1
ATOM 5862 O O . PRO A 1 741 ? 5.801 12.111 48.058 1.00 92.38 741 PRO A O 1
ATOM 5865 N N . TYR A 1 742 ? 4.994 10.192 47.236 1.00 91.62 742 TYR A N 1
ATOM 5866 C CA . TYR A 1 742 ? 5.837 10.122 46.036 1.00 91.62 742 TYR A CA 1
ATOM 5867 C C . TYR A 1 742 ? 4.985 10.080 44.755 1.00 91.62 742 TYR A C 1
ATOM 5869 O O . TYR A 1 742 ? 5.346 9.434 43.773 1.00 91.62 742 TYR A O 1
ATOM 5877 N N . ASP A 1 743 ? 3.801 10.701 44.779 1.00 90.81 743 ASP A N 1
ATOM 5878 C CA . ASP A 1 743 ? 2.972 10.858 43.584 1.00 90.81 743 ASP A CA 1
ATOM 5879 C C . ASP A 1 743 ? 3.697 11.683 42.510 1.00 90.81 743 ASP A C 1
ATOM 5881 O O . ASP A 1 743 ? 4.200 12.773 42.776 1.00 90.81 743 ASP A O 1
ATOM 5885 N N . GLN A 1 744 ? 3.708 11.169 41.280 1.00 89.81 744 GLN A N 1
ATOM 5886 C CA . GLN A 1 744 ? 4.447 11.752 40.158 1.00 89.81 744 GLN A CA 1
ATOM 5887 C C . GLN A 1 744 ? 3.906 13.101 39.646 1.00 89.81 744 GLN A C 1
ATOM 5889 O O . GLN A 1 744 ? 4.528 13.677 38.761 1.00 89.81 744 GLN A O 1
ATOM 5894 N N . TYR A 1 745 ? 2.777 13.620 40.146 1.00 92.06 745 TYR A N 1
ATOM 5895 C CA . TYR A 1 745 ? 2.188 14.892 39.695 1.00 92.06 745 TYR A CA 1
ATOM 5896 C C . TYR A 1 745 ? 1.742 15.830 40.828 1.00 92.06 745 TYR A C 1
ATOM 5898 O O . TYR A 1 745 ? 1.542 17.024 40.583 1.00 92.06 745 TYR A O 1
ATOM 5906 N N . ALA A 1 746 ? 1.519 15.320 42.042 1.00 93.75 746 ALA A N 1
ATOM 5907 C CA . ALA A 1 746 ? 0.812 16.049 43.093 1.00 93.75 746 ALA A CA 1
ATOM 5908 C C . ALA A 1 746 ? 1.527 17.331 43.546 1.00 93.75 746 ALA A C 1
ATOM 5910 O O . ALA A 1 746 ? 0.874 18.366 43.688 1.00 93.75 746 ALA A O 1
ATOM 5911 N N . TYR A 1 747 ? 2.852 17.296 43.719 1.00 97.44 747 TYR A N 1
ATOM 5912 C CA . TYR A 1 747 ? 3.625 18.472 44.127 1.00 97.44 747 TYR A CA 1
ATOM 5913 C C . TYR A 1 747 ? 3.712 19.523 43.007 1.00 97.44 747 TYR A C 1
ATOM 5915 O O . TYR A 1 747 ? 3.547 20.712 43.279 1.00 97.44 747 TYR A O 1
ATOM 5923 N N . ASN A 1 748 ? 3.850 19.111 41.740 1.00 96.69 748 ASN A N 1
ATOM 5924 C CA . ASN A 1 748 ? 3.754 20.021 40.590 1.00 96.69 748 ASN A CA 1
ATOM 5925 C C . ASN A 1 748 ? 2.389 20.725 40.540 1.00 96.69 748 ASN A C 1
ATOM 5927 O O . ASN A 1 748 ? 2.303 21.938 40.350 1.00 96.69 748 ASN A O 1
ATOM 5931 N N . ASN A 1 749 ? 1.304 19.969 40.712 1.00 96.88 749 ASN A N 1
ATOM 5932 C CA . ASN A 1 749 ? -0.047 20.518 40.642 1.00 96.88 749 ASN A CA 1
ATOM 5933 C C . ASN A 1 749 ? -0.380 21.410 41.849 1.00 96.88 749 ASN A C 1
ATOM 5935 O O . ASN A 1 749 ? -1.027 22.443 41.674 1.00 96.88 749 ASN A O 1
ATOM 5939 N N . LEU A 1 750 ? 0.135 21.083 43.039 1.00 97.44 750 LEU A N 1
ATOM 5940 C CA . LEU A 1 750 ? 0.096 21.957 44.213 1.00 97.44 750 LEU A CA 1
ATOM 5941 C C . LEU A 1 750 ? 0.861 23.270 43.966 1.00 97.44 750 LEU A C 1
ATOM 5943 O O . LEU A 1 750 ? 0.334 24.342 44.258 1.00 97.44 750 LEU A O 1
ATOM 5947 N N . GLY A 1 751 ? 2.057 23.202 43.371 1.00 97.19 751 GLY A N 1
ATOM 5948 C CA . GLY A 1 751 ? 2.843 24.379 42.988 1.00 97.19 751 GLY A CA 1
ATOM 5949 C C . GLY A 1 751 ? 2.093 25.283 42.012 1.00 97.19 751 GLY A C 1
ATOM 5950 O O . GLY A 1 751 ? 1.973 26.484 42.247 1.00 97.19 751 GLY A O 1
ATOM 5951 N N . ARG A 1 752 ? 1.471 24.699 40.979 1.00 97.25 752 ARG A N 1
ATOM 5952 C CA . ARG A 1 752 ? 0.591 25.420 40.040 1.00 97.25 752 ARG A CA 1
ATOM 5953 C C . ARG A 1 752 ? -0.613 26.062 40.735 1.00 97.25 752 ARG A C 1
ATOM 5955 O O . ARG A 1 752 ? -0.999 27.168 40.367 1.00 97.25 752 ARG A O 1
ATOM 5962 N N . ALA A 1 753 ? -1.193 25.407 41.742 1.00 96.44 753 ALA A N 1
ATOM 5963 C CA . ALA A 1 753 ? -2.309 25.963 42.503 1.00 96.44 753 ALA A CA 1
ATOM 5964 C C . ALA A 1 753 ? -1.893 27.167 43.362 1.00 96.44 753 ALA A C 1
ATOM 5966 O O . ALA A 1 753 ? -2.583 28.184 43.342 1.00 96.44 753 ALA A O 1
ATOM 5967 N N . TYR A 1 754 ? -0.749 27.094 44.051 1.00 97.31 754 TYR A N 1
ATOM 5968 C CA . TYR A 1 754 ? -0.192 28.232 44.789 1.00 97.31 754 TYR A CA 1
ATOM 5969 C C . TYR A 1 754 ? 0.242 29.381 43.868 1.00 97.31 754 TYR A C 1
ATOM 5971 O O . TYR A 1 754 ? -0.006 30.539 44.194 1.00 97.31 754 TYR A O 1
ATOM 5979 N N . TRP A 1 755 ? 0.817 29.082 42.698 1.00 96.00 755 TRP A N 1
ATOM 5980 C CA . TRP A 1 755 ? 1.162 30.082 41.681 1.00 96.00 755 TRP A CA 1
ATOM 5981 C C . TRP A 1 755 ? -0.088 30.817 41.173 1.00 96.00 755 TRP A C 1
ATOM 5983 O O . TRP A 1 755 ? -0.118 32.047 41.180 1.00 96.00 755 TRP A O 1
ATOM 5993 N N . MET A 1 756 ? -1.168 30.095 40.847 1.00 94.25 756 MET A N 1
ATOM 5994 C CA . MET A 1 756 ? -2.454 30.709 40.481 1.00 94.25 756 MET A CA 1
ATOM 5995 C C . MET A 1 756 ? -3.070 31.556 41.612 1.00 94.25 756 MET A C 1
ATOM 5997 O O . MET A 1 756 ? -3.759 32.534 41.324 1.00 94.25 756 MET A O 1
ATOM 6001 N N . ASP A 1 757 ? -2.795 31.222 42.877 1.00 93.25 757 ASP A N 1
ATOM 6002 C CA . ASP A 1 757 ? -3.189 31.998 44.066 1.00 93.25 757 ASP A CA 1
ATOM 6003 C C . ASP A 1 757 ? -2.225 33.169 44.379 1.00 93.25 757 ASP A C 1
ATOM 6005 O O . ASP A 1 757 ? -2.436 33.916 45.332 1.00 93.25 757 ASP A O 1
ATOM 6009 N N . ARG A 1 758 ? -1.163 33.349 43.572 1.00 91.69 758 ARG A N 1
ATOM 6010 C CA . ARG A 1 758 ? -0.043 34.299 43.762 1.00 91.69 758 ARG A CA 1
ATOM 6011 C C . ARG A 1 758 ? 0.766 34.097 45.050 1.00 91.69 758 ARG A C 1
ATOM 6013 O O . ARG A 1 758 ? 1.488 34.996 45.480 1.00 91.69 758 ARG A O 1
ATOM 6020 N N . ASN A 1 759 ? 0.696 32.910 45.647 1.00 95.19 759 ASN A N 1
ATOM 6021 C CA . ASN A 1 759 ? 1.506 32.520 46.797 1.00 95.19 759 ASN A CA 1
ATOM 6022 C C . ASN A 1 759 ? 2.829 31.888 46.328 1.00 95.19 759 ASN A C 1
ATOM 6024 O O . ASN A 1 759 ? 3.036 30.675 46.414 1.00 95.19 759 ASN A O 1
ATOM 6028 N N . TYR A 1 760 ? 3.710 32.723 45.774 1.00 93.94 760 TYR A N 1
ATOM 6029 C CA . TYR A 1 760 ? 4.921 32.263 45.094 1.00 93.94 760 TYR A CA 1
ATOM 6030 C C . TYR A 1 760 ? 5.893 31.489 46.001 1.00 93.94 760 TYR A C 1
ATOM 6032 O O . TYR A 1 760 ? 6.516 30.539 45.536 1.00 93.94 760 TYR A O 1
ATOM 6040 N N . ASP A 1 761 ? 6.010 31.828 47.290 1.00 95.19 761 ASP A N 1
ATOM 6041 C CA . ASP A 1 761 ? 6.923 31.130 48.211 1.00 95.19 761 ASP A CA 1
ATOM 6042 C C . ASP A 1 761 ? 6.513 29.668 48.459 1.00 95.19 761 ASP A C 1
ATOM 6044 O O . ASP A 1 761 ? 7.360 28.772 48.438 1.00 95.19 761 ASP A O 1
ATOM 6048 N N . GLU A 1 762 ? 5.217 29.393 48.642 1.00 96.75 762 GLU A N 1
ATOM 6049 C CA . GLU A 1 762 ? 4.722 28.013 48.768 1.00 96.75 762 GLU A CA 1
ATOM 6050 C C . GLU A 1 762 ? 4.740 27.275 47.420 1.00 96.75 762 GLU A C 1
ATOM 6052 O O . GLU A 1 762 ? 5.025 26.076 47.377 1.00 96.75 762 GLU A O 1
ATOM 6057 N N . ALA A 1 763 ? 4.534 27.988 46.307 1.00 97.06 763 ALA A N 1
ATOM 6058 C CA . ALA A 1 763 ? 4.682 27.422 44.969 1.00 97.06 763 ALA A CA 1
ATOM 6059 C C . ALA A 1 763 ? 6.124 26.951 44.696 1.00 97.06 763 ALA A C 1
ATOM 6061 O O . ALA A 1 763 ? 6.318 25.820 44.252 1.00 97.06 763 ALA A O 1
ATOM 6062 N N . VAL A 1 764 ? 7.140 27.758 45.044 1.00 97.56 764 VAL A N 1
ATOM 6063 C CA . VAL A 1 764 ? 8.564 27.372 44.966 1.00 97.56 764 VAL A CA 1
ATOM 6064 C C . VAL A 1 764 ? 8.835 26.099 45.766 1.00 97.56 764 VAL A C 1
ATOM 6066 O O . VAL A 1 764 ? 9.496 25.194 45.258 1.00 97.56 764 VAL A O 1
ATOM 6069 N N . LYS A 1 765 ? 8.337 26.006 47.007 1.00 97.62 765 LYS A N 1
ATOM 6070 C CA . LYS A 1 765 ? 8.528 24.809 47.844 1.00 97.62 765 LYS A CA 1
ATOM 6071 C C . LYS A 1 765 ? 7.910 23.576 47.195 1.00 97.62 765 LYS A C 1
ATOM 6073 O O . LYS A 1 765 ? 8.581 22.555 47.094 1.00 97.62 765 LYS A O 1
ATOM 6078 N N . ALA A 1 766 ? 6.669 23.677 46.722 1.00 97.31 766 ALA A N 1
ATOM 6079 C CA . ALA A 1 766 ? 5.975 22.566 46.081 1.00 97.31 766 ALA A CA 1
ATOM 6080 C C . ALA A 1 766 ? 6.682 22.113 44.789 1.00 97.31 766 ALA A C 1
ATOM 6082 O O . ALA A 1 766 ? 6.949 20.925 44.632 1.00 97.31 766 ALA A O 1
ATOM 6083 N N . PHE A 1 767 ? 7.091 23.031 43.906 1.00 97.94 767 PHE A N 1
ATOM 6084 C CA . PHE A 1 767 ? 7.852 22.661 42.706 1.00 97.94 767 PHE A CA 1
ATOM 6085 C C . PHE A 1 767 ? 9.220 22.043 43.027 1.00 97.94 767 PHE A C 1
ATOM 6087 O O . PHE A 1 767 ? 9.609 21.070 42.387 1.00 97.94 767 PHE A O 1
ATOM 6094 N N . ARG A 1 768 ? 9.941 22.537 44.043 1.00 97.31 768 ARG A N 1
ATOM 6095 C CA . ARG A 1 768 ? 11.209 21.921 44.474 1.00 97.31 768 ARG A CA 1
ATOM 6096 C C . ARG A 1 768 ? 11.008 20.520 45.050 1.00 97.31 768 ARG A C 1
ATOM 6098 O O . ARG A 1 768 ? 11.769 19.629 44.702 1.00 97.31 768 ARG A O 1
ATOM 6105 N N . GLN A 1 769 ? 9.952 20.294 45.832 1.00 97.25 769 GLN A N 1
ATOM 6106 C CA . GLN A 1 769 ? 9.596 18.953 46.309 1.00 97.25 769 GLN A CA 1
ATOM 6107 C C . GLN A 1 769 ? 9.239 18.001 45.156 1.00 97.25 769 GLN A C 1
ATOM 6109 O O . GLN A 1 769 ? 9.655 16.847 45.174 1.00 97.25 769 GLN A O 1
ATOM 6114 N N . GLN A 1 770 ? 8.563 18.476 44.103 1.00 96.81 770 GLN A N 1
ATOM 6115 C CA . GLN A 1 770 ? 8.366 17.681 42.885 1.00 96.81 770 GLN A CA 1
ATOM 6116 C C . GLN A 1 770 ? 9.705 17.295 42.231 1.00 96.81 770 GLN A C 1
ATOM 6118 O O . GLN A 1 770 ? 9.876 16.143 41.843 1.00 96.81 770 GLN A O 1
ATOM 6123 N N . ILE A 1 771 ? 10.653 18.232 42.128 1.00 96.44 771 ILE A N 1
ATOM 6124 C CA . ILE A 1 771 ? 11.994 17.988 41.565 1.00 96.44 771 ILE A CA 1
ATOM 6125 C C . ILE A 1 771 ? 12.809 17.032 42.459 1.00 96.44 771 ILE A C 1
ATOM 6127 O O . ILE A 1 771 ? 13.586 16.232 41.950 1.00 96.44 771 ILE A O 1
ATOM 6131 N N . GLU A 1 772 ? 12.613 17.043 43.779 1.00 95.56 772 GLU A N 1
ATOM 6132 C CA . GLU A 1 772 ? 13.206 16.051 44.690 1.00 95.56 772 GLU A CA 1
ATOM 6133 C C . GLU A 1 772 ? 12.607 14.644 44.494 1.00 95.56 772 GLU A C 1
ATOM 6135 O O . GLU A 1 772 ? 13.344 13.658 44.531 1.00 95.56 772 GLU A O 1
ATOM 6140 N N . VAL A 1 773 ? 11.296 14.536 44.233 1.00 92.62 773 VAL A N 1
ATOM 6141 C CA . VAL A 1 773 ? 10.617 13.265 43.906 1.00 92.62 773 VAL A CA 1
ATOM 6142 C C . VAL A 1 773 ? 11.013 12.752 42.514 1.00 92.62 773 VAL A C 1
ATOM 6144 O O . VAL A 1 773 ? 11.210 11.549 42.334 1.00 92.62 773 VAL A O 1
ATOM 6147 N N . ASN A 1 774 ? 11.152 13.644 41.530 1.00 93.38 774 ASN A N 1
ATOM 6148 C CA . ASN A 1 774 ? 11.583 13.331 40.170 1.00 93.38 774 ASN A CA 1
ATOM 6149 C C . ASN A 1 774 ? 12.509 14.432 39.604 1.00 93.38 774 ASN A C 1
ATOM 6151 O O . ASN A 1 774 ? 12.022 15.394 39.001 1.00 93.38 774 ASN A O 1
ATOM 6155 N N . PRO A 1 775 ? 13.843 14.259 39.693 1.00 94.25 775 PRO A N 1
ATOM 6156 C CA . PRO A 1 775 ? 14.823 15.232 39.192 1.00 94.25 775 PRO A CA 1
ATOM 6157 C C . PRO A 1 775 ? 14.849 15.435 37.670 1.00 94.25 775 PRO A C 1
ATOM 6159 O O . PRO A 1 775 ? 15.632 16.243 37.183 1.00 94.25 775 PRO A O 1
ATOM 6162 N N . LEU A 1 776 ? 14.051 14.675 36.911 1.00 94.62 776 LEU A N 1
ATOM 6163 C CA . LEU A 1 776 ? 13.906 14.799 35.458 1.00 94.62 776 LEU A CA 1
ATOM 6164 C C . LEU A 1 776 ? 12.478 15.219 35.060 1.00 94.62 776 LEU A C 1
ATOM 6166 O O . LEU A 1 776 ? 12.086 15.077 33.900 1.00 94.62 776 LEU A O 1
ATOM 6170 N N . ASP A 1 777 ? 11.678 15.738 36.001 1.00 91.56 777 ASP A N 1
ATOM 6171 C CA . ASP A 1 777 ? 10.368 16.308 35.690 1.00 91.56 777 ASP A CA 1
ATOM 6172 C C . ASP A 1 777 ? 10.513 17.652 34.962 1.00 91.56 777 ASP A C 1
ATOM 6174 O O . ASP A 1 777 ? 10.577 18.735 35.551 1.00 91.56 777 ASP A O 1
ATOM 6178 N N . ARG A 1 778 ? 10.508 17.560 33.632 1.00 94.12 778 ARG A N 1
ATOM 6179 C CA . ARG A 1 778 ? 10.469 18.695 32.709 1.00 94.12 778 ARG A CA 1
ATOM 6180 C C . ARG A 1 778 ? 9.384 19.717 33.058 1.00 94.12 778 ARG A C 1
ATOM 6182 O O . ARG A 1 778 ? 9.627 20.916 32.949 1.00 94.12 778 ARG A O 1
ATOM 6189 N N . SER A 1 779 ? 8.191 19.262 33.442 1.00 93.38 779 SER A N 1
ATOM 6190 C CA . SER A 1 779 ? 7.074 20.159 33.751 1.00 93.38 779 SER A CA 1
ATOM 6191 C C . SER A 1 779 ? 7.314 20.897 35.063 1.00 93.38 779 SER A C 1
ATOM 6193 O O . SER A 1 779 ? 6.974 22.071 35.150 1.00 93.38 779 SER A O 1
ATOM 6195 N N . ALA A 1 780 ? 7.936 20.259 36.056 1.00 95.50 780 ALA A N 1
ATOM 6196 C CA . ALA A 1 780 ? 8.301 20.911 37.311 1.00 95.50 780 ALA A CA 1
ATOM 6197 C C . ALA A 1 780 ? 9.344 22.019 37.100 1.00 95.50 780 ALA A C 1
ATOM 6199 O O . ALA A 1 780 ? 9.126 23.147 37.540 1.00 95.50 780 ALA A O 1
ATOM 6200 N N . HIS A 1 781 ? 10.426 21.726 36.367 1.00 97.38 781 HIS A N 1
ATOM 6201 C CA . HIS A 1 781 ? 11.444 22.720 36.003 1.00 97.38 781 HIS A CA 1
ATOM 6202 C C . HIS A 1 781 ? 10.856 23.863 35.165 1.00 97.38 781 HIS A C 1
ATOM 6204 O O . HIS A 1 781 ? 11.062 25.032 35.488 1.00 97.38 781 HIS A O 1
ATOM 6210 N N . GLY A 1 782 ? 10.064 23.536 34.137 1.00 96.25 782 GLY A N 1
ATOM 6211 C CA . GLY A 1 782 ? 9.413 24.525 33.277 1.00 96.25 782 GLY A CA 1
ATOM 6212 C C . GLY A 1 782 ? 8.453 25.433 34.047 1.00 96.25 782 GLY A C 1
ATOM 6213 O O . GLY A 1 782 ? 8.581 26.648 33.974 1.00 96.25 782 GLY A O 1
ATOM 6214 N N . ASN A 1 783 ? 7.548 24.866 34.854 1.00 96.94 783 ASN A N 1
ATOM 6215 C CA . ASN A 1 783 ? 6.600 25.650 35.654 1.00 96.94 783 ASN A CA 1
ATOM 6216 C C . ASN A 1 783 ? 7.309 26.531 36.697 1.00 96.94 783 ASN A C 1
ATOM 6218 O O . ASN A 1 783 ? 6.925 27.686 36.870 1.00 96.94 783 ASN A O 1
ATOM 6222 N N . LEU A 1 784 ? 8.342 26.014 37.375 1.00 97.56 784 LEU A N 1
ATOM 6223 C CA . LEU A 1 784 ? 9.127 26.778 38.349 1.00 97.56 784 LEU A CA 1
ATOM 6224 C C . LEU A 1 784 ? 9.859 27.950 37.682 1.00 97.56 784 LEU A C 1
ATOM 6226 O O . LEU A 1 784 ? 9.807 29.069 38.189 1.00 97.56 784 LEU A O 1
ATOM 6230 N N . GLY A 1 785 ? 10.489 27.705 36.533 1.00 96.88 785 GLY A N 1
ATOM 6231 C CA . GLY A 1 785 ? 11.185 28.723 35.754 1.00 96.88 785 GLY A CA 1
ATOM 6232 C C . GLY A 1 785 ? 10.248 29.792 35.182 1.00 96.88 785 GLY A C 1
ATOM 6233 O O . GLY A 1 785 ? 10.487 30.981 35.383 1.00 96.88 785 GLY A O 1
ATOM 6234 N N . THR A 1 786 ? 9.128 29.400 34.562 1.00 96.75 786 THR A N 1
ATOM 6235 C CA . THR A 1 786 ? 8.101 30.341 34.074 1.00 96.75 786 THR A CA 1
ATOM 6236 C C . THR A 1 786 ? 7.513 31.178 35.213 1.00 96.75 786 THR A C 1
ATOM 6238 O O . THR A 1 786 ? 7.357 32.389 35.069 1.00 96.75 786 THR A O 1
ATOM 6241 N N . MET A 1 787 ? 7.240 30.572 36.372 1.00 96.69 787 MET A N 1
ATOM 6242 C CA . MET A 1 787 ? 6.776 31.301 37.554 1.00 96.69 787 MET A CA 1
ATOM 6243 C C . MET A 1 787 ? 7.835 32.286 38.076 1.00 96.69 787 MET A C 1
ATOM 6245 O O . MET A 1 787 ? 7.483 33.394 38.477 1.00 96.69 787 MET A O 1
ATOM 6249 N N . TYR A 1 788 ? 9.123 31.923 38.075 1.00 97.56 788 TYR A N 1
ATOM 6250 C CA . TYR A 1 788 ? 10.191 32.862 38.429 1.00 97.56 788 TYR A CA 1
ATOM 6251 C C . TYR A 1 788 ? 10.271 34.036 37.443 1.00 97.56 788 TYR A C 1
ATOM 6253 O O . TYR A 1 788 ? 10.435 35.170 37.893 1.00 97.56 788 TYR A O 1
ATOM 6261 N N . ALA A 1 789 ? 10.075 33.807 36.139 1.00 94.44 789 ALA A N 1
ATOM 6262 C CA . ALA A 1 789 ? 10.019 34.875 35.140 1.00 94.44 789 ALA A CA 1
ATOM 6263 C C . ALA A 1 789 ? 8.824 35.823 35.375 1.00 94.44 789 ALA A C 1
ATOM 6265 O O . ALA A 1 789 ? 9.014 37.039 35.419 1.00 94.44 789 ALA A O 1
ATOM 6266 N N . GLU A 1 790 ? 7.618 35.294 35.632 1.00 93.56 790 GLU A N 1
ATOM 6267 C CA . GLU A 1 790 ? 6.455 36.110 36.039 1.00 93.56 790 GLU A CA 1
ATOM 6268 C C . GLU A 1 790 ? 6.691 36.873 37.354 1.00 93.56 790 GLU A C 1
ATOM 6270 O O . GLU A 1 790 ? 6.155 37.965 37.545 1.00 93.56 790 GLU A O 1
ATOM 6275 N N . TRP A 1 791 ? 7.498 36.321 38.264 1.00 94.44 791 TRP A N 1
ATOM 6276 C CA . TRP A 1 791 ? 7.879 36.966 39.524 1.00 94.44 791 TRP A CA 1
ATOM 6277 C C . TRP A 1 791 ? 9.113 37.884 39.395 1.00 94.44 791 TRP A C 1
ATOM 6279 O O . TRP A 1 791 ? 9.622 38.376 40.403 1.00 94.44 791 TRP A O 1
ATOM 6289 N N . HIS A 1 792 ? 9.584 38.140 38.168 1.00 94.00 792 HIS A N 1
ATOM 6290 C CA . HIS A 1 792 ? 10.747 38.974 37.834 1.00 94.00 792 HIS A CA 1
ATOM 6291 C C . HIS A 1 792 ? 12.081 38.512 38.460 1.00 94.00 792 HIS A C 1
ATOM 6293 O O . HIS A 1 792 ? 12.997 39.308 38.669 1.00 94.00 792 HIS A O 1
ATOM 6299 N N . LYS A 1 793 ? 12.201 37.212 38.746 1.00 96.19 793 LYS A N 1
ATOM 6300 C CA . LYS A 1 793 ? 13.405 36.530 39.249 1.00 96.19 793 LYS A CA 1
ATOM 6301 C C . LYS A 1 793 ? 14.131 35.840 38.099 1.00 96.19 793 LYS A C 1
ATOM 6303 O O . LYS A 1 793 ? 14.144 34.617 37.987 1.00 96.19 793 LYS A O 1
ATOM 6308 N N . TYR A 1 794 ? 14.638 36.648 37.173 1.00 95.25 794 TYR A N 1
ATOM 6309 C CA . TYR A 1 794 ? 15.069 36.163 35.862 1.00 95.25 794 TYR A CA 1
ATOM 6310 C C . TYR A 1 794 ? 16.321 35.272 35.904 1.00 95.25 794 TYR A C 1
ATOM 6312 O O . TYR A 1 794 ? 16.419 34.354 35.093 1.00 95.25 794 TYR A O 1
ATOM 6320 N N . ASP A 1 795 ? 17.229 35.474 36.867 1.00 94.94 795 ASP A N 1
ATOM 6321 C CA . ASP A 1 795 ? 18.396 34.602 37.071 1.00 94.94 795 ASP A CA 1
ATOM 6322 C C . ASP A 1 795 ? 17.964 33.183 37.484 1.00 94.94 795 ASP A C 1
ATOM 6324 O O . ASP A 1 795 ? 18.394 32.193 36.885 1.00 94.94 795 ASP A O 1
ATOM 6328 N N . GLU A 1 796 ? 17.061 33.061 38.466 1.00 96.62 796 GLU A N 1
ATOM 6329 C CA . GLU A 1 796 ? 16.495 31.764 38.853 1.00 96.62 796 GLU A CA 1
ATOM 6330 C C . GLU A 1 796 ? 15.591 31.166 37.763 1.00 96.62 796 GLU A C 1
ATOM 6332 O O . GLU A 1 796 ? 15.554 29.945 37.602 1.00 96.62 796 GLU A O 1
ATOM 6337 N N . ALA A 1 797 ? 14.887 32.006 36.996 1.00 96.56 797 ALA A N 1
ATOM 6338 C CA . ALA A 1 797 ? 14.069 31.572 35.868 1.00 96.56 797 ALA A CA 1
ATOM 6339 C C . ALA A 1 797 ? 14.918 30.902 34.785 1.00 96.56 797 ALA A C 1
ATOM 6341 O O . ALA A 1 797 ? 14.642 29.759 34.417 1.00 96.56 797 ALA A O 1
ATOM 6342 N N . ALA A 1 798 ? 15.978 31.575 34.324 1.00 96.38 798 ALA A N 1
ATOM 6343 C CA . ALA A 1 798 ? 16.885 31.054 33.308 1.00 96.38 798 ALA A CA 1
ATOM 6344 C C . ALA A 1 798 ? 17.498 29.714 33.746 1.00 96.38 798 ALA A C 1
ATOM 6346 O O . ALA A 1 798 ? 17.426 28.742 32.999 1.00 96.38 798 ALA A O 1
ATOM 6347 N N . GLY A 1 799 ? 17.992 29.613 34.985 1.00 96.50 799 GLY A N 1
ATOM 6348 C CA . GLY A 1 799 ? 18.615 28.386 35.495 1.00 96.50 799 GLY A CA 1
ATOM 6349 C C . GLY A 1 799 ? 17.684 27.165 35.596 1.00 96.50 799 GLY A C 1
ATOM 6350 O O . GLY A 1 799 ? 18.158 26.032 35.516 1.00 96.50 799 GLY A O 1
ATOM 6351 N N . GLU A 1 800 ? 16.369 27.349 35.757 1.00 97.31 800 GLU A N 1
ATOM 6352 C CA . GLU A 1 800 ? 15.396 26.242 35.707 1.00 97.31 800 GLU A CA 1
ATOM 6353 C C . GLU A 1 800 ? 14.862 25.987 34.286 1.00 97.31 800 GLU A C 1
ATOM 6355 O O . GLU A 1 800 ? 14.653 24.833 33.902 1.00 97.31 800 GLU A O 1
ATOM 6360 N N . LEU A 1 801 ? 14.719 27.031 33.463 1.00 96.94 801 LEU A N 1
ATOM 6361 C CA . LEU A 1 801 ? 14.309 26.913 32.060 1.00 96.94 801 LEU A CA 1
ATOM 6362 C C . LEU A 1 801 ? 15.391 26.250 31.194 1.00 96.94 801 LEU A C 1
ATOM 6364 O O . LEU A 1 801 ? 15.050 25.410 30.368 1.00 96.94 801 LEU A O 1
ATOM 6368 N N . GLU A 1 802 ? 16.681 26.516 31.432 1.00 97.06 802 GLU A N 1
ATOM 6369 C CA . GLU A 1 802 ? 17.814 25.805 30.809 1.00 97.06 802 GLU A CA 1
ATOM 6370 C C . GLU A 1 802 ? 17.703 24.279 31.006 1.00 97.06 802 GLU A C 1
ATOM 6372 O O . GLU A 1 802 ? 17.937 23.499 30.077 1.00 97.06 802 GLU A O 1
ATOM 6377 N N . LYS A 1 803 ? 17.291 23.833 32.202 1.00 97.06 803 LYS A N 1
ATOM 6378 C CA . LYS A 1 803 ? 17.072 22.408 32.516 1.00 97.06 803 LYS A CA 1
ATOM 6379 C C . LYS A 1 803 ? 15.834 21.867 31.805 1.00 97.06 803 LYS A C 1
ATOM 6381 O O . LYS A 1 803 ? 15.892 20.787 31.222 1.00 97.06 803 LYS A O 1
ATOM 6386 N N . ALA A 1 804 ? 14.729 22.614 31.820 1.00 95.44 804 ALA A N 1
ATOM 6387 C CA . ALA A 1 804 ? 13.492 22.228 31.142 1.00 95.44 804 ALA A CA 1
ATOM 6388 C C . ALA A 1 804 ? 13.690 22.082 29.619 1.00 95.44 804 ALA A C 1
ATOM 6390 O O . ALA A 1 804 ? 13.251 21.089 29.038 1.00 95.44 804 ALA A O 1
ATOM 6391 N N . VAL A 1 805 ? 14.421 23.016 29.002 1.00 95.00 805 VAL A N 1
ATOM 6392 C CA . VAL A 1 805 ? 14.846 22.980 27.593 1.00 95.00 805 VAL A CA 1
ATOM 6393 C C . VAL A 1 805 ? 15.798 21.813 27.328 1.00 95.00 805 VAL A C 1
ATOM 6395 O O . VAL A 1 805 ? 15.621 21.094 26.352 1.00 95.00 805 VAL A O 1
ATOM 6398 N N . SER A 1 806 ? 16.751 21.532 28.219 1.00 94.94 806 SER A N 1
ATOM 6399 C CA . SER A 1 806 ? 17.637 20.363 28.075 1.00 94.94 806 SER A CA 1
ATOM 6400 C C . SER A 1 806 ? 16.882 19.021 28.097 1.00 94.94 806 SER A C 1
ATOM 6402 O O . SER A 1 806 ? 17.362 18.036 27.537 1.00 94.94 806 SER A O 1
ATOM 6404 N N . LEU A 1 807 ? 15.702 18.973 28.729 1.00 92.00 807 LEU A N 1
ATOM 6405 C CA . LEU A 1 807 ? 14.816 17.802 28.780 1.00 92.00 807 LEU A CA 1
ATOM 6406 C C . LEU A 1 807 ? 13.804 17.742 27.616 1.00 92.00 807 LEU A C 1
ATOM 6408 O O . LEU A 1 807 ? 13.307 16.659 27.309 1.00 92.00 807 LEU A O 1
ATOM 6412 N N . ALA A 1 808 ? 13.496 18.868 26.965 1.00 89.06 808 ALA A N 1
ATOM 6413 C CA . ALA A 1 808 ? 12.765 18.921 25.695 1.00 89.06 808 ALA A CA 1
ATOM 6414 C C . ALA A 1 808 ? 13.225 20.131 24.858 1.00 89.06 808 ALA A C 1
ATOM 6416 O O . ALA A 1 808 ? 12.641 21.212 24.985 1.00 89.06 808 ALA A O 1
ATOM 6417 N N . PRO A 1 809 ? 14.243 19.965 23.993 1.00 87.44 809 PRO A N 1
ATOM 6418 C CA . PRO A 1 809 ? 14.797 21.078 23.220 1.00 87.44 809 PRO A CA 1
ATOM 6419 C C . PRO A 1 809 ? 13.790 21.654 22.215 1.00 87.44 809 PRO A C 1
ATOM 6421 O O . PRO A 1 809 ? 13.852 22.841 21.898 1.00 87.44 809 PRO A O 1
ATOM 6424 N N . ASP A 1 810 ? 12.840 20.826 21.773 1.00 88.38 810 ASP A N 1
ATOM 6425 C CA . ASP A 1 810 ? 11.855 21.127 20.731 1.00 88.38 810 ASP A CA 1
ATOM 6426 C C . ASP A 1 810 ? 10.552 21.775 21.259 1.00 88.38 810 ASP A C 1
ATOM 6428 O O . ASP A 1 810 ? 9.563 21.806 20.530 1.00 88.38 810 ASP A O 1
ATOM 6432 N N . ASP A 1 811 ? 10.487 22.237 22.519 1.00 88.19 811 ASP A N 1
ATOM 6433 C CA . ASP A 1 811 ? 9.308 22.946 23.059 1.00 88.19 811 ASP A CA 1
ATOM 6434 C C . ASP A 1 811 ? 9.451 24.473 22.877 1.00 88.19 811 ASP A C 1
ATOM 6436 O O . ASP A 1 811 ? 10.208 25.107 23.625 1.00 88.19 811 ASP A O 1
ATOM 6440 N N . PRO A 1 812 ? 8.712 25.106 21.940 1.00 90.56 812 PRO A N 1
ATOM 6441 C CA . PRO A 1 812 ? 8.884 26.527 21.644 1.00 90.56 812 PRO A CA 1
ATOM 6442 C C . PRO A 1 812 ? 8.508 27.440 22.812 1.00 90.56 812 PRO A C 1
ATOM 6444 O O . PRO A 1 812 ? 9.050 28.535 22.930 1.00 90.56 812 PRO A O 1
ATOM 6447 N N . LEU A 1 813 ? 7.593 27.015 23.693 1.00 92.06 813 LEU A N 1
ATOM 6448 C CA . LEU A 1 813 ? 7.147 27.842 24.815 1.00 92.06 813 LEU A CA 1
ATOM 6449 C C . LEU A 1 813 ? 8.239 27.947 25.887 1.00 92.06 813 LEU A C 1
ATOM 6451 O O . LEU A 1 813 ? 8.439 29.022 26.457 1.00 92.06 813 LEU A O 1
ATOM 6455 N N . LEU A 1 814 ? 8.971 26.856 26.132 1.00 93.19 814 LEU A N 1
ATOM 6456 C CA . LEU A 1 814 ? 10.125 26.867 27.034 1.00 93.19 814 LEU A CA 1
ATOM 6457 C C . LEU A 1 814 ? 11.270 27.711 26.460 1.00 93.19 814 LEU A C 1
ATOM 6459 O O . LEU A 1 814 ? 11.855 28.502 27.197 1.00 93.19 814 LEU A O 1
ATOM 6463 N N . GLN A 1 815 ? 11.533 27.603 25.154 1.00 94.38 815 GLN A N 1
ATOM 6464 C CA . GLN A 1 815 ? 12.552 28.401 24.461 1.00 94.38 815 GLN A CA 1
ATOM 6465 C C . GLN A 1 815 ? 12.238 29.905 24.485 1.00 94.38 815 GLN A C 1
ATOM 6467 O O . GLN A 1 815 ? 13.096 30.702 24.855 1.00 94.38 815 GLN A O 1
ATOM 6472 N N . VAL A 1 816 ? 10.995 30.304 24.183 1.00 95.50 816 VAL A N 1
ATOM 6473 C CA . VAL A 1 816 ? 10.558 31.711 24.269 1.00 95.50 816 VAL A CA 1
ATOM 6474 C C . VAL A 1 816 ? 10.678 32.239 25.699 1.00 95.50 816 VAL A C 1
ATOM 6476 O O . VAL A 1 816 ? 11.278 33.289 25.904 1.00 95.50 816 VAL A O 1
ATOM 6479 N N . THR A 1 817 ? 10.198 31.495 26.703 1.00 94.81 817 THR A N 1
ATOM 6480 C CA . THR A 1 817 ? 10.280 31.941 28.110 1.00 94.81 817 THR A CA 1
ATOM 6481 C C . THR A 1 817 ? 11.736 32.057 28.593 1.00 94.81 817 THR A C 1
ATOM 6483 O O . THR A 1 817 ? 12.064 32.941 29.390 1.00 94.81 817 THR A O 1
ATOM 6486 N N . LEU A 1 818 ? 12.632 31.187 28.108 1.00 96.69 818 LEU A N 1
ATOM 6487 C CA . LEU A 1 818 ? 14.072 31.268 28.370 1.00 96.69 818 LEU A CA 1
ATOM 6488 C C . LEU A 1 818 ? 14.697 32.494 27.686 1.00 96.69 818 LEU A C 1
ATOM 6490 O O . LEU A 1 818 ? 15.453 33.225 28.325 1.00 96.69 818 LEU A O 1
ATOM 6494 N N . GLY A 1 819 ? 14.340 32.755 26.426 1.00 95.81 819 GLY A N 1
ATOM 6495 C CA . GLY A 1 819 ? 14.766 33.939 25.681 1.00 95.81 819 GLY A CA 1
ATOM 6496 C C . GLY A 1 819 ? 14.337 35.242 26.356 1.00 95.81 819 GLY A C 1
ATOM 6497 O O . GLY A 1 819 ? 15.172 36.113 26.594 1.00 95.81 819 GLY A O 1
ATOM 6498 N N . ASP A 1 820 ? 13.073 35.338 26.773 1.00 95.56 820 ASP A N 1
ATOM 6499 C CA . ASP A 1 820 ? 12.542 36.473 27.538 1.00 95.56 820 ASP A CA 1
ATOM 6500 C C . ASP A 1 820 ? 13.282 36.658 28.872 1.00 95.56 820 ASP A C 1
ATOM 6502 O O . ASP A 1 820 ? 13.600 37.786 29.260 1.00 95.56 820 ASP A O 1
ATOM 6506 N N . SER A 1 821 ? 13.609 35.562 29.565 1.00 96.38 821 SER A N 1
ATOM 6507 C CA . SER A 1 821 ? 14.395 35.611 30.804 1.00 96.38 821 SER A CA 1
ATOM 6508 C C . SER A 1 821 ? 15.807 36.151 30.549 1.00 96.38 821 SER A C 1
ATOM 6510 O O . SER A 1 821 ? 16.263 37.029 31.278 1.00 96.38 821 SER A O 1
ATOM 6512 N N . TYR A 1 822 ? 16.477 35.714 29.477 1.00 97.56 822 TYR A N 1
ATOM 6513 C CA . TYR A 1 822 ? 17.786 36.244 29.085 1.00 97.56 822 TYR A CA 1
ATOM 6514 C C . TYR A 1 822 ? 17.744 37.714 28.643 1.00 97.56 822 TYR A C 1
ATOM 6516 O O . TYR A 1 822 ? 18.645 38.461 29.026 1.00 97.56 822 TYR A O 1
ATOM 6524 N N . LEU A 1 823 ? 16.714 38.163 27.909 1.00 95.00 823 LEU A N 1
ATOM 6525 C CA . LEU A 1 823 ? 16.542 39.584 27.561 1.00 95.00 823 LEU A CA 1
ATOM 6526 C C . LEU A 1 823 ? 16.452 40.456 28.815 1.00 95.00 823 LEU A C 1
ATOM 6528 O O . LEU A 1 823 ? 17.112 41.488 28.910 1.00 95.00 823 LEU A O 1
ATOM 6532 N N . ASN A 1 824 ? 15.669 40.030 29.810 1.00 94.44 824 ASN A N 1
ATOM 6533 C CA . ASN A 1 824 ? 15.528 40.773 31.063 1.00 94.44 824 ASN A CA 1
ATOM 6534 C C . ASN A 1 824 ? 16.810 40.769 31.924 1.00 94.44 824 ASN A C 1
ATOM 6536 O O . ASN A 1 824 ? 16.948 41.613 32.808 1.00 94.44 824 ASN A O 1
ATOM 6540 N N . LEU A 1 825 ? 17.762 39.871 31.641 1.00 95.38 825 LEU A N 1
ATOM 6541 C CA . LEU A 1 825 ? 19.114 39.858 32.212 1.00 95.38 825 LEU A CA 1
ATOM 6542 C C . LEU A 1 825 ? 20.155 40.611 31.358 1.00 95.38 825 LEU A C 1
ATOM 6544 O O . LEU A 1 825 ? 21.326 40.651 31.736 1.00 95.38 825 LEU A O 1
ATOM 6548 N N . GLY A 1 826 ? 19.771 41.177 30.207 1.00 93.44 826 GLY A N 1
ATOM 6549 C CA . GLY A 1 826 ? 20.695 41.800 29.250 1.00 93.44 826 GLY A CA 1
ATOM 6550 C C . GLY A 1 826 ? 21.652 40.810 28.572 1.00 93.44 826 GLY A C 1
ATOM 6551 O O . GLY A 1 826 ? 22.760 41.181 28.187 1.00 93.44 826 GLY A O 1
ATOM 6552 N N . GLN A 1 827 ? 21.265 39.534 28.470 1.00 95.88 827 GLN A N 1
ATOM 6553 C CA . GLN A 1 827 ? 22.040 38.464 27.828 1.00 95.88 827 GLN A CA 1
ATOM 6554 C C . GLN A 1 827 ? 21.580 38.261 26.373 1.00 95.88 827 GLN A C 1
ATOM 6556 O O . GLN A 1 827 ? 21.230 37.151 25.967 1.00 95.88 827 GLN A O 1
ATOM 6561 N N . ASP A 1 828 ? 21.578 39.348 25.597 1.00 93.12 828 ASP A N 1
ATOM 6562 C CA . ASP A 1 828 ? 20.944 39.459 24.274 1.00 93.12 828 ASP A CA 1
ATOM 6563 C C . ASP A 1 828 ? 21.344 38.340 23.294 1.00 93.12 828 ASP A C 1
ATOM 6565 O O . ASP A 1 828 ? 20.484 37.776 22.623 1.00 93.12 828 ASP A O 1
ATOM 6569 N N . GLU A 1 829 ? 22.626 37.952 23.248 1.00 94.19 829 GLU A N 1
ATOM 6570 C CA . GLU A 1 829 ? 23.109 36.865 22.376 1.00 94.19 829 GLU A CA 1
ATOM 6571 C C . GLU A 1 829 ? 22.472 35.506 22.712 1.00 94.19 829 GLU A C 1
ATOM 6573 O O . GLU A 1 829 ? 22.107 34.747 21.813 1.00 94.19 829 GLU A O 1
ATOM 6578 N N . LYS A 1 830 ? 22.302 35.197 24.006 1.00 94.56 830 LYS A N 1
ATOM 6579 C CA . LYS A 1 830 ? 21.647 33.955 24.439 1.00 94.56 830 LYS A CA 1
ATOM 6580 C C . LYS A 1 830 ? 20.143 34.001 24.214 1.00 94.56 830 LYS A C 1
ATOM 6582 O O . LYS A 1 830 ? 19.551 32.979 23.877 1.00 94.56 830 LYS A O 1
ATOM 6587 N N . ALA A 1 831 ? 19.533 35.170 24.408 1.00 93.50 831 ALA A N 1
ATOM 6588 C CA . ALA A 1 831 ? 18.119 35.365 24.132 1.00 93.50 831 ALA A CA 1
ATOM 6589 C C . ALA A 1 831 ? 17.809 35.106 22.656 1.00 93.50 831 ALA A C 1
ATOM 6591 O O . ALA A 1 831 ? 16.908 34.333 22.341 1.00 93.50 831 ALA A O 1
ATOM 6592 N N . LEU A 1 832 ? 18.610 35.688 21.759 1.00 93.69 832 LEU A N 1
ATOM 6593 C CA . LEU A 1 832 ? 18.460 35.531 20.317 1.00 93.69 832 LEU A CA 1
ATOM 6594 C C . LEU A 1 832 ? 18.623 34.063 19.892 1.00 93.69 832 LEU A C 1
ATOM 6596 O O . LEU A 1 832 ? 17.773 33.547 19.176 1.00 93.69 832 LEU A O 1
ATOM 6600 N N . ALA A 1 833 ? 19.619 33.355 20.438 1.00 92.31 833 ALA A N 1
ATOM 6601 C CA . ALA A 1 833 ? 19.795 31.920 20.203 1.00 92.31 833 ALA A CA 1
ATOM 6602 C C . ALA A 1 833 ? 18.613 31.059 20.701 1.00 92.31 833 ALA A C 1
ATOM 6604 O O . ALA A 1 833 ? 18.258 30.076 20.052 1.00 92.31 833 ALA A O 1
ATOM 6605 N N . ALA A 1 834 ? 17.989 31.415 21.831 1.00 90.25 834 ALA A N 1
ATOM 6606 C CA . ALA A 1 834 ? 16.796 30.727 22.329 1.00 90.25 834 ALA A CA 1
ATOM 6607 C C . ALA A 1 834 ? 15.566 30.995 21.439 1.00 90.25 834 ALA A C 1
ATOM 6609 O O . ALA A 1 834 ? 14.823 30.067 21.126 1.00 90.25 834 ALA A O 1
ATOM 6610 N N . PHE A 1 835 ? 15.377 32.233 20.967 1.00 92.94 835 PHE A N 1
ATOM 6611 C CA . PHE A 1 835 ? 14.295 32.564 20.033 1.00 92.94 835 PHE A CA 1
ATOM 6612 C C . PHE A 1 835 ? 14.478 31.913 18.657 1.00 92.94 835 PHE A C 1
ATOM 6614 O O . PHE A 1 835 ? 13.507 31.386 18.119 1.00 92.94 835 PHE A O 1
ATOM 6621 N N . ASP A 1 836 ? 15.699 31.874 18.115 1.00 92.19 836 ASP A N 1
ATOM 6622 C CA . ASP A 1 836 ? 16.003 31.177 16.856 1.00 92.19 836 ASP A CA 1
ATOM 6623 C C . ASP A 1 836 ? 15.683 29.673 16.952 1.00 92.19 836 ASP A C 1
ATOM 6625 O O . ASP A 1 836 ? 15.215 29.073 15.986 1.00 92.19 836 ASP A O 1
ATOM 6629 N N . HIS A 1 837 ? 15.873 29.063 18.129 1.00 86.06 837 HIS A N 1
ATOM 6630 C CA . HIS A 1 837 ? 15.537 27.658 18.388 1.00 86.06 837 HIS A CA 1
ATOM 6631 C C . HIS A 1 837 ? 14.035 27.413 18.657 1.00 86.06 837 HIS A C 1
ATOM 6633 O O . HIS A 1 837 ? 13.599 26.263 18.745 1.00 86.06 837 HIS A O 1
ATOM 6639 N N . ALA A 1 838 ? 13.222 28.466 18.794 1.00 85.12 838 ALA A N 1
ATOM 6640 C CA . ALA A 1 838 ? 11.771 28.359 18.962 1.00 85.12 838 ALA A CA 1
ATOM 6641 C C . ALA A 1 838 ? 10.995 28.285 17.625 1.00 85.12 838 ALA A C 1
ATOM 6643 O O . ALA A 1 838 ? 9.772 28.116 17.648 1.00 85.12 838 ALA A O 1
ATOM 6644 N N . VAL A 1 839 ? 11.679 28.419 16.478 1.00 75.75 839 VAL A N 1
ATOM 6645 C CA . VAL A 1 839 ? 11.106 28.508 15.113 1.00 75.75 839 VAL A CA 1
ATOM 6646 C C . VAL A 1 839 ? 11.425 27.259 14.260 1.00 75.75 839 VAL A C 1
ATOM 6648 O O . VAL A 1 839 ? 10.602 26.889 13.391 1.00 75.75 839 VAL A O 1
#

=== Feature glossary ===
Feature key, reading from the visual/contextual features back to the raw sequence:

Rendered structure images. Structure images are PyMOL renders from six orthogonal camera directions. Cartoon representation draws helices as coils and strands as arrows; sticks shows the backbone as bonds; surface shows the solvent-excluded envelope. Rainbow coloring maps sequence position to hue (blue→red, N→C); chain coloring assigns a distinct color per polypeptide.

Contact-map, Ramachandran, and PAE plots. Three diagnostic plots accompany the record. The Cα contact map visualizes the tertiary structure as a 2D adjacency matrix (8 Å cutoff, sequence-local contacts suppressed). The Ramachandran plot shows the distribution of backbone (φ, ψ) torsions, with points in the α and β basins reflecting secondary structure content. The PAE plot shows AlphaFold's inter-residue confidence as a color matrix.

InterPro / GO / CATH / organism. The annotation block draws on four external resources. InterPro: which protein families and domains the sequence belongs to. GO: standardized terms for what the protein does, what process it participates in, and where in the cell it acts. CATH: which structural fold it has in the CATH hierarchy. Organism: the species of origin.

Nearest PDB structures. Structural nearest neighbors (via Foldseek easy-search vs the PDB). Reported per hit: target PDB id, E-value, and alignment TM-score. A TM-score above ~0.5 is the conventional threshold for 'same fold'.

Predicted aligned error. Predicted aligned error is AlphaFold's pairwise confidence. Unlike pLDDT (per-residue), PAE is per-residue-pair and captures whether two parts of the structure are correctly placed relative to each other. Units are ångströms of expected positional error.

Solvent-accessible surface area. SASA measures how much of the protein is reachable by solvent. It is computed by rolling a water-sized probe over the atomic surface and summing the exposed area (Å²). Per-residue SASA distinguishes core (buried, low SASA) from surface (exposed, high SASA) residues; total SASA is a whole-molecule size measure.

B-factor. Crystallographic B-factors measure how much each atom's electron density is smeared out, in Å². They rise in mobile loops and surface residues and fall in the buried interior. In AlphaFold models this column is repurposed to hold pLDDT instead.

pLDDT. For AlphaFold models, the B-factor field carries pLDDT — the model's own estimate of local accuracy on a 0–100 scale. Regions with pLDDT<50 should be treated as essentially unmodeled; they often correspond to intrinsically disordered segments.

Backbone torsions (φ/ψ). φ (phi) and ψ (psi) are the two rotatable backbone dihedrals per residue: φ is the C(i-1)–N–Cα–C torsion, ψ is the N–Cα–C–N(i+1) torsion, both in degrees on (−180°, 180°]. α-helical residues cluster near (−60°, −45°); β-strand residues near (−120°, +130°). A Ramachandran plot is simply a scatter of (φ, ψ) for every residue.

Radius of gyration, Cα contacts, bounding box. Radius of gyration (Rg) is the root-mean-square distance of Cα atoms from their centroid — a single number for overall size and compactness. A globular domain of N residues has Rg ≈ 2.2·N^0.38 Å; an extended or disordered chain has a much larger Rg. The Cα contact count is the number of residue pairs whose Cα atoms are within 8 Å and are more than four positions apart in sequence — a standard proxy for tertiary packing density. The bounding box is the smallest axis-aligned box enclosing all Cα atoms.

Secondary structure (3-state, P-SEA). Three-state secondary structure (P-SEA) collapses the eight DSSP classes into helix (a), strand (b), and coil (c). P-SEA assigns these from Cα geometry alone — distances and angles — without requiring backbone oxygens, so it works on any Cα trace.

Secondary structure (8-state, DSSP). Secondary structure is the local, repeating backbone conformation. DSSP classifies it into eight states by reading the hydrogen-bond network: three helix types (H, G, I), two β types (E, B), two non-regular types (T, S), and unstructured coil (-).

Foldseek 3Di. The Foldseek 3Di string encodes local tertiary geometry as a 20-letter alphabet — one character per residue — derived from the relative positions of nearby Cα atoms. Unlike the amino-acid sequence, 3Di is a direct function of the 3D structure, so two proteins with the same fold have similar 3Di strings even at low sequence identity.

mmCIF coordinates. Structure coordinates are given as an mmCIF _atom_site loop: one row per atom with element, residue name, chain id, sequence number, and x/y/z position in Å. Only the four main-chain atoms per residue are included here; side chains are omitted to keep the record compact.

Sequence. This is the polypeptide sequence — one letter per residue, N-terminus first. Length ranges from a few dozen residues for small domains to over a thousand for large multi-domain proteins.